Protein AF-0000000072513849 (afdb_homodimer)

pLDDT: mean 82.24, std 20.9, range [13.86, 97.69]

Foldseek 3Di:
DEQAWDAPDVPDIDADYDDPPCDDPQHGGPDFAWAWFAKDWVVLPDFFTAIETAPAWKKKKWAQFPNITIMGIARDHPQQCVLVVAEQAKAAAPPGRRMMMHIYRSHHRVNCVRVPPPVHDHHYHDDPPFDKAKWWWAKDKPLHGSTDIDIDIERAKWKKKWAWDADPNDIMIIMTIHHGHNRRCVVVVAELHKDASDVRMIMHIYHHYPQDDSLHGSNQPQAWAWFAKDWVVLPDADIAIAGAPAWWKKKWAAAPNTTMIGIARAHNQQCVLQVAEQHWAAAVPGNRMIMHTYRSHHHVVCVVPPVHDHDDHDDHDADKAKEKWAKDKPLHGSTDIDIDIERAKWKKKWAWDDDPHDIMIMMTTHHGHPRNCVSCVQEQHKDASDVRIIMHIYHHYPQDDSVLQHGGPDFAKAWFWKDKPPPDIFTAIDTAPAWKKKKWAADPNMIMMGIARAHPLQVVLQVEEQHKAARPPGSRIIMHTYRSHHHSNDPDPDDHPHHFPDQPDFWAWWFFAKDKQLHTSRPCRGIDTASAKWKKKWDFDADPRDTMIMMGIHHGHNRRQLVQQLLPPPPPPPDDPPPPSVRLAQAKDCDRNNHNMIMHIYHHYHCDDSVHHRDPDPPPPPPPCPVPPPPPCPVDDDDDDDDDDDDDDDDDDDDDDDDDDDD/DEQAWDDPDVPDIDADYDDPPCDDPQHGGPDFAWAWFAKDWVVLPDFFTAIETAPAWKKKKWAQFPNITIMGIARDHNQQCVLVVAEQAKAAAPPGRRMMMHIYRSHHNVNCVRVPPPVHDHHYHDDPPFDKAKWWWAKDKPLHGSTDIDIDIEGAKWKKKWAWDDDPNDIMIIMTIHHGHNRRCVVVVAELHKDASDVRIIMHIYHHYPQDDSLHGSNQPQAWAWFAKDWVVLPDADIAIAGAPAWWKKKWAADPNTTMIGIARAHNQQCVLQVAEQHWAAAVVGNRMIMHTYRSHHHVVCVVPPVHDHDYHDDHDADKAKEKWAKDKPLHGSTDIDIDIERAKWKKKWAWDDDPHDIMIMMTTHHGHPRNCVSCVQEQHKDASDVRIIMHIYHHYPQDDSVLQHGGPDFAKAWFWKDKPPPDIFTAIDTAPAWKKKKWAADPNMIMMGIARAHPLQVVLQVEEQHKAARPPGSRIIMHTYRSHHHSNDPDPDDHPHHFPDQPDFWAWWFFAKDKQLHTSRPCRGTDTASAKWKKKWDFDADPRDTMIMMGIHHGHNRRQQVQQLLPPPPPPPDDPPPPSPRLAQAKDCDRNPHRMIMHIYHHYHCDDSVHGRDPDPPPPPPPCCVVPPPPDPDDDDDDDDDDDYDDDDDDDDDDDDDDDDD

Organism: Oesophagostomum dentatum (NCBI:txid61180)

Radius of gyration: 39.17 Å; Cα contacts (8 Å, |Δi|>4): 3421; chains: 2; bounding box: 92×142×134 Å

Solvent-accessible surface area (backbone atoms only — not comparable to full-atom values): 70521 Å² total; per-residue (Å²): 94,84,47,19,63,42,74,79,48,96,94,42,73,49,71,35,59,90,54,88,79,36,69,45,101,74,33,60,39,66,63,80,43,32,16,43,31,34,42,36,28,63,83,71,71,41,78,46,56,29,22,40,82,34,95,43,28,20,22,29,42,34,33,56,30,84,85,27,66,32,38,38,31,28,50,37,56,55,58,41,31,57,53,67,72,31,74,68,36,71,45,59,38,82,95,39,73,69,31,36,37,35,23,25,73,74,46,68,34,37,36,40,57,75,69,67,44,80,84,57,75,82,49,64,68,48,80,85,22,41,43,60,27,14,22,34,32,32,39,25,42,72,86,38,71,66,27,61,64,48,71,34,50,26,60,33,20,30,30,36,43,36,46,31,34,73,54,94,90,38,81,42,40,39,34,39,32,34,54,35,49,52,68,45,30,50,75,66,69,14,65,58,23,52,45,73,73,45,81,46,32,35,36,36,20,26,79,50,50,63,43,46,46,99,69,26,54,44,68,55,65,68,41,35,19,46,31,33,42,37,30,66,82,68,70,39,78,48,56,35,26,38,79,34,88,52,27,18,20,32,43,33,34,56,32,94,88,25,72,29,38,38,32,32,49,34,51,55,57,38,37,55,54,50,36,8,46,71,34,64,28,56,39,82,95,40,75,69,31,38,35,32,24,27,70,60,48,65,34,48,61,42,68,92,36,83,87,56,78,84,53,71,65,50,81,88,25,43,55,59,28,17,23,37,31,32,37,27,41,72,85,40,70,64,27,57,66,48,71,36,55,22,63,32,18,33,27,35,40,35,44,36,38,69,59,94,88,45,78,43,39,39,36,41,32,31,53,35,50,54,67,44,31,51,75,65,63,11,70,49,17,60,37,67,76,42,87,50,31,33,35,33,20,26,78,52,52,64,40,48,32,80,91,52,59,30,57,47,67,61,81,42,37,16,46,28,34,40,36,33,64,91,80,48,68,52,56,28,22,39,81,32,95,47,27,19,20,26,45,32,35,69,56,96,83,35,47,36,36,37,34,30,53,32,54,58,64,46,32,52,54,54,51,24,46,72,36,67,44,54,32,84,99,38,67,55,33,37,33,33,21,27,66,56,46,68,35,60,53,59,84,64,98,67,83,68,84,43,64,48,74,78,71,80,73,71,38,30,12,20,36,34,37,38,27,47,70,85,40,68,59,23,85,78,60,37,57,34,44,21,75,46,21,31,30,36,41,36,41,71,42,63,53,94,86,40,78,44,38,40,36,40,32,33,56,37,51,56,67,36,40,40,53,65,25,59,62,51,78,80,74,80,77,79,72,84,72,78,67,66,76,68,21,26,72,30,20,69,45,75,46,54,85,81,38,77,36,24,36,36,23,24,76,51,48,50,35,48,45,100,90,36,69,49,60,66,67,67,77,81,68,74,72,75,72,69,71,71,72,69,76,70,65,82,68,72,86,81,88,82,84,88,82,86,83,83,84,89,87,90,85,88,90,84,88,84,91,82,88,93,61,91,130,95,85,46,19,61,41,73,79,48,96,95,42,73,49,72,36,58,90,54,88,79,36,70,46,102,77,35,60,40,68,64,79,43,33,17,44,31,34,42,35,27,65,84,70,70,40,76,46,55,27,22,38,83,35,96,44,28,20,23,27,43,33,33,57,30,86,86,27,67,32,38,38,32,29,49,36,56,54,59,40,32,59,52,66,71,33,74,68,36,72,44,59,38,82,96,39,72,71,32,37,37,34,23,26,74,77,46,66,35,37,37,40,57,75,68,65,44,79,83,57,76,84,51,64,68,48,80,85,22,40,43,60,27,12,23,32,32,31,38,26,42,73,86,40,71,65,28,59,63,48,71,33,50,25,61,32,20,30,29,36,43,35,44,32,33,74,56,95,90,37,80,42,40,40,33,39,32,34,54,35,49,53,68,44,31,51,76,68,69,15,64,58,22,52,46,72,74,44,82,45,32,34,37,36,20,25,78,52,51,62,44,47,46,102,69,26,54,44,69,56,65,69,42,35,18,48,31,34,42,36,29,66,81,70,70,39,78,48,57,34,25,38,79,34,90,54,27,18,19,32,43,34,34,56,33,93,87,25,71,30,38,38,32,31,47,34,50,53,56,38,38,56,54,50,36,9,47,71,35,63,29,55,40,81,95,40,74,68,31,38,36,32,22,27,69,60,47,66,35,47,62,43,68,92,36,82,86,57,79,84,53,70,66,49,82,85,29,41,53,60,29,17,22,38,31,31,36,26,40,71,86,38,70,66,27,59,66,49,71,35,55,21,63,33,19,32,28,36,40,36,45,34,35,69,60,92,89,45,78,42,39,38,35,40,32,31,51,34,48,54,68,45,31,50,75,64,63,12,68,49,16,60,37,68,76,42,88,50,31,33,34,35,19,27,77,52,51,64,41,46,31,81,90,52,58,30,58,49,67,61,82,42,37,19,47,27,34,42,36,35,65,91,82,48,66,53,58,28,23,40,82,31,94,46,26,20,20,27,45,33,36,68,55,97,86,34,46,36,36,36,33,29,52,33,53,58,62,47,33,55,54,53,51,23,45,70,38,69,43,54,33,84,98,39,68,54,31,36,34,34,22,27,68,56,46,69,34,60,51,60,85,65,98,66,85,70,82,42,63,49,75,78,70,81,72,71,38,30,12,20,35,34,37,37,25,46,71,84,40,69,60,21,85,77,59,38,56,35,44,22,76,45,21,32,29,36,42,34,42,70,44,63,53,96,85,41,80,44,40,40,36,41,32,34,56,37,50,56,68,36,40,40,53,64,26,60,62,53,78,77,74,80,77,82,70,86,70,80,67,68,75,68,22,25,71,29,20,70,43,75,46,55,86,79,39,75,35,23,37,34,22,23,78,51,48,51,35,50,45,101,88,36,68,48,61,68,71,66,76,80,68,74,70,73,72,70,71,70,75,70,78,73,76,82,73,82,90,81,87,79,85,88,82,88,80,84,87,83,89,87,84,88,83,82,95,74,99,82,92,75,91,73,131

Secondary structure (DSSP, 8-state):
-TTEEEEEETTEEEEE--STT--BTTB-TTPPEEEEEEEEETTTTEEEEEEEEESSEEEEEEEEETTEEEEEEEEE-HHHHHHHT-SSEEEEETTEEEEEEEEE-SSTTHHHHHTT-TTS--PPBPPS-PPEEEEEEEEEETTEE-S--EEEEEESEEEEEEEEEEETTEEEEEEEEEEE-HHHHHHTT-TTEEEEEETTEEEEEE-STT--BTTB-GGGPSEEEEEEEEEGGGTEEEEEEEEESSEEEEEEEEETTEEEEEEEEE-HHHHHHHT-TTEEEEETTEEEEEEEEE-SSTTGGGTT-TTSPPPPBPPS-PPEEEEEEEEEETTEE-S--EEEEEESEEEEEEEEEEETTEEEEEEEEEEE-HHHHHHTT-TTEEEEEETTEEEEEE-STT--BTTTTB-TTPPEEEEEEEEETTTEEEEEEEEESSEEEEEEEEETTEEEEEEEEE-HHHHHHHT-SSEEEEETTEEEEEEEEE-SSTTTT--SS-----BPPP--S--EEEE-EEEETTEES-TT--EEEESSEEEEEEEEEEETTEEEEEEEEEEE-HHHHHHHHTTS---------------STTEEES-STTSS-EEEEESSTT-SBTTB---------------------------------------------------/-TTEEEEEETTEEEEE--STT--BTTB-TTPPEEEEEEEEETTTTEEEEEEEEESSEEEEEEEEETTEEEEEEEEE-HHHHHHHT-SSEEEEETTEEEEEEEEE-SSTTHHHHHTT-TTS--PPBPPS-PPEEEEEEEEEETTEE-S--EEEEEESEEEEEEEEEEETTEEEEEEEEEEE-HHHHHHTT-TTEEEEEETTEEEEEE-STT--BTTB-GGGPSEEEEEEEEEGGGTEEEEEEEEESSEEEEEEEEETTEEEEEEEEE-HHHHHHHT-TTEEEEETTEEEEEEEEE-SSTTGGGTT-TTSPPPPBPPS-PPEEEEEEEEEETTEE-S--EEEEEESEEEEEEEEEEETTEEEEEEEEEEE-HHHHHHTT-TTEEEEEETTEEEEEE-STT--BTTTTB-TTSPEEEEEEEEETTTEEEEEEEEESSEEEEEEEEETTEEEEEEEEE-HHHHHHHT-SSEEEEETTEEEEEEEEE-SSTTTT--SS-----BPPP--S--EEEE-EEEETTEES-TT--EEEESSEEEEEEEEEEETTEEEEEEEEEEE-HHHHHHHHTTS---------------STTEEES-STTSS-EEEEESSTT-SSSS----------------------------------------------------

Sequence (1326 aa):
MINNCVTIESGVQGCCCNTDGCLTPKKKPGNVLFCYVGLYAKNAGINVGAEVPCDGQCSSVSGIVNGDNVATFQCVPLSICKSLALNNGCGSLPGDREVQGCCCDSGNSCNLYQLNRTDIPIPTPAPVREFPISCWTGIYVNGNAITTAGFQSCFGECASVTLQTTVNSTQHNATIYMCDPTSVCQALNMSNACATVEPGLSGCCCNDDGCLTPQKSPANNPLMCYVGVNAPLAGVNVGAVVPCVGMCSSLNGMVNGDNVTTFQCAPTSVCKSLSAYNGCNTLQGDREITGCCCDSQGSCNLANRPDIPLPTPSPVSEYPISCWSGLYVNGNPISSTGFTTCFGDCASITINTTVGTVAHTASMYMCDPTSVCRALNMSNQCANVEPGLGGCCCNTDNCLNPLTNTFPGNDLICYVGIYHEPGYYVGSEMKCSGKCASLQTTIGGTMLKSYHCAPTSVCKALTVDNSCGPVYKDSDVTACCCDNANNCNVKEPISTNTTAPAFTGTPIACQSGIYVDGAPLTTDNTFIACKGQCAKLSYPTNVTGTAHTLDIYTCDPVSVCSALGSSRPSSRSRGSATGVVSGMANGCISSINGTAVSGCCCGYDGCVTPSVTPTTGSGASLSLLVAIFAAEFILGNSAFEAMQEGSSTKWLPLIHYSNTYNYMINNCVTIESGVQGCCCNTDGCLTPKKKPGNVLFCYVGLYAKNAGINVGAEVPCDGQCSSVSGIVNGDNVATFQCVPLSICKSLALNNGCGSLPGDREVQGCCCDSGNSCNLYQLNRTDIPIPTPAPVREFPISCWTGIYVNGNAITTAGFQSCFGECASVTLQTTVNSTQHNATIYMCDPTSVCQALNMSNACATVEPGLSGCCCNDDGCLTPQKSPANNPLMCYVGVNAPLAGVNVGAVVPCVGMCSSLNGMVNGDNVTTFQCAPTSVCKSLSAYNGCNTLQGDREITGCCCDSQGSCNLANRPDIPLPTPSPVSEYPISCWSGLYVNGNPISSTGFTTCFGDCASITINTTVGTVAHTASMYMCDPTSVCRALNMSNQCANVEPGLGGCCCNTDNCLNPLTNTFPGNDLICYVGIYHEPGYYVGSEMKCSGKCASLQTTIGGTMLKSYHCAPTSVCKALTVDNSCGPVYKDSDVTACCCDNANNCNVKEPISTNTTAPAFTGTPIACQSGIYVDGAPLTTDNTFIACKGQCAKLSYPTNVTGTAHTLDIYTCDPVSVCSALGSSRPSSRSRGSATGVVSGMANGCISSINGTAVSGCCCGYDGCVTPSVTPTTGSGASLSLLVAIFAAEFILGNSAFEAMQEGSSTKWLPLIHYSNTYNY

Nearest PDB structures (foldseek):
  1ywh-assembly3_O  TM=2.248E-01  e=8.101E-05  Homo sapiens
  1je9-assembly1_A  TM=6.940E-01  e=3.016E-01  Naja kaouthia
  1vb0-assembly1_A  TM=6.106E-01  e=9.546E-01  Naja atra
  6zss-assembly1_A  TM=6.058E-01  e=1.790E+00  Homo sapiens
  1ywh-assembly3_O  TM=2.248E-01  e=5.827E-05  Homo sapiens

InterPro domains:
  IPR002603 ET repeat [PF01684] (35-111)
  IPR002603 ET repeat [PF01684] (135-213)
  IPR002603 ET repeat [PF01684] (225-301)
  IPR002603 ET repeat [PF01684] (323-402)
  IPR002603 ET repeat [PF01684] (414-490)
  IPR002603 ET repeat [PF01684] (510-609)

Structure (mmCIF, N/CA/C/O backbone):
data_AF-0000000072513849-model_v1
#
loop_
_entity.id
_entity.type
_entity.pdbx_description
1 polymer 'ET module'
#
loop_
_atom_site.group_PDB
_atom_site.id
_atom_site.type_symbol
_atom_site.label_atom_id
_atom_site.label_alt_id
_atom_site.label_comp_id
_atom_site.label_asym_id
_atom_site.label_entity_id
_atom_site.label_seq_id
_atom_site.pdbx_PDB_ins_code
_atom_site.Cartn_x
_atom_site.Cartn_y
_atom_site.Cartn_z
_atom_site.occupancy
_atom_site.B_iso_or_equiv
_atom_site.auth_seq_id
_atom_site.auth_comp_id
_atom_site.auth_asym_id
_atom_site.auth_atom_id
_atom_site.pdbx_PDB_model_num
ATOM 1 N N . MET A 1 1 ? 22.141 -36.219 -20.969 1 66.31 1 MET A N 1
ATOM 2 C CA . MET A 1 1 ? 21.156 -36 -22.016 1 66.31 1 MET A CA 1
ATOM 3 C C . MET A 1 1 ? 19.75 -35.875 -21.422 1 66.31 1 MET A C 1
ATOM 5 O O . MET A 1 1 ? 18.781 -36.312 -22.016 1 66.31 1 MET A O 1
ATOM 9 N N . ILE A 1 2 ? 19.703 -35.406 -20.219 1 66.5 2 ILE A N 1
ATOM 10 C CA . ILE A 1 2 ? 18.422 -35.312 -19.531 1 66.5 2 ILE A CA 1
ATOM 11 C C . ILE A 1 2 ? 17.547 -34.281 -20.203 1 66.5 2 ILE A C 1
ATOM 13 O O . ILE A 1 2 ? 17.875 -33.094 -20.172 1 66.5 2 ILE A O 1
ATOM 17 N N . ASN A 1 3 ? 16.422 -34.75 -20.781 1 75.62 3 ASN A N 1
ATOM 18 C CA . ASN A 1 3 ? 15.43 -33.938 -21.484 1 75.62 3 ASN A CA 1
ATOM 19 C C . ASN A 1 3 ? 16.062 -33.094 -22.578 1 75.62 3 ASN A C 1
ATOM 21 O O . ASN A 1 3 ? 15.75 -31.906 -22.734 1 75.62 3 ASN A O 1
ATOM 25 N N . ASN A 1 4 ? 17.031 -33.656 -23.25 1 81.25 4 ASN A N 1
ATOM 26 C CA . ASN A 1 4 ? 17.766 -32.969 -24.297 1 81.25 4 ASN A CA 1
ATOM 27 C C . ASN A 1 4 ? 18.266 -33.969 -25.359 1 81.25 4 ASN A C 1
ATOM 29 O O . ASN A 1 4 ? 18.203 -35.188 -25.156 1 81.25 4 ASN A O 1
ATOM 33 N N . CYS A 1 5 ? 18.703 -33.375 -26.578 1 82.75 5 CYS A N 1
ATOM 34 C CA . CYS A 1 5 ? 19.391 -34.156 -27.609 1 82.75 5 CYS A CA 1
ATOM 35 C C . CYS A 1 5 ? 20.859 -33.75 -27.672 1 82.75 5 CYS A C 1
ATOM 37 O O . CYS A 1 5 ? 21.188 -32.562 -27.578 1 82.75 5 CYS A O 1
ATOM 39 N N . VAL A 1 6 ? 21.641 -34.656 -27.562 1 84.5 6 VAL A N 1
ATOM 40 C CA . VAL A 1 6 ? 23.062 -34.344 -27.641 1 84.5 6 VAL A CA 1
ATOM 41 C C . VAL A 1 6 ? 23.688 -35.156 -28.797 1 84.5 6 VAL A C 1
ATOM 43 O O . VAL A 1 6 ? 23.266 -36.281 -29.062 1 84.5 6 VAL A O 1
ATOM 46 N N . THR A 1 7 ? 24.562 -34.469 -29.516 1 83.56 7 THR A N 1
ATOM 47 C CA . THR A 1 7 ? 25.359 -35.188 -30.5 1 83.56 7 THR A CA 1
ATOM 48 C C . THR A 1 7 ? 26.531 -35.906 -29.828 1 83.56 7 THR A C 1
ATOM 50 O O . THR A 1 7 ? 27.406 -35.281 -29.25 1 83.56 7 THR A O 1
ATOM 53 N N . ILE A 1 8 ? 26.516 -37.219 -29.75 1 81.12 8 ILE A N 1
ATOM 54 C CA . ILE A 1 8 ? 27.531 -38.031 -29.094 1 81.12 8 ILE A CA 1
ATOM 55 C C . ILE A 1 8 ? 28.781 -38.094 -29.969 1 81.12 8 ILE A C 1
ATOM 57 O O . ILE A 1 8 ? 29.906 -37.938 -29.469 1 81.12 8 ILE A O 1
ATOM 61 N N . GLU A 1 9 ? 28.734 -38.406 -31.281 1 79.06 9 GLU A N 1
ATOM 62 C CA . GLU A 1 9 ? 29.766 -38.344 -32.312 1 79.06 9 GLU A CA 1
ATOM 63 C C . GLU A 1 9 ? 29.172 -38 -33.656 1 79.06 9 GLU A C 1
ATOM 65 O O . GLU A 1 9 ? 27.953 -37.938 -33.812 1 79.06 9 GLU A O 1
ATOM 70 N N . SER A 1 10 ? 30.109 -37.656 -34.562 1 78.44 10 SER A N 1
ATOM 71 C CA . SER A 1 10 ? 29.641 -37.25 -35.906 1 78.44 10 SER A CA 1
ATOM 72 C C . SER A 1 10 ? 28.656 -38.281 -36.469 1 78.44 10 SER A C 1
ATOM 74 O O . SER A 1 10 ? 28.969 -39.469 -36.531 1 78.44 10 SER A O 1
ATOM 76 N N . GLY A 1 11 ? 27.453 -37.875 -36.719 1 80.25 11 GLY A N 1
ATOM 77 C CA . GLY A 1 11 ? 26.422 -38.688 -37.344 1 80.25 11 GLY A CA 1
ATOM 78 C C . GLY A 1 11 ? 25.547 -39.406 -36.312 1 80.25 11 GLY A C 1
ATOM 79 O O . GLY A 1 11 ? 24.594 -40.094 -36.688 1 80.25 11 GLY A O 1
ATOM 80 N N . VAL A 1 12 ? 25.875 -39.438 -35 1 83.12 12 VAL A N 1
ATOM 81 C CA . VAL A 1 12 ? 25.109 -40.125 -33.969 1 83.12 12 VAL A CA 1
ATOM 82 C C . VAL A 1 12 ? 24.562 -39.125 -32.969 1 83.12 12 VAL A C 1
ATOM 84 O O . VAL A 1 12 ? 25.328 -38.469 -32.25 1 83.12 12 VAL A O 1
ATOM 87 N N . GLN A 1 13 ? 23.188 -38.906 -33.031 1 85.75 13 GLN A N 1
ATOM 88 C CA . GLN A 1 13 ? 22.5 -38.031 -32.062 1 85.75 13 GLN A CA 1
ATOM 89 C C . GLN A 1 13 ? 21.578 -38.844 -31.172 1 85.75 13 GLN A C 1
ATOM 91 O O . GLN A 1 13 ? 20.922 -39.781 -31.625 1 85.75 13 GLN A O 1
ATOM 96 N N . GLY A 1 14 ? 21.672 -38.688 -29.875 1 85.44 14 GLY A N 1
ATOM 97 C CA . GLY A 1 14 ? 20.766 -39.312 -28.922 1 85.44 14 GLY A CA 1
ATOM 98 C C . GLY A 1 14 ? 19.906 -38.312 -28.188 1 85.44 14 GLY A C 1
ATOM 99 O O . GLY A 1 14 ? 20.328 -37.156 -27.938 1 85.44 14 GLY A O 1
ATOM 100 N N . CYS A 1 15 ? 18.641 -38.719 -28.062 1 86.38 15 CYS A N 1
ATOM 101 C CA . CYS A 1 15 ? 17.688 -37.906 -27.328 1 86.38 15 CYS A CA 1
ATOM 102 C C . CYS A 1 15 ? 17.078 -38.656 -26.172 1 86.38 15 CYS A C 1
ATOM 104 O O . CYS A 1 15 ? 16.859 -39.875 -26.266 1 86.38 15 CYS A O 1
ATOM 106 N N . CYS A 1 16 ? 16.984 -38.062 -25.016 1 80.62 16 CYS A N 1
ATOM 107 C CA . CYS A 1 16 ? 16.266 -38.656 -23.891 1 80.62 16 CYS A CA 1
ATOM 108 C C . CYS A 1 16 ? 15.305 -37.656 -23.266 1 80.62 16 CYS A C 1
ATOM 110 O O . CYS A 1 16 ? 15.586 -36.469 -23.234 1 80.62 16 CYS A O 1
ATOM 112 N N . CYS A 1 17 ? 14.102 -38.125 -22.984 1 81.19 17 CYS A N 1
ATOM 113 C CA . CYS A 1 17 ? 13.18 -37.312 -22.219 1 81.19 17 CYS A CA 1
ATOM 114 C C . CYS A 1 17 ? 12.312 -38.156 -21.297 1 81.19 17 CYS A C 1
ATOM 116 O O . CYS A 1 17 ? 12.258 -39.375 -21.438 1 81.19 17 CYS A O 1
ATOM 118 N N . ASN A 1 18 ? 11.766 -37.531 -20.297 1 71.88 18 ASN A N 1
ATOM 119 C CA . ASN A 1 18 ? 11.148 -38.312 -19.234 1 71.88 18 ASN A CA 1
ATOM 120 C C . ASN A 1 18 ? 9.656 -37.969 -19.094 1 71.88 18 ASN A C 1
ATOM 122 O O . ASN A 1 18 ? 9.062 -38.219 -18.047 1 71.88 18 ASN A O 1
ATOM 126 N N . THR A 1 19 ? 9.031 -37.312 -20.125 1 71.25 19 THR A N 1
ATOM 127 C CA . THR A 1 19 ? 7.598 -37.062 -20.078 1 71.25 19 THR A CA 1
ATOM 128 C C . THR A 1 19 ? 6.879 -37.812 -21.188 1 71.25 19 THR A C 1
ATOM 130 O O . THR A 1 19 ? 7.512 -38.312 -22.125 1 71.25 19 THR A O 1
ATOM 133 N N . ASP A 1 20 ? 5.629 -38.031 -21.047 1 65.44 20 ASP A N 1
ATOM 134 C CA . ASP A 1 20 ? 4.852 -38.781 -22.016 1 65.44 20 ASP A CA 1
ATOM 135 C C . ASP A 1 20 ? 4.891 -38.094 -23.391 1 65.44 20 ASP A C 1
ATOM 137 O O . ASP A 1 20 ? 4.641 -36.906 -23.5 1 65.44 20 ASP A O 1
ATOM 141 N N . GLY A 1 21 ? 5.211 -38.875 -24.328 1 68 21 GLY A N 1
ATOM 142 C CA . GLY A 1 21 ? 5.156 -38.406 -25.703 1 68 21 GLY A CA 1
ATOM 143 C C . GLY A 1 21 ? 6.207 -37.375 -26.031 1 68 21 GLY A C 1
ATOM 144 O O . GLY A 1 21 ? 6.113 -36.688 -27.047 1 68 21 GLY A O 1
ATOM 145 N N . CYS A 1 22 ? 7.168 -37.25 -25.203 1 76.31 22 CYS A N 1
ATOM 146 C CA . CYS A 1 22 ? 8.148 -36.188 -25.344 1 76.31 22 CYS A CA 1
ATOM 147 C C . CYS A 1 22 ? 9.094 -36.469 -26.516 1 76.31 22 CYS A C 1
ATOM 149 O O . CYS A 1 22 ? 9.812 -35.562 -26.969 1 76.31 22 CYS A O 1
ATOM 151 N N . LEU A 1 23 ? 9.102 -37.688 -27.016 1 78.5 23 LEU A N 1
ATOM 152 C CA . LEU A 1 23 ? 9.969 -38.062 -28.125 1 78.5 23 LEU A CA 1
ATOM 153 C C . LEU A 1 23 ? 9.203 -38.906 -29.156 1 78.5 23 LEU A C 1
ATOM 155 O O . LEU A 1 23 ? 8.828 -40.031 -28.891 1 78.5 23 LEU A O 1
ATOM 159 N N . THR A 1 24 ? 8.914 -38.25 -30.219 1 76.5 24 THR A N 1
ATOM 160 C CA . THR A 1 24 ? 8.258 -38.875 -31.375 1 76.5 24 THR A CA 1
ATOM 161 C C . THR A 1 24 ? 8.977 -38.469 -32.656 1 76.5 24 THR A C 1
ATOM 163 O O . THR A 1 24 ? 9.883 -37.656 -32.656 1 76.5 24 THR A O 1
ATOM 166 N N . PRO A 1 25 ? 8.664 -39.188 -33.719 1 71.44 25 PRO A N 1
ATOM 167 C CA . PRO A 1 25 ? 9.312 -38.781 -34.969 1 71.44 25 PRO A CA 1
ATOM 168 C C . PRO A 1 25 ? 9.125 -37.312 -35.281 1 71.44 25 PRO A C 1
ATOM 170 O O . PRO A 1 25 ? 9.93 -36.719 -36 1 71.44 25 PRO A O 1
ATOM 173 N N . LYS A 1 26 ? 8.102 -36.688 -34.656 1 67.06 26 LYS A N 1
ATOM 174 C CA . LYS A 1 26 ? 7.793 -35.281 -34.906 1 67.06 26 LYS A CA 1
ATOM 175 C C . LYS A 1 26 ? 8.211 -34.375 -33.75 1 67.06 26 LYS A C 1
ATOM 177 O O . LYS A 1 26 ? 8.172 -33.156 -33.875 1 67.06 26 LYS A O 1
ATOM 182 N N . LYS A 1 27 ? 8.586 -34.938 -32.656 1 77.62 27 LYS A N 1
ATOM 183 C CA . LYS A 1 27 ? 8.875 -34.188 -31.469 1 77.62 27 LYS A CA 1
ATOM 184 C C . LYS A 1 27 ? 10.195 -34.625 -30.828 1 77.62 27 LYS A C 1
ATOM 186 O O . LYS A 1 27 ? 10.422 -35.812 -30.625 1 77.62 27 LYS A O 1
ATOM 191 N N . LYS A 1 28 ? 11.055 -33.594 -30.594 1 77.69 28 LYS A N 1
ATOM 192 C CA . LYS A 1 28 ? 12.328 -33.875 -29.922 1 77.69 28 LYS A CA 1
ATOM 193 C C . LYS A 1 28 ? 12.414 -33.094 -28.609 1 77.69 28 LYS A C 1
ATOM 195 O O . LYS A 1 28 ? 11.938 -31.969 -28.516 1 77.69 28 LYS A O 1
ATOM 200 N N . PRO A 1 29 ? 12.984 -33.781 -27.609 1 77.88 29 PRO A N 1
ATOM 201 C CA . PRO A 1 29 ? 13.164 -33.094 -26.328 1 77.88 29 PRO A CA 1
ATOM 202 C C . PRO A 1 29 ? 14.109 -31.891 -26.453 1 77.88 29 PRO A C 1
ATOM 204 O O . PRO A 1 29 ? 14.992 -31.875 -27.312 1 77.88 29 PRO A O 1
ATOM 207 N N . GLY A 1 30 ? 13.883 -30.875 -25.656 1 70.88 30 GLY A N 1
ATOM 208 C CA . GLY A 1 30 ? 14.75 -29.703 -25.656 1 70.88 30 GLY A CA 1
ATOM 209 C C . GLY A 1 30 ? 14.164 -28.516 -26.406 1 70.88 30 GLY A C 1
ATOM 210 O O . GLY A 1 30 ? 14.555 -27.375 -26.156 1 70.88 30 GLY A O 1
ATOM 211 N N . ASN A 1 31 ? 13.305 -28.828 -27.328 1 73.69 31 ASN A N 1
ATOM 212 C CA . ASN A 1 31 ? 12.68 -27.719 -28.047 1 73.69 31 ASN A CA 1
ATOM 213 C C . ASN A 1 31 ? 11.5 -27.141 -27.266 1 73.69 31 ASN A C 1
ATOM 215 O O . ASN A 1 31 ? 10.641 -27.875 -26.797 1 73.69 31 ASN A O 1
ATOM 219 N N . VAL A 1 32 ? 11.57 -25.906 -27.031 1 80.06 32 VAL A N 1
ATOM 220 C CA . VAL A 1 32 ? 10.469 -25.234 -26.344 1 80.06 32 VAL A CA 1
ATOM 221 C C . VAL A 1 32 ? 9.281 -25.078 -27.297 1 80.06 32 VAL A C 1
ATOM 223 O O . VAL A 1 32 ? 9.445 -24.609 -28.422 1 80.06 32 VAL A O 1
ATOM 226 N N . LEU A 1 33 ? 8.148 -25.609 -26.906 1 87.12 33 LEU A N 1
ATOM 227 C CA . LEU A 1 33 ? 6.926 -25.438 -27.688 1 87.12 33 LEU A CA 1
ATOM 228 C C . LEU A 1 33 ? 6.371 -24.031 -27.516 1 87.12 33 LEU A C 1
ATOM 230 O O . LEU A 1 33 ? 6.238 -23.531 -26.391 1 87.12 33 LEU A O 1
ATOM 234 N N . PHE A 1 34 ? 6.113 -23.344 -28.688 1 90 34 PHE A N 1
ATOM 235 C CA . PHE A 1 34 ? 5.445 -22.047 -28.656 1 90 34 PHE A CA 1
ATOM 236 C C . PHE A 1 34 ? 3.992 -22.172 -29.109 1 90 34 PHE A C 1
ATOM 238 O O . PHE A 1 34 ? 3.703 -22.812 -30.125 1 90 34 PHE A O 1
ATOM 245 N N . CYS A 1 35 ? 3.082 -21.656 -28.312 1 92.75 35 CYS A N 1
ATOM 246 C CA . CYS A 1 35 ? 1.669 -21.672 -28.688 1 92.75 35 CYS A CA 1
ATOM 247 C C . CYS A 1 35 ? 1.169 -20.266 -28.984 1 92.75 35 CYS A C 1
ATOM 249 O O . CYS A 1 35 ? 1.666 -19.281 -28.422 1 92.75 35 CYS A O 1
ATOM 251 N N . TYR A 1 36 ? 0.233 -20.219 -29.969 1 93.12 36 TYR A N 1
ATOM 252 C CA . TYR A 1 36 ? -0.502 -18.969 -30.156 1 93.12 36 TYR A CA 1
ATOM 253 C C . TYR A 1 36 ? -1.552 -18.781 -29.062 1 93.12 36 TYR A C 1
ATOM 255 O O . TYR A 1 36 ? -2.363 -19.672 -28.812 1 93.12 36 TYR A O 1
ATOM 263 N N . VAL A 1 37 ? -1.446 -17.703 -28.359 1 93.94 37 VAL A N 1
ATOM 264 C CA . VAL A 1 37 ? -2.418 -17.344 -27.328 1 93.94 37 VAL A CA 1
ATOM 265 C C . VAL A 1 37 ? -3.139 -16.047 -27.719 1 93.94 37 VAL A C 1
ATOM 267 O O . VAL A 1 37 ? -2.498 -15.055 -28.047 1 93.94 37 VAL A O 1
ATOM 270 N N . GLY A 1 38 ? -4.508 -16.109 -27.719 1 93.06 38 GLY A N 1
ATOM 271 C CA . GLY A 1 38 ? -5.234 -14.922 -28.141 1 93.06 38 GLY A CA 1
ATOM 272 C C . GLY A 1 38 ? -6.723 -15.164 -28.312 1 93.06 38 GLY A C 1
ATOM 273 O O . GLY A 1 38 ? -7.25 -16.172 -27.844 1 93.06 38 GLY A O 1
ATOM 274 N N . LEU A 1 39 ? -7.363 -14.164 -28.906 1 94.12 39 LEU A N 1
ATOM 275 C CA . LEU A 1 39 ? -8.797 -14.172 -29.156 1 94.12 39 LEU A CA 1
ATOM 276 C C . LEU A 1 39 ? -9.102 -13.703 -30.578 1 94.12 39 LEU A C 1
ATOM 278 O O . LEU A 1 39 ? -8.5 -12.742 -31.062 1 94.12 39 LEU A O 1
ATOM 282 N N . TYR A 1 40 ? -9.969 -14.445 -31.203 1 93.81 40 TYR A N 1
ATOM 283 C CA . TYR A 1 40 ? -10.406 -14.109 -32.562 1 93.81 40 TYR A CA 1
ATOM 284 C C . TYR A 1 40 ? -11.93 -14.07 -32.656 1 93.81 40 TYR A C 1
ATOM 286 O O . TYR A 1 40 ? -12.602 -15.039 -32.281 1 93.81 40 TYR A O 1
ATOM 294 N N . ALA A 1 41 ? -12.445 -12.984 -33 1 94.12 41 ALA A N 1
ATOM 295 C CA . ALA A 1 41 ? -13.852 -12.758 -33.312 1 94.12 41 ALA A CA 1
ATOM 296 C C . ALA A 1 41 ? -14.008 -11.852 -34.531 1 94.12 41 ALA A C 1
ATOM 298 O O . ALA A 1 41 ? -13.961 -10.625 -34.406 1 94.12 41 ALA A O 1
ATOM 299 N N . LYS A 1 42 ? -14.359 -12.453 -35.531 1 88.88 42 LYS A N 1
ATOM 300 C CA . LYS A 1 42 ? -14.312 -11.773 -36.812 1 88.88 42 LYS A CA 1
ATOM 301 C C . LYS A 1 42 ? -15.281 -10.594 -36.844 1 88.88 42 LYS A C 1
ATOM 303 O O . LYS A 1 42 ? -14.898 -9.477 -37.219 1 88.88 42 LYS A O 1
ATOM 308 N N . ASN A 1 43 ? -16.5 -10.812 -36.531 1 91.81 43 ASN A N 1
ATOM 309 C CA . ASN A 1 43 ? -17.531 -9.789 -36.656 1 91.81 43 ASN A CA 1
ATOM 310 C C . ASN A 1 43 ? -17.312 -8.648 -35.656 1 91.81 43 ASN A C 1
ATOM 312 O O . ASN A 1 43 ? -17.75 -7.523 -35.906 1 91.81 43 ASN A O 1
ATOM 316 N N . ALA A 1 44 ? -16.688 -8.984 -34.531 1 92.69 44 ALA A N 1
ATOM 317 C CA . ALA A 1 44 ? -16.422 -7.965 -33.531 1 92.69 44 ALA A CA 1
ATOM 318 C C . ALA A 1 44 ? -15.133 -7.203 -33.844 1 92.69 44 ALA A C 1
ATOM 320 O O . ALA A 1 44 ? -14.773 -6.254 -33.156 1 92.69 44 ALA A O 1
ATOM 321 N N . GLY A 1 45 ? -14.445 -7.633 -34.875 1 89.94 45 GLY A N 1
ATOM 322 C CA . GLY A 1 45 ? -13.211 -6.977 -35.281 1 89.94 45 GLY A CA 1
ATOM 323 C C . GLY A 1 45 ? -12.047 -7.277 -34.344 1 89.94 45 GLY A C 1
ATOM 324 O O . GLY A 1 45 ? -11.117 -6.473 -34.25 1 89.94 45 GLY A O 1
ATOM 325 N N . ILE A 1 46 ? -12.102 -8.398 -33.688 1 91.81 46 ILE A N 1
ATOM 326 C CA . ILE A 1 46 ? -11.062 -8.758 -32.719 1 91.81 46 ILE A CA 1
ATOM 327 C C . ILE A 1 46 ? -10.133 -9.805 -33.312 1 91.81 46 ILE A C 1
ATOM 329 O O . ILE A 1 46 ? -10.586 -10.859 -33.781 1 91.81 46 ILE A O 1
ATOM 333 N N . ASN A 1 47 ? -8.867 -9.5 -33.406 1 90.69 47 ASN A N 1
ATOM 334 C CA . ASN A 1 47 ? -7.766 -10.398 -33.719 1 90.69 47 ASN A CA 1
ATOM 335 C C . ASN A 1 47 ? -6.5 -10.055 -32.938 1 90.69 47 ASN A C 1
ATOM 337 O O . ASN A 1 47 ? -5.609 -9.383 -33.469 1 90.69 47 ASN A O 1
ATOM 341 N N . VAL A 1 48 ? -6.492 -10.516 -31.75 1 90.25 48 VAL A N 1
ATOM 342 C CA . VAL A 1 48 ? -5.41 -10.164 -30.828 1 90.25 48 VAL A CA 1
ATOM 343 C C . VAL A 1 48 ? -4.734 -11.438 -30.328 1 90.25 48 VAL A C 1
ATOM 345 O O . VAL A 1 48 ? -5.406 -12.43 -30.031 1 90.25 48 VAL A O 1
ATOM 348 N N . GLY A 1 49 ? -3.371 -11.398 -30.328 1 90.44 49 GLY A N 1
ATOM 349 C CA . GLY A 1 49 ? -2.678 -12.555 -29.781 1 90.44 49 GLY A CA 1
ATOM 350 C C . GLY A 1 49 ? -1.167 -12.43 -29.844 1 90.44 49 GLY A C 1
ATOM 351 O O . GLY A 1 49 ? -0.642 -11.422 -30.328 1 90.44 49 GLY A O 1
ATOM 352 N N . ALA A 1 50 ? -0.54 -13.438 -29.25 1 89.25 50 ALA A N 1
ATOM 353 C CA . ALA A 1 50 ? 0.917 -13.531 -29.219 1 89.25 50 ALA A CA 1
ATOM 354 C C . ALA A 1 50 ? 1.368 -14.984 -29.094 1 89.25 50 ALA A C 1
ATOM 356 O O . ALA A 1 50 ? 0.583 -15.852 -28.703 1 89.25 50 ALA A O 1
ATOM 357 N N . GLU A 1 51 ? 2.604 -15.203 -29.469 1 90.31 51 GLU A N 1
ATOM 358 C CA . GLU A 1 51 ? 3.199 -16.516 -29.25 1 90.31 51 GLU A CA 1
ATOM 359 C C . GLU A 1 51 ? 3.898 -16.578 -27.891 1 90.31 51 GLU A C 1
ATOM 361 O O . GLU A 1 51 ? 4.617 -15.648 -27.516 1 90.31 51 GLU A O 1
ATOM 366 N N . VAL A 1 52 ? 3.631 -17.703 -27.188 1 90.44 52 VAL A N 1
ATOM 367 C CA . VAL A 1 52 ? 4.23 -17.844 -25.859 1 90.44 52 VAL A CA 1
ATOM 368 C C . VAL A 1 52 ? 4.797 -19.25 -25.688 1 90.44 52 VAL A C 1
ATOM 370 O O . VAL A 1 52 ? 4.281 -20.203 -26.266 1 90.44 52 VAL A O 1
ATOM 373 N N . PRO A 1 53 ? 5.906 -19.328 -24.938 1 87 53 PRO A N 1
ATOM 374 C CA . PRO A 1 53 ? 6.363 -20.672 -24.594 1 87 53 PRO A CA 1
ATOM 375 C C . PRO A 1 53 ? 5.336 -21.453 -23.766 1 87 53 PRO A C 1
ATOM 377 O O . PRO A 1 53 ? 4.68 -20.875 -22.891 1 87 53 PRO A O 1
ATOM 380 N N . CYS A 1 54 ? 5.219 -22.719 -24.031 1 89.06 54 CYS A N 1
ATOM 381 C CA . CYS A 1 54 ? 4.203 -23.531 -23.375 1 89.06 54 CYS A CA 1
ATOM 382 C C . CYS A 1 54 ? 4.793 -24.859 -22.891 1 89.06 54 CYS A C 1
ATOM 384 O O . CYS A 1 54 ? 5.406 -25.594 -23.672 1 89.06 54 CYS A O 1
ATOM 386 N N . ASP A 1 55 ? 4.648 -25.156 -21.609 1 79.44 55 ASP A N 1
ATOM 387 C CA . ASP A 1 55 ? 5.094 -26.422 -21.031 1 79.44 55 ASP A CA 1
ATOM 388 C C . ASP A 1 55 ? 4.016 -27.484 -21.188 1 79.44 55 ASP A C 1
ATOM 390 O O . ASP A 1 55 ? 4.285 -28.672 -21 1 79.44 55 ASP A O 1
ATOM 394 N N . GLY A 1 56 ? 2.893 -27.188 -21.734 1 88.31 56 GLY A N 1
ATOM 395 C CA . GLY A 1 56 ? 1.806 -28.125 -21.984 1 88.31 56 GLY A CA 1
ATOM 396 C C . GLY A 1 56 ? 1.521 -28.328 -23.453 1 88.31 56 GLY A C 1
ATOM 397 O O . GLY A 1 56 ? 2.428 -28.641 -24.234 1 88.31 56 GLY A O 1
ATOM 398 N N . GLN A 1 57 ? 0.272 -28.078 -23.797 1 91.69 57 GLN A N 1
ATOM 399 C CA . GLN A 1 57 ? -0.129 -28.203 -25.188 1 91.69 57 GLN A CA 1
ATOM 400 C C . GLN A 1 57 ? -0.841 -26.938 -25.672 1 91.69 57 GLN A C 1
ATOM 402 O O . GLN A 1 57 ? -1.404 -26.188 -24.859 1 91.69 57 GLN A O 1
ATOM 407 N N . CYS A 1 58 ? -0.72 -26.734 -26.953 1 94.56 58 CYS A N 1
ATOM 408 C CA . CYS A 1 58 ? -1.513 -25.688 -27.562 1 94.56 58 CYS A CA 1
ATOM 409 C C . CYS A 1 58 ? -2.971 -26.109 -27.703 1 94.56 58 CYS A C 1
ATOM 411 O O . CYS A 1 58 ? -3.26 -27.25 -28.062 1 94.56 58 CYS A O 1
ATOM 413 N N . SER A 1 59 ? -3.822 -25.203 -27.312 1 96.31 59 SER A N 1
ATOM 414 C CA . SER A 1 59 ? -5.246 -25.531 -27.359 1 96.31 59 SER A CA 1
ATOM 415 C C . SER A 1 59 ? -6.047 -24.391 -27.984 1 96.31 59 SER A C 1
ATOM 417 O O . SER A 1 59 ? -5.625 -23.234 -27.938 1 96.31 59 SER A O 1
ATOM 419 N N . SER A 1 60 ? -7.168 -24.703 -28.578 1 95.81 60 SER A N 1
ATOM 420 C CA . SER A 1 60 ? -8.148 -23.734 -29.016 1 95.81 60 SER A CA 1
ATOM 421 C C . SER A 1 60 ? -9.57 -24.156 -28.656 1 95.81 60 SER A C 1
ATOM 423 O O . SER A 1 60 ? -9.844 -25.359 -28.547 1 95.81 60 SER A O 1
ATOM 425 N N . VAL A 1 61 ? -10.359 -23.266 -28.328 1 95.38 61 VAL A N 1
ATOM 426 C CA . VAL A 1 61 ? -11.797 -23.438 -28.141 1 95.38 61 VAL A CA 1
ATOM 427 C C . VAL A 1 61 ? -12.562 -22.5 -29.062 1 95.38 61 VAL A C 1
ATOM 429 O O . VAL A 1 61 ? -12.305 -21.297 -29.094 1 95.38 61 VAL A O 1
ATOM 432 N N . SER A 1 62 ? -13.43 -23.078 -29.844 1 94.88 62 SER A N 1
ATOM 433 C CA . SER A 1 62 ? -14.117 -22.266 -30.828 1 94.88 62 SER A CA 1
ATOM 434 C C . SER A 1 62 ? -15.602 -22.625 -30.891 1 94.88 62 SER A C 1
ATOM 436 O O . SER A 1 62 ? -16 -23.734 -30.562 1 94.88 62 SER A O 1
ATOM 438 N N . GLY A 1 63 ? -16.391 -21.688 -31.281 1 92.94 63 GLY A N 1
ATOM 439 C CA . GLY A 1 63 ? -17.812 -21.859 -31.438 1 92.94 63 GLY A CA 1
ATOM 440 C C . GLY A 1 63 ? -18.469 -20.688 -32.156 1 92.94 63 GLY A C 1
ATOM 441 O O . GLY A 1 63 ? -17.828 -19.688 -32.438 1 92.94 63 GLY A O 1
ATOM 442 N N . ILE A 1 64 ? -19.734 -20.969 -32.531 1 90.69 64 ILE A N 1
ATOM 443 C CA . ILE A 1 64 ? -20.516 -19.906 -33.156 1 90.69 64 ILE A CA 1
ATOM 444 C C . ILE A 1 64 ? -21.312 -19.141 -32.094 1 90.69 64 ILE A C 1
ATOM 446 O O . ILE A 1 64 ? -22.172 -19.719 -31.438 1 90.69 64 ILE A O 1
ATOM 450 N N . VAL A 1 65 ? -20.953 -17.906 -31.938 1 91.06 65 VAL A N 1
ATOM 451 C CA . VAL A 1 65 ? -21.609 -17.016 -30.984 1 91.06 65 VAL A CA 1
ATOM 452 C C . VAL A 1 65 ? -22.375 -15.922 -31.719 1 91.06 65 VAL A C 1
ATOM 454 O O . VAL A 1 65 ? -21.766 -15.062 -32.375 1 91.06 65 VAL A O 1
ATOM 457 N N . ASN A 1 66 ? -23.703 -15.914 -31.609 1 86.38 66 ASN A N 1
ATOM 458 C CA . ASN A 1 66 ? -24.547 -14.938 -32.281 1 86.38 66 ASN A CA 1
ATOM 459 C C . ASN A 1 66 ? -24.188 -14.812 -33.781 1 86.38 66 ASN A C 1
ATOM 461 O O . ASN A 1 66 ? -24 -13.703 -34.281 1 86.38 66 ASN A O 1
ATOM 465 N N . GLY A 1 67 ? -23.922 -15.875 -34.375 1 87.25 67 GLY A N 1
ATOM 466 C CA . GLY A 1 67 ? -23.641 -15.914 -35.781 1 87.25 67 GLY A CA 1
ATOM 467 C C . GLY A 1 67 ? -22.188 -15.625 -36.125 1 87.25 67 GLY A C 1
ATOM 468 O O . GLY A 1 67 ? -21.781 -15.688 -37.281 1 87.25 67 GLY A O 1
ATOM 469 N N . ASP A 1 68 ? -21.391 -15.367 -35.125 1 91.88 68 ASP A N 1
ATOM 470 C CA . ASP A 1 68 ? -19.969 -15.07 -35.312 1 91.88 68 ASP A CA 1
ATOM 471 C C . ASP A 1 68 ? -19.109 -16.281 -35 1 91.88 68 ASP A C 1
ATOM 473 O O . ASP A 1 68 ? -19.359 -16.969 -34 1 91.88 68 ASP A O 1
ATOM 477 N N . ASN A 1 69 ? -18.156 -16.562 -35.906 1 90.31 69 ASN A N 1
ATOM 478 C CA . ASN A 1 69 ? -17.188 -17.594 -35.594 1 90.31 69 ASN A CA 1
ATOM 479 C C . ASN A 1 69 ? -16.109 -17.078 -34.625 1 90.31 69 ASN A C 1
ATOM 481 O O . ASN A 1 69 ? -15.234 -16.297 -35.031 1 90.31 69 ASN A O 1
ATOM 485 N N . VAL A 1 70 ? -16.156 -17.578 -33.406 1 94.5 70 VAL A N 1
ATOM 486 C CA . VAL A 1 70 ? -15.25 -17.109 -32.375 1 94.5 70 VAL A CA 1
ATOM 487 C C . VAL A 1 70 ? -14.297 -18.219 -31.953 1 94.5 70 VAL A C 1
ATOM 489 O O . VAL A 1 70 ? -14.664 -19.391 -31.953 1 94.5 70 VAL A O 1
ATOM 492 N N . ALA A 1 71 ? -13.055 -17.828 -31.688 1 94.69 71 ALA A N 1
ATOM 493 C CA . ALA A 1 71 ? -12.078 -18.812 -31.219 1 94.69 71 ALA A CA 1
ATOM 494 C C . ALA A 1 71 ? -11.148 -18.188 -30.172 1 94.69 71 ALA A C 1
ATOM 496 O O . ALA A 1 71 ? -10.742 -17.031 -30.312 1 94.69 71 ALA A O 1
ATOM 497 N N . THR A 1 72 ? -10.93 -18.922 -29.188 1 95.75 72 THR A N 1
ATOM 498 C CA . THR A 1 72 ? -9.891 -18.578 -28.219 1 95.75 72 THR A CA 1
ATOM 499 C C . THR A 1 72 ? -8.719 -19.547 -28.297 1 95.75 72 THR A C 1
ATOM 501 O O . THR A 1 72 ? -8.906 -20.734 -28.562 1 95.75 72 THR A O 1
ATOM 504 N N . PHE A 1 73 ? -7.539 -19.062 -28.125 1 95 73 PHE A N 1
ATOM 505 C CA . PHE A 1 73 ? -6.305 -19.828 -28.203 1 95 73 PHE A CA 1
ATOM 506 C C . PHE A 1 73 ? -5.523 -19.734 -26.906 1 95 73 PHE A C 1
ATOM 508 O O . PHE A 1 73 ? -5.434 -18.656 -26.312 1 95 73 PHE A O 1
ATOM 515 N N . GLN A 1 74 ? -5.027 -20.875 -26.469 1 95.31 74 GLN A N 1
ATOM 516 C CA . GLN A 1 74 ? -4.352 -20.844 -25.172 1 95.31 74 GLN A CA 1
ATOM 517 C C . GLN A 1 74 ? -3.283 -21.938 -25.094 1 95.31 74 GLN A C 1
ATOM 519 O O . GLN A 1 74 ? -3.281 -22.875 -25.891 1 95.31 74 GLN A O 1
ATOM 524 N N . CYS A 1 75 ? -2.328 -21.734 -24.188 1 93.31 75 CYS A N 1
ATOM 525 C CA . CYS A 1 75 ? -1.479 -22.781 -23.641 1 93.31 75 CYS A CA 1
ATOM 526 C C . CYS A 1 75 ? -2.123 -23.438 -22.438 1 93.31 75 CYS A C 1
ATOM 528 O O . CYS A 1 75 ? -2.455 -22.766 -21.453 1 93.31 75 CYS A O 1
ATOM 530 N N . VAL A 1 76 ? -2.34 -24.781 -22.547 1 93.56 76 VAL A N 1
ATOM 531 C CA . VAL A 1 76 ? -3.02 -25.422 -21.438 1 93.56 76 VAL A CA 1
ATOM 532 C C . VAL A 1 76 ? -2.156 -26.562 -20.891 1 93.56 76 VAL A C 1
ATOM 534 O O . VAL A 1 76 ? -1.339 -27.141 -21.625 1 93.56 76 VAL A O 1
ATOM 537 N N . PRO A 1 77 ? -2.365 -26.875 -19.594 1 88.19 77 PRO A N 1
ATOM 538 C CA . PRO A 1 77 ? -1.706 -28.078 -19.094 1 88.19 77 PRO A CA 1
ATOM 539 C C . PRO A 1 77 ? -2.164 -29.344 -19.797 1 88.19 77 PRO A C 1
ATOM 541 O O . PRO A 1 77 ? -3.297 -29.422 -20.281 1 88.19 77 PRO A O 1
ATOM 544 N N . LEU A 1 78 ? -1.307 -30.281 -19.75 1 86.12 78 LEU A N 1
ATOM 545 C CA . LEU A 1 78 ? -1.591 -31.562 -20.391 1 86.12 78 LEU A CA 1
ATOM 546 C C . LEU A 1 78 ? -2.859 -32.188 -19.828 1 86.12 78 LEU A C 1
ATOM 548 O O . LEU A 1 78 ? -3.602 -32.844 -20.547 1 86.12 78 LEU A O 1
ATOM 552 N N . SER A 1 79 ? -3.139 -31.938 -18.578 1 84.31 79 SER A N 1
ATOM 553 C CA . SER A 1 79 ? -4.277 -32.531 -17.891 1 84.31 79 SER A CA 1
ATOM 554 C C . SER A 1 79 ? -5.594 -32.125 -18.531 1 84.31 79 SER A C 1
ATOM 556 O O . SER A 1 79 ? -6.566 -32.875 -18.531 1 84.31 79 SER A O 1
ATOM 558 N N . ILE A 1 80 ? -5.648 -30.969 -19.094 1 91.31 80 ILE A N 1
ATOM 559 C CA . ILE A 1 80 ? -6.863 -30.469 -19.734 1 91.31 80 ILE A CA 1
ATOM 560 C C . ILE A 1 80 ? -7.113 -31.234 -21.016 1 91.31 80 ILE A C 1
ATOM 562 O O . ILE A 1 80 ? -8.227 -31.703 -21.266 1 91.31 80 ILE A O 1
ATOM 566 N N . CYS A 1 81 ? -6.133 -31.406 -21.812 1 91.31 81 CYS A N 1
ATOM 567 C CA . CYS A 1 81 ? -6.254 -32.125 -23.078 1 91.31 81 CYS A CA 1
ATOM 568 C C . CYS A 1 81 ? -6.562 -33.594 -22.828 1 91.31 81 CYS A C 1
ATOM 570 O O . CYS A 1 81 ? -7.348 -34.188 -23.562 1 91.31 81 CYS A O 1
ATOM 572 N N . LYS A 1 82 ? -5.957 -34.125 -21.828 1 87.12 82 LYS A N 1
ATOM 573 C CA . LYS A 1 82 ? -6.238 -35.5 -21.469 1 87.12 82 LYS A CA 1
ATOM 574 C C . LYS A 1 82 ? -7.691 -35.688 -21.031 1 87.12 82 LYS A C 1
ATOM 576 O O . LYS A 1 82 ? -8.344 -36.656 -21.391 1 87.12 82 LYS A O 1
ATOM 581 N N . SER A 1 83 ? -8.18 -34.719 -20.281 1 87.5 83 SER A N 1
ATOM 582 C CA . SER A 1 83 ? -9.57 -34.75 -19.828 1 87.5 83 SER A CA 1
ATOM 583 C C . SER A 1 83 ? -10.539 -34.719 -21 1 87.5 83 SER A C 1
ATOM 585 O O . SER A 1 83 ? -11.617 -35.312 -20.922 1 87.5 83 SER A O 1
ATOM 587 N N . LEU A 1 84 ? -10.141 -34.094 -22.062 1 89.81 84 LEU A N 1
ATOM 588 C CA . LEU A 1 84 ? -10.984 -34 -23.25 1 89.81 84 LEU A CA 1
ATOM 589 C C . LEU A 1 84 ? -10.719 -35.125 -24.219 1 89.81 84 LEU A C 1
ATOM 591 O O . LEU A 1 84 ? -11.406 -35.25 -25.25 1 89.81 84 LEU A O 1
ATOM 595 N N . ALA A 1 85 ? -9.75 -35.938 -23.953 1 88 85 ALA A N 1
ATOM 596 C CA . ALA A 1 85 ? -9.32 -37.031 -24.812 1 88 85 ALA A CA 1
ATOM 597 C C . ALA A 1 85 ? -8.914 -36.531 -26.188 1 88 85 ALA A C 1
ATOM 599 O O . ALA A 1 85 ? -9.305 -37.125 -27.203 1 88 85 ALA A O 1
ATOM 600 N N . LEU A 1 86 ? -8.234 -35.406 -26.109 1 90.31 86 LEU A N 1
ATOM 601 C CA . LEU A 1 86 ? -7.785 -34.812 -27.344 1 90.31 86 LEU A CA 1
ATOM 602 C C . LEU A 1 86 ? -6.262 -34.781 -27.438 1 90.31 86 LEU A C 1
ATOM 604 O O . LEU A 1 86 ? -5.594 -34.219 -26.562 1 90.31 86 LEU A O 1
ATOM 608 N N . ASN A 1 87 ? -5.684 -35.469 -28.391 1 88.06 87 ASN A N 1
ATOM 609 C CA . ASN A 1 87 ? -4.258 -35.438 -28.703 1 88.06 87 ASN A CA 1
ATOM 610 C C . ASN A 1 87 ? -4.012 -35.219 -30.188 1 88.06 87 ASN A C 1
ATOM 612 O O . ASN A 1 87 ? -4.219 -36.125 -31.016 1 88.06 87 ASN A O 1
ATOM 616 N N . ASN A 1 88 ? -3.539 -34.062 -30.453 1 89.31 88 ASN A N 1
ATOM 617 C CA . ASN A 1 88 ? -3.383 -33.625 -31.844 1 89.31 88 ASN A CA 1
ATOM 618 C C . ASN A 1 88 ? -4.66 -33.844 -32.656 1 89.31 88 ASN A C 1
ATOM 620 O O . ASN A 1 88 ? -4.629 -34.438 -33.719 1 89.31 88 ASN A O 1
ATOM 624 N N . GLY A 1 89 ? -5.707 -33.344 -32.094 1 92.12 89 GLY A N 1
ATOM 625 C CA . GLY A 1 89 ? -7.039 -33.469 -32.656 1 92.12 89 GLY A CA 1
ATOM 626 C C . GLY A 1 89 ? -8.055 -32.531 -32.031 1 92.12 89 GLY A C 1
ATOM 627 O O . GLY A 1 89 ? -7.727 -31.766 -31.125 1 92.12 89 GLY A O 1
ATOM 628 N N . CYS A 1 90 ? -9.289 -32.594 -32.656 1 94.44 90 CYS A N 1
ATOM 629 C CA . CYS A 1 90 ? -10.383 -31.75 -32.188 1 94.44 90 CYS A CA 1
ATOM 630 C C . CYS A 1 90 ? -11.617 -32.594 -31.859 1 94.44 90 CYS A C 1
ATOM 632 O O . CYS A 1 90 ? -11.742 -33.719 -32.312 1 94.44 90 CYS A O 1
ATOM 634 N N . GLY A 1 91 ? -12.461 -32.031 -31 1 93.94 91 GLY A N 1
ATOM 635 C CA . GLY A 1 91 ? -13.734 -32.625 -30.656 1 93.94 91 GLY A CA 1
ATOM 636 C C . GLY A 1 91 ? -14.688 -31.641 -29.984 1 93.94 91 GLY A C 1
ATOM 637 O O . GLY A 1 91 ? -14.273 -30.578 -29.531 1 93.94 91 GLY A O 1
ATOM 638 N N . SER A 1 92 ? -15.953 -32.031 -29.969 1 92.94 92 SER A N 1
ATOM 639 C CA . SER A 1 92 ? -16.938 -31.203 -29.281 1 92.94 92 SER A CA 1
ATOM 640 C C . SER A 1 92 ? -16.781 -31.312 -27.766 1 92.94 92 SER A C 1
ATOM 642 O O . SER A 1 92 ? -16.406 -32.344 -27.234 1 92.94 92 SER A O 1
ATOM 644 N N . LEU A 1 93 ? -17.078 -30.203 -27.078 1 93.44 93 LEU A N 1
ATOM 645 C CA . LEU A 1 93 ? -17 -30.219 -25.625 1 93.44 93 LEU A CA 1
ATOM 646 C C . LEU A 1 93 ? -18.172 -30.984 -25.016 1 93.44 93 LEU A C 1
ATOM 648 O O . LEU A 1 93 ? -19.297 -30.875 -25.5 1 93.44 93 LEU A O 1
ATOM 652 N N . PRO A 1 94 ? -17.859 -31.781 -24 1 88.38 94 PRO A N 1
ATOM 653 C CA . PRO A 1 94 ? -18.969 -32.406 -23.281 1 88.38 94 PRO A CA 1
ATOM 654 C C . PRO A 1 94 ? -19.922 -31.359 -22.688 1 88.38 94 PRO A C 1
ATOM 656 O O . PRO A 1 94 ? -19.469 -30.406 -22.047 1 88.38 94 PRO A O 1
ATOM 659 N N . GLY A 1 95 ? -21.219 -31.484 -22.953 1 86.56 95 GLY A N 1
ATOM 660 C CA . GLY A 1 95 ? -22.219 -30.578 -22.406 1 86.56 95 GLY A CA 1
ATOM 661 C C . GLY A 1 95 ? -22.578 -29.453 -23.344 1 86.56 95 GLY A C 1
ATOM 662 O O . GLY A 1 95 ? -23.609 -28.797 -23.172 1 86.56 95 GLY A O 1
ATOM 663 N N . ASP A 1 96 ? -21.734 -29.188 -24.328 1 90.56 96 ASP A N 1
ATOM 664 C CA . ASP A 1 96 ? -22 -28.188 -25.344 1 90.56 96 ASP A CA 1
ATOM 665 C C . ASP A 1 96 ? -21.406 -28.578 -26.688 1 90.56 96 ASP A C 1
ATOM 667 O O . ASP A 1 96 ? -20.281 -28.188 -27.031 1 90.56 96 ASP A O 1
ATOM 671 N N . ARG A 1 97 ? -22.156 -29.172 -27.484 1 90.12 97 ARG A N 1
ATOM 672 C CA . ARG A 1 97 ? -21.672 -29.75 -28.734 1 90.12 97 ARG A CA 1
ATOM 673 C C . ARG A 1 97 ? -21.406 -28.656 -29.766 1 90.12 97 ARG A C 1
ATOM 675 O O . ARG A 1 97 ? -20.766 -28.922 -30.797 1 90.12 97 ARG A O 1
ATOM 682 N N . GLU A 1 98 ? -21.875 -27.484 -29.453 1 90.69 98 GLU A N 1
ATOM 683 C CA . GLU A 1 98 ? -21.672 -26.375 -30.406 1 90.69 98 GLU A CA 1
ATOM 684 C C . GLU A 1 98 ? -20.281 -25.766 -30.234 1 90.69 98 GLU A C 1
ATOM 686 O O . GLU A 1 98 ? -19.844 -24.969 -31.078 1 90.69 98 GLU A O 1
ATOM 691 N N . VAL A 1 99 ? -19.625 -26.141 -29.188 1 93.94 99 VAL A N 1
ATOM 692 C CA . VAL A 1 99 ? -18.266 -25.641 -28.953 1 93.94 99 VAL A CA 1
ATOM 693 C C . VAL A 1 99 ? -17.25 -26.75 -29.219 1 93.94 99 VAL A C 1
ATOM 695 O O . VAL A 1 99 ? -17.406 -27.859 -28.734 1 93.94 99 VAL A O 1
ATOM 698 N N . GLN A 1 100 ? -16.281 -26.406 -29.984 1 94.12 100 GLN A N 1
ATOM 699 C CA . GLN A 1 100 ? -15.227 -27.359 -30.344 1 94.12 100 GLN A CA 1
ATOM 700 C C . GLN A 1 100 ? -13.922 -27.047 -29.609 1 94.12 100 GLN A C 1
ATOM 702 O O . GLN A 1 100 ? -13.523 -25.891 -29.531 1 94.12 100 GLN A O 1
ATOM 707 N N . GLY A 1 101 ? -13.344 -28.094 -29 1 95.25 101 GLY A N 1
ATOM 708 C CA . GLY A 1 101 ? -12.016 -27.984 -28.438 1 95.25 101 GLY A CA 1
ATOM 709 C C . GLY A 1 101 ? -10.961 -28.75 -29.219 1 95.25 101 GLY A C 1
ATOM 710 O O . GLY A 1 101 ? -11.227 -29.828 -29.75 1 95.25 101 GLY A O 1
ATOM 711 N N . CYS A 1 102 ? -9.797 -28.125 -29.344 1 96 102 CYS A N 1
ATOM 712 C CA . CYS A 1 102 ? -8.672 -28.766 -30 1 96 102 CYS A CA 1
ATOM 713 C C . CYS A 1 102 ? -7.426 -28.75 -29.125 1 96 102 CYS A C 1
ATOM 715 O O . CYS A 1 102 ? -7.234 -27.812 -28.344 1 96 102 CYS A O 1
ATOM 717 N N . CYS A 1 103 ? -6.559 -29.781 -29.188 1 95.56 103 CYS A N 1
ATOM 718 C CA . CYS A 1 103 ? -5.258 -29.828 -28.531 1 95.56 103 CYS A CA 1
ATOM 719 C C . CYS A 1 103 ? -4.188 -30.344 -29.5 1 95.56 103 CYS A C 1
ATOM 721 O O . CYS A 1 103 ? -4.449 -31.219 -30.312 1 95.56 103 CYS A O 1
ATOM 723 N N . CYS A 1 104 ? -2.977 -29.719 -29.406 1 93 104 CYS A N 1
ATOM 724 C CA . CYS A 1 104 ? -1.895 -30.172 -30.266 1 93 104 CYS A CA 1
ATOM 725 C C . CYS A 1 104 ? -0.537 -29.781 -29.688 1 93 104 CYS A C 1
ATOM 727 O O . CYS A 1 104 ? -0.445 -28.875 -28.859 1 93 104 CYS A O 1
ATOM 729 N N . ASP A 1 105 ? 0.508 -30.516 -29.969 1 90.56 105 ASP A N 1
ATOM 730 C CA . ASP A 1 105 ? 1.889 -30.188 -29.641 1 90.56 105 ASP A CA 1
ATOM 731 C C . ASP A 1 105 ? 2.842 -30.594 -30.75 1 90.56 105 ASP A C 1
ATOM 733 O O . ASP A 1 105 ? 4.012 -30.891 -30.5 1 90.56 105 ASP A O 1
ATOM 737 N N . SER A 1 106 ? 2.314 -30.703 -32 1 84 106 SER A N 1
ATOM 738 C CA . SER A 1 106 ? 3.088 -31.188 -33.125 1 84 106 SER A CA 1
ATOM 739 C C . SER A 1 106 ? 4.012 -30.109 -33.688 1 84 106 SER A C 1
ATOM 741 O O . SER A 1 106 ? 4.957 -30.391 -34.406 1 84 106 SER A O 1
ATOM 743 N N . GLY A 1 107 ? 3.793 -28.875 -33.344 1 84.56 107 GLY A N 1
ATOM 744 C CA . GLY A 1 107 ? 4.602 -27.75 -33.781 1 84.56 107 GLY A CA 1
ATOM 745 C C . GLY A 1 107 ? 4.184 -26.438 -33.156 1 84.56 107 GLY A C 1
ATOM 746 O O . GLY A 1 107 ? 3.143 -26.359 -32.5 1 84.56 107 GLY A O 1
ATOM 747 N N . ASN A 1 108 ? 5.035 -25.5 -33.438 1 87.25 108 ASN A N 1
ATOM 748 C CA . ASN A 1 108 ? 4.723 -24.172 -32.906 1 87.25 108 ASN A CA 1
ATOM 749 C C . ASN A 1 108 ? 3.422 -23.625 -33.5 1 87.25 108 ASN A C 1
ATOM 751 O O . ASN A 1 108 ? 3.156 -23.797 -34.688 1 87.25 108 ASN A O 1
ATOM 755 N N . SER A 1 109 ? 2.564 -23.062 -32.656 1 91.56 109 SER A N 1
ATOM 756 C CA . SER A 1 109 ? 1.299 -22.422 -33 1 91.56 109 SER A CA 1
ATOM 757 C C . SER A 1 109 ? 0.394 -23.391 -33.75 1 91.56 109 SER A C 1
ATOM 759 O O . SER A 1 109 ? -0.35 -22.969 -34.656 1 91.56 109 SER A O 1
ATOM 761 N N . CYS A 1 110 ? 0.51 -24.672 -33.531 1 91.5 110 CYS A N 1
ATOM 762 C CA . CYS A 1 110 ? -0.299 -25.672 -34.188 1 91.5 110 CYS A CA 1
ATOM 763 C C . CYS A 1 110 ? -1.783 -25.453 -33.938 1 91.5 110 CYS A C 1
ATOM 765 O O . CYS A 1 110 ? -2.629 -25.906 -34.719 1 91.5 110 CYS A O 1
ATOM 767 N N . ASN A 1 111 ? -2.105 -24.766 -32.875 1 93.56 111 ASN A N 1
ATOM 768 C CA . ASN A 1 111 ? -3.508 -24.531 -32.562 1 93.56 111 ASN A CA 1
ATOM 769 C C . ASN A 1 111 ? -4.164 -23.562 -33.531 1 93.56 111 ASN A C 1
ATOM 771 O O . ASN A 1 111 ? -5.387 -23.531 -33.656 1 93.56 111 ASN A O 1
ATOM 775 N N . LEU A 1 112 ? -3.395 -22.781 -34.219 1 91.06 112 LEU A N 1
ATOM 776 C CA . LEU A 1 112 ? -3.939 -21.953 -35.312 1 91.06 112 LEU A CA 1
ATOM 777 C C . LEU A 1 112 ? -4.289 -22.812 -36.531 1 91.06 112 LEU A C 1
ATOM 779 O O . LEU A 1 112 ? -5.355 -22.641 -37.125 1 91.06 112 LEU A O 1
ATOM 783 N N . TYR A 1 113 ? -3.463 -23.703 -36.781 1 86.25 113 TYR A N 1
ATOM 784 C CA . TYR A 1 113 ? -3.576 -24.531 -37.969 1 86.25 113 TYR A CA 1
ATOM 785 C C . TYR A 1 113 ? -4.672 -25.578 -37.812 1 86.25 113 TYR A C 1
ATOM 787 O O . TYR A 1 113 ? -5.352 -25.922 -38.781 1 86.25 113 TYR A O 1
ATOM 795 N N . GLN A 1 114 ? -4.758 -26.047 -36.656 1 87.06 114 GLN A N 1
ATOM 796 C CA . GLN A 1 114 ? -5.762 -27.078 -36.406 1 87.06 114 GLN A CA 1
ATOM 797 C C . GLN A 1 114 ? -7.172 -26.547 -36.625 1 87.06 114 GLN A C 1
ATOM 799 O O . GLN A 1 114 ? -8.078 -27.297 -36.969 1 87.06 114 GLN A O 1
ATOM 804 N N . LEU A 1 115 ? -7.348 -25.266 -36.406 1 85.69 115 LEU A N 1
ATOM 805 C CA . LEU A 1 115 ? -8.648 -24.641 -36.656 1 85.69 115 LEU A CA 1
ATOM 806 C C . LEU A 1 115 ? -8.703 -24.062 -38.062 1 85.69 115 LEU A C 1
ATOM 808 O O . LEU A 1 115 ? -9.695 -23.422 -38.438 1 85.69 115 LEU A O 1
ATOM 812 N N . ASN A 1 116 ? -7.68 -24.312 -38.844 1 80.56 116 ASN A N 1
ATOM 813 C CA . ASN A 1 116 ? -7.574 -23.812 -40.219 1 80.56 116 ASN A CA 1
ATOM 814 C C . ASN A 1 116 ? -7.691 -22.297 -40.281 1 80.56 116 ASN A C 1
ATOM 816 O O . ASN A 1 116 ? -8.375 -21.75 -41.156 1 80.56 116 ASN A O 1
ATOM 820 N N . ARG A 1 117 ? -7.191 -21.641 -39.25 1 81 117 ARG A N 1
ATOM 821 C CA . ARG A 1 117 ? -7.18 -20.188 -39.25 1 81 117 ARG A CA 1
ATOM 822 C C . ARG A 1 117 ? -5.898 -19.641 -39.875 1 81 117 ARG A C 1
ATOM 824 O O . ARG A 1 117 ? -5.031 -19.125 -39.156 1 81 117 ARG A O 1
ATOM 831 N N . THR A 1 118 ? -5.801 -19.594 -41.125 1 76.81 118 THR A N 1
ATOM 832 C CA . THR A 1 118 ? -4.633 -19.125 -41.844 1 76.81 118 THR A CA 1
ATOM 833 C C . THR A 1 118 ? -4.668 -17.609 -42 1 76.81 118 THR A C 1
ATOM 835 O O . THR A 1 118 ? -3.688 -17.016 -42.469 1 76.81 118 THR A O 1
ATOM 838 N N . ASP A 1 119 ? -5.742 -17.047 -41.625 1 78 119 ASP A N 1
ATOM 839 C CA . ASP A 1 119 ? -5.922 -15.609 -41.75 1 78 119 ASP A CA 1
ATOM 840 C C . ASP A 1 119 ? -5.273 -14.859 -40.594 1 78 119 ASP A C 1
ATOM 842 O O . ASP A 1 119 ? -5.156 -13.633 -40.625 1 78 119 ASP A O 1
ATOM 846 N N . ILE A 1 120 ? -4.867 -15.547 -39.656 1 81.5 120 ILE A N 1
ATOM 847 C CA . ILE A 1 120 ? -4.207 -14.914 -38.531 1 81.5 120 ILE A CA 1
ATOM 848 C C . ILE A 1 120 ? -2.693 -14.984 -38.688 1 81.5 120 ILE A C 1
ATOM 850 O O . ILE A 1 120 ? -2.117 -16.078 -38.75 1 81.5 120 ILE A O 1
ATOM 854 N N . PRO A 1 121 ? -2.125 -13.797 -38.875 1 77.19 121 PRO A N 1
ATOM 855 C CA . PRO A 1 121 ? -0.662 -13.836 -38.969 1 77.19 121 PRO A CA 1
ATOM 856 C C . PRO A 1 121 ? -0.014 -14.328 -37.656 1 77.19 121 PRO A C 1
ATOM 858 O O . PRO A 1 121 ? -0.51 -14.047 -36.562 1 77.19 121 PRO A O 1
ATOM 861 N N . ILE A 1 122 ? 1.019 -15.117 -37.781 1 67.94 122 ILE A N 1
ATOM 862 C CA . ILE A 1 122 ? 1.747 -15.594 -36.625 1 67.94 122 ILE A CA 1
ATOM 863 C C . ILE A 1 122 ? 2.434 -14.422 -35.938 1 67.94 122 ILE A C 1
ATOM 865 O O . ILE A 1 122 ? 3.252 -13.727 -36.531 1 67.94 122 ILE A O 1
ATOM 869 N N . PRO A 1 123 ? 1.937 -14.25 -34.719 1 67.5 123 PRO A N 1
ATOM 870 C CA . PRO A 1 123 ? 2.516 -13.07 -34.062 1 67.5 123 PRO A CA 1
ATOM 871 C C . PRO A 1 123 ? 3.924 -13.32 -33.531 1 67.5 123 PRO A C 1
ATOM 873 O O . PRO A 1 123 ? 4.367 -14.469 -33.469 1 67.5 123 PRO A O 1
ATOM 876 N N . THR A 1 124 ? 4.57 -12.234 -33.312 1 66.88 124 THR A N 1
ATOM 877 C CA . THR A 1 124 ? 5.867 -12.219 -32.625 1 66.88 124 THR A CA 1
ATOM 878 C C . THR A 1 124 ? 5.754 -12.766 -31.219 1 66.88 124 THR A C 1
ATOM 880 O O . THR A 1 124 ? 4.723 -12.602 -30.562 1 66.88 124 THR A O 1
ATOM 883 N N . PRO A 1 125 ? 6.785 -13.547 -30.859 1 70.38 125 PRO A N 1
ATOM 884 C CA . PRO A 1 125 ? 6.828 -14.047 -29.484 1 70.38 125 PRO A CA 1
ATOM 885 C C . PRO A 1 125 ? 6.633 -12.938 -28.453 1 70.38 125 PRO A C 1
ATOM 887 O O . PRO A 1 125 ? 7.137 -11.828 -28.625 1 70.38 125 PRO A O 1
ATOM 890 N N . ALA A 1 126 ? 5.668 -13.156 -27.578 1 68 126 ALA A N 1
ATOM 891 C CA . ALA A 1 126 ? 5.461 -12.219 -26.469 1 68 126 ALA A CA 1
ATOM 892 C C . ALA A 1 126 ? 6.738 -12.039 -25.656 1 68 126 ALA A C 1
ATOM 894 O O . ALA A 1 126 ? 7.598 -12.922 -25.641 1 68 126 ALA A O 1
ATOM 895 N N . PRO A 1 127 ? 6.812 -10.805 -25.109 1 62.59 127 PRO A N 1
ATOM 896 C CA . PRO A 1 127 ? 7.984 -10.602 -24.266 1 62.59 127 PRO A CA 1
ATOM 897 C C . PRO A 1 127 ? 8.109 -11.664 -23.172 1 62.59 127 PRO A C 1
ATOM 899 O O . PRO A 1 127 ? 7.098 -12.109 -22.625 1 62.59 127 PRO A O 1
ATOM 902 N N . VAL A 1 128 ? 9.211 -12.219 -22.969 1 64.19 128 VAL A N 1
ATOM 903 C CA . VAL A 1 128 ? 9.547 -13.32 -22.062 1 64.19 128 VAL A CA 1
ATOM 904 C C . VAL A 1 128 ? 9.703 -12.797 -20.641 1 64.19 128 VAL A C 1
ATOM 906 O O . VAL A 1 128 ? 9.961 -13.562 -19.719 1 64.19 128 VAL A O 1
ATOM 909 N N . ARG A 1 129 ? 9.312 -11.57 -20.375 1 79.06 129 ARG A N 1
ATOM 910 C CA . ARG A 1 129 ? 9.641 -11.078 -19.047 1 79.06 129 ARG A CA 1
ATOM 911 C C . ARG A 1 129 ? 8.383 -10.836 -18.219 1 79.06 129 ARG A C 1
ATOM 913 O O . ARG A 1 129 ? 8.227 -9.773 -17.609 1 79.06 129 ARG A O 1
ATOM 920 N N . GLU A 1 130 ? 7.613 -11.961 -18.266 1 88.06 130 GLU A N 1
ATOM 921 C CA . GLU A 1 130 ? 6.352 -11.922 -17.531 1 88.06 130 GLU A CA 1
ATOM 922 C C . GLU A 1 130 ? 6.535 -12.367 -16.094 1 88.06 130 GLU A C 1
ATOM 924 O O . GLU A 1 130 ? 7.461 -13.117 -15.781 1 88.06 130 GLU A O 1
ATOM 929 N N . PHE A 1 131 ? 5.664 -11.812 -15.195 1 90.94 131 PHE A N 1
ATOM 930 C CA . PHE A 1 131 ? 5.707 -12.156 -13.781 1 90.94 131 PHE A CA 1
ATOM 931 C C . PHE A 1 131 ? 5.02 -13.492 -13.516 1 90.94 131 PHE A C 1
ATOM 933 O O . PHE A 1 131 ? 3.986 -13.789 -14.117 1 90.94 131 PHE A O 1
ATOM 940 N N . PRO A 1 132 ? 5.637 -14.305 -12.719 1 92.38 132 PRO A N 1
ATOM 941 C CA . PRO A 1 132 ? 4.922 -15.516 -12.312 1 92.38 132 PRO A CA 1
ATOM 942 C C . PRO A 1 132 ? 3.803 -15.234 -11.312 1 92.38 132 PRO A C 1
ATOM 944 O O . PRO A 1 132 ? 3.994 -14.477 -10.367 1 92.38 132 PRO A O 1
ATOM 947 N N . ILE A 1 133 ? 2.615 -15.773 -11.477 1 94.31 133 ILE A N 1
ATOM 948 C CA . ILE A 1 133 ? 1.488 -15.734 -10.547 1 94.31 133 ILE A CA 1
ATOM 949 C C . ILE A 1 133 ? 0.745 -17.062 -10.586 1 94.31 133 ILE A C 1
ATOM 951 O O . ILE A 1 133 ? 1.066 -17.938 -11.398 1 94.31 133 ILE A O 1
ATOM 955 N N . SER A 1 134 ? -0.136 -17.266 -9.695 1 95.19 134 SER A N 1
ATOM 956 C CA . SER A 1 134 ? -0.93 -18.5 -9.664 1 95.19 134 SER A CA 1
ATOM 957 C C . SER A 1 134 ? -2.342 -18.25 -10.188 1 95.19 134 SER A C 1
ATOM 959 O O . SER A 1 134 ? -3.086 -17.453 -9.625 1 95.19 134 SER A O 1
ATOM 961 N N . CYS A 1 135 ? -2.711 -18.969 -11.258 1 96 135 CYS A N 1
ATOM 962 C CA . CYS A 1 135 ? -4.004 -18.766 -11.906 1 96 135 CYS A CA 1
ATOM 963 C C . CYS A 1 135 ? -4.805 -20.062 -11.938 1 96 135 CYS A C 1
ATOM 965 O O . CYS A 1 135 ? -4.234 -21.156 -12.07 1 96 135 CYS A O 1
ATOM 967 N N . TRP A 1 136 ? -6.109 -19.906 -11.781 1 95.94 136 TRP A N 1
ATOM 968 C CA . TRP A 1 136 ? -7.031 -21.016 -11.977 1 95.94 136 TRP A CA 1
ATOM 969 C C . TRP A 1 136 ? -7.129 -21.391 -13.453 1 95.94 136 TRP A C 1
ATOM 971 O O . TRP A 1 136 ? -7.238 -20.516 -14.32 1 95.94 136 TRP A O 1
ATOM 981 N N . THR A 1 137 ? -7.055 -22.766 -13.734 1 95.62 137 THR A N 1
ATOM 982 C CA . THR A 1 137 ? -7.176 -23.234 -15.109 1 95.62 137 THR A CA 1
ATOM 983 C C . THR A 1 137 ? -8.242 -24.328 -15.203 1 95.62 137 THR A C 1
ATOM 985 O O . THR A 1 137 ? -8.492 -25.047 -14.242 1 95.62 137 THR A O 1
ATOM 988 N N . GLY A 1 138 ? -8.938 -24.391 -16.344 1 95.44 138 GLY A N 1
ATOM 989 C CA . GLY A 1 138 ? -9.953 -25.391 -16.609 1 95.44 138 GLY A CA 1
ATOM 990 C C . GLY A 1 138 ? -11.039 -24.906 -17.547 1 95.44 138 GLY A C 1
ATOM 991 O O . GLY A 1 138 ? -11.117 -23.719 -17.859 1 95.44 138 GLY A O 1
ATOM 992 N N . ILE A 1 139 ? -11.805 -25.859 -18.062 1 95.38 139 ILE A N 1
ATOM 993 C CA . ILE A 1 139 ? -12.945 -25.547 -18.922 1 95.38 139 ILE A CA 1
ATOM 994 C C . ILE A 1 139 ? -14.242 -25.922 -18.219 1 95.38 139 ILE A C 1
ATOM 996 O O . ILE A 1 139 ? -14.352 -27.016 -17.656 1 95.38 139 ILE A O 1
ATOM 1000 N N . TYR A 1 140 ? -15.141 -25.016 -18.266 1 95.94 140 TYR A N 1
ATOM 1001 C CA . TYR A 1 140 ? -16.438 -25.188 -17.609 1 95.94 140 TYR A CA 1
ATOM 1002 C C . TYR A 1 140 ? -17.562 -25.031 -18.625 1 95.94 140 TYR A C 1
ATOM 1004 O O . TYR A 1 140 ? -17.5 -24.172 -19.516 1 95.94 140 TYR A O 1
ATOM 1012 N N . VAL A 1 141 ? -18.609 -25.828 -18.453 1 94.69 141 VAL A N 1
ATOM 1013 C CA . VAL A 1 141 ? -19.844 -25.656 -19.203 1 94.69 141 VAL A CA 1
ATOM 1014 C C . VAL A 1 141 ? -21.016 -25.484 -18.219 1 94.69 141 VAL A C 1
ATOM 1016 O O . VAL A 1 141 ? -21.25 -26.359 -17.375 1 94.69 141 VAL A O 1
ATOM 1019 N N . ASN A 1 142 ? -21.656 -24.391 -18.312 1 94.31 142 ASN A N 1
ATOM 1020 C CA . ASN A 1 142 ? -22.75 -24.031 -17.422 1 94.31 142 ASN A CA 1
ATOM 1021 C C . ASN A 1 142 ? -22.344 -24.156 -15.953 1 94.31 142 ASN A C 1
ATOM 1023 O O . ASN A 1 142 ? -23.094 -24.734 -15.156 1 94.31 142 ASN A O 1
ATOM 1027 N N . GLY A 1 143 ? -21.125 -23.75 -15.68 1 92.38 143 GLY A N 1
ATOM 1028 C CA . GLY A 1 143 ? -20.656 -23.703 -14.305 1 92.38 143 GLY A CA 1
ATOM 1029 C C . GLY A 1 143 ? -20.031 -25 -13.828 1 92.38 143 GLY A C 1
ATOM 1030 O O . GLY A 1 143 ? -19.438 -25.047 -12.758 1 92.38 143 GLY A O 1
ATOM 1031 N N . ASN A 1 144 ? -20.125 -26.031 -14.664 1 91.56 144 ASN A N 1
ATOM 1032 C CA . ASN A 1 144 ? -19.578 -27.328 -14.289 1 91.56 144 ASN A CA 1
ATOM 1033 C C . ASN A 1 144 ? -18.25 -27.594 -14.984 1 91.56 144 ASN A C 1
ATOM 1035 O O . ASN A 1 144 ? -18.125 -27.438 -16.203 1 91.56 144 ASN A O 1
ATOM 1039 N N . ALA A 1 145 ? -17.297 -28.062 -14.188 1 93.5 145 ALA A N 1
ATOM 1040 C CA . ALA A 1 145 ? -15.992 -28.391 -14.773 1 93.5 145 ALA A CA 1
ATOM 1041 C C . ALA A 1 145 ? -16.078 -29.641 -15.633 1 93.5 145 ALA A C 1
ATOM 1043 O O . ALA A 1 145 ? -16.531 -30.688 -15.164 1 93.5 145 ALA A O 1
ATOM 1044 N N . ILE A 1 146 ? -15.656 -29.547 -16.844 1 91.94 146 ILE A N 1
ATOM 1045 C CA . ILE A 1 146 ? -15.664 -30.703 -17.719 1 91.94 146 ILE A CA 1
ATOM 1046 C C . ILE A 1 146 ? -14.227 -31.203 -17.938 1 91.94 146 ILE A C 1
ATOM 1048 O O . ILE A 1 146 ? -14.008 -32.219 -18.578 1 91.94 146 ILE A O 1
ATOM 1052 N N . THR A 1 147 ? -13.234 -30.484 -17.438 1 90.94 147 THR A N 1
ATOM 1053 C CA . THR A 1 147 ? -11.828 -30.875 -17.406 1 90.94 147 THR A CA 1
ATOM 1054 C C . THR A 1 147 ? -11.273 -30.797 -15.992 1 90.94 147 THR A C 1
ATOM 1056 O O . THR A 1 147 ? -11.914 -30.25 -15.094 1 90.94 147 THR A O 1
ATOM 1059 N N . THR A 1 148 ? -10.078 -31.469 -15.812 1 87.12 148 THR A N 1
ATOM 1060 C CA . THR A 1 148 ? -9.344 -31.203 -14.578 1 87.12 148 THR A CA 1
ATOM 1061 C C . THR A 1 148 ? -9.102 -29.703 -14.398 1 87.12 148 THR A C 1
ATOM 1063 O O . THR A 1 148 ? -8.695 -29.016 -15.344 1 87.12 148 THR A O 1
ATOM 1066 N N . ALA A 1 149 ? -9.5 -29.25 -13.242 1 89.94 149 ALA A N 1
ATOM 1067 C CA . ALA A 1 149 ? -9.352 -27.828 -12.938 1 89.94 149 ALA A CA 1
ATOM 1068 C C . ALA A 1 149 ? -8.492 -27.625 -11.695 1 89.94 149 ALA A C 1
ATOM 1070 O O . ALA A 1 149 ? -8.43 -28.5 -10.828 1 89.94 149 ALA A O 1
ATOM 1071 N N . GLY A 1 150 ? -7.777 -26.5 -11.688 1 90.56 150 GLY A N 1
ATOM 1072 C CA . GLY A 1 150 ? -6.957 -26.172 -10.539 1 90.56 150 GLY A CA 1
ATOM 1073 C C . GLY A 1 150 ? -5.988 -25.031 -10.797 1 90.56 150 GLY A C 1
ATOM 1074 O O . GLY A 1 150 ? -5.949 -24.484 -11.906 1 90.56 150 GLY A O 1
ATOM 1075 N N . PHE A 1 151 ? -5.227 -24.688 -9.789 1 92 151 PHE A N 1
ATOM 1076 C CA . PHE A 1 151 ? -4.281 -23.578 -9.891 1 92 151 PHE A CA 1
ATOM 1077 C C . PHE A 1 151 ? -2.992 -24.031 -10.57 1 92 151 PHE A C 1
ATOM 1079 O O . PHE A 1 151 ? -2.523 -25.156 -10.336 1 92 151 PHE A O 1
ATOM 1086 N N . GLN A 1 152 ? -2.467 -23.188 -11.438 1 91.94 152 GLN A N 1
ATOM 1087 C CA . GLN A 1 152 ? -1.187 -23.375 -12.109 1 91.94 152 GLN A CA 1
ATOM 1088 C C . GLN A 1 152 ? -0.377 -22.094 -12.141 1 91.94 152 GLN A C 1
ATOM 1090 O O . GLN A 1 152 ? -0.943 -21 -12.094 1 91.94 152 GLN A O 1
ATOM 1095 N N . SER A 1 153 ? 0.921 -22.281 -12.133 1 92.19 153 SER A N 1
ATOM 1096 C CA . SER A 1 153 ? 1.759 -21.094 -12.328 1 92.19 153 SER A CA 1
ATOM 1097 C C . SER A 1 153 ? 1.562 -20.5 -13.719 1 92.19 153 SER A C 1
ATOM 1099 O O . SER A 1 153 ? 1.432 -21.234 -14.695 1 92.19 153 SER A O 1
ATOM 1101 N N . CYS A 1 154 ? 1.497 -19.234 -13.75 1 91.44 154 CYS A N 1
ATOM 1102 C CA . CYS A 1 154 ? 1.217 -18.469 -14.961 1 91.44 154 CYS A CA 1
ATOM 1103 C C . CYS A 1 154 ? 2.191 -17.312 -15.109 1 91.44 154 CYS A C 1
ATOM 1105 O O . CYS A 1 154 ? 2.484 -16.609 -14.141 1 91.44 154 CYS A O 1
ATOM 1107 N N . PHE A 1 155 ? 2.764 -17.172 -16.312 1 90.88 155 PHE A N 1
ATOM 1108 C CA . PHE A 1 155 ? 3.537 -15.984 -16.641 1 90.88 155 PHE A CA 1
ATOM 1109 C C . PHE A 1 155 ? 2.697 -15 -17.438 1 90.88 155 PHE A C 1
ATOM 1111 O O . PHE A 1 155 ? 2.479 -15.188 -18.641 1 90.88 155 PHE A O 1
ATOM 1118 N N . GLY A 1 156 ? 2.23 -14.008 -16.781 1 92.25 156 GLY A N 1
ATOM 1119 C CA . GLY A 1 156 ? 1.308 -13.047 -17.359 1 92.25 156 GLY A CA 1
ATOM 1120 C C . GLY A 1 156 ? 0.126 -12.734 -16.453 1 92.25 156 GLY A C 1
ATOM 1121 O O . GLY A 1 156 ? 0.304 -12.383 -15.281 1 92.25 156 GLY A O 1
ATOM 1122 N N . GLU A 1 157 ? -1.106 -12.859 -17.094 1 94.19 157 GLU A N 1
ATOM 1123 C CA . GLU A 1 157 ? -2.328 -12.57 -16.344 1 94.19 157 GLU A CA 1
ATOM 1124 C C . GLU A 1 157 ? -3.279 -13.766 -16.375 1 94.19 157 GLU A C 1
ATOM 1126 O O . GLU A 1 157 ? -3.283 -14.547 -17.328 1 94.19 157 GLU A O 1
ATOM 1131 N N . CYS A 1 158 ? -4.031 -13.891 -15.258 1 96.62 158 CYS A N 1
ATOM 1132 C CA . CYS A 1 158 ? -5.137 -14.836 -15.289 1 96.62 158 CYS A CA 1
ATOM 1133 C C . CYS A 1 158 ? -6.242 -14.359 -16.219 1 96.62 158 CYS A C 1
ATOM 1135 O O . CYS A 1 158 ? -6.613 -13.18 -16.203 1 96.62 158 CYS A O 1
ATOM 1137 N N . ALA A 1 159 ? -6.75 -15.289 -17.031 1 97.25 159 ALA A N 1
ATOM 1138 C CA . ALA A 1 159 ? -7.754 -14.883 -18.016 1 97.25 159 ALA A CA 1
ATOM 1139 C C . ALA A 1 159 ? -8.891 -15.898 -18.078 1 97.25 159 ALA A C 1
ATOM 1141 O O . ALA A 1 159 ? -8.695 -17.078 -17.766 1 97.25 159 ALA A O 1
ATOM 1142 N N . SER A 1 160 ? -10.039 -15.422 -18.453 1 97.5 160 SER A N 1
ATOM 1143 C CA . SER A 1 160 ? -11.172 -16.281 -18.781 1 97.5 160 SER A CA 1
ATOM 1144 C C . SER A 1 160 ? -11.945 -15.727 -19.984 1 97.5 160 SER A C 1
ATOM 1146 O O . SER A 1 160 ? -11.969 -14.516 -20.203 1 97.5 160 SER A O 1
ATOM 1148 N N . VAL A 1 161 ? -12.484 -16.594 -20.766 1 97.06 161 VAL A N 1
ATOM 1149 C CA . VAL A 1 161 ? -13.367 -16.266 -21.875 1 97.06 161 VAL A CA 1
ATOM 1150 C C . VAL A 1 161 ? -14.625 -17.125 -21.812 1 97.06 161 VAL A C 1
ATOM 1152 O O . VAL A 1 161 ? -14.547 -18.328 -21.562 1 97.06 161 VAL A O 1
ATOM 1155 N N . THR A 1 162 ? -15.734 -16.5 -22 1 96.38 162 THR A N 1
ATOM 1156 C CA . THR A 1 162 ? -17.016 -17.219 -22.016 1 96.38 162 THR A CA 1
ATOM 1157 C C . THR A 1 162 ? -17.672 -17.109 -23.391 1 96.38 162 THR A C 1
ATOM 1159 O O . THR A 1 162 ? -17.875 -16.016 -23.906 1 96.38 162 THR A O 1
ATOM 1162 N N . LEU A 1 163 ? -17.984 -18.234 -23.953 1 95.69 163 LEU A N 1
ATOM 1163 C CA . LEU A 1 163 ? -18.766 -18.344 -25.172 1 95.69 163 LEU A CA 1
ATOM 1164 C C . LEU A 1 163 ? -20.188 -18.797 -24.891 1 95.69 163 LEU A C 1
ATOM 1166 O O . LEU A 1 163 ? -20.406 -19.891 -24.344 1 95.69 163 LEU A O 1
ATOM 1170 N N . GLN A 1 164 ? -21.094 -17.906 -25.203 1 94.31 164 GLN A N 1
ATOM 1171 C CA . GLN A 1 164 ? -22.5 -18.281 -25.078 1 94.31 164 GLN A CA 1
ATOM 1172 C C . GLN A 1 164 ? -23.047 -18.828 -26.391 1 94.31 164 GLN A C 1
ATOM 1174 O O . GLN A 1 164 ? -23 -18.141 -27.422 1 94.31 164 GLN A O 1
ATOM 1179 N N . THR A 1 165 ? -23.5 -20.062 -26.359 1 92 165 THR A N 1
ATOM 1180 C CA . THR A 1 165 ? -24.062 -20.703 -27.531 1 92 165 THR A CA 1
ATOM 1181 C C . THR A 1 165 ? -25.5 -21.156 -27.281 1 92 165 THR A C 1
ATOM 1183 O O . THR A 1 165 ? -25.984 -21.078 -26.141 1 92 165 THR A O 1
ATOM 1186 N N . THR A 1 166 ? -26.188 -21.422 -28.406 1 88.25 166 THR A N 1
ATOM 1187 C CA . THR A 1 166 ? -27.547 -21.938 -28.312 1 88.25 166 THR A CA 1
ATOM 1188 C C . THR A 1 166 ? -27.641 -23.312 -28.938 1 88.25 166 THR A C 1
ATOM 1190 O O . THR A 1 166 ? -27.312 -23.5 -30.109 1 88.25 166 THR A O 1
ATOM 1193 N N . VAL A 1 167 ? -28.016 -24.281 -28.094 1 81.12 167 VAL A N 1
ATOM 1194 C CA . VAL A 1 167 ? -28.266 -25.625 -28.578 1 81.12 167 VAL A CA 1
ATOM 1195 C C . VAL A 1 167 ? -29.734 -25.984 -28.359 1 81.12 167 VAL A C 1
ATOM 1197 O O . VAL A 1 167 ? -30.219 -26 -27.219 1 81.12 167 VAL A O 1
ATOM 1200 N N . ASN A 1 168 ? -30.438 -26.359 -29.359 1 82.25 168 ASN A N 1
ATOM 1201 C CA . ASN A 1 168 ? -31.844 -26.703 -29.281 1 82.25 168 ASN A CA 1
ATOM 1202 C C . ASN A 1 168 ? -32.625 -25.688 -28.469 1 82.25 168 ASN A C 1
ATOM 1204 O O . ASN A 1 168 ? -33.344 -26.062 -27.531 1 82.25 168 ASN A O 1
ATOM 1208 N N . SER A 1 169 ? -32.375 -24.438 -28.609 1 83.56 169 SER A N 1
ATOM 1209 C CA . SER A 1 169 ? -33.094 -23.312 -28.016 1 83.56 169 SER A CA 1
ATOM 1210 C C . SER A 1 169 ? -32.719 -23.125 -26.562 1 83.56 169 SER A C 1
ATOM 1212 O O . SER A 1 169 ? -33.438 -22.422 -25.812 1 83.56 169 SER A O 1
ATOM 1214 N N . THR A 1 170 ? -31.781 -23.875 -26.109 1 89.31 170 THR A N 1
ATOM 1215 C CA . THR A 1 170 ? -31.25 -23.688 -24.766 1 89.31 170 THR A CA 1
ATOM 1216 C C . THR A 1 170 ? -29.875 -23.031 -24.812 1 89.31 170 THR A C 1
ATOM 1218 O O . THR A 1 170 ? -29.016 -23.422 -25.594 1 89.31 170 THR A O 1
ATOM 1221 N N . GLN A 1 171 ?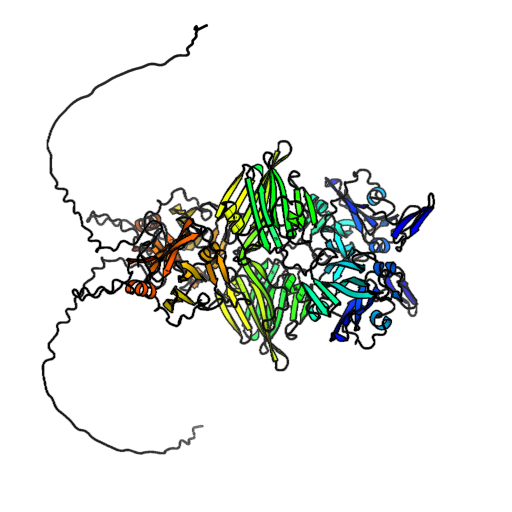 -29.781 -22.078 -23.969 1 90.69 171 GLN A N 1
ATOM 1222 C CA . GLN A 1 171 ? -28.516 -21.344 -23.922 1 90.69 171 GLN A CA 1
ATOM 1223 C C . GLN A 1 171 ? -27.484 -22.062 -23.078 1 90.69 171 GLN A C 1
ATOM 1225 O O . GLN A 1 171 ? -27.828 -22.594 -22 1 90.69 171 GLN A O 1
ATOM 1230 N N . HIS A 1 172 ? -26.281 -22.203 -23.609 1 92.69 172 HIS A N 1
ATOM 1231 C CA . HIS A 1 172 ? -25.141 -22.797 -22.906 1 92.69 172 HIS A CA 1
ATOM 1232 C C . HIS A 1 172 ? -23.984 -21.812 -22.828 1 92.69 172 HIS A C 1
ATOM 1234 O O . HIS A 1 172 ? -23.75 -21.031 -23.766 1 92.69 172 HIS A O 1
ATOM 1240 N N . ASN A 1 173 ? -23.312 -21.875 -21.703 1 94.5 173 ASN A N 1
ATOM 1241 C CA . ASN A 1 173 ? -22.125 -21.062 -21.516 1 94.5 173 ASN A CA 1
ATOM 1242 C C . ASN A 1 173 ? -20.875 -21.922 -21.328 1 94.5 173 ASN A C 1
ATOM 1244 O O . ASN A 1 173 ? -20.766 -22.672 -20.344 1 94.5 173 ASN A O 1
ATOM 1248 N N . ALA A 1 174 ? -19.953 -21.828 -22.25 1 95.5 174 ALA A N 1
ATOM 1249 C CA . ALA A 1 174 ? -18.641 -22.453 -22.094 1 95.5 174 ALA A CA 1
ATOM 1250 C C . ALA A 1 174 ? -17.594 -21.422 -21.672 1 95.5 174 ALA A C 1
ATOM 1252 O O . ALA A 1 174 ? -17.359 -20.438 -22.359 1 95.5 174 ALA A O 1
ATOM 1253 N N . THR A 1 175 ? -17.031 -21.641 -20.484 1 96.62 175 THR A N 1
ATOM 1254 C CA . THR A 1 175 ? -16.016 -20.719 -19.969 1 96.62 175 THR A CA 1
ATOM 1255 C C . THR A 1 175 ? -14.672 -21.438 -19.828 1 96.62 175 THR A C 1
ATOM 1257 O O . THR A 1 175 ? -14.594 -22.516 -19.25 1 96.62 175 THR A O 1
ATOM 1260 N N . ILE A 1 176 ? -13.688 -20.859 -20.359 1 96.94 176 ILE A N 1
ATOM 1261 C CA . ILE A 1 176 ? -12.336 -21.391 -20.203 1 96.94 176 ILE A CA 1
ATOM 1262 C C . ILE A 1 176 ? -11.516 -20.453 -19.312 1 96.94 176 ILE A C 1
ATOM 1264 O O . ILE A 1 176 ? -11.516 -19.234 -19.531 1 96.94 176 ILE A O 1
ATOM 1268 N N . TYR A 1 177 ? -10.867 -20.953 -18.281 1 97.12 177 TYR A N 1
ATOM 1269 C CA . TYR A 1 177 ? -9.883 -20.266 -17.453 1 97.12 177 TYR A CA 1
ATOM 1270 C C . TYR A 1 177 ? -8.469 -20.625 -17.875 1 97.12 177 TYR A C 1
ATOM 1272 O O . TYR A 1 177 ? -8.148 -21.797 -18.047 1 97.12 177 TYR A O 1
ATOM 1280 N N . MET A 1 178 ? -7.633 -19.656 -18.078 1 96.12 178 MET A N 1
ATOM 1281 C CA . MET A 1 178 ? -6.309 -19.906 -18.641 1 96.12 178 MET A CA 1
ATOM 1282 C C . MET A 1 178 ? -5.336 -18.797 -18.266 1 96.12 178 MET A C 1
ATOM 1284 O O . MET A 1 178 ? -5.672 -17.922 -17.453 1 96.12 178 MET A O 1
ATOM 1288 N N . CYS A 1 179 ? -4.094 -18.906 -18.734 1 93.81 179 CYS A N 1
ATOM 1289 C CA . CYS A 1 179 ? -3.027 -17.922 -18.594 1 93.81 179 CYS A CA 1
ATOM 1290 C C . CYS A 1 179 ? -2.773 -17.188 -19.891 1 93.81 179 CYS A C 1
ATOM 1292 O O . CYS A 1 179 ? -2.506 -17.797 -20.922 1 93.81 179 CYS A O 1
ATOM 1294 N N . ASP A 1 180 ? -2.906 -15.836 -19.875 1 93.56 180 ASP A N 1
ATOM 1295 C CA . ASP A 1 180 ? -2.621 -15.039 -21.062 1 93.56 180 ASP A CA 1
ATOM 1296 C C . ASP A 1 180 ? -1.479 -14.055 -20.797 1 93.56 180 ASP A C 1
ATOM 1298 O O . ASP A 1 180 ? -1.319 -13.562 -19.672 1 93.56 180 ASP A O 1
ATOM 1302 N N . PRO A 1 181 ? -0.719 -13.836 -21.875 1 91.31 181 PRO A N 1
ATOM 1303 C CA . PRO A 1 181 ? 0.26 -12.766 -21.688 1 91.31 181 PRO A CA 1
ATOM 1304 C C . PRO A 1 181 ? -0.394 -11.406 -21.438 1 91.31 181 PRO A C 1
ATOM 1306 O O . PRO A 1 181 ? -1.489 -11.141 -21.953 1 91.31 181 PRO A O 1
ATOM 1309 N N . THR A 1 182 ? 0.314 -10.508 -20.734 1 90.69 182 THR A N 1
ATOM 1310 C CA . THR A 1 182 ? -0.18 -9.18 -20.375 1 90.69 182 THR A CA 1
ATOM 1311 C C . THR A 1 182 ? -0.551 -8.391 -21.625 1 90.69 182 THR A C 1
ATOM 1313 O O . THR A 1 182 ? -1.535 -7.645 -21.625 1 90.69 182 THR A O 1
ATOM 1316 N N . SER A 1 183 ? 0.207 -8.516 -22.672 1 87.12 183 SER A N 1
ATOM 1317 C CA . SER A 1 183 ? -0.013 -7.758 -23.906 1 87.12 183 SER A CA 1
ATOM 1318 C C . SER A 1 183 ? -1.375 -8.078 -24.516 1 87.12 183 SER A C 1
ATOM 1320 O O . SER A 1 183 ? -2.029 -7.195 -25.078 1 87.12 183 SER A O 1
ATOM 1322 N N . VAL A 1 184 ? -1.797 -9.328 -24.391 1 90.44 184 VAL A N 1
ATOM 1323 C CA . VAL A 1 184 ? -3.084 -9.734 -24.938 1 90.44 184 VAL A CA 1
ATOM 1324 C C . VAL A 1 184 ? -4.215 -9.117 -24.125 1 90.44 184 VAL A C 1
ATOM 1326 O O . VAL A 1 184 ? -5.176 -8.586 -24.688 1 90.44 184 VAL A O 1
ATOM 1329 N N . CYS A 1 185 ? -4.141 -9.172 -22.844 1 92.19 185 CYS A N 1
ATOM 1330 C CA . CYS A 1 185 ? -5.148 -8.594 -21.953 1 92.19 185 CYS A CA 1
ATOM 1331 C C . CYS A 1 185 ? -5.246 -7.09 -22.156 1 92.19 185 CYS A C 1
ATOM 1333 O O . CYS A 1 185 ? -6.348 -6.531 -22.172 1 92.19 185 CYS A O 1
ATOM 1335 N N . GLN A 1 186 ? -4.117 -6.441 -22.297 1 88.06 186 GLN A N 1
ATOM 1336 C CA . GLN A 1 186 ? -4.09 -5 -22.516 1 88.06 186 GLN A CA 1
ATOM 1337 C C . GLN A 1 186 ? -4.723 -4.633 -23.859 1 88.06 186 GLN A C 1
ATOM 1339 O O . GLN A 1 186 ? -5.465 -3.65 -23.953 1 88.06 186 GLN A O 1
ATOM 1344 N N . ALA A 1 187 ? -4.391 -5.426 -24.891 1 87.62 187 ALA A N 1
ATOM 1345 C CA . ALA A 1 187 ? -4.941 -5.172 -26.219 1 87.62 187 ALA A CA 1
ATOM 1346 C C . ALA A 1 187 ? -6.461 -5.316 -26.219 1 87.62 187 ALA A C 1
ATOM 1348 O O . ALA A 1 187 ? -7.156 -4.645 -26.984 1 87.62 187 ALA A O 1
ATOM 1349 N N . LEU A 1 188 ? -6.926 -6.141 -25.344 1 91.5 188 LEU A N 1
ATOM 1350 C CA . LEU A 1 188 ? -8.367 -6.367 -25.234 1 91.5 188 LEU A CA 1
ATOM 1351 C C . LEU A 1 188 ? -9 -5.387 -24.25 1 91.5 188 LEU A C 1
ATOM 1353 O O . LEU A 1 188 ? -10.211 -5.418 -24.031 1 91.5 188 LEU A O 1
ATOM 1357 N N . ASN A 1 189 ? -8.188 -4.547 -23.531 1 88.38 189 ASN A N 1
ATOM 1358 C CA . ASN A 1 189 ? -8.617 -3.592 -22.516 1 88.38 189 ASN A CA 1
ATOM 1359 C C . ASN A 1 189 ? -9.312 -4.289 -21.344 1 88.38 189 ASN A C 1
ATOM 1361 O O . ASN A 1 189 ? -10.367 -3.836 -20.891 1 88.38 189 ASN A O 1
ATOM 1365 N N . MET A 1 190 ? -8.711 -5.438 -20.969 1 91.81 190 MET A N 1
ATOM 1366 C CA . MET A 1 190 ? -9.344 -6.23 -19.922 1 91.81 190 MET A CA 1
ATOM 1367 C C . MET A 1 190 ? -8.414 -6.379 -18.719 1 91.81 190 MET A C 1
ATOM 1369 O O . MET A 1 190 ? -8.727 -7.109 -17.781 1 91.81 190 MET A O 1
ATOM 1373 N N . SER A 1 191 ? -7.32 -5.684 -18.719 1 89.62 191 SER A N 1
ATOM 1374 C CA . SER A 1 191 ? -6.414 -5.848 -17.578 1 89.62 191 SER A CA 1
ATOM 1375 C C . SER A 1 191 ? -7.082 -5.438 -16.266 1 89.62 191 SER A C 1
ATOM 1377 O O . SER A 1 191 ? -7.438 -4.27 -16.094 1 89.62 191 SER A O 1
ATOM 1379 N N . ASN A 1 192 ? -7.215 -6.363 -15.359 1 90.38 192 ASN A N 1
ATOM 1380 C CA . ASN A 1 192 ? -7.875 -6.223 -14.062 1 90.38 192 ASN A CA 1
ATOM 1381 C C . ASN A 1 192 ? -9.328 -5.781 -14.219 1 90.38 192 ASN A C 1
ATOM 1383 O O . ASN A 1 192 ? -9.828 -4.984 -13.43 1 90.38 192 ASN A O 1
ATOM 1387 N N . ALA A 1 193 ? -9.93 -6.211 -15.25 1 92.88 193 ALA A N 1
ATOM 1388 C CA . ALA A 1 193 ? -11.32 -5.887 -15.555 1 92.88 193 ALA A CA 1
ATOM 1389 C C . ALA A 1 193 ? -11.961 -6.977 -16.406 1 92.88 193 ALA A C 1
ATOM 1391 O O . ALA A 1 193 ? -11.281 -7.887 -16.875 1 92.88 193 ALA A O 1
ATOM 1392 N N . CYS A 1 194 ? -13.227 -6.91 -16.469 1 95 194 CYS A N 1
ATOM 1393 C CA . CYS A 1 194 ? -13.992 -7.734 -17.391 1 95 194 CYS A CA 1
ATOM 1394 C C . CYS A 1 194 ? -14.633 -6.875 -18.484 1 95 194 CYS A C 1
ATOM 1396 O O . CYS A 1 194 ? -14.836 -5.676 -18.281 1 95 194 CYS A O 1
ATOM 1398 N N . ALA A 1 195 ? -14.828 -7.484 -19.594 1 93.81 195 ALA A N 1
ATOM 1399 C CA . ALA A 1 195 ? -15.492 -6.766 -20.688 1 93.81 195 ALA A CA 1
ATOM 1400 C C . ALA A 1 195 ? -16.312 -7.719 -21.547 1 93.81 195 ALA A C 1
ATOM 1402 O O . ALA A 1 195 ? -16 -8.914 -21.625 1 93.81 195 ALA A O 1
ATOM 1403 N N . THR A 1 196 ? -17.328 -7.16 -22.125 1 94.25 196 THR A N 1
ATOM 1404 C CA . THR A 1 196 ? -18.078 -7.855 -23.156 1 94.25 196 THR A CA 1
ATOM 1405 C C . THR A 1 196 ? -17.562 -7.473 -24.547 1 94.25 196 THR A C 1
ATOM 1407 O O . THR A 1 196 ? -17.578 -6.301 -24.922 1 94.25 196 THR A O 1
ATOM 1410 N N . VAL A 1 197 ? -17.047 -8.453 -25.281 1 94.25 197 VAL A N 1
ATOM 1411 C CA . VAL A 1 197 ? -16.516 -8.211 -26.609 1 94.25 197 VAL A CA 1
ATOM 1412 C C . VAL A 1 197 ? -17.656 -8.055 -27.609 1 94.25 197 VAL A C 1
ATOM 1414 O O . VAL A 1 197 ? -17.641 -7.141 -28.438 1 94.25 197 VAL A O 1
ATOM 1417 N N . GLU A 1 198 ? -18.641 -8.898 -27.562 1 93.56 198 GLU A N 1
ATOM 1418 C CA . GLU A 1 198 ? -19.922 -8.906 -28.281 1 93.56 198 GLU A CA 1
ATOM 1419 C C . GLU A 1 198 ? -20.969 -9.727 -27.531 1 93.56 198 GLU A C 1
ATOM 1421 O O . GLU A 1 198 ? -20.641 -10.445 -26.578 1 93.56 198 GLU A O 1
ATOM 1426 N N . PRO A 1 199 ? -22.188 -9.43 -27.891 1 92.94 199 PRO A N 1
ATOM 1427 C CA . PRO A 1 199 ? -23.203 -10.219 -27.188 1 92.94 199 PRO A CA 1
ATOM 1428 C C . PRO A 1 199 ? -22.906 -11.719 -27.219 1 92.94 199 PRO A C 1
ATOM 1430 O O . PRO A 1 199 ? -22.766 -12.297 -28.312 1 92.94 199 PRO A O 1
ATOM 1433 N N . GLY A 1 200 ? -22.75 -12.32 -26.094 1 94.19 200 GLY A N 1
ATOM 1434 C CA . GLY A 1 200 ? -22.5 -13.75 -25.984 1 94.19 200 GLY A CA 1
ATOM 1435 C C . GLY A 1 200 ? -21.031 -14.078 -25.859 1 94.19 200 GLY A C 1
ATOM 1436 O O . GLY A 1 200 ? -20.656 -15.25 -25.688 1 94.19 200 GLY A O 1
ATOM 1437 N N . LEU A 1 201 ? -20.156 -13.141 -25.969 1 95.12 201 LEU A N 1
ATOM 1438 C CA . LEU A 1 201 ? -18.719 -13.312 -25.812 1 95.12 201 LEU A CA 1
ATOM 1439 C C . LEU A 1 201 ? -18.156 -12.305 -24.812 1 95.12 201 LEU A C 1
ATOM 1441 O O . LEU A 1 201 ? -18.203 -11.094 -25.047 1 95.12 201 LEU A O 1
ATOM 1445 N N . SER A 1 202 ? -17.688 -12.773 -23.688 1 96.06 202 SER A N 1
ATOM 1446 C CA . SER A 1 202 ? -17.109 -11.914 -22.672 1 96.06 202 SER A CA 1
ATOM 1447 C C . SER A 1 202 ? -15.828 -12.516 -22.094 1 96.06 202 SER A C 1
ATOM 1449 O O . SER A 1 202 ? -15.531 -13.688 -22.328 1 96.06 202 SER A O 1
ATOM 1451 N N . GLY A 1 203 ? -15.055 -11.742 -21.453 1 96.25 203 GLY A N 1
ATOM 1452 C CA . GLY A 1 203 ? -13.812 -12.211 -20.844 1 96.25 203 GLY A CA 1
ATOM 1453 C C . GLY A 1 203 ? -13.328 -11.336 -19.703 1 96.25 203 GLY A C 1
ATOM 1454 O O . GLY A 1 203 ? -13.867 -10.242 -19.484 1 96.25 203 GLY A O 1
ATOM 1455 N N . CYS A 1 204 ? -12.391 -11.859 -18.953 1 97 204 CYS A N 1
ATOM 1456 C CA . CYS A 1 204 ? -11.773 -11.172 -17.828 1 97 204 CYS A CA 1
ATOM 1457 C C . CYS A 1 204 ? -10.273 -11.438 -17.797 1 97 204 CYS A C 1
ATOM 1459 O O . CYS A 1 204 ? -9.812 -12.492 -18.234 1 97 204 CYS A O 1
ATOM 1461 N N . CYS A 1 205 ? -9.516 -10.484 -17.312 1 96.06 205 CYS A N 1
ATOM 1462 C CA . CYS A 1 205 ? -8.109 -10.672 -16.984 1 96.06 205 CYS A CA 1
ATOM 1463 C C . CYS A 1 205 ? -7.773 -10.039 -15.641 1 96.06 205 CYS A C 1
ATOM 1465 O O . CYS A 1 205 ? -8.43 -9.078 -15.227 1 96.06 205 CYS A O 1
ATOM 1467 N N . CYS A 1 206 ? -6.801 -10.609 -14.969 1 94.62 206 CYS A N 1
ATOM 1468 C CA . CYS A 1 206 ? -6.266 -9.977 -13.766 1 94.62 206 CYS A CA 1
ATOM 1469 C C . CYS A 1 206 ? -4.852 -10.469 -13.477 1 94.62 206 CYS A C 1
ATOM 1471 O O . CYS A 1 206 ? -4.473 -11.562 -13.898 1 94.62 206 CYS A O 1
ATOM 1473 N N . ASN A 1 207 ? -4.094 -9.688 -12.711 1 92.81 207 ASN A N 1
ATOM 1474 C CA . ASN A 1 207 ? -2.66 -9.953 -12.617 1 92.81 207 ASN A CA 1
ATOM 1475 C C . ASN A 1 207 ? -2.24 -10.25 -11.18 1 92.81 207 ASN A C 1
ATOM 1477 O O . ASN A 1 207 ? -1.134 -9.906 -10.766 1 92.81 207 ASN A O 1
ATOM 1481 N N . ASP A 1 208 ? -3.059 -10.828 -10.359 1 91 208 ASP A N 1
ATOM 1482 C CA . ASP A 1 208 ? -2.746 -11.273 -9 1 91 208 ASP A CA 1
ATOM 1483 C C . ASP A 1 208 ? -3.119 -12.734 -8.805 1 91 208 ASP A C 1
ATOM 1485 O O . ASP A 1 208 ? -3.859 -13.312 -9.609 1 91 208 ASP A O 1
ATOM 1489 N N . ASP A 1 209 ? -2.658 -13.281 -7.727 1 92.81 209 ASP A N 1
ATOM 1490 C CA . ASP A 1 209 ? -2.92 -14.688 -7.441 1 92.81 209 ASP A CA 1
ATOM 1491 C C . ASP A 1 209 ? -4.402 -14.93 -7.168 1 92.81 209 ASP A C 1
ATOM 1493 O O . ASP A 1 209 ? -5.023 -14.188 -6.398 1 92.81 209 ASP A O 1
ATOM 1497 N N . GLY A 1 210 ? -4.922 -15.977 -7.836 1 92.38 210 GLY A N 1
ATOM 1498 C CA . GLY A 1 210 ? -6.277 -16.406 -7.543 1 92.38 210 GLY A CA 1
ATOM 1499 C C . GLY A 1 210 ? -7.316 -15.32 -7.77 1 92.38 210 GLY A C 1
ATOM 1500 O O . GLY A 1 210 ? -8.398 -15.359 -7.18 1 92.38 210 GLY A O 1
ATOM 1501 N N . CYS A 1 211 ? -7.035 -14.383 -8.578 1 92.75 211 CYS A N 1
ATOM 1502 C CA . CYS A 1 211 ? -7.914 -13.234 -8.758 1 92.75 211 CYS A CA 1
ATOM 1503 C C . CYS A 1 211 ? -9.078 -13.578 -9.68 1 92.75 211 CYS A C 1
ATOM 1505 O O . CYS A 1 211 ? -10.039 -12.812 -9.781 1 92.75 211 CYS A O 1
ATOM 1507 N N . LEU A 1 212 ? -9.008 -14.711 -10.328 1 95.31 212 LEU A N 1
ATOM 1508 C CA . LEU A 1 212 ? -10.047 -15.133 -11.273 1 95.31 212 LEU A CA 1
ATOM 1509 C C . LEU A 1 212 ? -10.305 -16.625 -11.164 1 95.31 212 LEU A C 1
ATOM 1511 O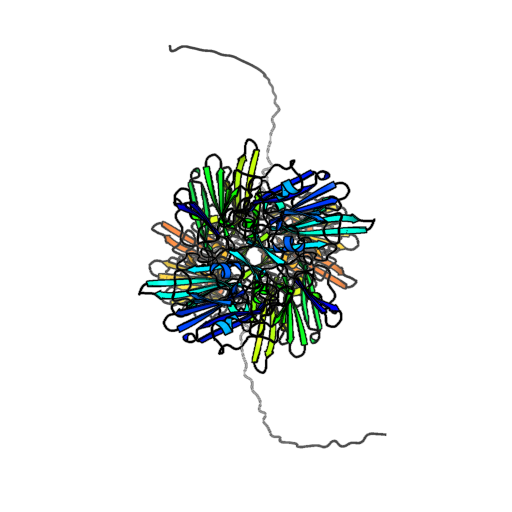 O . LEU A 1 212 ? -9.453 -17.438 -11.539 1 95.31 212 LEU A O 1
ATOM 1515 N N . THR A 1 213 ? -11.391 -16.984 -10.586 1 94.5 213 THR A N 1
ATOM 1516 C CA . THR A 1 213 ? -11.914 -18.344 -10.43 1 94.5 213 THR A CA 1
ATOM 1517 C C . THR A 1 213 ? -13.406 -18.375 -10.75 1 94.5 213 THR A C 1
ATOM 1519 O O . THR A 1 213 ? -14.023 -17.344 -11 1 94.5 213 THR A O 1
ATOM 1522 N N . PRO A 1 214 ? -13.977 -19.578 -10.781 1 92.94 214 PRO A N 1
ATOM 1523 C CA . PRO A 1 214 ? -15.422 -19.609 -10.992 1 92.94 214 PRO A CA 1
ATOM 1524 C C . PRO A 1 214 ? -16.203 -18.844 -9.922 1 92.94 214 PRO A C 1
ATOM 1526 O O . PRO A 1 214 ? -17.312 -18.391 -10.172 1 92.94 214 PRO A O 1
ATOM 1529 N N . GLN A 1 215 ? -15.578 -18.609 -8.781 1 88 215 GLN A N 1
ATOM 1530 C CA . GLN A 1 215 ? -16.266 -17.953 -7.668 1 88 215 GLN A CA 1
ATOM 1531 C C . GLN A 1 215 ? -15.836 -16.5 -7.531 1 88 215 GLN A C 1
ATOM 1533 O O . GLN A 1 215 ? -16.469 -15.727 -6.805 1 88 215 GLN A O 1
ATOM 1538 N N . LYS A 1 216 ? -14.828 -16.109 -8.219 1 91.19 216 LYS A N 1
ATOM 1539 C CA . LYS A 1 216 ? -14.266 -14.766 -8.062 1 91.19 216 LYS A CA 1
ATOM 1540 C C . LYS A 1 216 ? -13.906 -14.164 -9.414 1 91.19 216 LYS A C 1
ATOM 1542 O O . LYS A 1 216 ? -13.352 -14.844 -10.281 1 91.19 216 LYS A O 1
ATOM 1547 N N . SER A 1 217 ? -14.227 -12.93 -9.594 1 92.25 217 SER A N 1
ATOM 1548 C CA . SER A 1 217 ? -13.914 -12.195 -10.82 1 92.25 217 SER A CA 1
ATOM 1549 C C . SER A 1 217 ? -13.516 -10.758 -10.516 1 92.25 217 SER A C 1
ATOM 1551 O O . SER A 1 217 ? -13.969 -10.18 -9.523 1 92.25 217 SER A O 1
ATOM 1553 N N . PRO A 1 218 ? -12.648 -10.234 -11.352 1 90.5 218 PRO A N 1
ATOM 1554 C CA . PRO A 1 218 ? -12.273 -8.836 -11.148 1 90.5 218 PRO A CA 1
ATOM 1555 C C . PRO A 1 218 ? -13.422 -7.867 -11.438 1 90.5 218 PRO A C 1
ATOM 1557 O O . PRO A 1 218 ? -13.289 -6.66 -11.219 1 90.5 218 PRO A O 1
ATOM 1560 N N . ALA A 1 219 ? -14.523 -8.312 -11.914 1 77.81 219 ALA A N 1
ATOM 1561 C CA . ALA A 1 219 ? -15.688 -7.473 -12.18 1 77.81 219 ALA A CA 1
ATOM 1562 C C . ALA A 1 219 ? -16.203 -6.84 -10.891 1 77.81 219 ALA A C 1
ATOM 1564 O O . ALA A 1 219 ? -16.859 -5.797 -10.93 1 77.81 219 ALA A O 1
ATOM 1565 N N . ASN A 1 220 ? -15.922 -7.414 -9.805 1 74.75 220 ASN A N 1
ATOM 1566 C CA . ASN A 1 220 ? -16.406 -6.926 -8.516 1 74.75 220 ASN A CA 1
ATOM 1567 C C . ASN A 1 220 ? -15.406 -5.977 -7.867 1 74.75 220 ASN A C 1
ATOM 1569 O O . ASN A 1 220 ? -15.469 -5.734 -6.66 1 74.75 220 ASN A O 1
ATOM 1573 N N . ASN A 1 221 ? -14.648 -5.352 -8.672 1 74.69 221 ASN A N 1
ATOM 1574 C CA . ASN A 1 221 ? -13.688 -4.383 -8.164 1 74.69 221 ASN A CA 1
ATOM 1575 C C . ASN A 1 221 ? -14.281 -2.979 -8.109 1 74.69 221 ASN A C 1
ATOM 1577 O O . ASN A 1 221 ? -14.922 -2.535 -9.062 1 74.69 221 ASN A O 1
ATOM 1581 N N . PRO A 1 222 ? -14.219 -2.246 -6.934 1 82.44 222 PRO A N 1
ATOM 1582 C CA . PRO A 1 222 ? -13.453 -2.666 -5.754 1 82.44 222 PRO A CA 1
ATOM 1583 C C . PRO A 1 222 ? -14.242 -3.617 -4.855 1 82.44 222 PRO A C 1
ATOM 1585 O O . PRO A 1 222 ? -15.477 -3.566 -4.82 1 82.44 222 PRO A O 1
ATOM 1588 N N . LEU A 1 223 ? -13.5 -4.484 -4.191 1 90.94 223 LEU A N 1
ATOM 1589 C CA . LEU A 1 223 ? -14.109 -5.32 -3.162 1 90.94 223 LEU A CA 1
ATOM 1590 C C . LEU A 1 223 ? -14.711 -4.461 -2.051 1 90.94 223 LEU A C 1
ATOM 1592 O O . LEU A 1 223 ? -14.055 -3.547 -1.548 1 90.94 223 LEU A O 1
ATOM 1596 N N . MET A 1 224 ? -15.992 -4.633 -1.792 1 91.88 224 MET A N 1
ATOM 1597 C CA . MET A 1 224 ? -16.656 -3.943 -0.689 1 91.88 224 MET A CA 1
ATOM 1598 C C . MET A 1 224 ? -16.672 -4.816 0.563 1 91.88 224 MET A C 1
ATOM 1600 O O . MET A 1 224 ? -17.141 -5.957 0.522 1 91.88 224 MET A O 1
ATOM 1604 N N . CYS A 1 225 ? -16.141 -4.305 1.677 1 94.06 225 CYS A N 1
ATOM 1605 C CA . CYS A 1 225 ? -16.125 -5.078 2.912 1 94.06 225 CYS A CA 1
ATOM 1606 C C . CYS A 1 225 ? -16.906 -4.375 4.008 1 94.06 225 CYS A C 1
ATOM 1608 O O . CYS A 1 225 ? -17.016 -3.146 4.008 1 94.06 225 CYS A O 1
ATOM 1610 N N . TYR A 1 226 ? -17.547 -5.203 4.855 1 94.88 226 TYR A N 1
ATOM 1611 C CA . TYR A 1 226 ? -18.141 -4.68 6.086 1 94.88 226 TYR A CA 1
ATOM 1612 C C . TYR A 1 226 ? -17.062 -4.457 7.148 1 94.88 226 TYR A C 1
ATOM 1614 O O . TYR A 1 226 ? -16.266 -5.348 7.426 1 94.88 226 TYR A O 1
ATOM 1622 N N . VAL A 1 227 ? -16.984 -3.24 7.656 1 95.31 227 VAL A N 1
ATOM 1623 C CA . VAL A 1 227 ? -16.062 -2.877 8.734 1 95.31 227 VAL A CA 1
ATOM 1624 C C . VAL A 1 227 ? -16.875 -2.434 9.961 1 95.31 227 VAL A C 1
ATOM 1626 O O . VAL A 1 227 ? -17.766 -1.592 9.852 1 95.31 227 VAL A O 1
ATOM 1629 N N . GLY A 1 228 ? -16.562 -3.088 11.141 1 94.62 228 GLY A N 1
ATOM 1630 C CA . GLY A 1 228 ? -17.328 -2.729 12.32 1 94.62 228 GLY A CA 1
ATOM 1631 C C . GLY A 1 228 ? -17.062 -3.639 13.508 1 94.62 228 GLY A C 1
ATOM 1632 O O . GLY A 1 228 ? -16.062 -4.363 13.531 1 94.62 228 GLY A O 1
ATOM 1633 N N . VAL A 1 229 ? -17.938 -3.461 14.562 1 96 229 VAL A N 1
ATOM 1634 C CA . VAL A 1 229 ? -17.844 -4.227 15.805 1 96 229 VAL A CA 1
ATOM 1635 C C . VAL A 1 229 ? -19.234 -4.695 16.219 1 96 229 VAL A C 1
ATOM 1637 O O . VAL A 1 229 ? -20.203 -3.936 16.141 1 96 229 VAL A O 1
ATOM 1640 N N . ASN A 1 230 ? -19.312 -5.957 16.531 1 96.25 230 ASN A N 1
ATOM 1641 C CA . ASN A 1 230 ? -20.516 -6.535 17.109 1 96.25 230 ASN A CA 1
ATOM 1642 C C . ASN A 1 230 ? -20.234 -7.152 18.484 1 96.25 230 ASN A C 1
ATOM 1644 O O . ASN A 1 230 ? -19.453 -8.094 18.594 1 96.25 230 ASN A O 1
ATOM 1648 N N . ALA A 1 231 ? -20.75 -6.551 19.484 1 96.31 231 ALA A N 1
ATOM 1649 C CA . ALA A 1 231 ? -20.719 -7.012 20.875 1 96.31 231 ALA A CA 1
ATOM 1650 C C . ALA A 1 231 ? -22.109 -7.008 21.469 1 96.31 231 ALA A C 1
ATOM 1652 O O . ALA A 1 231 ? -22.516 -6.043 22.125 1 96.31 231 ALA A O 1
ATOM 1653 N N . PRO A 1 232 ? -22.781 -8.109 21.406 1 94.75 232 PRO A N 1
ATOM 1654 C CA . PRO A 1 232 ? -24.203 -8.148 21.734 1 94.75 232 PRO A CA 1
ATOM 1655 C C . PRO A 1 232 ? -24.469 -7.797 23.203 1 94.75 232 PRO A C 1
ATOM 1657 O O . PRO A 1 232 ? -25.406 -7.039 23.484 1 94.75 232 PRO A O 1
ATOM 1660 N N . LEU A 1 233 ? -23.719 -8.32 24.156 1 95.06 233 LEU A N 1
ATOM 1661 C CA . LEU A 1 233 ? -23.984 -8.086 25.562 1 95.06 233 LEU A CA 1
ATOM 1662 C C . LEU A 1 233 ? -23.688 -6.641 25.938 1 95.06 233 LEU A C 1
ATOM 1664 O O . LEU A 1 233 ? -24.266 -6.102 26.891 1 95.06 233 LEU A O 1
ATOM 1668 N N . ALA A 1 234 ? -22.75 -6.07 25.219 1 94.81 234 ALA A N 1
ATOM 1669 C CA . ALA A 1 234 ? -22.438 -4.664 25.453 1 94.81 234 ALA A CA 1
ATOM 1670 C C . ALA A 1 234 ? -23.422 -3.754 24.734 1 94.81 234 ALA A C 1
ATOM 1672 O O . ALA A 1 234 ? -23.391 -2.531 24.906 1 94.81 234 ALA A O 1
ATOM 1673 N N . GLY A 1 235 ? -24.281 -4.312 23.938 1 93.75 235 GLY A N 1
ATOM 1674 C CA . GLY A 1 235 ? -25.266 -3.541 23.188 1 93.75 235 GLY A CA 1
ATOM 1675 C C . GLY A 1 235 ? -24.656 -2.793 22.016 1 93.75 235 GLY A C 1
ATOM 1676 O O . GLY A 1 235 ? -25.172 -1.748 21.609 1 93.75 235 GLY A O 1
ATOM 1677 N N . VAL A 1 236 ? -23.578 -3.277 21.484 1 93.94 236 VAL A N 1
ATOM 1678 C CA . VAL A 1 236 ? -22.875 -2.566 20.422 1 93.94 236 VAL A CA 1
ATOM 1679 C C . VAL A 1 236 ? -22.984 -3.348 19.125 1 93.94 236 VAL A C 1
ATOM 1681 O O . VAL A 1 236 ? -22.656 -4.535 19.062 1 93.94 236 VAL A O 1
ATOM 1684 N N . ASN A 1 237 ? -23.531 -2.738 18.062 1 93.12 237 ASN A N 1
ATOM 1685 C CA . ASN A 1 237 ? -23.578 -3.211 16.688 1 93.12 237 ASN A CA 1
ATOM 1686 C C . ASN A 1 237 ? -23.422 -2.066 15.688 1 93.12 237 ASN A C 1
ATOM 1688 O O . ASN A 1 237 ? -24.406 -1.508 15.203 1 93.12 237 ASN A O 1
ATOM 1692 N N . VAL A 1 238 ? -22.172 -1.807 15.414 1 91.69 238 VAL A N 1
ATOM 1693 C CA . VAL A 1 238 ? -21.844 -0.651 14.578 1 91.69 238 VAL A CA 1
ATOM 1694 C C . VAL A 1 238 ? -20.984 -1.086 13.406 1 91.69 238 VAL A C 1
ATOM 1696 O O . VAL A 1 238 ? -20.125 -1.961 13.547 1 91.69 238 VAL A O 1
ATOM 1699 N N . GLY A 1 239 ? -21.297 -0.507 12.195 1 91.56 239 GLY A N 1
ATOM 1700 C CA . GLY A 1 239 ? -20.453 -0.818 11.055 1 91.56 239 GLY A CA 1
ATOM 1701 C C . GLY A 1 239 ? -20.859 -0.083 9.789 1 91.56 239 GLY A C 1
ATOM 1702 O O . GLY A 1 239 ? -21.844 0.641 9.773 1 91.56 239 GLY A O 1
ATOM 1703 N N . ALA A 1 240 ? -20 -0.204 8.781 1 90.25 240 ALA A N 1
ATOM 1704 C CA . ALA A 1 240 ? -20.188 0.384 7.457 1 90.25 240 ALA A CA 1
ATOM 1705 C C . ALA A 1 240 ? -19.562 -0.479 6.371 1 90.25 240 ALA A C 1
ATOM 1707 O O . ALA A 1 240 ? -18.656 -1.278 6.648 1 90.25 240 ALA A O 1
ATOM 1708 N N . VAL A 1 241 ? -20.094 -0.315 5.164 1 91.94 241 VAL A N 1
ATOM 1709 C CA . VAL A 1 241 ? -19.5 -0.989 4.016 1 91.94 241 VAL A CA 1
ATOM 1710 C C . VAL A 1 241 ? -18.578 -0.026 3.271 1 91.94 241 VAL A C 1
ATOM 1712 O O . VAL A 1 241 ? -18.969 1.094 2.941 1 91.94 241 VAL A O 1
ATOM 1715 N N . VAL A 1 242 ? -17.312 -0.474 3.08 1 90.44 242 VAL A N 1
ATOM 1716 C CA . VAL A 1 242 ? -16.312 0.409 2.48 1 90.44 242 VAL A CA 1
ATOM 1717 C C . VAL A 1 242 ? -15.531 -0.344 1.404 1 90.44 242 VAL A C 1
ATOM 1719 O O . VAL A 1 242 ? -15.453 -1.574 1.438 1 90.44 242 VAL A O 1
ATOM 1722 N N . PRO A 1 243 ? -15.008 0.445 0.402 1 89.5 243 PRO A N 1
ATOM 1723 C CA . PRO A 1 243 ? -14.07 -0.209 -0.51 1 89.5 243 PRO A CA 1
ATOM 1724 C C . PRO A 1 243 ? -12.805 -0.705 0.196 1 89.5 243 PRO A C 1
ATOM 1726 O O . PRO A 1 243 ? -12.289 -0.031 1.093 1 89.5 243 PRO A O 1
ATOM 1729 N N . CYS A 1 244 ? -12.336 -1.839 -0.221 1 91.31 244 CYS A N 1
ATOM 1730 C CA . CYS A 1 244 ? -11.219 -2.471 0.475 1 91.31 244 CYS A CA 1
ATOM 1731 C C . CYS A 1 244 ? -10.133 -2.898 -0.507 1 91.31 244 CYS A C 1
ATOM 1733 O O . CYS A 1 244 ? -10.406 -3.633 -1.457 1 91.31 244 CYS A O 1
ATOM 1735 N N . VAL A 1 245 ? -8.914 -2.35 -0.316 1 87.81 245 VAL A N 1
ATOM 1736 C CA . VAL A 1 245 ? -7.734 -2.902 -0.97 1 87.81 245 VAL A CA 1
ATOM 1737 C C . VAL A 1 245 ? -7.133 -4.004 -0.103 1 87.81 245 VAL A C 1
ATOM 1739 O O . VAL A 1 245 ? -6.387 -3.727 0.837 1 87.81 245 VAL A O 1
ATOM 1742 N N . GLY A 1 246 ? -7.469 -5.195 -0.305 1 91.81 246 GLY A N 1
ATOM 1743 C CA . GLY A 1 246 ? -7.145 -6.367 0.497 1 91.81 246 GLY A CA 1
ATOM 1744 C C . GLY A 1 246 ? -8.266 -7.383 0.546 1 91.81 246 GLY A C 1
ATOM 1745 O O . GLY A 1 246 ? -8.836 -7.738 -0.488 1 91.81 246 GLY A O 1
ATOM 1746 N N . MET A 1 247 ? -8.516 -7.898 1.842 1 95 247 MET A N 1
ATOM 1747 C CA . MET A 1 247 ? -9.555 -8.906 2.016 1 95 247 MET A CA 1
ATOM 1748 C C . MET A 1 247 ? -10.5 -8.531 3.154 1 95 247 MET A C 1
ATOM 1750 O O . MET A 1 247 ? -10.102 -7.82 4.082 1 95 247 MET A O 1
ATOM 1754 N N . CYS A 1 248 ? -11.773 -9 3.037 1 96.81 248 CYS A N 1
ATOM 1755 C CA . CYS A 1 248 ? -12.695 -8.883 4.16 1 96.81 248 CYS A CA 1
ATOM 1756 C C . CYS A 1 248 ? -12.328 -9.867 5.27 1 96.81 248 CYS A C 1
ATOM 1758 O O . CYS A 1 248 ? -12.164 -11.062 5.02 1 96.81 248 CYS A O 1
ATOM 1760 N N . SER A 1 249 ? -12.148 -9.328 6.43 1 97.5 249 SER A N 1
ATOM 1761 C CA . SER A 1 249 ? -11.688 -10.172 7.527 1 97.5 249 SER A CA 1
ATOM 1762 C C . SER A 1 249 ? -12.547 -9.977 8.773 1 97.5 249 SER A C 1
ATOM 1764 O O . SER A 1 249 ? -13.242 -8.969 8.898 1 97.5 249 SER A O 1
ATOM 1766 N N . SER A 1 250 ? -12.57 -10.945 9.648 1 97.5 250 SER A N 1
ATOM 1767 C CA . SER A 1 250 ? -13.211 -10.844 10.953 1 97.5 250 SER A CA 1
ATOM 1768 C C . SER A 1 250 ? -12.383 -11.555 12.023 1 97.5 250 SER A C 1
ATOM 1770 O O . SER A 1 250 ? -11.625 -12.477 11.727 1 97.5 250 SER A O 1
ATOM 1772 N N . LEU A 1 251 ? -12.383 -11.07 13.18 1 97.38 251 LEU A N 1
ATOM 1773 C CA . LEU A 1 251 ? -11.891 -11.719 14.391 1 97.38 251 LEU A CA 1
ATOM 1774 C C . LEU A 1 251 ? -13.039 -12 15.359 1 97.38 251 LEU A C 1
ATOM 1776 O O . LEU A 1 251 ? -13.844 -11.109 15.633 1 97.38 251 LEU A O 1
ATOM 1780 N N . ASN A 1 252 ? -13.117 -13.172 15.789 1 96.69 252 ASN A N 1
ATOM 1781 C CA . ASN A 1 252 ? -14.18 -13.578 16.703 1 96.69 252 ASN A CA 1
ATOM 1782 C C . ASN A 1 252 ? -13.617 -14.234 17.969 1 96.69 252 ASN A C 1
ATOM 1784 O O . ASN A 1 252 ? -12.695 -15.047 17.891 1 96.69 252 ASN A O 1
ATOM 1788 N N . GLY A 1 253 ? -14.102 -13.82 19.094 1 95.06 253 GLY A N 1
ATOM 1789 C CA . GLY A 1 253 ? -13.711 -14.406 20.359 1 95.06 253 GLY A CA 1
ATOM 1790 C C . GLY A 1 253 ? -14.68 -14.078 21.484 1 95.06 253 GLY A C 1
ATOM 1791 O O . GLY A 1 253 ? -15.531 -13.195 21.344 1 95.06 253 GLY A O 1
ATOM 1792 N N . MET A 1 254 ? -14.531 -14.875 22.578 1 94.5 254 MET A N 1
ATOM 1793 C CA . MET A 1 254 ? -15.367 -14.672 23.75 1 94.5 254 MET A CA 1
ATOM 1794 C C . MET A 1 254 ? -14.695 -13.711 24.734 1 94.5 254 MET A C 1
ATOM 1796 O O . MET A 1 254 ? -13.57 -13.953 25.172 1 94.5 254 MET A O 1
ATOM 1800 N N . VAL A 1 255 ? -15.406 -12.617 25.031 1 93.69 255 VAL A N 1
ATOM 1801 C CA . VAL A 1 255 ? -14.938 -11.625 25.984 1 93.69 255 VAL A CA 1
ATOM 1802 C C . VAL A 1 255 ? -15.914 -11.539 27.156 1 93.69 255 VAL A C 1
ATOM 1804 O O . VAL A 1 255 ? -17.016 -11 27.016 1 93.69 255 VAL A O 1
ATOM 1807 N N . ASN A 1 256 ? -15.508 -12 28.328 1 89.62 256 ASN A N 1
ATOM 1808 C CA . ASN A 1 256 ? -16.359 -11.984 29.516 1 89.62 256 ASN A CA 1
ATOM 1809 C C . ASN A 1 256 ? -17.75 -12.539 29.219 1 89.62 256 ASN A C 1
ATOM 1811 O O . ASN A 1 256 ? -18.766 -11.922 29.562 1 89.62 256 ASN A O 1
ATOM 1815 N N . GLY A 1 257 ? -17.781 -13.625 28.5 1 91.62 257 GLY A N 1
ATOM 1816 C CA . GLY A 1 257 ? -19.031 -14.297 28.172 1 91.62 257 GLY A CA 1
ATOM 1817 C C . GLY A 1 257 ? -19.734 -13.695 26.969 1 91.62 257 GLY A C 1
ATOM 1818 O O . GLY A 1 257 ? -20.734 -14.234 26.516 1 91.62 257 GLY A O 1
ATOM 1819 N N . ASP A 1 258 ? -19.203 -12.602 26.453 1 95.12 258 ASP A N 1
ATOM 1820 C CA . ASP A 1 258 ? -19.781 -11.945 25.266 1 95.12 258 ASP A CA 1
ATOM 1821 C C . ASP A 1 258 ? -19.141 -12.469 23.984 1 95.12 258 ASP A C 1
ATOM 1823 O O . ASP A 1 258 ? -17.906 -12.461 23.859 1 95.12 258 ASP A O 1
ATOM 1827 N N . ASN A 1 259 ? -20 -12.945 23.062 1 95.12 259 ASN A N 1
ATOM 1828 C CA . ASN A 1 259 ? -19.484 -13.375 21.766 1 95.12 259 ASN A CA 1
ATOM 1829 C C . ASN A 1 259 ? -19.234 -12.195 20.844 1 95.12 259 ASN A C 1
ATOM 1831 O O . ASN A 1 259 ? -20.109 -11.781 20.094 1 95.12 259 ASN A O 1
ATOM 1835 N N . VAL A 1 260 ? -17.953 -11.773 20.828 1 96.38 260 VAL A N 1
ATOM 1836 C CA . VAL A 1 260 ? -17.594 -10.523 20.156 1 96.38 260 VAL A CA 1
ATOM 1837 C C . VAL A 1 260 ? -17.016 -10.836 18.781 1 96.38 260 VAL A C 1
ATOM 1839 O O . VAL A 1 260 ? -16.266 -11.797 18.609 1 96.38 260 VAL A O 1
ATOM 1842 N N . THR A 1 261 ? -17.391 -10.055 17.781 1 97.06 261 THR A N 1
ATOM 1843 C CA . THR A 1 261 ? -16.812 -10.133 16.438 1 97.06 261 THR A CA 1
ATOM 1844 C C . THR A 1 261 ? -16.438 -8.742 15.938 1 97.06 261 THR A C 1
ATOM 1846 O O . THR A 1 261 ? -17.219 -7.801 16.047 1 97.06 261 THR A O 1
ATOM 1849 N N . THR A 1 262 ? -15.25 -8.633 15.523 1 97.12 262 THR A N 1
ATOM 1850 C CA . THR A 1 262 ? -14.812 -7.418 14.844 1 97.12 262 THR A CA 1
ATOM 1851 C C . THR A 1 262 ? -14.609 -7.676 13.359 1 97.12 262 THR A C 1
ATOM 1853 O O . THR A 1 262 ? -14.195 -8.766 12.961 1 97.12 262 THR A O 1
ATOM 1856 N N . PHE A 1 263 ? -14.93 -6.688 12.531 1 97 263 PHE A N 1
ATOM 1857 C CA . PHE A 1 263 ? -14.859 -6.781 11.078 1 97 263 PHE A CA 1
ATOM 1858 C C . PHE A 1 263 ? -13.922 -5.723 10.508 1 97 263 PHE A C 1
ATOM 1860 O O . PHE A 1 263 ? -13.953 -4.566 10.938 1 97 263 PHE A O 1
ATOM 1867 N N . GLN A 1 264 ? -13.078 -6.133 9.656 1 96.19 264 GLN A N 1
ATOM 1868 C CA . GLN A 1 264 ? -12.117 -5.172 9.125 1 96.19 264 GLN A CA 1
ATOM 1869 C C . GLN A 1 264 ? -11.805 -5.457 7.664 1 96.19 264 GLN A C 1
ATOM 1871 O O . GLN A 1 264 ? -12.086 -6.551 7.164 1 96.19 264 GLN A O 1
ATOM 1876 N N . CYS A 1 265 ? -11.32 -4.441 6.941 1 95.25 265 CYS A N 1
ATOM 1877 C CA . CYS A 1 265 ? -10.562 -4.602 5.711 1 95.25 265 CYS A CA 1
ATOM 1878 C C . CYS A 1 265 ? -9.086 -4.867 6.012 1 95.25 265 CYS A C 1
ATOM 1880 O O . CYS A 1 265 ? -8.352 -3.955 6.379 1 95.25 265 CYS A O 1
ATOM 1882 N N . ALA A 1 266 ? -8.68 -6.082 5.824 1 95.69 266 ALA A N 1
ATOM 1883 C CA . ALA A 1 266 ? -7.312 -6.453 6.184 1 95.69 266 ALA A CA 1
ATOM 1884 C C . ALA A 1 266 ? -6.422 -6.535 4.945 1 95.69 266 ALA A C 1
ATOM 1886 O O . ALA A 1 266 ? -6.859 -7.008 3.895 1 95.69 266 ALA A O 1
ATOM 1887 N N . PRO A 1 267 ? -5.152 -6.039 5.141 1 92.81 267 PRO A N 1
ATOM 1888 C CA . PRO A 1 267 ? -4.215 -6.328 4.051 1 92.81 267 PRO A CA 1
ATOM 1889 C C . PRO A 1 267 ? -4.09 -7.82 3.76 1 92.81 267 PRO A C 1
ATOM 1891 O O . PRO A 1 267 ? -4.156 -8.641 4.68 1 92.81 267 PRO A O 1
ATOM 1894 N N . THR A 1 268 ? -3.84 -8.164 2.512 1 92.5 268 THR A N 1
ATOM 1895 C CA . THR A 1 268 ? -3.73 -9.562 2.1 1 92.5 268 THR A CA 1
ATOM 1896 C C . THR A 1 268 ? -2.613 -10.266 2.867 1 92.5 268 THR A C 1
ATOM 1898 O O . THR A 1 268 ? -2.719 -11.453 3.176 1 92.5 268 THR A O 1
ATOM 1901 N N . SER A 1 269 ? -1.568 -9.539 3.213 1 90.5 269 SER A N 1
ATOM 1902 C CA . SER A 1 269 ? -0.436 -10.109 3.932 1 90.5 269 SER A CA 1
ATOM 1903 C C . SER A 1 269 ? -0.851 -10.609 5.312 1 90.5 269 SER A C 1
ATOM 1905 O O . SER A 1 269 ? -0.315 -11.602 5.805 1 90.5 269 SER A O 1
ATOM 1907 N N . VAL A 1 270 ? -1.783 -9.922 5.914 1 93.62 270 VAL A N 1
ATOM 1908 C CA . VAL A 1 270 ? -2.293 -10.359 7.215 1 93.62 270 VAL A CA 1
ATOM 1909 C C . VAL A 1 270 ? -3.051 -11.672 7.059 1 93.62 270 VAL A C 1
ATOM 1911 O O . VAL A 1 270 ? -2.879 -12.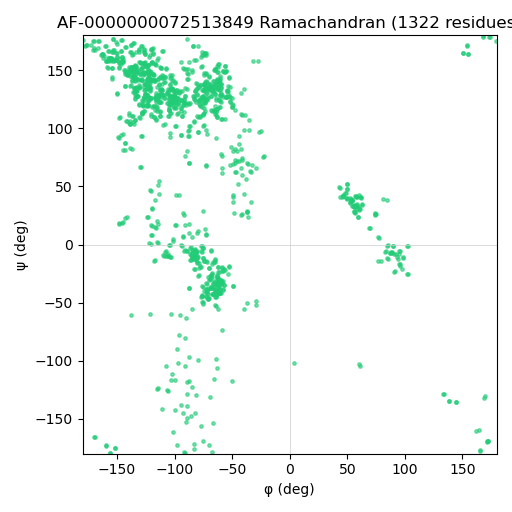594 7.863 1 93.62 270 VAL A O 1
ATOM 1914 N N . CYS A 1 271 ? -3.818 -11.781 6.062 1 94.69 271 CYS A N 1
ATOM 1915 C CA . CYS A 1 271 ? -4.609 -12.984 5.82 1 94.69 271 CYS A CA 1
ATOM 1916 C C . CYS A 1 271 ? -3.717 -14.164 5.457 1 94.69 271 CYS A C 1
ATOM 1918 O O . CYS A 1 271 ? -4.008 -15.305 5.82 1 94.69 271 CYS A O 1
ATOM 1920 N N . LYS A 1 272 ? -2.664 -13.891 4.699 1 92.25 272 LYS A N 1
ATOM 1921 C CA . LYS A 1 272 ? -1.706 -14.945 4.371 1 92.25 272 LYS A CA 1
ATOM 1922 C C . LYS A 1 272 ? -1.062 -15.508 5.633 1 92.25 272 LYS A C 1
ATOM 1924 O O . LYS A 1 272 ? -0.886 -16.719 5.754 1 92.25 272 LYS A O 1
ATOM 1929 N N . SER A 1 273 ? -0.773 -14.672 6.582 1 90.06 273 SER A N 1
ATOM 1930 C CA . SER A 1 273 ? -0.171 -15.109 7.836 1 90.06 273 SER A CA 1
ATOM 1931 C C . SER A 1 273 ? -1.148 -15.938 8.656 1 90.06 273 SER A C 1
ATOM 1933 O O . SER A 1 273 ? -0.737 -16.812 9.43 1 90.06 273 SER A O 1
ATOM 1935 N N . LEU A 1 274 ? -2.441 -15.719 8.461 1 91.31 274 LEU A N 1
ATOM 1936 C CA . LEU A 1 274 ? -3.482 -16.469 9.164 1 91.31 274 LEU A CA 1
ATOM 1937 C C . LEU A 1 274 ? -3.791 -17.781 8.453 1 91.31 274 LEU A C 1
ATOM 1939 O O . LEU A 1 274 ? -4.477 -18.641 9 1 91.31 274 LEU A O 1
ATOM 1943 N N . SER A 1 275 ? -3.279 -17.953 7.227 1 90.31 275 SER A N 1
ATOM 1944 C CA . SER A 1 275 ? -3.633 -19.094 6.398 1 90.31 275 SER A CA 1
ATOM 1945 C C . SER A 1 275 ? -5.145 -19.281 6.328 1 90.31 275 SER A C 1
ATOM 1947 O O . SER A 1 275 ? -5.652 -20.375 6.578 1 90.31 275 SER A O 1
ATOM 1949 N N . ALA A 1 276 ? -5.801 -18.219 6.07 1 91.81 276 ALA A N 1
ATOM 1950 C CA . ALA A 1 276 ? -7.262 -18.234 6.109 1 91.81 276 ALA A CA 1
ATOM 1951 C C . ALA A 1 276 ? -7.852 -17.828 4.762 1 91.81 276 ALA A C 1
ATOM 1953 O O . ALA A 1 276 ? -8.758 -17 4.699 1 91.81 276 ALA A O 1
ATOM 1954 N N . TYR A 1 277 ? -7.316 -18.422 3.713 1 91.06 277 TYR A N 1
ATOM 1955 C CA . TYR A 1 277 ? -7.844 -18.125 2.387 1 91.06 277 TYR A CA 1
ATOM 1956 C C . TYR A 1 277 ? -9.289 -18.594 2.252 1 91.06 277 TYR A C 1
ATOM 1958 O O . TYR A 1 277 ? -9.547 -19.797 2.125 1 91.06 277 TYR A O 1
ATOM 1966 N N . ASN A 1 278 ? -10.234 -17.625 2.133 1 90.12 278 ASN A N 1
ATOM 1967 C CA . ASN A 1 278 ? -11.672 -17.875 2.098 1 90.12 278 ASN A CA 1
ATOM 1968 C C . ASN A 1 278 ? -12.086 -18.922 3.139 1 90.12 278 ASN A C 1
ATOM 1970 O O . ASN A 1 278 ? -12.789 -19.875 2.818 1 90.12 278 ASN A O 1
ATOM 1974 N N . GLY A 1 279 ? -11.617 -18.672 4.312 1 92.19 279 GLY A N 1
ATOM 1975 C CA . GLY A 1 279 ? -11.844 -19.547 5.457 1 92.19 279 GLY A CA 1
ATOM 1976 C C . GLY A 1 279 ? -11.406 -18.922 6.77 1 92.19 279 GLY A C 1
ATOM 1977 O O . GLY A 1 279 ? -11.289 -17.703 6.875 1 92.19 279 GLY A O 1
ATOM 1978 N N . CYS A 1 280 ? -11.305 -19.766 7.809 1 92.94 280 CYS A N 1
ATOM 1979 C CA . CYS A 1 280 ? -10.984 -19.281 9.141 1 92.94 280 CYS A CA 1
ATOM 1980 C C . CYS A 1 280 ? -9.906 -20.141 9.797 1 92.94 280 CYS A C 1
ATOM 1982 O O . CYS A 1 280 ? -9.742 -21.312 9.445 1 92.94 280 CYS A O 1
ATOM 1984 N N . ASN A 1 281 ? -9.141 -19.562 10.609 1 92.5 281 ASN A N 1
ATOM 1985 C CA . ASN A 1 281 ? -8.18 -20.25 11.469 1 92.5 281 ASN A CA 1
ATOM 1986 C C . ASN A 1 281 ? -8.039 -19.562 12.82 1 92.5 281 ASN A C 1
ATOM 1988 O O . ASN A 1 281 ? -8.352 -18.391 12.961 1 92.5 281 ASN A O 1
ATOM 1992 N N . THR A 1 282 ? -7.598 -20.344 13.789 1 92.06 282 THR A N 1
ATOM 1993 C CA . THR A 1 282 ? -7.309 -19.719 15.086 1 92.06 282 THR A CA 1
ATOM 1994 C C . THR A 1 282 ? -5.988 -18.953 15.039 1 92.06 282 THR A C 1
ATOM 1996 O O . THR A 1 282 ? -5.121 -19.25 14.211 1 92.06 282 THR A O 1
ATOM 1999 N N . LEU A 1 283 ? -5.879 -17.938 15.891 1 92.56 283 LEU A N 1
ATOM 2000 C CA . LEU A 1 283 ? -4.66 -17.141 15.898 1 92.56 283 LEU A CA 1
ATOM 2001 C C . LEU A 1 283 ? -3.516 -17.906 16.562 1 92.56 283 LEU A C 1
ATOM 2003 O O . LEU A 1 283 ? -3.723 -18.594 17.562 1 92.56 283 LEU A O 1
ATOM 2007 N N . GLN A 1 284 ? -2.354 -17.812 15.969 1 87.5 284 GLN A N 1
ATOM 2008 C CA . GLN A 1 284 ? -1.162 -18.312 16.641 1 87.5 284 GLN A CA 1
ATOM 2009 C C . GLN A 1 284 ? -0.919 -17.562 17.953 1 87.5 284 GLN A C 1
ATOM 2011 O O . GLN A 1 284 ? -0.908 -16.328 17.969 1 87.5 284 GLN A O 1
ATOM 2016 N N . GLY A 1 285 ? -0.815 -18.25 19.047 1 87.19 285 GLY A N 1
ATOM 2017 C CA . GLY A 1 285 ? -0.566 -17.641 20.328 1 87.19 285 GLY A CA 1
ATOM 2018 C C . GLY A 1 285 ? -1.833 -17.391 21.125 1 87.19 285 GLY A C 1
ATOM 2019 O O . GLY A 1 285 ? -1.775 -17.156 22.344 1 87.19 285 GLY A O 1
ATOM 2020 N N . ASP A 1 286 ? -2.986 -17.422 20.469 1 92.56 286 ASP A N 1
ATOM 2021 C CA . ASP A 1 286 ? -4.277 -17.266 21.141 1 92.56 286 ASP A CA 1
ATOM 2022 C C . ASP A 1 286 ? -5.367 -18.047 20.406 1 92.56 286 ASP A C 1
ATOM 2024 O O . ASP A 1 286 ? -6.129 -17.484 19.625 1 92.56 286 ASP A O 1
ATOM 2028 N N . ARG A 1 287 ? -5.59 -19.25 20.797 1 90.81 287 ARG A N 1
ATOM 2029 C CA . ARG A 1 287 ? -6.492 -20.172 20.109 1 90.81 287 ARG A CA 1
ATOM 2030 C C . ARG A 1 287 ? -7.949 -19.828 20.391 1 90.81 287 ARG A C 1
ATOM 2032 O O . ARG A 1 287 ? -8.859 -20.391 19.797 1 90.81 287 ARG A O 1
ATOM 2039 N N . GLU A 1 288 ? -8.148 -18.844 21.312 1 94.19 288 GLU A N 1
ATOM 2040 C CA . GLU A 1 288 ? -9.516 -18.469 21.656 1 94.19 288 GLU A CA 1
ATOM 2041 C C . GLU A 1 288 ? -10.078 -17.484 20.609 1 94.19 288 GLU A C 1
ATOM 2043 O O . GLU A 1 288 ? -11.289 -17.25 20.578 1 94.19 288 GLU A O 1
ATOM 2048 N N . ILE A 1 289 ? -9.258 -16.984 19.766 1 96.12 289 ILE A N 1
ATOM 2049 C CA . ILE A 1 289 ? -9.719 -16.062 18.734 1 96.12 289 ILE A CA 1
ATOM 2050 C C . ILE A 1 289 ? -9.641 -16.719 17.359 1 96.12 289 ILE A C 1
ATOM 2052 O O . ILE A 1 289 ? -8.609 -17.297 17 1 96.12 289 ILE A O 1
ATOM 2056 N N . THR A 1 290 ? -10.695 -16.656 16.672 1 95.5 290 THR A N 1
ATOM 2057 C CA . THR A 1 290 ? -10.773 -17.156 15.305 1 95.5 290 THR A CA 1
ATOM 2058 C C . THR A 1 290 ? -10.719 -16.016 14.289 1 95.5 290 THR A C 1
ATOM 2060 O O . THR A 1 290 ? -11.492 -15.062 14.398 1 95.5 290 THR A O 1
ATOM 2063 N N . GLY A 1 291 ? -9.766 -16.062 13.406 1 95.62 291 GLY A N 1
ATOM 2064 C CA . GLY A 1 291 ? -9.672 -15.094 12.312 1 95.62 291 GLY A CA 1
ATOM 2065 C C . GLY A 1 291 ? -10.117 -15.664 10.977 1 95.62 291 GLY A C 1
ATOM 2066 O O . GLY A 1 291 ? -9.766 -16.797 10.633 1 95.62 291 GLY A O 1
ATOM 2067 N N . CYS A 1 292 ? -10.93 -14.891 10.281 1 96.06 292 CYS A N 1
ATOM 2068 C CA . CYS A 1 292 ? -11.43 -15.289 8.969 1 96.06 292 CYS A CA 1
ATOM 2069 C C . CYS A 1 292 ? -11.07 -14.266 7.906 1 96.06 292 CYS A C 1
ATOM 2071 O O . CYS A 1 292 ? -10.961 -13.07 8.203 1 96.06 292 CYS A O 1
ATOM 2073 N N . CYS A 1 293 ? -10.828 -14.742 6.68 1 96.25 293 CYS A N 1
ATOM 2074 C CA . CYS A 1 293 ? -10.594 -13.867 5.535 1 96.25 293 CYS A CA 1
ATOM 2075 C C . CYS A 1 293 ? -11.336 -14.367 4.301 1 96.25 293 CYS A C 1
ATOM 2077 O O . CYS A 1 293 ? -11.43 -15.578 4.082 1 96.25 293 CYS A O 1
ATOM 2079 N N . CYS A 1 294 ? -11.859 -13.422 3.559 1 95.12 294 CYS A N 1
ATOM 2080 C CA . CYS A 1 294 ? -12.555 -13.805 2.334 1 95.12 294 CYS A CA 1
ATOM 2081 C C . CYS A 1 294 ? -12.539 -12.656 1.326 1 95.12 294 CYS A C 1
ATOM 2083 O O . CYS A 1 294 ? -12.406 -11.492 1.706 1 95.12 294 CYS A O 1
ATOM 2085 N N . ASP A 1 295 ? -12.594 -12.914 0.047 1 92.75 295 ASP A N 1
ATOM 2086 C CA . ASP A 1 295 ? -12.68 -11.914 -1.007 1 92.75 295 ASP A CA 1
ATOM 2087 C C . ASP A 1 295 ? -13.531 -12.414 -2.174 1 92.75 295 ASP A C 1
ATOM 2089 O O . ASP A 1 295 ? -13.375 -11.945 -3.305 1 92.75 295 ASP A O 1
ATOM 2093 N N . SER A 1 296 ? -14.352 -13.43 -1.969 1 88.12 296 SER A N 1
ATOM 2094 C CA . SER A 1 296 ? -15.148 -14.055 -3.02 1 88.12 296 SER A CA 1
ATOM 2095 C C . SER A 1 296 ? -16.297 -13.148 -3.461 1 88.12 296 SER A C 1
ATOM 2097 O O . SER A 1 296 ? -16.703 -13.172 -4.625 1 88.12 296 SER A O 1
ATOM 2099 N N . GLN A 1 297 ? -16.828 -12.406 -2.551 1 87.56 297 GLN A N 1
ATOM 2100 C CA . GLN A 1 297 ? -17.922 -11.477 -2.834 1 87.56 297 GLN A CA 1
ATOM 2101 C C . GLN A 1 297 ? -17.922 -10.305 -1.851 1 87.56 297 GLN A C 1
ATOM 2103 O O . GLN A 1 297 ? -17.188 -10.328 -0.855 1 87.56 297 GLN A O 1
ATOM 2108 N N . GLY A 1 298 ? -18.688 -9.328 -2.209 1 89.06 298 GLY A N 1
ATOM 2109 C CA . GLY A 1 298 ? -18.812 -8.203 -1.301 1 89.06 298 GLY A CA 1
ATOM 2110 C C . GLY A 1 298 ? -19.375 -8.594 0.055 1 89.06 298 GLY A C 1
ATOM 2111 O O . GLY A 1 298 ? -20.266 -9.438 0.144 1 89.06 298 GLY A O 1
ATOM 2112 N N . SER A 1 299 ? -18.781 -8.047 1.065 1 92.56 299 SER A N 1
ATOM 2113 C CA . SER A 1 299 ? -19.203 -8.227 2.449 1 92.56 299 SER A CA 1
ATOM 2114 C C . SER A 1 299 ? -19.25 -9.711 2.818 1 92.56 299 SER A C 1
ATOM 2116 O O . SER A 1 299 ? -20.141 -10.141 3.553 1 92.56 299 SER A O 1
ATOM 2118 N N . CYS A 1 300 ? -18.406 -10.508 2.262 1 93.5 300 CYS A N 1
ATOM 2119 C CA . CYS A 1 300 ? -18.375 -11.938 2.545 1 93.5 300 CYS A CA 1
ATOM 2120 C C . CYS A 1 300 ? -18.047 -12.195 4.012 1 93.5 300 CYS A C 1
ATOM 2122 O O . CYS A 1 300 ? -18.344 -13.266 4.539 1 93.5 300 CYS A O 1
ATOM 2124 N N . ASN A 1 301 ? -17.484 -11.242 4.688 1 95.5 301 ASN A N 1
ATOM 2125 C CA . ASN A 1 301 ? -17.156 -11.422 6.098 1 95.5 301 ASN A CA 1
ATOM 2126 C C . ASN A 1 301 ? -18.391 -11.32 6.988 1 95.5 301 ASN A C 1
ATOM 2128 O O . ASN A 1 301 ? -18.312 -11.562 8.195 1 95.5 301 ASN A O 1
ATOM 2132 N N . LEU A 1 302 ? -19.547 -11.062 6.406 1 92.88 302 LEU A N 1
ATOM 2133 C CA . LEU A 1 302 ? -20.812 -11.07 7.125 1 92.88 302 LEU A CA 1
ATOM 2134 C C . LEU A 1 302 ? -21.625 -12.312 6.773 1 92.88 302 LEU A C 1
ATOM 2136 O O . LEU A 1 302 ? -22.719 -12.523 7.316 1 92.88 302 LEU A O 1
ATOM 2140 N N . ALA A 1 303 ? -21.219 -13.023 5.832 1 85.31 303 ALA A N 1
ATOM 2141 C CA . ALA A 1 303 ? -22.016 -14.086 5.23 1 85.31 303 ALA A CA 1
ATOM 2142 C C . ALA A 1 303 ? -22.609 -15 6.301 1 85.31 303 ALA A C 1
ATOM 2144 O O . ALA A 1 303 ? -23.75 -15.453 6.18 1 85.31 303 ALA A O 1
ATOM 2145 N N . ASN A 1 304 ? -21.953 -15.266 7.355 1 83 304 ASN A N 1
ATOM 2146 C CA . ASN A 1 304 ? -22.453 -16.172 8.383 1 83 304 ASN A CA 1
ATOM 2147 C C . ASN A 1 304 ? -23.078 -15.406 9.547 1 83 304 ASN A C 1
ATOM 2149 O O . ASN A 1 304 ? -23.266 -15.961 10.633 1 83 304 ASN A O 1
ATOM 2153 N N . ARG A 1 305 ? -23.391 -14.133 9.312 1 89.62 305 ARG A N 1
ATOM 2154 C CA . ARG A 1 305 ? -23.938 -13.297 10.375 1 89.62 305 ARG A CA 1
ATOM 2155 C C . ARG A 1 305 ? -25.203 -12.578 9.914 1 89.62 305 ARG A C 1
ATOM 2157 O O . ARG A 1 305 ? -25.234 -11.352 9.844 1 89.62 305 ARG A O 1
ATOM 2164 N N . PRO A 1 306 ? -26.25 -13.367 9.672 1 84.75 306 PRO A N 1
ATOM 2165 C CA . PRO A 1 306 ? -27.5 -12.75 9.211 1 84.75 306 PRO A CA 1
ATOM 2166 C C . PRO A 1 306 ? -28.125 -11.82 10.258 1 84.75 306 PRO A C 1
ATOM 2168 O O . PRO A 1 306 ? -29 -11.023 9.93 1 84.75 306 PRO A O 1
ATOM 2171 N N . ASP A 1 307 ? -27.672 -11.891 11.438 1 85 307 ASP A N 1
ATOM 2172 C CA . ASP A 1 307 ? -28.156 -11.07 12.539 1 85 307 ASP A CA 1
ATOM 2173 C C . ASP A 1 307 ? -27.656 -9.633 12.414 1 85 307 ASP A C 1
ATOM 2175 O O . ASP A 1 307 ? -28.172 -8.727 13.078 1 85 307 ASP A O 1
ATOM 2179 N N . ILE A 1 308 ? -26.688 -9.398 11.578 1 88.62 308 ILE A N 1
ATOM 2180 C CA . ILE A 1 308 ? -26.141 -8.062 11.398 1 88.62 308 ILE A CA 1
ATOM 2181 C C . ILE A 1 308 ? -26.641 -7.484 10.07 1 88.62 308 ILE A C 1
ATOM 2183 O O . ILE A 1 308 ? -26.219 -7.941 9 1 88.62 308 ILE A O 1
ATOM 2187 N N . PRO A 1 309 ? -27.469 -6.52 10.18 1 81.94 309 PRO A N 1
ATOM 2188 C CA . PRO A 1 309 ? -27.938 -5.91 8.93 1 81.94 309 PRO A CA 1
ATOM 2189 C C . PRO A 1 309 ? -26.828 -5.184 8.172 1 81.94 309 PRO A C 1
ATOM 2191 O O . PRO A 1 309 ? -25.969 -4.543 8.797 1 81.94 309 PRO A O 1
ATOM 2194 N N . LEU A 1 310 ? -26.844 -5.32 6.82 1 78.62 310 LEU A N 1
ATOM 2195 C CA . LEU A 1 310 ? -25.844 -4.629 5.996 1 78.62 310 LEU A CA 1
ATOM 2196 C C . LEU A 1 31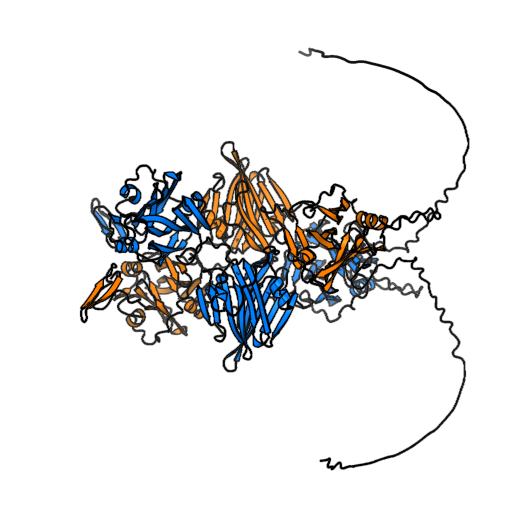0 ? -26.188 -3.145 5.883 1 78.62 310 LEU A C 1
ATOM 2198 O O . LEU A 1 310 ? -27.266 -2.777 5.43 1 78.62 310 LEU A O 1
ATOM 2202 N N . PRO A 1 311 ? -25.234 -2.367 6.406 1 76.12 311 PRO A N 1
ATOM 2203 C CA . PRO A 1 311 ? -25.5 -0.935 6.273 1 76.12 311 PRO A CA 1
ATOM 2204 C C . PRO A 1 311 ? -25.281 -0.419 4.855 1 76.12 311 PRO A C 1
ATOM 2206 O O . PRO A 1 311 ? -24.719 -1.132 4.016 1 76.12 311 PRO A O 1
ATOM 2209 N N . THR A 1 312 ? -25.859 0.798 4.594 1 64.81 312 THR A N 1
ATOM 2210 C CA . THR A 1 312 ? -25.578 1.484 3.336 1 64.81 312 THR A CA 1
ATOM 2211 C C . THR A 1 312 ? -24.094 1.817 3.219 1 64.81 312 THR A C 1
ATOM 2213 O O . THR A 1 312 ? -23.453 2.188 4.207 1 64.81 312 THR A O 1
ATOM 2216 N N . PRO A 1 313 ? -23.594 1.614 2.041 1 66.88 313 PRO A N 1
ATOM 2217 C CA . PRO A 1 313 ? -22.188 1.912 1.817 1 66.88 313 PRO A CA 1
ATOM 2218 C C . PRO A 1 313 ? -21.812 3.35 2.182 1 66.88 313 PRO A C 1
ATOM 2220 O O . PRO A 1 313 ? -22.609 4.266 1.961 1 66.88 313 PRO A O 1
ATOM 2223 N N . SER A 1 314 ? -20.781 3.428 3.023 1 60.56 314 SER A N 1
ATOM 2224 C CA . SER A 1 314 ? -20.281 4.746 3.396 1 60.56 314 SER A CA 1
ATOM 2225 C C . SER A 1 314 ? -19.797 5.52 2.174 1 60.56 314 SER A C 1
ATOM 2227 O O . SER A 1 314 ? -19.359 4.922 1.189 1 60.56 314 SER A O 1
ATOM 2229 N N . PRO A 1 315 ? -20.078 6.797 2.281 1 56.56 315 PRO A N 1
ATOM 2230 C CA . PRO A 1 315 ? -19.547 7.594 1.167 1 56.56 315 PRO A CA 1
ATOM 2231 C C . PRO A 1 315 ? -18.047 7.414 0.96 1 56.56 315 PRO A C 1
ATOM 2233 O O . PRO A 1 315 ? -17.312 7.246 1.93 1 56.56 315 PRO A O 1
ATOM 2236 N N . VAL A 1 316 ? -17.5 7.176 -0.285 1 60.25 316 VAL A N 1
ATOM 2237 C CA . VAL A 1 316 ? -16.141 6.863 -0.737 1 60.25 316 VAL A CA 1
ATOM 2238 C C . VAL A 1 316 ? -15.281 8.125 -0.693 1 60.25 316 VAL A C 1
ATOM 2240 O O . VAL A 1 316 ? -14.156 8.133 -1.196 1 60.25 316 VAL A O 1
ATOM 2243 N N . SER A 1 317 ? -15.539 9.078 0.171 1 66.19 317 SER A N 1
ATOM 2244 C CA . SER A 1 317 ? -14.836 10.328 -0.103 1 66.19 317 SER A CA 1
ATOM 2245 C C . SER A 1 317 ? -13.875 10.68 1.031 1 66.19 317 SER A C 1
ATOM 2247 O O . SER A 1 317 ? -13.594 11.859 1.264 1 66.19 317 SER A O 1
ATOM 2249 N N . GLU A 1 318 ? -13.234 9.633 1.576 1 80.56 318 GLU A N 1
ATOM 2250 C CA . GLU A 1 318 ? -12.383 9.961 2.713 1 80.56 318 GLU A CA 1
ATOM 2251 C C . GLU A 1 318 ? -10.945 10.242 2.264 1 80.56 318 GLU A C 1
ATOM 2253 O O . GLU A 1 318 ? -10.523 9.773 1.203 1 80.56 318 GLU A O 1
ATOM 2258 N N . TYR A 1 319 ? -10.297 11.117 3.121 1 84.69 319 TYR A N 1
ATOM 2259 C CA . TYR A 1 319 ? -8.93 11.555 2.863 1 84.69 319 TYR A CA 1
ATOM 2260 C C . TYR A 1 319 ? -7.938 10.43 3.115 1 84.69 319 TYR A C 1
ATOM 2262 O O . TYR A 1 319 ? -8.07 9.68 4.086 1 84.69 319 TYR A O 1
ATOM 2270 N N . PRO A 1 320 ? -6.938 10.289 2.174 1 90.69 320 PRO A N 1
ATOM 2271 C CA . PRO A 1 320 ? -5.945 9.234 2.408 1 90.69 320 PRO A CA 1
ATOM 2272 C C . PRO A 1 320 ? -4.906 9.625 3.455 1 90.69 320 PRO A C 1
ATOM 2274 O O . PRO A 1 320 ? -4.465 10.773 3.49 1 90.69 320 PRO A O 1
ATOM 2277 N N . ILE A 1 321 ? -4.551 8.742 4.359 1 92.62 321 ILE A N 1
ATOM 2278 C CA . ILE A 1 321 ? -3.467 8.883 5.324 1 92.62 321 ILE A CA 1
ATOM 2279 C C . ILE A 1 321 ? -2.703 7.566 5.434 1 92.62 321 ILE A C 1
ATOM 2281 O O . ILE A 1 321 ? -3.143 6.539 4.906 1 92.62 321 ILE A O 1
ATOM 2285 N N . SER A 1 322 ? -1.544 7.582 6.027 1 95 322 SER A N 1
ATOM 2286 C CA . SER A 1 322 ? -0.747 6.371 6.188 1 95 322 SER A CA 1
ATOM 2287 C C . SER A 1 322 ? -0.902 5.789 7.59 1 95 322 SER A C 1
ATOM 2289 O O . SER A 1 322 ? -0.613 6.461 8.578 1 95 322 SER A O 1
ATOM 2291 N N . CYS A 1 323 ? -1.334 4.531 7.656 1 96.25 323 CYS A N 1
ATOM 2292 C CA . CYS A 1 323 ? -1.61 3.895 8.938 1 96.25 323 CYS A CA 1
ATOM 2293 C C . CYS A 1 323 ? -0.814 2.604 9.094 1 96.25 323 CYS A C 1
ATOM 2295 O O . CYS A 1 323 ? -0.606 1.88 8.117 1 96.25 323 CYS A O 1
ATOM 2297 N N . TRP A 1 324 ? -0.345 2.391 10.336 1 95.69 324 TRP A N 1
ATOM 2298 C CA . TRP A 1 324 ? 0.263 1.106 10.672 1 95.69 324 TRP A CA 1
ATOM 2299 C C . TRP A 1 324 ? -0.77 -0.014 10.625 1 95.69 324 TRP A C 1
ATOM 2301 O O . TRP A 1 324 ? -1.9 0.158 11.086 1 95.69 324 TRP A O 1
ATOM 2311 N N . SER A 1 325 ? -0.382 -1.173 9.992 1 96 325 SER A N 1
ATOM 2312 C CA . SER A 1 325 ? -1.284 -2.316 9.906 1 96 325 SER A CA 1
ATOM 2313 C C . SER A 1 325 ? -0.596 -3.602 10.359 1 96 325 SER A C 1
ATOM 2315 O O . SER A 1 325 ? 0.607 -3.771 10.148 1 96 325 SER A O 1
ATOM 2317 N N . GLY A 1 326 ? -1.361 -4.516 10.977 1 96.12 326 GLY A N 1
ATOM 2318 C CA . GLY A 1 326 ? -0.852 -5.809 11.398 1 96.12 326 GLY A CA 1
ATOM 2319 C C . GLY A 1 326 ? -1.639 -6.414 12.547 1 96.12 326 GLY A C 1
ATOM 2320 O O . GLY A 1 326 ? -2.457 -5.734 13.172 1 96.12 326 GLY A O 1
ATOM 2321 N N . LEU A 1 327 ? -1.432 -7.676 12.742 1 96.81 327 LEU A N 1
ATOM 2322 C CA . LEU A 1 327 ? -2.061 -8.43 13.82 1 96.81 327 LEU A CA 1
ATOM 2323 C C . LEU A 1 327 ? -1.03 -8.844 14.867 1 96.81 327 LEU A C 1
ATOM 2325 O O . LEU A 1 327 ? 0.051 -9.328 14.516 1 96.81 327 LEU A O 1
ATOM 2329 N N . TYR A 1 328 ? -1.397 -8.602 16.109 1 96.56 328 TYR A N 1
ATOM 2330 C CA . TYR A 1 328 ? -0.512 -8.875 17.234 1 96.56 328 TYR A CA 1
ATOM 2331 C C . TYR A 1 328 ? -1.204 -9.75 18.266 1 96.56 328 TYR A C 1
ATOM 2333 O O . TYR A 1 328 ? -2.416 -9.641 18.484 1 96.56 328 TYR A O 1
ATOM 2341 N N . VAL A 1 329 ? -0.426 -10.562 18.938 1 96.12 329 VAL A N 1
ATOM 2342 C CA . VAL A 1 329 ? -0.85 -11.273 20.141 1 96.12 329 VAL A CA 1
ATOM 2343 C C . VAL A 1 329 ? 0.158 -11.039 21.25 1 96.12 329 VAL A C 1
ATOM 2345 O O . VAL A 1 329 ? 1.358 -11.258 21.078 1 96.12 329 VAL A O 1
ATOM 2348 N N . ASN A 1 330 ? -0.328 -10.555 22.328 1 95.56 330 ASN A N 1
ATOM 2349 C CA . ASN A 1 330 ? 0.502 -10.219 23.469 1 95.56 330 ASN A CA 1
ATOM 2350 C C . ASN A 1 330 ? 1.666 -9.312 23.078 1 95.56 330 ASN A C 1
ATOM 2352 O O . ASN A 1 330 ? 2.803 -9.539 23.5 1 95.56 330 ASN A O 1
ATOM 2356 N N . GLY A 1 331 ? 1.395 -8.438 22.156 1 94.12 331 GLY A N 1
ATOM 2357 C CA . GLY A 1 331 ? 2.373 -7.438 21.75 1 94.12 331 GLY A CA 1
ATOM 2358 C C . GLY A 1 331 ? 3.309 -7.922 20.656 1 94.12 331 GLY A C 1
ATOM 2359 O O . GLY A 1 331 ? 4.07 -7.137 20.094 1 94.12 331 GLY A O 1
ATOM 2360 N N . ASN A 1 332 ? 3.246 -9.195 20.297 1 93.5 332 ASN A N 1
ATOM 2361 C CA . ASN A 1 332 ? 4.098 -9.758 19.25 1 93.5 332 ASN A CA 1
ATOM 2362 C C . ASN A 1 332 ? 3.354 -9.875 17.922 1 93.5 332 ASN A C 1
ATOM 2364 O O . ASN A 1 332 ? 2.213 -10.336 17.891 1 93.5 332 ASN A O 1
ATOM 2368 N N . PRO A 1 333 ? 4.012 -9.414 16.875 1 93.56 333 PRO A N 1
ATOM 2369 C CA . PRO A 1 333 ? 3.35 -9.547 15.586 1 93.56 333 PRO A CA 1
ATOM 2370 C C . PRO A 1 333 ? 3.211 -11 15.133 1 93.56 333 PRO A C 1
ATOM 2372 O O . PRO A 1 333 ? 4.16 -11.781 15.25 1 93.56 333 PRO A O 1
ATOM 2375 N N . ILE A 1 334 ? 2.076 -11.406 14.664 1 93.06 334 ILE A N 1
ATOM 2376 C CA . ILE A 1 334 ? 1.872 -12.75 14.133 1 93.06 334 ILE A CA 1
ATOM 2377 C C . ILE A 1 334 ? 1.562 -12.672 12.641 1 93.06 334 ILE A C 1
ATOM 2379 O O . ILE A 1 334 ? 1.27 -13.695 12.008 1 93.06 334 ILE A O 1
ATOM 2383 N N . SER A 1 335 ? 1.561 -11.5 12.086 1 92.25 335 SER A N 1
ATOM 2384 C CA . SER A 1 335 ? 1.421 -11.25 10.656 1 92.25 335 SER A CA 1
ATOM 2385 C C . SER A 1 335 ? 2.498 -10.297 10.156 1 92.25 335 SER A C 1
ATOM 2387 O O . SER A 1 335 ? 3.242 -9.719 10.953 1 92.25 335 SER A O 1
ATOM 2389 N N . SER A 1 336 ? 2.576 -10.242 8.836 1 88.06 336 SER A N 1
ATOM 2390 C CA . SER A 1 336 ? 3.365 -9.141 8.297 1 88.06 336 SER A CA 1
ATOM 2391 C C . SER A 1 336 ? 2.807 -7.793 8.734 1 88.06 336 SER A C 1
ATOM 2393 O O . SER A 1 336 ? 1.591 -7.621 8.844 1 88.06 336 SER A O 1
ATOM 2395 N N . THR A 1 337 ? 3.732 -6.898 9.094 1 92.44 337 THR A N 1
ATOM 2396 C CA . THR A 1 337 ? 3.33 -5.57 9.547 1 92.44 337 THR A CA 1
ATOM 2397 C C . THR A 1 337 ? 3.975 -4.484 8.688 1 92.44 337 THR A C 1
ATOM 2399 O O . THR A 1 337 ? 4.992 -4.727 8.039 1 92.44 337 THR A O 1
ATOM 2402 N N . GLY A 1 338 ? 3.324 -3.342 8.648 1 91.44 338 GLY A N 1
ATOM 2403 C CA . GLY A 1 338 ? 3.84 -2.195 7.918 1 91.44 338 GLY A CA 1
ATOM 2404 C C . GLY A 1 338 ? 2.801 -1.111 7.695 1 91.44 338 GLY A C 1
ATOM 2405 O O . GLY A 1 338 ? 1.66 -1.237 8.148 1 91.44 338 GLY A O 1
ATOM 2406 N N . PHE A 1 339 ? 3.209 -0.109 6.992 1 93.12 339 PHE A N 1
ATOM 2407 C CA . PHE A 1 339 ? 2.305 1.003 6.723 1 93.12 339 PHE A CA 1
ATOM 2408 C C . PHE A 1 339 ? 1.506 0.758 5.449 1 93.12 339 PHE A C 1
ATOM 2410 O O . PHE A 1 339 ? 2.02 0.179 4.492 1 93.12 339 PHE A O 1
ATOM 2417 N N . THR A 1 340 ? 0.241 1.175 5.48 1 93.44 340 THR A N 1
ATOM 2418 C CA . THR A 1 340 ? -0.639 1.143 4.316 1 93.44 340 THR A CA 1
ATOM 2419 C C . THR A 1 340 ? -1.443 2.436 4.211 1 93.44 340 THR A C 1
ATOM 2421 O O . THR A 1 340 ? -1.64 3.133 5.211 1 93.44 340 THR A O 1
ATOM 2424 N N . THR A 1 341 ? -1.811 2.76 3.021 1 94 341 THR A N 1
ATOM 2425 C CA . THR A 1 341 ? -2.711 3.896 2.852 1 94 341 THR A CA 1
ATOM 2426 C C . THR A 1 341 ? -4.102 3.568 3.381 1 94 341 THR A C 1
ATOM 2428 O O . THR A 1 341 ? -4.609 2.463 3.174 1 94 341 THR A O 1
ATOM 2431 N N . CYS A 1 342 ? -4.66 4.5 4.047 1 93.12 342 CYS A N 1
ATOM 2432 C CA . CYS A 1 342 ? -5.977 4.371 4.664 1 93.12 342 CYS A CA 1
ATOM 2433 C C . CYS A 1 342 ? -6.895 5.508 4.238 1 93.12 342 CYS A C 1
ATOM 2435 O O . CYS A 1 342 ? -6.516 6.68 4.312 1 93.12 342 CYS A O 1
ATOM 2437 N N . PHE A 1 343 ? -8.062 5.172 3.74 1 90.31 343 PHE A N 1
ATOM 2438 C CA . PHE A 1 343 ? -9.125 6.152 3.557 1 90.31 343 PHE A CA 1
ATOM 2439 C C . PHE A 1 343 ? -10.062 6.16 4.754 1 90.31 343 PHE A C 1
ATOM 2441 O O . PHE A 1 343 ? -11.008 5.363 4.816 1 90.31 343 PHE A O 1
ATOM 2448 N N . GLY A 1 344 ? -9.812 7.008 5.668 1 90.75 344 GLY A N 1
ATOM 2449 C CA . GLY A 1 344 ? -10.469 7.074 6.965 1 90.75 344 GLY A CA 1
ATOM 2450 C C . GLY A 1 344 ? -9.516 7.348 8.109 1 90.75 344 GLY A C 1
ATOM 2451 O O . GLY A 1 344 ? -8.695 8.266 8.031 1 90.75 344 GLY A O 1
ATOM 2452 N N . ASP A 1 345 ? -9.734 6.543 9.195 1 92.69 345 ASP A N 1
ATOM 2453 C CA . ASP A 1 345 ? -8.914 6.715 10.398 1 92.69 345 ASP A CA 1
ATOM 2454 C C . ASP A 1 345 ? -8.016 5.5 10.617 1 92.69 345 ASP A C 1
ATOM 2456 O O . ASP A 1 345 ? -8.391 4.371 10.305 1 92.69 345 ASP A O 1
ATOM 2460 N N . CYS A 1 346 ? -6.789 5.801 11.133 1 96.06 3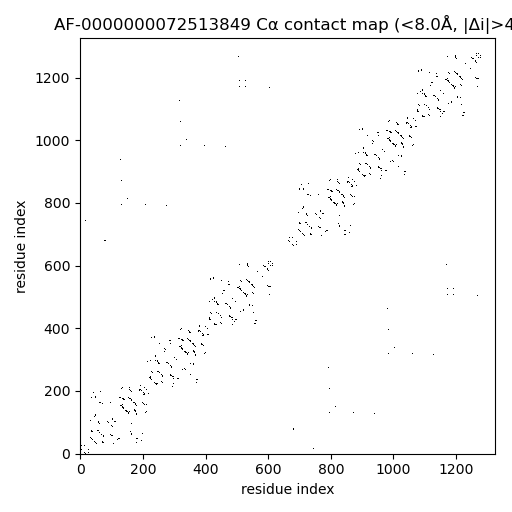46 CYS A N 1
ATOM 2461 C CA . CYS A 1 346 ? -6.031 4.688 11.695 1 96.06 346 CYS A CA 1
ATOM 2462 C C . CYS A 1 346 ? -6.734 4.117 12.922 1 96.06 346 CYS A C 1
ATOM 2464 O O . CYS A 1 346 ? -7.133 4.863 13.82 1 96.06 346 CYS A O 1
ATOM 2466 N N . ALA A 1 347 ? -6.891 2.828 12.914 1 97.44 347 ALA A N 1
ATOM 2467 C CA . ALA A 1 347 ? -7.664 2.229 13.992 1 97.44 347 ALA A CA 1
ATOM 2468 C C . ALA A 1 347 ? -6.961 0.994 14.555 1 97.44 347 ALA A C 1
ATOM 2470 O O . ALA A 1 347 ? -6.16 0.363 13.867 1 97.44 347 ALA A O 1
ATOM 2471 N N . SER A 1 348 ? -7.25 0.697 15.805 1 97.69 348 SER A N 1
ATOM 2472 C CA . SER A 1 348 ? -6.867 -0.564 16.438 1 97.69 348 SER A CA 1
ATOM 2473 C C . SER A 1 348 ? -8.008 -1.135 17.266 1 97.69 348 SER A C 1
ATOM 2475 O O . SER A 1 348 ? -8.875 -0.392 17.734 1 97.69 348 SER A O 1
ATOM 2477 N N . ILE A 1 349 ? -8.07 -2.352 17.359 1 97.62 349 ILE A N 1
ATOM 2478 C CA . ILE A 1 349 ? -8.977 -3.057 18.266 1 97.62 349 ILE A CA 1
ATOM 2479 C C . ILE A 1 349 ? -8.188 -4.07 19.094 1 97.62 349 ILE A C 1
ATOM 2481 O O . ILE A 1 349 ? -7.219 -4.656 18.609 1 97.62 349 ILE A O 1
ATOM 2485 N N . THR A 1 350 ? -8.578 -4.164 20.312 1 97.38 350 THR A N 1
ATOM 2486 C CA . THR A 1 350 ? -7.961 -5.117 21.234 1 97.38 350 THR A CA 1
ATOM 2487 C C . THR A 1 350 ? -9.016 -6.039 21.844 1 97.38 350 THR A C 1
ATOM 2489 O O . THR A 1 350 ? -10.031 -5.57 22.359 1 97.38 350 THR A O 1
ATOM 2492 N N . ILE A 1 351 ? -8.75 -7.305 21.75 1 97.44 351 ILE A N 1
ATOM 2493 C CA . ILE A 1 351 ? -9.617 -8.328 22.328 1 97.44 351 ILE A CA 1
ATOM 2494 C C . ILE A 1 351 ? -8.844 -9.133 23.375 1 97.44 351 ILE A C 1
ATOM 2496 O O . ILE A 1 351 ? -7.832 -9.766 23.047 1 97.44 351 ILE A O 1
ATOM 2500 N N . ASN A 1 352 ? -9.328 -9.078 24.594 1 95.88 352 ASN A N 1
ATOM 2501 C CA . ASN A 1 352 ? -8.719 -9.852 25.672 1 95.88 352 ASN A CA 1
ATOM 2502 C C . ASN A 1 352 ? -9.461 -11.164 25.922 1 95.88 352 ASN A C 1
ATOM 2504 O O . ASN A 1 352 ? -10.688 -11.172 26.047 1 95.88 352 ASN A O 1
ATOM 2508 N N . THR A 1 353 ? -8.703 -12.188 25.875 1 94.19 353 THR A N 1
ATOM 2509 C CA . THR A 1 353 ? -9.258 -13.508 26.156 1 94.19 353 THR A CA 1
ATOM 2510 C C . THR A 1 353 ? -8.453 -14.211 27.234 1 94.19 353 THR A C 1
ATOM 2512 O O . THR A 1 353 ? -7.438 -13.695 27.703 1 94.19 353 THR A O 1
ATOM 2515 N N . THR A 1 354 ? -9.094 -15.305 27.766 1 89.62 354 THR A N 1
ATOM 2516 C CA . THR A 1 354 ? -8.406 -16.141 28.75 1 89.62 354 THR A CA 1
ATOM 2517 C C . THR A 1 354 ? -8.352 -17.594 28.281 1 89.62 354 THR A C 1
ATOM 2519 O O . THR A 1 354 ? -9.383 -18.172 27.953 1 89.62 354 THR A O 1
ATOM 2522 N N . VAL A 1 355 ? -7.203 -18.125 28.125 1 84.38 355 VAL A N 1
ATOM 2523 C CA . VAL A 1 355 ? -7.004 -19.547 27.844 1 84.38 355 VAL A CA 1
ATOM 2524 C C . VAL A 1 355 ? -6.535 -20.25 29.109 1 84.38 355 VAL A C 1
ATOM 2526 O O . VAL A 1 355 ? -5.414 -20.047 29.578 1 84.38 355 VAL A O 1
ATOM 2529 N N . GLY A 1 356 ? -7.32 -21.094 29.625 1 81.94 356 GLY A N 1
ATOM 2530 C CA . GLY A 1 356 ? -7.02 -21.625 30.953 1 81.94 356 GLY A CA 1
ATOM 2531 C C . GLY A 1 356 ? -6.961 -20.562 32.031 1 81.94 356 GLY A C 1
ATOM 2532 O O . GLY A 1 356 ? -7.988 -19.984 32.406 1 81.94 356 GLY A O 1
ATOM 2533 N N . THR A 1 357 ? -5.719 -20.188 32.438 1 85.94 357 THR A N 1
ATOM 2534 C CA . THR A 1 357 ? -5.539 -19.156 33.469 1 85.94 357 THR A CA 1
ATOM 2535 C C . THR A 1 357 ? -4.695 -18 32.938 1 85.94 357 THR A C 1
ATOM 2537 O O . THR A 1 357 ? -4.418 -17.047 33.656 1 85.94 357 THR A O 1
ATOM 2540 N N . VAL A 1 358 ? -4.371 -18.203 31.719 1 91.31 358 VAL A N 1
ATOM 2541 C CA . VAL A 1 358 ? -3.453 -17.219 31.156 1 91.31 358 VAL A CA 1
ATOM 2542 C C . VAL A 1 358 ? -4.227 -16.219 30.297 1 91.31 358 VAL A C 1
ATOM 2544 O O . VAL A 1 358 ? -5 -16.625 29.422 1 91.31 358 VAL A O 1
ATOM 2547 N N . ALA A 1 359 ? -4.027 -14.961 30.609 1 92 359 ALA A N 1
ATOM 2548 C CA . ALA A 1 359 ? -4.668 -13.891 29.844 1 92 359 ALA A CA 1
ATOM 2549 C C . ALA A 1 359 ? -3.906 -13.609 28.547 1 92 359 ALA A C 1
ATOM 2551 O O . ALA A 1 359 ? -2.674 -13.617 28.531 1 92 359 ALA A O 1
ATOM 2552 N N . HIS A 1 360 ? -4.609 -13.5 27.469 1 95.19 360 HIS A N 1
ATOM 2553 C CA . HIS A 1 360 ? -4.055 -13.141 26.156 1 95.19 360 HIS A CA 1
ATOM 2554 C C . HIS A 1 360 ? -4.73 -11.898 25.594 1 95.19 360 HIS A C 1
ATOM 2556 O O . HIS A 1 360 ? -5.91 -11.656 25.859 1 95.19 360 HIS A O 1
ATOM 2562 N N . THR A 1 361 ? -3.943 -11.133 24.844 1 96.12 361 THR A N 1
ATOM 2563 C CA . THR A 1 361 ? -4.469 -9.938 24.203 1 96.12 361 THR A CA 1
ATOM 2564 C C . THR A 1 361 ? -4.168 -9.953 22.703 1 96.12 361 THR A C 1
ATOM 2566 O O . THR A 1 361 ? -3.004 -9.961 22.297 1 96.12 361 THR A O 1
ATOM 2569 N N . ALA A 1 362 ? -5.191 -10.016 21.938 1 97.12 362 ALA A N 1
ATOM 2570 C CA . ALA A 1 362 ? -5.047 -9.852 20.484 1 97.12 362 ALA A CA 1
ATOM 2571 C C . ALA A 1 362 ? -5.328 -8.414 20.078 1 97.12 362 ALA A C 1
ATOM 2573 O O . ALA A 1 362 ? -6.297 -7.801 20.531 1 97.12 362 ALA A O 1
ATOM 2574 N N . SER A 1 363 ? -4.438 -7.816 19.266 1 97.56 363 SER A N 1
ATOM 2575 C CA . SER A 1 363 ? -4.602 -6.457 18.766 1 97.56 363 SER A CA 1
ATOM 2576 C C . SER A 1 363 ? -4.504 -6.406 17.25 1 97.56 363 SER A C 1
ATOM 2578 O O . SER A 1 363 ? -3.584 -6.984 16.656 1 97.56 363 SER A O 1
ATOM 2580 N N . MET A 1 364 ? -5.43 -5.812 16.656 1 97.69 364 MET A N 1
ATOM 2581 C CA . MET A 1 364 ? -5.422 -5.598 15.203 1 97.69 364 MET A CA 1
ATOM 2582 C C . MET A 1 364 ? -5.305 -4.109 14.883 1 97.69 364 MET A C 1
ATOM 2584 O O . MET A 1 364 ? -6.07 -3.295 15.398 1 97.69 364 MET A O 1
ATOM 2588 N N . TYR A 1 365 ? -4.316 -3.723 14.148 1 97.5 365 TYR A N 1
ATOM 2589 C CA . TYR A 1 365 ? -4.16 -2.375 13.617 1 97.5 365 TYR A CA 1
ATOM 2590 C C . TYR A 1 365 ? -4.578 -2.314 12.156 1 97.5 365 TYR A C 1
ATOM 2592 O O . TYR A 1 365 ? -4.18 -3.16 11.352 1 97.5 365 TYR A O 1
ATOM 2600 N N . MET A 1 366 ? -5.418 -1.384 11.844 1 96.25 366 MET A N 1
ATOM 2601 C CA . MET A 1 366 ? -6.031 -1.385 10.516 1 96.25 366 MET A CA 1
ATOM 2602 C C . MET A 1 366 ? -6.574 -0.003 10.172 1 96.25 366 MET A C 1
ATOM 2604 O O . MET A 1 366 ? -6.27 0.979 10.852 1 96.25 366 MET A O 1
ATOM 2608 N N . CYS A 1 367 ? -7.277 0.063 9.055 1 94.5 367 CYS A N 1
ATOM 2609 C CA . CYS A 1 367 ? -7.965 1.255 8.57 1 94.5 367 CYS A CA 1
ATOM 2610 C C . CYS A 1 367 ? -9.469 1.142 8.781 1 94.5 367 CYS A C 1
ATOM 2612 O O . CYS A 1 367 ? -10.094 0.182 8.32 1 94.5 367 CYS A O 1
ATOM 2614 N N . ASP A 1 368 ? -10.062 2.123 9.453 1 93.69 368 ASP A N 1
ATOM 2615 C CA . ASP A 1 368 ? -11.508 2.156 9.625 1 93.69 368 ASP A CA 1
ATOM 2616 C C . ASP A 1 368 ? -12.102 3.455 9.078 1 93.69 368 ASP A C 1
ATOM 2618 O O . ASP A 1 368 ? -11.445 4.5 9.117 1 93.69 368 ASP A O 1
ATOM 2622 N N . PRO A 1 369 ? -13.375 3.301 8.57 1 90.81 369 PRO A N 1
ATOM 2623 C CA . PRO A 1 369 ? -14.016 4.57 8.211 1 90.81 369 PRO A CA 1
ATOM 2624 C C . PRO A 1 369 ? -14.273 5.461 9.422 1 90.81 369 PRO A C 1
ATOM 2626 O O . PRO A 1 369 ? -14.531 4.957 10.523 1 90.81 369 PRO A O 1
ATOM 2629 N N . THR A 1 370 ? -14.258 6.746 9.227 1 89.31 370 THR A N 1
ATOM 2630 C CA . THR A 1 370 ? -14.453 7.727 10.289 1 89.31 370 THR A CA 1
ATOM 2631 C C . THR A 1 370 ? -15.789 7.496 10.992 1 89.31 370 THR A C 1
ATOM 2633 O O . THR A 1 370 ? -15.898 7.707 12.203 1 89.31 370 THR A O 1
ATOM 2636 N N . SER A 1 371 ? -16.797 7.062 10.25 1 86.19 371 SER A N 1
ATOM 2637 C CA . SER A 1 371 ? -18.125 6.863 10.805 1 86.19 371 SER A CA 1
ATOM 2638 C C . SER A 1 371 ? -18.125 5.789 11.891 1 86.19 371 SER A C 1
ATOM 2640 O O . SER A 1 371 ? -18.812 5.918 12.906 1 86.19 371 SER A O 1
ATOM 2642 N N . VAL A 1 372 ? -17.328 4.746 11.68 1 91.38 372 VAL A N 1
ATOM 2643 C CA . VAL A 1 372 ? -17.266 3.664 12.656 1 91.38 372 VAL A CA 1
ATOM 2644 C C . VAL A 1 372 ? -16.531 4.145 13.906 1 91.38 372 VAL A C 1
ATOM 2646 O O . VAL A 1 372 ? -16.969 3.863 15.023 1 91.38 372 VAL A O 1
ATOM 2649 N N . CYS A 1 373 ? -15.492 4.859 13.781 1 91.81 373 CYS A N 1
ATOM 2650 C CA . CYS A 1 373 ? -14.742 5.41 14.906 1 91.81 373 CYS A CA 1
ATOM 2651 C C . CYS A 1 373 ? -15.617 6.344 15.742 1 91.81 373 CYS A C 1
ATOM 2653 O O . CYS A 1 373 ? -15.57 6.312 16.969 1 91.81 373 CYS A O 1
ATOM 2655 N N . ARG A 1 374 ? -16.391 7.145 15.086 1 88.19 374 ARG A N 1
ATOM 2656 C CA . ARG A 1 374 ? -17.297 8.055 15.766 1 88.19 374 ARG A CA 1
ATOM 2657 C C . ARG A 1 374 ? -18.359 7.289 16.547 1 88.19 374 ARG A C 1
ATOM 2659 O O . ARG A 1 374 ? -18.641 7.617 17.703 1 88.19 374 ARG A O 1
ATOM 2666 N N . ALA A 1 375 ? -18.891 6.293 15.875 1 89 375 ALA A N 1
ATOM 2667 C CA . ALA A 1 375 ? -19.953 5.5 16.5 1 89 375 ALA A CA 1
ATOM 2668 C C . ALA A 1 375 ? -19.438 4.77 17.734 1 89 375 ALA A C 1
ATOM 2670 O O . ALA A 1 375 ? -20.188 4.539 18.688 1 89 375 ALA A O 1
ATOM 2671 N N . LEU A 1 376 ? -18.188 4.512 17.75 1 93.56 376 LEU A N 1
ATOM 2672 C CA . LEU A 1 376 ? -17.578 3.799 18.875 1 93.56 376 LEU A CA 1
ATOM 2673 C C . LEU A 1 376 ? -17 4.777 19.891 1 93.56 376 LEU A C 1
ATOM 2675 O O . LEU A 1 376 ? -16.391 4.363 20.891 1 93.56 376 LEU A O 1
ATOM 2679 N N . ASN A 1 377 ? -17.109 6.098 19.641 1 90.19 377 ASN A N 1
ATOM 2680 C CA . ASN A 1 377 ? -16.594 7.16 20.5 1 90.19 377 ASN A CA 1
ATOM 2681 C C . ASN A 1 377 ? -15.078 7.086 20.656 1 90.19 377 ASN A C 1
ATOM 2683 O O . ASN A 1 377 ? -14.562 7.219 21.766 1 90.19 377 ASN A O 1
ATOM 2687 N N . MET A 1 378 ? -14.43 6.781 19.516 1 92.56 378 MET A N 1
ATOM 2688 C CA . MET A 1 378 ? -12.977 6.602 19.547 1 92.56 378 MET A CA 1
ATOM 2689 C C . MET A 1 378 ? -12.281 7.652 18.703 1 92.56 378 MET A C 1
ATOM 2691 O O . MET A 1 378 ? -11.078 7.551 18.438 1 92.56 378 MET A O 1
ATOM 2695 N N . SER A 1 379 ? -12.945 8.688 18.312 1 88.19 379 SER A N 1
ATOM 2696 C CA . SER A 1 379 ? -12.352 9.695 17.438 1 88.19 379 SER A CA 1
ATOM 2697 C C . SER A 1 379 ? -11.172 10.383 18.125 1 88.19 379 SER A C 1
ATOM 2699 O O . SER A 1 379 ? -11.367 11.164 19.062 1 88.19 379 SER A O 1
ATOM 2701 N N . ASN A 1 380 ? -9.945 10.141 17.688 1 86.5 380 ASN A N 1
ATOM 2702 C CA . ASN A 1 380 ? -8.672 10.672 18.172 1 86.5 380 ASN A CA 1
ATOM 2703 C C . ASN A 1 380 ? -8.453 10.336 19.656 1 86.5 380 ASN A C 1
ATOM 2705 O O . ASN A 1 380 ? -7.945 11.156 20.406 1 86.5 380 ASN A O 1
ATOM 2709 N N . GLN A 1 381 ? -8.883 9.242 20.047 1 90.75 381 GLN A N 1
ATOM 2710 C CA . GLN A 1 381 ? -8.695 8.734 21.406 1 90.75 381 GLN A CA 1
ATOM 2711 C C . GLN A 1 381 ? -8.898 7.227 21.469 1 90.75 381 GLN A C 1
ATOM 2713 O O . GLN A 1 381 ? -9.32 6.613 20.484 1 90.75 381 GLN A O 1
ATOM 2718 N N . CYS A 1 382 ? -8.57 6.684 22.609 1 94.44 382 CYS A N 1
ATOM 2719 C CA . CYS A 1 382 ? -8.859 5.285 22.891 1 94.44 382 CYS A CA 1
ATOM 2720 C C . CYS A 1 382 ? -10.062 5.152 23.828 1 94.44 382 CYS A C 1
ATOM 2722 O O . CYS A 1 382 ? -10.344 6.051 24.625 1 94.44 382 CYS A O 1
ATOM 2724 N N . ALA A 1 383 ? -10.789 4.152 23.625 1 95.19 383 ALA A N 1
ATOM 2725 C CA . ALA A 1 383 ? -11.93 3.887 24.484 1 95.19 383 ALA A CA 1
ATOM 2726 C C . ALA A 1 383 ? -12.227 2.391 24.578 1 95.19 383 ALA A C 1
ATOM 2728 O O . ALA A 1 383 ? -11.789 1.62 23.719 1 95.19 383 ALA A O 1
ATOM 2729 N N . ASN A 1 384 ? -12.922 2.006 25.625 1 95.94 384 ASN A N 1
ATOM 2730 C CA . ASN A 1 384 ? -13.383 0.631 25.781 1 95.94 384 ASN A CA 1
ATOM 2731 C C . ASN A 1 384 ? -14.836 0.478 25.328 1 95.94 384 ASN A C 1
ATOM 2733 O O . ASN A 1 384 ? -15.672 1.344 25.594 1 95.94 384 ASN A O 1
ATOM 2737 N N . VAL A 1 385 ? -15.086 -0.525 24.547 1 95.69 385 VAL A N 1
ATOM 2738 C CA . VAL A 1 385 ? -16.453 -0.912 24.219 1 95.69 385 VAL A CA 1
ATOM 2739 C C . VAL A 1 385 ? -17.078 -1.646 25.406 1 95.69 385 VAL A C 1
ATOM 2741 O O . VAL A 1 385 ? -18.219 -1.369 25.781 1 95.69 385 VAL A O 1
ATOM 2744 N N . GLU A 1 386 ? -16.359 -2.529 26 1 95.5 386 GLU A N 1
ATOM 2745 C CA . GLU A 1 386 ? -16.594 -3.254 27.25 1 95.5 386 GLU A CA 1
ATOM 2746 C C . GLU A 1 386 ? -15.273 -3.727 27.859 1 95.5 386 GLU A C 1
ATOM 2748 O O . GLU A 1 386 ? -14.227 -3.674 27.203 1 95.5 386 GLU A O 1
ATOM 2753 N N . PRO A 1 387 ? -15.367 -4.012 29.156 1 93.81 387 PRO A N 1
ATOM 2754 C CA . PRO A 1 387 ? -14.109 -4.531 29.703 1 93.81 387 PRO A CA 1
ATOM 2755 C C . PRO A 1 387 ? -13.547 -5.699 28.891 1 93.81 387 PRO A C 1
ATOM 2757 O O . PRO A 1 387 ? -14.25 -6.688 28.672 1 93.81 387 PRO A O 1
ATOM 2760 N N . GLY A 1 388 ? -12.359 -5.594 28.422 1 95.62 388 GLY A N 1
ATOM 2761 C CA . GLY A 1 388 ? -11.719 -6.641 27.641 1 95.62 388 GLY A CA 1
ATOM 2762 C C . GLY A 1 388 ? -11.805 -6.402 26.141 1 95.62 388 GLY A C 1
ATOM 2763 O O . GLY A 1 388 ? -11.211 -7.141 25.359 1 95.62 388 GLY A O 1
ATOM 2764 N N . LEU A 1 389 ? -12.586 -5.48 25.75 1 96.94 389 LEU A N 1
ATOM 2765 C CA . LEU A 1 389 ? -12.711 -5.066 24.359 1 96.94 389 LEU A CA 1
ATOM 2766 C C . LEU A 1 389 ? -12.539 -3.559 24.219 1 96.94 389 LEU A C 1
ATOM 2768 O O . LEU A 1 389 ? -13.336 -2.785 24.75 1 96.94 389 LEU A O 1
ATOM 2772 N N . GLY A 1 390 ? -11.469 -3.111 23.547 1 96.75 390 GLY A N 1
ATOM 2773 C CA . GLY A 1 390 ? -11.195 -1.693 23.375 1 96.75 390 GLY A CA 1
ATOM 2774 C C . GLY A 1 390 ? -10.539 -1.375 22.047 1 96.75 390 GLY A C 1
ATOM 2775 O O . GLY A 1 390 ? -10.297 -2.271 21.234 1 96.75 390 GLY A O 1
ATOM 2776 N N . GLY A 1 391 ? -10.328 -0.118 21.781 1 96.5 391 GLY A N 1
ATOM 2777 C CA . GLY A 1 391 ? -9.688 0.307 20.547 1 96.5 391 GLY A CA 1
ATOM 2778 C C . GLY A 1 391 ? -9.344 1.784 20.531 1 96.5 391 GLY A C 1
ATOM 2779 O O . GLY A 1 391 ? -9.578 2.492 21.5 1 96.5 391 GLY A O 1
ATOM 2780 N N . CYS A 1 392 ? -8.695 2.189 19.516 1 96.94 392 CYS A N 1
ATOM 2781 C CA . CYS A 1 392 ? -8.273 3.566 19.297 1 96.94 392 CYS A CA 1
ATOM 2782 C C . CYS A 1 392 ? -8.492 3.973 17.844 1 96.94 392 CYS A C 1
ATOM 2784 O O . CYS A 1 392 ? -8.484 3.125 16.938 1 96.94 392 CYS A O 1
ATOM 2786 N N . CYS A 1 393 ? -8.758 5.246 17.594 1 94.75 393 CYS A N 1
ATOM 2787 C CA . CYS A 1 393 ? -8.789 5.82 16.25 1 94.75 393 CYS A CA 1
ATOM 2788 C C . CYS A 1 393 ? -8.07 7.164 16.219 1 94.75 393 CYS A C 1
ATOM 2790 O O . CYS A 1 393 ? -8.094 7.906 17.203 1 94.75 393 CYS A O 1
ATOM 2792 N N . CYS A 1 394 ? -7.43 7.441 15.117 1 92.19 394 CYS A N 1
ATOM 2793 C CA . CYS A 1 394 ? -6.871 8.766 14.875 1 92.19 394 CYS A CA 1
ATOM 2794 C C . CYS A 1 394 ? -6.73 9.039 13.383 1 92.19 394 CYS A C 1
ATOM 2796 O O . CYS A 1 394 ? -6.719 8.109 12.578 1 92.19 394 CYS A O 1
ATOM 2798 N N . ASN A 1 395 ? -6.613 10.305 12.961 1 89.25 395 ASN A N 1
ATOM 2799 C CA . ASN A 1 395 ? -6.812 10.641 11.555 1 89.25 395 ASN A CA 1
ATOM 2800 C C . ASN A 1 395 ? -5.598 11.359 10.977 1 89.25 395 ASN A C 1
ATOM 2802 O O . ASN A 1 395 ? -5.727 12.156 10.039 1 89.25 395 ASN A O 1
ATOM 2806 N N . THR A 1 396 ? -4.418 11.227 11.492 1 86.81 396 THR A N 1
ATOM 2807 C CA . THR A 1 396 ? -3.18 11.734 10.914 1 86.81 396 THR A CA 1
ATOM 2808 C C . THR A 1 396 ? -2.209 10.594 10.625 1 86.81 396 THR A C 1
ATOM 2810 O O . THR A 1 396 ? -2.404 9.469 11.094 1 86.81 396 THR A O 1
ATOM 2813 N N . ASP A 1 397 ? -1.187 10.891 9.914 1 90 397 ASP A N 1
ATOM 2814 C CA . ASP A 1 397 ? -0.206 9.867 9.57 1 90 397 ASP A CA 1
ATOM 2815 C C . ASP A 1 397 ? 0.511 9.344 10.812 1 90 397 ASP A C 1
ATOM 2817 O O . ASP A 1 397 ? 0.845 10.125 11.711 1 90 397 ASP A O 1
ATOM 2821 N N . ASN A 1 398 ? 0.712 8.016 10.867 1 90 398 ASN A N 1
ATOM 2822 C CA . ASN A 1 398 ? 1.527 7.359 11.883 1 90 398 ASN A CA 1
ATOM 2823 C C . ASN A 1 398 ? 1.078 7.734 13.289 1 90 398 ASN A C 1
ATOM 2825 O O . ASN A 1 398 ? 1.901 7.844 14.203 1 90 398 ASN A O 1
ATOM 2829 N N . CYS A 1 399 ? -0.194 7.965 13.5 1 89.75 399 CYS A N 1
ATOM 2830 C CA . CYS A 1 399 ? -0.711 8.398 14.789 1 89.75 399 CYS A CA 1
ATOM 2831 C C . CYS A 1 399 ? -0.972 7.207 15.703 1 89.75 399 CYS A C 1
ATOM 2833 O O . CYS A 1 399 ? -1.265 7.379 16.891 1 89.75 399 CYS A O 1
ATOM 2835 N N . LEU A 1 400 ? -0.916 6.082 15.18 1 94 400 LEU A N 1
ATOM 2836 C CA . LEU A 1 400 ? -1.147 4.832 15.898 1 94 400 LEU A CA 1
ATOM 2837 C C . LEU A 1 400 ? -0.139 3.77 15.477 1 94 400 LEU A C 1
ATOM 2839 O O . LEU A 1 400 ? -0.265 3.178 14.406 1 94 400 LEU A O 1
ATOM 2843 N N . ASN A 1 401 ? 0.861 3.514 16.328 1 91.12 401 ASN A N 1
ATOM 2844 C CA . ASN A 1 401 ? 1.979 2.631 16.016 1 91.12 401 ASN A CA 1
ATOM 2845 C C . ASN A 1 401 ? 2.49 1.907 17.266 1 91.12 401 ASN A C 1
ATOM 2847 O O . ASN A 1 401 ? 3.133 2.516 18.109 1 91.12 401 ASN A O 1
ATOM 2851 N N . PRO A 1 402 ? 2.26 0.663 17.344 1 92.25 402 PRO A N 1
ATOM 2852 C CA . PRO A 1 402 ? 2.676 -0.089 18.516 1 92.25 402 PRO A CA 1
ATOM 2853 C C . PRO A 1 402 ? 4.195 -0.194 18.656 1 92.25 402 PRO A C 1
ATOM 2855 O O . PRO A 1 402 ? 4.715 -0.379 19.75 1 92.25 402 PRO A O 1
ATOM 2858 N N . LEU A 1 403 ? 4.953 -0.11 17.625 1 87.44 403 LEU A N 1
ATOM 2859 C CA . LEU A 1 403 ? 6.406 -0.236 17.688 1 87.44 403 LEU A CA 1
ATOM 2860 C C . LEU A 1 403 ? 7.027 0.954 18.406 1 87.44 403 LEU A C 1
ATOM 2862 O O . LEU A 1 403 ? 8.039 0.805 19.094 1 87.44 403 LEU A O 1
ATOM 2866 N N . THR A 1 404 ? 6.43 2.127 18.156 1 83.06 404 THR A N 1
ATOM 2867 C CA . THR A 1 404 ? 6.969 3.332 18.781 1 83.06 404 THR A CA 1
ATOM 2868 C C . THR A 1 404 ? 6.129 3.74 19.984 1 83.06 404 THR A C 1
ATOM 2870 O O . THR A 1 404 ? 6.328 4.816 20.547 1 83.06 404 THR A O 1
ATOM 2873 N N . ASN A 1 405 ? 5.164 2.912 20.297 1 83.69 405 ASN A N 1
ATOM 2874 C CA . ASN A 1 405 ? 4.254 3.184 21.406 1 83.69 405 ASN A CA 1
ATOM 2875 C C . ASN A 1 405 ? 3.549 4.527 21.234 1 83.69 405 ASN A C 1
ATOM 2877 O O . ASN A 1 405 ? 3.508 5.332 22.156 1 83.69 405 ASN A O 1
ATOM 2881 N N . THR A 1 406 ? 3.148 4.801 20.047 1 84.88 406 THR A N 1
ATOM 2882 C CA . THR A 1 406 ? 2.395 6.008 19.719 1 84.88 406 THR A CA 1
ATOM 2883 C C . THR A 1 406 ? 0.896 5.715 19.688 1 84.88 406 THR A C 1
ATOM 2885 O O . THR A 1 406 ? 0.437 4.883 18.906 1 84.88 406 THR A O 1
ATOM 2888 N N . PHE A 1 407 ? 0.117 6.414 20.531 1 88.88 407 PHE A N 1
ATOM 2889 C CA . PHE A 1 407 ? -1.329 6.254 20.625 1 88.88 407 PHE A CA 1
ATOM 2890 C C . PHE A 1 407 ? -2.016 7.609 20.75 1 88.88 407 PHE A C 1
ATOM 2892 O O . PHE A 1 407 ? -1.438 8.555 21.297 1 88.88 407 PHE A O 1
ATOM 2899 N N . PRO A 1 408 ? -3.273 7.664 20.203 1 87.5 408 PRO A N 1
ATOM 2900 C CA . PRO A 1 408 ? -3.988 8.938 20.328 1 87.5 408 PRO A CA 1
ATOM 2901 C C . PRO A 1 408 ? -4.488 9.195 21.75 1 87.5 408 PRO A C 1
ATOM 2903 O O . PRO A 1 408 ? -4.582 8.258 22.547 1 87.5 408 PRO A O 1
ATOM 2906 N N . GLY A 1 409 ? -4.867 10.477 22.016 1 76.25 409 GLY A N 1
ATOM 2907 C CA . GLY A 1 409 ? -5.484 10.852 23.281 1 76.25 409 GLY A CA 1
ATOM 2908 C C . GLY A 1 409 ? -4.477 11.281 24.328 1 76.25 409 GLY A C 1
ATOM 2909 O O . GLY A 1 409 ? -4.828 11.961 25.297 1 76.25 409 GLY A O 1
ATOM 2910 N N . ASN A 1 410 ? -3.295 10.812 24.141 1 75.5 410 ASN A N 1
ATOM 2911 C CA . ASN A 1 410 ? -2.293 11.258 25.094 1 75.5 410 ASN A CA 1
ATOM 2912 C C . ASN A 1 410 ? -1.528 12.477 24.578 1 75.5 410 ASN A C 1
ATOM 2914 O O . ASN A 1 410 ? -1.1 12.508 23.422 1 75.5 410 ASN A O 1
ATOM 2918 N N . ASP A 1 411 ? -1.588 13.516 25.453 1 76.81 411 ASP A N 1
ATOM 2919 C CA . ASP A 1 411 ? -0.812 14.703 25.078 1 76.81 411 ASP A CA 1
ATOM 2920 C C . ASP A 1 411 ? 0.687 14.422 25.156 1 76.81 411 ASP A C 1
ATOM 2922 O O . ASP A 1 411 ? 1.167 13.867 26.156 1 76.81 411 ASP A O 1
ATOM 2926 N N . LEU A 1 412 ? 1.323 14.703 24.125 1 85.88 412 LEU A N 1
ATOM 2927 C CA . LEU A 1 412 ? 2.779 14.633 24.156 1 85.88 412 LEU A CA 1
ATOM 2928 C C . LEU A 1 412 ? 3.363 15.812 24.922 1 85.88 412 LEU A C 1
ATOM 2930 O O . LEU A 1 412 ? 2.971 16.953 24.703 1 85.88 412 LEU A O 1
ATOM 2934 N N . ILE A 1 413 ? 4.188 15.531 25.922 1 89.69 413 ILE A N 1
ATOM 2935 C CA . ILE A 1 413 ? 4.879 16.562 26.688 1 89.69 413 ILE A CA 1
ATOM 2936 C C . ILE A 1 413 ? 6.332 16.656 26.234 1 89.69 413 ILE A C 1
ATOM 2938 O O . ILE A 1 413 ? 7.047 15.648 26.203 1 89.69 413 ILE A O 1
ATOM 2942 N N . CYS A 1 414 ? 6.691 17.859 25.844 1 93 414 CYS A N 1
ATOM 2943 C CA . CYS A 1 414 ? 8.07 18.062 25.406 1 93 414 CYS A CA 1
ATOM 2944 C C . CYS A 1 414 ? 8.789 19.062 26.312 1 93 414 CYS A C 1
ATOM 2946 O O . CYS A 1 414 ? 8.18 20.016 26.797 1 93 414 CYS A O 1
ATOM 2948 N N . TYR A 1 415 ? 10.055 18.75 26.547 1 93.88 415 TYR A N 1
ATOM 2949 C CA . TYR A 1 415 ? 10.938 19.75 27.156 1 93.88 415 TYR A CA 1
ATOM 2950 C C . TYR A 1 415 ? 11.352 20.797 26.141 1 93.88 415 TYR A C 1
ATOM 2952 O O . TYR A 1 415 ? 11.773 20.484 25.031 1 93.88 415 TYR A O 1
ATOM 2960 N N . VAL A 1 416 ? 11.109 22.047 26.5 1 93.69 416 VAL A N 1
ATOM 2961 C CA . VAL A 1 416 ? 11.531 23.188 25.703 1 93.69 416 VAL A CA 1
ATOM 2962 C C . VAL A 1 416 ? 12.57 24 26.469 1 93.69 416 VAL A C 1
ATOM 2964 O O . VAL A 1 416 ? 12.359 24.359 27.625 1 93.69 416 VAL A O 1
ATOM 2967 N N . GLY A 1 417 ? 13.727 24.266 25.75 1 91.88 417 GLY A N 1
ATOM 2968 C CA . GLY A 1 417 ? 14.781 24.984 26.438 1 91.88 417 GLY A CA 1
ATOM 2969 C C . GLY A 1 417 ? 16.141 24.859 25.766 1 91.88 417 GLY A C 1
ATOM 2970 O O . GLY A 1 417 ? 16.219 24.672 24.547 1 91.88 417 GLY A O 1
ATOM 2971 N N . ILE A 1 418 ? 17.172 25.156 26.625 1 92.12 418 ILE A N 1
ATOM 2972 C CA . ILE A 1 418 ? 18.547 25.109 26.141 1 92.12 418 ILE A CA 1
ATOM 2973 C C . ILE A 1 418 ? 19.438 24.406 27.172 1 92.12 418 ILE A C 1
ATOM 2975 O O . ILE A 1 418 ? 19.156 24.438 28.375 1 92.12 418 ILE A O 1
ATOM 2979 N N . TYR A 1 419 ? 20.344 23.703 26.562 1 92.5 419 TYR A N 1
ATOM 2980 C CA . TYR A 1 419 ? 21.391 23.062 27.359 1 92.5 419 TYR A CA 1
ATOM 2981 C C . TYR A 1 419 ? 22.766 23.297 26.734 1 92.5 419 TYR A C 1
ATOM 2983 O O . TYR A 1 419 ? 22.922 23.266 25.516 1 92.5 419 TYR A O 1
ATOM 2991 N N . HIS A 1 420 ? 23.766 23.656 27.578 1 89.62 420 HIS A N 1
ATOM 2992 C CA . HIS A 1 420 ? 25.141 23.578 27.109 1 89.62 420 HIS A CA 1
ATOM 2993 C C . HIS A 1 420 ? 26.062 23.031 28.203 1 89.62 420 HIS A C 1
ATOM 2995 O O . HIS A 1 420 ? 25.781 23.188 29.391 1 89.62 420 HIS A O 1
ATOM 3001 N N . GLU A 1 421 ? 27.078 22.406 27.766 1 84.5 421 GLU A N 1
ATOM 3002 C CA . GLU A 1 421 ? 28.078 21.875 28.672 1 84.5 421 GLU A CA 1
ATOM 3003 C C . GLU A 1 421 ? 28.953 22.984 29.25 1 84.5 421 GLU A C 1
ATOM 3005 O O . GLU A 1 421 ? 29.234 23.969 28.578 1 84.5 421 GLU A O 1
ATOM 3010 N N . PRO A 1 422 ? 29.484 22.984 30.531 1 80 422 PRO A N 1
ATOM 3011 C CA . PRO A 1 422 ? 29.203 21.875 31.438 1 80 422 PRO A CA 1
ATOM 3012 C C . PRO A 1 422 ? 27.938 22.094 32.25 1 80 422 PRO A C 1
ATOM 3014 O O . PRO A 1 422 ? 27.891 22.969 33.125 1 80 422 PRO A O 1
ATOM 3017 N N . GLY A 1 423 ? 26.766 21.719 32.125 1 79.44 423 GLY A N 1
ATOM 3018 C CA . GLY A 1 423 ? 25.656 21.484 33.031 1 79.44 423 GLY A CA 1
ATOM 3019 C C . GLY A 1 423 ? 24.625 22.594 33.031 1 79.44 423 GLY A C 1
ATOM 3020 O O . GLY A 1 423 ? 23.703 22.609 33.844 1 79.44 423 GLY A O 1
ATOM 3021 N N . TYR A 1 424 ? 24.859 23.688 32.219 1 84.88 424 TYR A N 1
ATOM 3022 C CA . TYR A 1 424 ? 23.859 24.766 32.156 1 84.88 424 TYR A CA 1
ATOM 3023 C C . TYR A 1 424 ? 22.625 24.312 31.391 1 84.88 424 TYR A C 1
ATOM 3025 O O . TYR A 1 424 ? 22.734 23.734 30.297 1 84.88 424 TYR A O 1
ATOM 3033 N N . TYR A 1 425 ? 21.469 24.531 32 1 88.75 425 TYR A N 1
ATOM 3034 C CA . TYR A 1 425 ? 20.234 24.328 31.234 1 88.75 425 TYR A CA 1
ATOM 3035 C C . TYR A 1 425 ? 19.094 25.172 31.781 1 88.75 425 TYR A C 1
ATOM 3037 O O . TYR A 1 425 ? 19.062 25.484 32.969 1 88.75 425 TYR A O 1
ATOM 3045 N N . VAL A 1 426 ? 18.297 25.672 30.984 1 85.56 426 VAL A N 1
ATOM 3046 C CA . VAL A 1 426 ? 17.062 26.391 31.266 1 85.56 426 VAL A CA 1
ATOM 3047 C C . VAL A 1 426 ? 15.945 25.875 30.375 1 85.56 426 VAL A C 1
ATOM 3049 O O . VAL A 1 426 ? 16.172 25.594 29.188 1 85.56 426 VAL A O 1
ATOM 3052 N N . GLY A 1 427 ? 14.789 25.609 31.062 1 89 427 GLY A N 1
ATOM 3053 C CA . GLY A 1 427 ? 13.68 25.156 30.234 1 89 427 GLY A CA 1
ATOM 3054 C C . GLY A 1 427 ? 12.469 24.719 31.047 1 89 427 GLY A C 1
ATOM 3055 O O . GLY A 1 427 ? 12.438 24.906 32.281 1 89 427 GLY A O 1
ATOM 3056 N N . SER A 1 428 ? 11.461 24.344 30.297 1 89.19 428 SER A N 1
ATOM 3057 C CA . SER A 1 428 ? 10.219 23.859 30.875 1 89.19 428 SER A CA 1
ATOM 3058 C C . SER A 1 428 ? 9.531 22.844 29.969 1 89.19 428 SER A C 1
ATOM 3060 O O . SER A 1 428 ? 9.82 22.781 28.766 1 89.19 428 SER A O 1
ATOM 3062 N N . GLU A 1 429 ? 8.648 22.125 30.641 1 90.12 429 GLU A N 1
ATOM 3063 C CA . GLU A 1 429 ? 7.832 21.188 29.859 1 90.12 429 GLU A CA 1
ATOM 3064 C C . GLU A 1 429 ? 6.555 21.859 29.359 1 90.12 429 GLU A C 1
ATOM 3066 O O . GLU A 1 429 ? 6.008 22.734 30.031 1 90.12 429 GLU A O 1
ATOM 3071 N N . MET A 1 430 ? 6.16 21.422 28.234 1 86.25 430 MET A N 1
ATOM 3072 C CA . MET A 1 430 ? 4.875 21.891 27.719 1 86.25 430 MET A CA 1
ATOM 3073 C C . MET A 1 430 ? 4.188 20.812 26.906 1 86.25 430 MET A C 1
ATOM 3075 O O . MET A 1 430 ? 4.848 19.922 26.359 1 86.25 430 MET A O 1
ATOM 3079 N N . LYS A 1 431 ? 2.91 20.969 26.859 1 83.88 431 LYS A N 1
ATOM 3080 C CA . LYS A 1 431 ? 2.156 20.125 25.922 1 83.88 431 LYS A CA 1
ATOM 3081 C C . LYS A 1 431 ? 2.471 20.5 24.484 1 83.88 431 LYS A C 1
ATOM 3083 O O . LYS A 1 431 ? 2.58 21.672 24.141 1 83.88 431 LYS A O 1
ATOM 3088 N N . CYS A 1 432 ? 2.658 19.438 23.688 1 87.5 432 CYS A N 1
ATOM 3089 C CA . CYS A 1 432 ? 3.082 19.672 22.297 1 87.5 432 CYS A CA 1
ATOM 3090 C C . CYS A 1 432 ? 2.154 18.969 21.328 1 87.5 432 CYS A C 1
ATOM 3092 O O . CYS A 1 432 ? 1.931 17.766 21.438 1 87.5 432 CYS A O 1
ATOM 3094 N N . SER A 1 433 ? 1.608 19.688 20.375 1 79.25 433 SER A N 1
ATOM 3095 C CA . SER A 1 433 ? 0.768 19.109 19.328 1 79.25 433 SER A CA 1
ATOM 3096 C C . SER A 1 433 ? 1.606 18.594 18.172 1 79.25 433 SER A C 1
ATOM 3098 O O . SER A 1 433 ? 1.121 17.828 17.328 1 79.25 433 SER A O 1
ATOM 3100 N N . GLY A 1 434 ? 2.82 18.828 18.094 1 86.06 434 GLY A N 1
ATOM 3101 C CA . GLY A 1 434 ? 3.748 18.328 17.094 1 86.06 434 GLY A CA 1
ATOM 3102 C C . GLY A 1 434 ? 4.672 17.25 17.609 1 86.06 434 GLY A C 1
ATOM 3103 O O . GLY A 1 434 ? 4.215 16.266 18.203 1 86.06 434 GLY A O 1
ATOM 3104 N N . LYS A 1 435 ? 5.957 17.516 17.406 1 91 435 LYS A N 1
ATOM 3105 C CA . LYS A 1 435 ? 6.98 16.578 17.859 1 91 435 LYS A CA 1
ATOM 3106 C C . LYS A 1 435 ? 7.996 17.281 18.766 1 91 435 LYS A C 1
ATOM 3108 O O . LYS A 1 435 ? 8.18 18.484 18.688 1 91 435 LYS A O 1
ATOM 3113 N N . CYS A 1 436 ? 8.594 16.438 19.641 1 94.88 436 CYS A N 1
ATOM 3114 C CA . CYS A 1 436 ? 9.719 16.953 20.406 1 94.88 436 CYS A CA 1
ATOM 3115 C C . CYS A 1 436 ? 10.984 16.984 19.562 1 94.88 436 CYS A C 1
ATOM 3117 O O . CYS A 1 436 ? 11.422 15.961 19.031 1 94.88 436 CYS A O 1
ATOM 3119 N N . ALA A 1 437 ? 11.508 18.156 19.422 1 96.31 437 ALA A N 1
ATOM 3120 C CA . ALA A 1 437 ? 12.68 18.312 18.562 1 96.31 437 ALA A CA 1
ATOM 3121 C C . ALA A 1 437 ? 13.867 18.875 19.344 1 96.31 437 ALA A C 1
ATOM 3123 O O . ALA A 1 437 ? 13.695 19.484 20.391 1 96.31 437 ALA A O 1
ATOM 3124 N N . SER A 1 438 ? 15.078 18.625 18.859 1 96.69 438 SER A N 1
ATOM 3125 C CA . SER A 1 438 ? 16.281 19.25 19.391 1 96.69 438 SER A CA 1
ATOM 3126 C C . SER A 1 438 ? 17.281 19.562 18.281 1 96.69 438 SER A C 1
ATOM 3128 O O . SER A 1 438 ? 17.281 18.922 17.234 1 96.69 438 SER A O 1
ATOM 3130 N N . LEU A 1 439 ? 18 20.562 18.453 1 96.19 439 LEU A N 1
ATOM 3131 C CA . LEU A 1 439 ? 19.109 20.969 17.625 1 96.19 439 LEU A CA 1
ATOM 3132 C C . LEU A 1 439 ? 20.406 21.047 18.422 1 96.19 439 LEU A C 1
ATOM 3134 O O . LEU A 1 439 ? 20.453 21.719 19.469 1 96.19 439 LEU A O 1
ATOM 3138 N N . GLN A 1 440 ? 21.391 20.359 17.938 1 95.06 440 GLN A N 1
ATOM 3139 C CA . GLN A 1 440 ? 22.641 20.281 18.672 1 95.06 440 GLN A CA 1
ATOM 3140 C C . GLN A 1 440 ? 23.812 20.688 17.797 1 95.06 440 GLN A C 1
ATOM 3142 O O . GLN A 1 440 ? 23.875 20.328 16.609 1 95.06 440 GLN A O 1
ATOM 3147 N N . THR A 1 441 ? 24.656 21.453 18.312 1 93.31 441 THR A N 1
ATOM 3148 C CA . THR A 1 441 ? 25.906 21.812 17.641 1 93.31 441 THR A CA 1
ATOM 3149 C C . THR A 1 441 ? 27.031 21.984 18.656 1 93.31 441 THR A C 1
ATOM 3151 O O . THR A 1 441 ? 26.797 21.953 19.859 1 93.31 441 THR A O 1
ATOM 3154 N N . THR A 1 442 ? 28.25 21.922 18.125 1 89.25 442 THR A N 1
ATOM 3155 C CA . THR A 1 442 ? 29.422 22.234 18.906 1 89.25 442 THR A CA 1
ATOM 3156 C C . THR A 1 442 ? 30.094 23.516 18.406 1 89.25 442 THR A C 1
ATOM 3158 O O . THR A 1 442 ? 30.531 23.578 17.25 1 89.25 442 THR A O 1
ATOM 3161 N N . ILE A 1 443 ? 29.984 24.469 19.234 1 82 443 ILE A N 1
ATOM 3162 C CA . ILE A 1 443 ? 30.609 25.75 18.891 1 82 443 ILE A CA 1
ATOM 3163 C C . ILE A 1 443 ? 31.734 26.047 19.859 1 82 443 ILE A C 1
ATOM 3165 O O . ILE A 1 443 ? 31.531 26.078 21.078 1 82 443 ILE A O 1
ATOM 3169 N N . GLY A 1 444 ? 32.969 26.328 19.328 1 78.25 444 GLY A N 1
ATOM 3170 C CA . GLY A 1 444 ? 34.125 26.625 20.172 1 78.25 444 GLY A CA 1
ATOM 3171 C C . GLY A 1 444 ? 34.406 25.547 21.172 1 78.25 444 GLY A C 1
ATOM 3172 O O . GLY A 1 444 ? 34.781 25.828 22.328 1 78.25 444 GLY A O 1
ATOM 3173 N N . GLY A 1 445 ? 34.062 24.344 20.875 1 80.19 445 GLY A N 1
ATOM 3174 C CA . GLY A 1 445 ? 34.344 23.203 21.719 1 80.19 445 GLY A CA 1
ATOM 3175 C C . GLY A 1 445 ? 33.281 22.922 22.734 1 80.19 445 GLY A C 1
ATOM 3176 O O . GLY A 1 445 ? 33.344 21.938 23.469 1 80.19 445 GLY A O 1
ATOM 3177 N N . THR A 1 446 ? 32.344 23.781 22.812 1 83.12 446 THR A N 1
ATOM 3178 C CA . THR A 1 446 ? 31.234 23.594 23.75 1 83.12 446 THR A CA 1
ATOM 3179 C C . THR A 1 446 ? 29.984 23.094 23.031 1 83.12 446 THR A C 1
ATOM 3181 O O . THR A 1 446 ? 29.531 23.688 22.047 1 83.12 446 THR A O 1
ATOM 3184 N N . MET A 1 447 ? 29.531 22 23.547 1 90.88 447 MET A N 1
ATOM 3185 C CA . MET A 1 447 ? 28.297 21.453 22.984 1 90.88 447 MET A CA 1
ATOM 3186 C C . MET A 1 447 ? 27.078 22.234 23.453 1 90.88 447 MET A C 1
ATOM 3188 O O . MET A 1 447 ? 26.953 22.531 24.641 1 90.88 447 MET A O 1
ATOM 3192 N N . LEU A 1 448 ? 26.297 22.672 22.594 1 91.94 448 LEU A N 1
ATOM 3193 C CA . LEU A 1 448 ? 25.047 23.375 22.875 1 91.94 448 LEU A CA 1
ATOM 3194 C C . LEU A 1 448 ? 23.875 22.656 22.219 1 91.94 448 LEU A C 1
ATOM 3196 O O . LEU A 1 448 ? 23.953 22.25 21.047 1 91.94 448 LEU A O 1
ATOM 3200 N N . LYS A 1 449 ? 22.828 22.516 23 1 94.44 449 LYS A N 1
ATOM 3201 C CA . LYS A 1 449 ? 21.625 21.844 22.516 1 94.44 449 LYS A CA 1
ATOM 3202 C C . LYS A 1 449 ? 20.375 22.641 22.875 1 94.44 449 LYS A C 1
ATOM 3204 O O . LYS A 1 449 ? 20.266 23.141 24 1 94.44 449 LYS A O 1
ATOM 3209 N N . SER A 1 450 ? 19.547 22.906 21.906 1 95.19 450 SER A N 1
ATOM 3210 C CA . SER A 1 450 ? 18.234 23.5 22.172 1 95.19 450 SER A CA 1
ATOM 3211 C C . SER A 1 450 ? 17.109 22.484 21.984 1 95.19 450 SER A C 1
ATOM 3213 O O . SER A 1 450 ? 17.25 21.531 21.234 1 95.19 450 SER A O 1
ATOM 3215 N N . TYR A 1 451 ? 16.047 22.688 22.703 1 96 451 TYR A N 1
ATOM 3216 C CA . TYR A 1 451 ? 14.891 21.797 22.703 1 96 451 TYR A CA 1
ATOM 3217 C C . TYR A 1 451 ? 13.625 22.562 22.328 1 96 451 TYR A C 1
ATOM 3219 O O . TYR A 1 451 ? 13.438 23.719 22.75 1 96 451 TYR A O 1
ATOM 3227 N N . HIS A 1 452 ? 12.797 21.875 21.547 1 94.62 452 HIS A N 1
ATOM 3228 C CA . HIS A 1 452 ? 11.641 22.578 20.984 1 94.62 452 HIS A CA 1
ATOM 3229 C C . HIS A 1 452 ? 10.422 21.656 20.922 1 94.62 452 HIS A C 1
ATOM 3231 O O . HIS A 1 452 ? 10.562 20.438 20.875 1 94.62 452 HIS A O 1
ATOM 3237 N N . CYS A 1 453 ? 9.227 22.234 21.031 1 93.12 453 CYS A N 1
ATOM 3238 C CA . CYS A 1 453 ? 8.016 21.656 20.453 1 93.12 453 CYS A CA 1
ATOM 3239 C C . CYS A 1 453 ? 7.836 22.094 19 1 93.12 453 CYS A C 1
ATOM 3241 O O . CYS A 1 453 ? 7.348 23.188 18.734 1 93.12 453 CYS A O 1
ATOM 3243 N N . ALA A 1 454 ? 8.18 21.188 18.109 1 90.69 454 ALA A N 1
ATOM 3244 C CA . ALA A 1 454 ? 8.188 21.562 16.688 1 90.69 454 ALA A CA 1
ATOM 3245 C C . ALA A 1 454 ? 6.973 21 15.969 1 90.69 454 ALA A C 1
ATOM 3247 O O . ALA A 1 454 ? 6.57 19.859 16.219 1 90.69 454 ALA A O 1
ATOM 3248 N N . PRO A 1 455 ? 6.379 21.906 15.086 1 86.69 455 PRO A N 1
ATOM 3249 C CA . PRO A 1 455 ? 5.387 21.312 14.188 1 86.69 455 PRO A CA 1
ATOM 3250 C C . PRO A 1 455 ? 5.953 20.156 13.367 1 86.69 455 PRO A C 1
ATOM 3252 O O . PRO A 1 455 ? 7.145 20.156 13.039 1 86.69 455 PRO A O 1
ATOM 3255 N N . THR A 1 456 ? 5.09 19.219 12.945 1 85.06 456 THR A N 1
ATOM 3256 C CA . THR A 1 456 ? 5.496 18.047 12.18 1 85.06 456 THR A CA 1
ATOM 3257 C C . THR A 1 456 ? 6.152 18.453 10.867 1 85.06 456 THR A C 1
ATOM 3259 O O . THR A 1 456 ? 7.07 17.781 10.391 1 85.06 456 THR A O 1
ATOM 3262 N N . SER A 1 457 ? 5.746 19.578 10.312 1 82.94 457 SER A N 1
ATOM 3263 C CA . SER A 1 457 ? 6.301 20.047 9.047 1 82.94 457 SER A CA 1
ATOM 3264 C C . SER A 1 457 ? 7.785 20.375 9.18 1 82.94 457 SER A C 1
ATOM 3266 O O . SER A 1 457 ? 8.547 20.203 8.234 1 82.94 457 SER A O 1
ATOM 3268 N N . VAL A 1 458 ? 8.148 20.859 10.328 1 88.19 458 VAL A N 1
ATOM 3269 C CA . VAL A 1 458 ? 9.555 21.156 10.57 1 88.19 458 VAL A CA 1
ATOM 3270 C C . VAL A 1 458 ? 10.367 19.859 10.602 1 88.19 458 VAL A C 1
ATOM 3272 O O . VAL A 1 458 ? 11.445 19.766 10.008 1 88.19 458 VAL A O 1
ATOM 3275 N N . CYS A 1 459 ? 9.844 18.891 11.227 1 89.06 459 CYS A N 1
ATOM 3276 C CA . CYS A 1 459 ? 10.523 17.594 11.32 1 89.06 459 CYS A CA 1
ATOM 3277 C C . CYS A 1 459 ? 10.602 16.922 9.953 1 89.06 459 CYS A C 1
ATOM 3279 O O . CYS A 1 459 ? 11.586 16.234 9.648 1 89.06 459 CYS A O 1
ATOM 3281 N N . LYS A 1 460 ? 9.594 17.094 9.219 1 84 460 LYS A N 1
ATOM 3282 C CA . LYS A 1 460 ? 9.617 16.578 7.855 1 84 460 LYS A CA 1
ATOM 3283 C C . LYS A 1 460 ? 10.703 17.25 7.031 1 84 460 LYS A C 1
ATOM 3285 O O . LYS A 1 460 ? 11.414 16.594 6.266 1 84 460 LYS A O 1
ATOM 3290 N N . ALA A 1 461 ? 10.82 18.531 7.195 1 84.25 461 ALA A N 1
ATOM 3291 C CA . ALA A 1 461 ? 11.852 19.281 6.477 1 84.25 461 ALA A CA 1
ATOM 3292 C C . ALA A 1 461 ? 13.25 18.844 6.918 1 84.25 461 ALA A C 1
ATOM 3294 O O . ALA A 1 461 ? 14.188 18.844 6.117 1 84.25 461 ALA A O 1
ATOM 3295 N N . LEU A 1 462 ? 13.359 18.469 8.133 1 88.12 462 LEU A N 1
ATOM 3296 C CA . LEU A 1 462 ? 14.633 18.031 8.688 1 88.12 462 LEU A CA 1
ATOM 3297 C C . LEU A 1 462 ? 14.906 16.562 8.328 1 88.12 462 LEU A C 1
ATOM 3299 O O . LEU A 1 462 ? 16.031 16.078 8.5 1 88.12 462 LEU A O 1
ATOM 3303 N N . THR A 1 463 ? 13.898 15.828 7.844 1 85.62 463 THR A N 1
ATOM 3304 C CA . THR A 1 463 ? 13.977 14.445 7.387 1 85.62 463 THR A CA 1
ATOM 3305 C C . THR A 1 463 ? 14.375 13.516 8.531 1 85.62 463 THR A C 1
ATOM 3307 O O . THR A 1 463 ? 15.219 12.641 8.352 1 85.62 463 THR A O 1
ATOM 3310 N N . VAL A 1 464 ? 13.906 13.836 9.719 1 87.12 464 VAL A N 1
ATOM 3311 C CA . VAL A 1 464 ? 14.164 12.992 10.875 1 87.12 464 VAL A CA 1
ATOM 3312 C C . VAL A 1 464 ? 12.844 12.609 11.547 1 87.12 464 VAL A C 1
ATOM 3314 O O . VAL A 1 464 ? 11.984 13.469 11.773 1 87.12 464 VAL A O 1
ATOM 3317 N N . ASP A 1 465 ? 12.57 11.352 11.805 1 85.12 465 ASP A N 1
ATOM 3318 C CA . ASP A 1 465 ? 11.43 10.797 12.516 1 85.12 465 ASP A CA 1
ATOM 3319 C C . ASP A 1 465 ? 11.875 9.734 13.523 1 85.12 465 ASP A C 1
ATOM 3321 O O . ASP A 1 465 ? 12.195 8.609 13.141 1 85.12 465 ASP A O 1
ATOM 3325 N N . ASN A 1 466 ? 11.812 10.102 14.766 1 85.75 466 ASN A N 1
ATOM 3326 C CA . ASN A 1 466 ? 12.328 9.273 15.859 1 85.75 466 ASN A CA 1
ATOM 3327 C C . ASN A 1 466 ? 13.773 8.867 15.617 1 85.75 466 ASN A C 1
ATOM 3329 O O . ASN A 1 466 ? 14.141 7.711 15.828 1 85.75 466 ASN A O 1
ATOM 3333 N N . SER A 1 467 ? 14.492 9.75 15.078 1 88.62 467 SER A N 1
ATOM 3334 C CA . SER A 1 467 ? 15.914 9.625 14.742 1 88.62 467 SER A CA 1
ATOM 3335 C C . SER A 1 467 ? 16.594 10.992 14.727 1 88.62 467 SER A C 1
ATOM 3337 O O . SER A 1 467 ? 15.953 12.016 14.984 1 88.62 467 SER A O 1
ATOM 3339 N N . CYS A 1 468 ? 17.906 10.984 14.5 1 91.38 468 CYS A N 1
ATOM 3340 C CA . CYS A 1 468 ? 18.688 12.211 14.383 1 91.38 468 CYS A CA 1
ATOM 3341 C C . CYS A 1 468 ? 19.484 12.227 13.086 1 91.38 468 CYS A C 1
ATOM 3343 O O . CYS A 1 468 ? 19.734 11.172 12.5 1 91.38 468 CYS A O 1
ATOM 3345 N N . GLY A 1 469 ? 19.828 13.406 12.633 1 88.38 469 GLY A N 1
ATOM 3346 C CA . GLY A 1 469 ? 20.656 13.578 11.445 1 88.38 469 GLY A CA 1
ATOM 3347 C C . GLY A 1 469 ? 21.109 15.008 11.25 1 88.38 469 GLY A C 1
ATOM 3348 O O . GLY A 1 469 ? 20.656 15.914 11.938 1 88.38 469 GLY A O 1
ATOM 3349 N N . PRO A 1 470 ? 22.062 15.141 10.305 1 89.5 470 PRO A N 1
ATOM 3350 C CA . PRO A 1 470 ? 22.547 16.5 10.008 1 89.5 470 PRO A CA 1
ATOM 3351 C C . PRO A 1 470 ? 21.5 17.344 9.281 1 89.5 470 PRO A C 1
ATOM 3353 O O . PRO A 1 470 ? 20.75 16.828 8.438 1 89.5 470 PRO A O 1
ATOM 3356 N N . VAL A 1 471 ? 21.484 18.656 9.625 1 91.12 471 VAL A N 1
ATOM 3357 C CA . VAL A 1 471 ? 20.594 19.578 8.938 1 91.12 471 VAL A CA 1
ATOM 3358 C C . VAL A 1 471 ? 21.094 19.828 7.516 1 91.12 471 VAL A C 1
ATOM 3360 O O . VAL A 1 471 ? 22.297 19.984 7.297 1 91.12 471 VAL A O 1
ATOM 3363 N N . TYR A 1 472 ? 20.25 19.891 6.609 1 87.31 472 TYR A N 1
ATOM 3364 C CA . TYR A 1 472 ? 20.578 20.188 5.219 1 87.31 472 TYR A CA 1
ATOM 3365 C C . TYR A 1 472 ? 21.25 21.562 5.098 1 87.31 472 TYR A C 1
ATOM 3367 O O . TYR A 1 472 ? 20.797 22.531 5.703 1 87.31 472 TYR A O 1
ATOM 3375 N N . LYS A 1 473 ? 22.344 21.594 4.406 1 86.56 473 LYS A N 1
ATOM 3376 C CA . LYS A 1 473 ? 23.156 22.781 4.125 1 86.56 473 LYS A CA 1
ATOM 3377 C C . LYS A 1 473 ? 23.984 23.188 5.344 1 86.56 473 LYS A C 1
ATOM 3379 O O . LYS A 1 473 ? 24.906 23.984 5.23 1 86.56 473 LYS A O 1
ATOM 3384 N N . ASP A 1 474 ? 23.656 22.641 6.477 1 90.94 474 ASP A N 1
ATOM 3385 C CA . ASP A 1 474 ? 24.438 22.906 7.684 1 90.94 474 ASP A CA 1
ATOM 3386 C C . ASP A 1 474 ? 24.641 21.641 8.5 1 90.94 474 ASP A C 1
ATOM 3388 O O . ASP A 1 474 ? 24.016 21.438 9.539 1 90.94 474 ASP A O 1
ATOM 3392 N N . SER A 1 475 ? 25.641 20.859 8.117 1 89.81 475 SER A N 1
ATOM 3393 C CA . SER A 1 475 ? 25.875 19.547 8.695 1 89.81 475 SER A CA 1
ATOM 3394 C C . SER A 1 475 ? 26.5 19.656 10.086 1 89.81 475 SER A C 1
ATOM 3396 O O . SER A 1 475 ? 26.625 18.656 10.797 1 89.81 475 SER A O 1
ATOM 3398 N N . ASP A 1 476 ? 26.781 20.938 10.492 1 92 476 ASP A N 1
ATOM 3399 C CA . ASP A 1 476 ? 27.328 21.141 11.828 1 92 476 ASP A CA 1
ATOM 3400 C C . ASP A 1 476 ? 26.25 21.047 12.898 1 92 476 ASP A C 1
ATOM 3402 O O . ASP A 1 476 ? 26.547 20.922 14.086 1 92 476 ASP A O 1
ATOM 3406 N N . VAL A 1 477 ? 25.062 21.188 12.445 1 94.12 477 VAL A N 1
ATOM 3407 C CA . VAL A 1 477 ? 23.953 21.078 13.383 1 94.12 477 VAL A CA 1
ATOM 3408 C C . VAL A 1 477 ? 23.266 19.719 13.203 1 94.12 477 VAL A C 1
ATOM 3410 O O . VAL A 1 477 ? 22.922 19.328 12.086 1 94.12 477 VAL A O 1
ATOM 3413 N N . THR A 1 478 ? 23.125 19.016 14.305 1 94.44 478 THR A N 1
ATOM 3414 C CA . THR A 1 478 ? 22.391 17.75 14.312 1 94.44 478 THR A CA 1
ATOM 3415 C C . THR A 1 478 ? 20.969 17.969 14.812 1 94.44 478 THR A C 1
ATOM 3417 O O . THR A 1 478 ? 20.75 18.516 15.898 1 94.44 478 THR A O 1
ATOM 3420 N N . ALA A 1 479 ? 20.031 17.594 13.992 1 94.62 479 ALA A N 1
ATOM 3421 C CA . ALA A 1 479 ? 18.625 17.719 14.383 1 94.62 479 ALA A CA 1
ATOM 3422 C C . ALA A 1 479 ? 18.031 16.375 14.773 1 94.62 479 ALA A C 1
ATOM 3424 O O . ALA A 1 479 ? 18.359 15.344 14.164 1 94.62 479 ALA A O 1
ATOM 3425 N N . CYS A 1 480 ? 17.156 16.422 15.781 1 94.19 480 CYS A N 1
ATOM 3426 C CA . CYS A 1 480 ? 16.406 15.234 16.203 1 94.19 480 CYS A CA 1
ATOM 3427 C C . CYS A 1 480 ? 14.922 15.555 16.344 1 94.19 480 CYS A C 1
ATOM 3429 O O . CYS A 1 480 ? 14.555 16.656 16.75 1 94.19 480 CYS A O 1
ATOM 3431 N N . CYS A 1 481 ? 14.062 14.641 15.969 1 93.19 481 CYS A N 1
ATOM 3432 C CA . CYS A 1 481 ? 12.633 14.703 16.25 1 93.19 481 CYS A CA 1
ATOM 3433 C C . CYS A 1 481 ? 12.117 13.367 16.766 1 93.19 481 CYS A C 1
ATOM 3435 O O . CYS A 1 481 ? 12.562 12.312 16.312 1 93.19 481 CYS A O 1
ATOM 3437 N N . CYS A 1 482 ? 11.172 13.445 17.703 1 91.38 482 CYS A N 1
ATOM 3438 C CA . CYS A 1 482 ? 10.617 12.211 18.266 1 91.38 482 CYS A CA 1
ATOM 3439 C C . CYS A 1 482 ? 9.25 12.461 18.891 1 91.38 482 CYS A C 1
ATOM 3441 O O . CYS A 1 482 ? 8.898 13.602 19.188 1 91.38 482 CYS A O 1
ATOM 3443 N N . ASP A 1 483 ? 8.438 11.484 19.047 1 88.19 483 ASP A N 1
ATOM 3444 C CA . ASP A 1 483 ? 7.141 11.555 19.703 1 88.19 483 ASP A CA 1
ATOM 3445 C C . ASP A 1 483 ? 6.805 10.234 20.406 1 88.19 483 ASP A C 1
ATOM 3447 O O . ASP A 1 483 ? 5.633 9.945 20.672 1 88.19 483 ASP A O 1
ATOM 3451 N N . ASN A 1 484 ? 7.789 9.391 20.656 1 84.31 484 ASN A N 1
ATOM 3452 C CA . ASN A 1 484 ? 7.562 8.055 21.188 1 84.31 484 ASN A CA 1
ATOM 3453 C C . ASN A 1 484 ? 7.484 8.062 22.703 1 84.31 484 ASN A C 1
ATOM 3455 O O . ASN A 1 484 ? 7.109 7.059 23.328 1 84.31 484 ASN A O 1
ATOM 3459 N N . ALA A 1 485 ? 7.895 9.164 23.328 1 88.19 485 ALA A N 1
ATOM 3460 C CA . ALA A 1 485 ? 7.809 9.312 24.781 1 88.19 485 ALA A CA 1
ATOM 3461 C C . ALA A 1 485 ? 7.848 10.781 25.188 1 88.19 485 ALA A C 1
ATOM 3463 O O . ALA A 1 485 ? 8.328 11.633 24.422 1 88.19 485 ALA A O 1
ATOM 3464 N N . ASN A 1 486 ? 7.328 11.031 26.391 1 89.31 486 ASN A N 1
ATOM 3465 C CA . ASN A 1 486 ? 7.48 12.375 26.922 1 89.31 486 ASN A CA 1
ATOM 3466 C C . ASN A 1 486 ? 8.953 12.75 27.094 1 89.31 486 ASN A C 1
ATOM 3468 O O . ASN A 1 486 ? 9.758 11.938 27.547 1 89.31 486 ASN A O 1
ATOM 3472 N N . ASN A 1 487 ? 9.242 13.938 26.609 1 93.75 487 ASN A N 1
ATOM 3473 C CA . ASN A 1 487 ? 10.594 14.484 26.734 1 93.75 487 ASN A CA 1
ATOM 3474 C C . ASN A 1 487 ? 11.625 13.609 26.031 1 93.75 487 ASN A C 1
ATOM 3476 O O . ASN A 1 487 ? 12.758 13.477 26.484 1 93.75 487 ASN A O 1
ATOM 3480 N N . CYS A 1 488 ? 11.211 12.969 25 1 93.06 488 CYS A N 1
ATOM 3481 C CA . CYS A 1 488 ? 12.102 12.078 24.266 1 93.06 488 CYS A CA 1
ATOM 3482 C C . CYS A 1 488 ? 13.242 12.859 23.609 1 93.06 488 CYS A C 1
ATOM 3484 O O . CYS A 1 488 ? 14.242 12.266 23.203 1 93.06 488 CYS A O 1
ATOM 3486 N N . ASN A 1 489 ? 13.156 14.156 23.5 1 95.06 489 ASN A N 1
ATOM 3487 C CA . ASN A 1 489 ? 14.203 14.977 22.891 1 95.06 489 ASN A CA 1
ATOM 3488 C C . ASN A 1 489 ? 15.336 15.258 23.875 1 95.06 489 ASN A C 1
ATOM 3490 O O . ASN A 1 489 ? 16.375 15.797 23.484 1 95.06 489 ASN A O 1
ATOM 3494 N N . VAL A 1 490 ? 15.141 14.859 25.078 1 94.62 490 VAL A N 1
ATOM 3495 C CA . VAL A 1 490 ? 16.141 15.117 26.094 1 94.62 490 VAL A CA 1
ATOM 3496 C C . VAL A 1 490 ? 16.953 13.852 26.375 1 94.62 490 VAL A C 1
ATOM 3498 O O . VAL A 1 490 ? 16.391 12.828 26.766 1 94.62 490 VAL A O 1
ATOM 3501 N N . LYS A 1 491 ? 18.234 13.914 26.172 1 91.06 491 LYS A N 1
ATOM 3502 C CA . LYS A 1 491 ? 19.141 12.812 26.516 1 91.06 491 LYS A CA 1
ATOM 3503 C C . LYS A 1 491 ? 20.141 13.227 27.578 1 91.06 491 LYS A C 1
ATOM 3505 O O . LYS A 1 491 ? 20.844 12.383 28.141 1 91.06 491 LYS A O 1
ATOM 3510 N N . GLU A 1 492 ? 20.203 14.484 27.797 1 89.69 492 GLU A N 1
ATOM 3511 C CA . GLU A 1 492 ? 21.141 15.07 28.766 1 89.69 492 GLU A CA 1
ATOM 3512 C C . GLU A 1 492 ? 20.578 15.008 30.188 1 89.69 492 GLU A C 1
ATOM 3514 O O . GLU A 1 492 ? 19.375 14.773 30.375 1 89.69 492 GLU A O 1
ATOM 3519 N N . PRO A 1 493 ? 21.422 15.094 31.125 1 87 493 PRO A N 1
ATOM 3520 C CA . PRO A 1 493 ? 20.953 15.047 32.5 1 87 493 PRO A CA 1
ATOM 3521 C C . PRO A 1 493 ? 20.234 16.328 32.938 1 87 493 PRO A C 1
ATOM 3523 O O . PRO A 1 493 ? 20.734 17.078 33.75 1 87 493 PRO A O 1
ATOM 3526 N N . ILE A 1 494 ? 19.094 16.609 32.406 1 87.69 494 ILE A N 1
ATOM 3527 C CA . ILE A 1 494 ? 18.234 17.75 32.688 1 87.69 494 ILE A CA 1
ATOM 3528 C C . ILE A 1 494 ? 17.078 17.297 33.594 1 87.69 494 ILE A C 1
ATOM 3530 O O . ILE A 1 494 ? 16.531 16.219 33.406 1 87.69 494 ILE A O 1
ATOM 3534 N N . SER A 1 495 ? 16.844 18.047 34.594 1 79.31 495 SER A N 1
ATOM 3535 C CA . SER A 1 495 ? 15.617 17.812 35.375 1 79.31 495 SER A CA 1
ATOM 3536 C C . SER A 1 495 ? 14.391 18.328 34.625 1 79.31 495 SER A C 1
ATOM 3538 O O . SER A 1 495 ? 14.164 19.531 34.531 1 79.31 495 SER A O 1
ATOM 3540 N N . THR A 1 496 ? 13.664 17.531 34.031 1 70.38 496 THR A N 1
ATOM 3541 C CA . THR A 1 496 ? 12.539 17.875 33.188 1 70.38 496 THR A CA 1
ATOM 3542 C C . THR A 1 496 ? 11.273 18.078 34 1 70.38 496 THR A C 1
ATOM 3544 O O . THR A 1 496 ? 10.203 18.359 33.438 1 70.38 496 THR A O 1
ATOM 3547 N N . ASN A 1 497 ? 11.258 18.078 35.219 1 65.69 497 ASN A N 1
ATOM 3548 C CA . ASN A 1 497 ? 10.031 18.047 36 1 65.69 497 ASN A CA 1
ATOM 3549 C C . ASN A 1 497 ? 9.492 19.453 36.25 1 65.69 497 ASN A C 1
ATOM 3551 O O . ASN A 1 497 ? 8.719 19.672 37.188 1 65.69 497 ASN A O 1
ATOM 3555 N N . THR A 1 498 ? 9.977 20.359 35.469 1 65.94 498 THR A N 1
ATOM 3556 C CA . THR A 1 498 ? 9.391 21.672 35.688 1 65.94 498 THR A CA 1
ATOM 3557 C C . THR A 1 498 ? 8.391 22 34.562 1 65.94 498 THR A C 1
ATOM 3559 O O . THR A 1 498 ? 8.789 22.312 33.438 1 65.94 498 THR A O 1
ATOM 3562 N N . THR A 1 499 ? 7.117 21.656 34.844 1 66.75 499 THR A N 1
ATOM 3563 C CA . THR A 1 499 ? 6.055 21.891 33.875 1 66.75 499 THR A CA 1
ATOM 3564 C C . THR A 1 499 ? 5.715 23.375 33.812 1 66.75 499 THR A C 1
ATOM 3566 O O . THR A 1 499 ? 5.555 24.047 34.844 1 66.75 499 THR A O 1
ATOM 3569 N N . ALA A 1 500 ? 5.867 23.844 32.594 1 69.94 500 ALA A N 1
ATOM 3570 C CA . ALA A 1 500 ? 5.43 25.219 32.406 1 69.94 500 ALA A CA 1
ATOM 3571 C C . ALA A 1 500 ? 4 25.422 32.906 1 69.94 500 ALA A C 1
ATOM 3573 O O . ALA A 1 500 ? 3.154 24.531 32.75 1 69.94 500 ALA A O 1
ATOM 3574 N N . PRO A 1 501 ? 3.828 26.547 33.625 1 63.19 501 PRO A N 1
ATOM 3575 C CA . PRO A 1 501 ? 2.434 26.812 34 1 63.19 501 PRO A CA 1
ATOM 3576 C C . PRO A 1 501 ? 1.497 26.781 32.781 1 63.19 501 PRO A C 1
ATOM 3578 O O . PRO A 1 501 ? 1.908 27.125 31.688 1 63.19 501 PRO A O 1
ATOM 3581 N N . ALA A 1 502 ? 0.375 26.297 33.031 1 66.75 502 ALA A N 1
ATOM 3582 C CA . ALA A 1 502 ? -0.636 26.281 31.969 1 66.75 502 ALA A CA 1
ATOM 3583 C C . ALA A 1 502 ? -0.826 27.656 31.375 1 66.75 502 ALA A C 1
ATOM 3585 O O . ALA A 1 502 ? -0.85 28.656 32.094 1 66.75 502 ALA A O 1
ATOM 3586 N N . PHE A 1 503 ? -0.74 27.734 30.141 1 72.75 503 PHE A N 1
ATOM 3587 C CA . PHE A 1 503 ? -0.921 29 29.438 1 72.75 503 PHE A CA 1
ATOM 3588 C C . PHE A 1 503 ? -2.34 29.516 29.625 1 72.75 503 PHE A C 1
ATOM 3590 O O . PHE A 1 503 ? -3.311 28.828 29.312 1 72.75 503 PHE A O 1
ATOM 3597 N N . THR A 1 504 ? -2.502 30.578 30.281 1 69.12 504 THR A N 1
ATOM 3598 C CA . THR A 1 504 ? -3.814 31.141 30.547 1 69.12 504 THR A CA 1
ATOM 3599 C C . THR A 1 504 ? -4.078 32.344 29.641 1 69.12 504 THR A C 1
ATOM 3601 O O . THR A 1 504 ? -5.188 32.875 29.625 1 69.12 504 THR A O 1
ATOM 3604 N N . GLY A 1 505 ? -3.199 32.688 28.844 1 74.06 505 GLY A N 1
ATOM 3605 C CA . GLY A 1 505 ? -3.385 33.844 27.984 1 74.06 505 GLY A CA 1
ATOM 3606 C C . GLY A 1 505 ? -4.016 33.5 26.641 1 74.06 505 GLY A C 1
ATOM 3607 O O . GLY A 1 505 ? -4.625 32.438 26.5 1 74.06 505 GLY A O 1
ATOM 3608 N N . THR A 1 506 ? -4.188 34.531 25.812 1 80.69 506 THR A N 1
ATOM 3609 C CA . THR A 1 506 ? -4.684 34.375 24.453 1 80.69 506 THR A CA 1
ATOM 3610 C C . THR A 1 506 ? -3.547 34 23.5 1 80.69 506 THR A C 1
ATOM 3612 O O . THR A 1 506 ? -2.492 34.656 23.516 1 80.69 506 THR A O 1
ATOM 3615 N N . PRO A 1 507 ? -3.766 33 22.812 1 88 507 PRO A N 1
ATOM 3616 C CA . PRO A 1 507 ? -2.709 32.625 21.859 1 88 507 PRO A CA 1
ATOM 3617 C C . PRO A 1 507 ? -2.387 33.75 20.875 1 88 507 PRO A C 1
ATOM 3619 O O . PRO A 1 507 ? -3.258 34.562 20.547 1 88 507 PRO A O 1
ATOM 3622 N N . ILE A 1 508 ? -1.148 33.812 20.438 1 89.06 508 ILE A N 1
ATOM 3623 C CA . ILE A 1 508 ? -0.697 34.781 19.453 1 89.06 508 ILE A CA 1
ATOM 3624 C C . ILE A 1 508 ? -0.182 34.062 18.203 1 89.06 508 ILE A C 1
ATOM 3626 O O . ILE A 1 508 ? -0.024 32.844 18.203 1 89.06 508 ILE A O 1
ATOM 3630 N N . ALA A 1 509 ? -0.043 34.812 17.109 1 90.44 509 ALA A N 1
ATOM 3631 C CA . ALA A 1 509 ? 0.47 34.25 15.859 1 90.44 509 ALA A CA 1
ATOM 3632 C C . ALA A 1 509 ? 1.985 34.375 15.766 1 90.44 509 ALA A C 1
ATOM 3634 O O . ALA A 1 509 ? 2.508 35.5 15.844 1 90.44 509 ALA A O 1
ATOM 3635 N N . CYS A 1 510 ? 2.691 33.25 15.648 1 90.75 510 CYS A N 1
ATOM 3636 C CA . CYS A 1 510 ? 4.148 33.25 15.555 1 90.75 510 CYS A CA 1
ATOM 3637 C C . CYS A 1 510 ? 4.625 32.594 14.281 1 90.75 510 CYS A C 1
ATOM 3639 O O . CYS A 1 510 ? 4.02 31.609 13.82 1 90.75 510 CYS A O 1
ATOM 3641 N N . GLN A 1 511 ? 5.656 33.188 13.758 1 90.06 511 GLN A N 1
ATOM 3642 C CA . GLN A 1 511 ? 6.352 32.5 12.68 1 90.06 511 GLN A CA 1
ATOM 3643 C C . GLN A 1 511 ? 6.941 31.172 13.156 1 90.06 511 GLN A C 1
ATOM 3645 O O . GLN A 1 511 ? 7.496 31.094 14.258 1 90.06 511 GLN A O 1
ATOM 3650 N N . SER A 1 512 ? 6.719 30.125 12.297 1 90.31 512 SER A N 1
ATOM 3651 C CA . SER A 1 512 ? 7.352 28.828 12.578 1 90.31 512 SER A CA 1
ATOM 3652 C C . SER A 1 512 ? 8.148 28.344 11.375 1 90.31 512 SER A C 1
ATOM 3654 O O . SER A 1 512 ? 7.711 28.484 10.234 1 90.31 512 SER A O 1
ATOM 3656 N N . GLY A 1 513 ? 9.383 27.781 11.625 1 91.06 513 GLY A N 1
ATOM 3657 C CA . GLY A 1 513 ? 10.188 27.234 10.539 1 91.06 513 GLY A CA 1
ATOM 3658 C C . GLY A 1 513 ? 11.672 27.25 10.836 1 91.06 513 GLY A C 1
ATOM 3659 O O . GLY A 1 513 ? 12.109 27.797 11.844 1 91.06 513 GLY A O 1
ATOM 3660 N N . ILE A 1 514 ? 12.336 26.609 9.969 1 92.06 514 ILE A N 1
ATOM 3661 C CA . ILE A 1 514 ? 13.789 26.516 10.07 1 92.06 514 ILE A CA 1
ATOM 3662 C C . ILE A 1 514 ? 14.43 27.094 8.797 1 92.06 514 ILE A C 1
ATOM 3664 O O . ILE A 1 514 ? 13.938 26.844 7.691 1 92.06 514 ILE A O 1
ATOM 3668 N N . TYR A 1 515 ? 15.469 27.891 9.055 1 92.06 515 TYR A N 1
ATOM 3669 C CA . TYR A 1 515 ? 16.156 28.578 7.977 1 92.06 515 TYR A CA 1
ATOM 3670 C C . TYR A 1 515 ? 17.672 28.359 8.055 1 92.06 515 TYR A C 1
ATOM 3672 O O . TYR A 1 515 ? 18.234 28.297 9.148 1 92.06 515 TYR A O 1
ATOM 3680 N N . VAL A 1 516 ? 18.219 28.219 6.902 1 92.88 516 VAL A N 1
ATOM 3681 C CA . VAL A 1 516 ? 19.688 28.219 6.809 1 92.88 516 VAL A CA 1
ATOM 3682 C C . VAL A 1 516 ? 20.141 29.312 5.859 1 92.88 516 VAL A C 1
ATOM 3684 O O . VAL A 1 516 ? 19.703 29.375 4.703 1 92.88 516 VAL A O 1
ATOM 3687 N N . ASP A 1 517 ? 20.922 30.141 6.293 1 92.69 517 ASP A N 1
ATOM 3688 C CA . ASP A 1 517 ? 21.453 31.281 5.535 1 92.69 517 ASP A CA 1
ATOM 3689 C C . ASP A 1 517 ? 20.312 32.094 4.918 1 92.69 517 ASP A C 1
ATOM 3691 O O . ASP A 1 517 ? 20.391 32.469 3.748 1 92.69 517 ASP A O 1
ATOM 3695 N N . GLY A 1 518 ? 19.25 32.219 5.699 1 87.19 518 GLY A N 1
ATOM 3696 C CA . GLY A 1 518 ? 18.125 33.031 5.285 1 87.19 518 GLY A CA 1
ATOM 3697 C C . GLY A 1 518 ? 17.141 32.312 4.391 1 87.19 518 GLY A C 1
ATOM 3698 O O . GLY A 1 518 ? 16.031 32.812 4.152 1 87.19 518 GLY A O 1
ATOM 3699 N N . ALA A 1 519 ? 17.516 31.219 3.939 1 86.88 519 ALA A N 1
ATOM 3700 C CA . ALA A 1 519 ? 16.625 30.438 3.084 1 86.88 519 ALA A CA 1
ATOM 3701 C C . ALA A 1 519 ? 15.828 29.422 3.9 1 86.88 519 ALA A C 1
ATOM 3703 O O . ALA A 1 519 ? 16.391 28.719 4.754 1 86.88 519 ALA A O 1
ATOM 3704 N N . PRO A 1 520 ? 14.508 29.375 3.662 1 87.94 520 PRO A N 1
ATOM 3705 C CA . PRO A 1 520 ? 13.703 28.422 4.43 1 87.94 520 PRO A CA 1
ATOM 3706 C C . PRO A 1 520 ? 13.945 26.969 4.012 1 87.94 520 PRO A C 1
ATOM 3708 O O . PRO A 1 520 ? 14.07 26.688 2.82 1 87.94 520 PRO A O 1
ATOM 3711 N N . LEU A 1 521 ? 14.094 26.094 4.996 1 85.06 521 LEU A N 1
ATOM 3712 C CA . LEU A 1 521 ? 14.086 24.656 4.75 1 85.06 521 LEU A CA 1
ATOM 3713 C C . LEU A 1 521 ? 12.664 24.109 4.793 1 85.06 521 LEU A C 1
ATOM 3715 O O . LEU A 1 521 ? 12.344 23.156 4.09 1 85.06 521 LEU A O 1
ATOM 3719 N N . THR A 1 522 ? 11.922 24.688 5.719 1 82.38 522 THR A N 1
ATOM 3720 C CA . THR A 1 522 ? 10.516 24.312 5.832 1 82.38 522 THR A CA 1
ATOM 3721 C C . THR A 1 522 ? 9.688 25 4.75 1 82.38 522 THR A C 1
ATOM 3723 O O . THR A 1 522 ? 9.773 26.219 4.566 1 82.38 522 THR A O 1
ATOM 3726 N N . THR A 1 523 ? 9.039 24.266 4.004 1 62.62 523 THR A N 1
ATOM 3727 C CA . THR A 1 523 ? 8.305 24.844 2.887 1 62.62 523 THR A CA 1
ATOM 3728 C C . THR A 1 523 ? 6.984 25.453 3.363 1 62.62 523 THR A C 1
ATOM 3730 O O . THR A 1 523 ? 6.449 26.359 2.73 1 62.62 523 THR A O 1
ATOM 3733 N N . ASP A 1 524 ? 6.52 24.906 4.43 1 59.88 524 ASP A N 1
ATOM 3734 C CA . ASP A 1 524 ? 5.273 25.453 4.965 1 59.88 524 ASP A CA 1
ATOM 3735 C C . ASP A 1 524 ? 5.547 26.469 6.078 1 59.88 524 ASP A C 1
ATOM 3737 O O . ASP A 1 524 ? 5.023 26.328 7.184 1 59.88 524 ASP A O 1
ATOM 3741 N N . ASN A 1 525 ? 6.555 27.281 5.773 1 59.12 525 ASN A N 1
ATOM 3742 C CA . ASN A 1 525 ? 6.945 28.328 6.711 1 59.12 525 ASN A CA 1
ATOM 3743 C C . ASN A 1 525 ? 5.793 29.297 6.984 1 59.12 525 ASN A C 1
ATOM 3745 O O . ASN A 1 525 ? 5.664 30.312 6.312 1 59.12 525 ASN A O 1
ATOM 3749 N N . THR A 1 526 ? 4.879 28.734 7.875 1 73.62 526 THR A N 1
ATOM 3750 C CA . THR A 1 526 ? 3.631 29.469 8.086 1 73.62 526 THR A CA 1
ATOM 3751 C C . THR A 1 526 ? 3.508 29.922 9.531 1 73.62 526 THR A C 1
ATOM 3753 O O . THR A 1 526 ? 4.355 29.609 10.367 1 73.62 526 THR A O 1
ATOM 3756 N N . PHE A 1 527 ? 2.766 30.938 9.695 1 84.5 527 PHE A N 1
ATOM 3757 C CA . PHE A 1 527 ? 2.385 31.359 11.031 1 84.5 527 PHE A CA 1
ATOM 3758 C C . PHE A 1 527 ? 1.558 30.297 11.727 1 84.5 527 PHE A C 1
ATOM 3760 O O . PHE A 1 527 ? 0.748 29.609 11.094 1 84.5 527 PHE A O 1
ATOM 3767 N N . ILE A 1 528 ? 1.907 30.062 12.992 1 85.69 528 ILE A N 1
ATOM 3768 C CA . ILE A 1 528 ? 1.141 29.156 13.828 1 85.69 528 ILE A CA 1
ATOM 3769 C C . ILE A 1 528 ? 0.593 29.891 15.047 1 85.69 528 ILE A C 1
ATOM 3771 O O . ILE A 1 528 ? 1.1 30.953 15.406 1 85.69 528 ILE A O 1
ATOM 3775 N N . ALA A 1 529 ? -0.428 29.344 15.578 1 86.38 529 ALA A N 1
ATOM 3776 C CA . ALA A 1 529 ? -0.893 29.844 16.859 1 86.38 529 ALA A CA 1
ATOM 3777 C C . ALA A 1 529 ? 0.006 29.375 18 1 86.38 529 ALA A C 1
ATOM 3779 O O . ALA A 1 529 ? 0.407 28.203 18.047 1 86.38 529 ALA A O 1
ATOM 3780 N N . CYS A 1 530 ? 0.382 30.266 18.859 1 87.94 530 CYS A N 1
ATOM 3781 C CA . CYS A 1 530 ? 1.333 30 19.938 1 87.94 530 CYS A CA 1
ATOM 3782 C C . CYS A 1 530 ? 0.738 30.359 21.297 1 87.94 530 CYS A C 1
ATOM 3784 O O . CYS A 1 530 ? 0.317 31.484 21.516 1 87.94 530 CYS A O 1
ATOM 3786 N N . LYS A 1 531 ? 0.64 29.375 22.141 1 86.19 531 LYS A N 1
ATOM 3787 C CA . LYS A 1 531 ? 0.305 29.594 23.531 1 86.19 531 LYS A CA 1
ATOM 3788 C C . LYS A 1 531 ? 1.559 29.875 24.359 1 86.19 531 LYS A C 1
ATOM 3790 O O . LYS A 1 531 ? 1.915 29.078 25.234 1 86.19 531 LYS A O 1
ATOM 3795 N N . GLY A 1 532 ? 2.117 30.984 24.141 1 88.81 532 GLY A N 1
ATOM 3796 C CA . GLY A 1 532 ? 3.365 31.422 24.734 1 88.81 532 GLY A CA 1
ATOM 3797 C C . GLY A 1 532 ? 3.928 32.688 24.078 1 88.81 532 GLY A C 1
ATOM 3798 O O . GLY A 1 532 ? 3.223 33.656 23.922 1 88.81 532 GLY A O 1
ATOM 3799 N N . GLN A 1 533 ? 5.234 32.562 23.781 1 89.06 533 GLN A N 1
ATOM 3800 C CA . GLN A 1 533 ? 5.902 33.656 23.109 1 89.06 533 GLN A CA 1
ATOM 3801 C C . GLN A 1 533 ? 6.598 33.188 21.828 1 89.06 533 GLN A C 1
ATOM 3803 O O . GLN A 1 533 ? 7 32.031 21.719 1 89.06 533 GLN A O 1
ATOM 3808 N N . CYS A 1 534 ? 6.605 34.156 20.891 1 92.5 534 CYS A N 1
ATOM 3809 C CA . CYS A 1 534 ? 7.402 33.875 19.688 1 92.5 534 CYS A CA 1
ATOM 3810 C C . CYS A 1 534 ? 8.891 33.906 20.016 1 92.5 534 CYS A C 1
ATOM 3812 O O . CYS A 1 534 ? 9.367 34.781 20.734 1 92.5 534 CYS A O 1
ATOM 3814 N N . ALA A 1 535 ? 9.523 32.906 19.5 1 93.19 535 ALA A N 1
ATOM 3815 C CA . ALA A 1 535 ? 10.945 32.781 19.812 1 93.19 535 ALA A CA 1
ATOM 3816 C C . ALA A 1 535 ? 11.766 32.5 18.562 1 93.19 535 ALA A C 1
ATOM 3818 O O . ALA A 1 535 ? 11.273 31.844 17.641 1 93.19 535 ALA A O 1
ATOM 3819 N N . LYS A 1 536 ? 12.969 32.969 18.594 1 93.94 536 LYS A N 1
ATOM 3820 C CA . LYS A 1 536 ? 13.969 32.688 17.578 1 93.94 536 LYS A CA 1
ATOM 3821 C C . LYS A 1 536 ? 15.305 32.312 18.203 1 93.94 536 LYS A C 1
ATOM 3823 O O . LYS A 1 536 ? 15.734 32.938 19.172 1 93.94 536 LYS A O 1
ATOM 3828 N N . LEU A 1 537 ? 15.922 31.312 17.734 1 93.94 537 LEU A N 1
ATOM 3829 C CA . LEU A 1 537 ? 17.312 31.016 18.047 1 93.94 537 LEU A CA 1
ATOM 3830 C C . LEU A 1 537 ? 18.172 31.016 16.797 1 93.94 537 LEU A C 1
ATOM 3832 O O . LEU A 1 537 ? 17.734 30.562 15.734 1 93.94 537 LEU A O 1
ATOM 3836 N N . SER A 1 538 ? 19.359 31.531 16.938 1 93.88 538 SER A N 1
ATOM 3837 C CA . SER A 1 538 ? 20.297 31.594 15.82 1 93.88 538 SER A CA 1
ATOM 3838 C C . SER A 1 538 ? 21.609 30.891 16.156 1 93.88 538 SER A C 1
ATOM 3840 O O . SER A 1 538 ? 22.281 31.234 17.141 1 93.88 538 SER A O 1
ATOM 3842 N N . TYR A 1 539 ? 22.016 29.984 15.289 1 93.06 539 TYR A N 1
ATOM 3843 C CA . TYR A 1 539 ? 23.234 29.203 15.445 1 93.06 539 TYR A CA 1
ATOM 3844 C C . TYR A 1 539 ? 24.281 29.625 14.414 1 93.06 539 TYR A C 1
ATOM 3846 O O . TYR A 1 539 ? 24.172 29.281 13.234 1 93.06 539 TYR A O 1
ATOM 3854 N N . PRO A 1 540 ? 25.234 30.375 14.883 1 92.06 540 PRO A N 1
ATOM 3855 C CA . PRO A 1 540 ? 26.344 30.594 13.961 1 92.06 540 PRO A CA 1
ATOM 3856 C C . PRO A 1 540 ? 27.266 29.375 13.836 1 92.06 540 PRO A C 1
ATOM 3858 O O . PRO A 1 540 ? 27.891 28.984 14.82 1 92.06 540 PRO A O 1
ATOM 3861 N N . THR A 1 541 ? 27.281 28.734 12.672 1 91.06 541 THR A N 1
ATOM 3862 C CA . THR A 1 541 ? 28.047 27.516 12.461 1 91.06 541 THR A CA 1
ATOM 3863 C C . THR A 1 541 ? 29.062 27.703 11.344 1 91.06 541 THR A C 1
ATOM 3865 O O . THR A 1 541 ? 29.141 28.766 10.734 1 91.06 541 THR A O 1
ATOM 3868 N N . ASN A 1 542 ? 29.969 26.688 11.289 1 88.62 542 ASN A N 1
ATOM 3869 C CA . ASN A 1 542 ? 31.016 26.672 10.266 1 88.62 542 ASN A CA 1
ATOM 3870 C C . ASN A 1 542 ? 31.188 25.266 9.68 1 88.62 542 ASN A C 1
ATOM 3872 O O . ASN A 1 542 ? 31.625 24.344 10.367 1 88.62 542 ASN A O 1
ATOM 3876 N N . VAL A 1 543 ? 30.781 25.125 8.406 1 88.56 543 VAL A N 1
ATOM 3877 C CA . VAL A 1 543 ? 30.922 23.844 7.727 1 88.56 543 VAL A CA 1
ATOM 3878 C C . VAL A 1 543 ? 32.094 23.906 6.738 1 88.56 543 VAL A C 1
ATOM 3880 O O . VAL A 1 543 ? 31.984 24.562 5.695 1 88.56 543 VAL A O 1
ATOM 3883 N N . THR A 1 544 ? 33.125 23.156 6.918 1 86 544 THR A N 1
ATOM 3884 C CA . THR A 1 544 ? 34.312 23.047 6.098 1 86 544 THR A CA 1
ATOM 3885 C C . THR A 1 544 ? 34.844 24.438 5.727 1 86 544 THR A C 1
ATOM 3887 O O . THR A 1 544 ? 35.125 24.703 4.559 1 86 544 THR A O 1
ATOM 3890 N N . GLY A 1 545 ? 34.844 25.359 6.664 1 85.38 545 GLY A N 1
ATOM 3891 C CA . GLY A 1 545 ? 35.406 26.672 6.469 1 85.38 545 GLY A CA 1
ATOM 3892 C C . GLY A 1 545 ? 34.438 27.719 6 1 85.38 545 GLY A C 1
ATOM 3893 O O . GLY A 1 545 ? 34.75 28.891 5.891 1 85.38 545 GLY A O 1
ATOM 3894 N N . THR A 1 546 ? 33.25 27.297 5.668 1 91.25 546 THR A N 1
ATOM 3895 C CA . THR A 1 546 ? 32.219 28.234 5.238 1 91.25 546 THR A CA 1
ATOM 3896 C C . THR A 1 546 ? 31.25 28.531 6.383 1 91.25 546 THR A C 1
ATOM 3898 O O . THR A 1 546 ? 30.703 27.609 6.992 1 91.25 546 THR A O 1
ATOM 3901 N N . ALA A 1 547 ? 31.109 29.844 6.621 1 91.38 547 ALA A N 1
ATOM 3902 C CA . ALA A 1 547 ? 30.219 30.266 7.695 1 91.38 547 ALA A CA 1
ATOM 3903 C C . ALA A 1 547 ? 28.766 30.094 7.301 1 91.38 547 ALA A C 1
ATOM 3905 O O . ALA A 1 547 ? 28.391 30.391 6.16 1 91.38 547 ALA A O 1
ATOM 3906 N N . HIS A 1 548 ? 27.984 29.531 8.211 1 94.06 548 HIS A N 1
ATOM 3907 C CA . HIS A 1 548 ? 26.531 29.391 8.055 1 94.06 548 HIS A CA 1
ATOM 3908 C C . HIS A 1 548 ? 25.797 29.891 9.289 1 94.06 548 HIS A C 1
ATOM 3910 O O . HIS A 1 548 ? 26.391 30.031 10.359 1 94.06 548 HIS A O 1
ATOM 3916 N N . THR A 1 549 ? 24.562 30.25 9.094 1 94.31 549 THR A N 1
ATOM 3917 C CA . THR A 1 549 ? 23.672 30.594 10.195 1 94.31 549 THR A CA 1
ATOM 3918 C C . THR A 1 549 ? 22.375 29.781 10.109 1 94.31 549 THR A C 1
ATOM 3920 O O . THR A 1 549 ? 21.672 29.828 9.102 1 94.31 549 THR A O 1
ATOM 3923 N N . LEU A 1 550 ? 22.125 29.031 11.109 1 94.81 550 LEU A N 1
ATOM 3924 C CA . LEU A 1 550 ? 20.844 28.328 11.211 1 94.81 550 LEU A CA 1
ATOM 3925 C C . LEU A 1 550 ? 19.906 29.062 12.164 1 94.81 550 LEU A C 1
ATOM 3927 O O . LEU A 1 550 ? 20.266 29.359 13.305 1 94.81 550 LEU A O 1
ATOM 3931 N N . ASP A 1 551 ? 18.75 29.438 11.672 1 94.31 551 ASP A N 1
ATOM 3932 C CA . ASP A 1 551 ? 17.719 30.094 12.477 1 94.31 551 ASP A CA 1
ATOM 3933 C C . ASP A 1 551 ? 16.516 29.188 12.656 1 94.31 551 ASP A C 1
ATOM 3935 O O . ASP A 1 551 ? 16.047 28.562 11.703 1 94.31 551 ASP A O 1
ATOM 3939 N N . ILE A 1 552 ? 16.016 29.078 13.852 1 94.44 552 ILE A N 1
ATOM 3940 C CA . ILE A 1 552 ? 14.758 28.391 14.102 1 94.44 552 ILE A CA 1
ATOM 3941 C C . ILE A 1 552 ? 13.758 29.344 14.75 1 94.44 552 ILE A C 1
ATOM 3943 O O . ILE A 1 552 ? 14.094 30.047 15.703 1 94.44 552 ILE A O 1
ATOM 3947 N N . TYR A 1 553 ? 12.617 29.469 14.172 1 93.25 553 TYR A N 1
ATOM 3948 C CA . TYR A 1 553 ? 11.484 30.219 14.711 1 93.25 553 TYR A CA 1
ATOM 3949 C C . TYR A 1 553 ? 10.469 29.281 15.336 1 93.25 553 TYR A C 1
ATOM 3951 O O . TYR A 1 553 ? 10.039 28.312 14.711 1 93.25 553 TYR A O 1
ATOM 3959 N N . THR A 1 554 ? 10.102 29.516 16.562 1 92.12 554 THR A N 1
ATOM 3960 C CA . THR A 1 554 ? 9.266 28.562 17.266 1 92.12 554 THR A CA 1
ATOM 3961 C C . THR A 1 554 ? 8.391 29.281 18.312 1 92.12 554 THR A C 1
ATOM 3963 O O . THR A 1 554 ? 8.445 30.5 18.438 1 92.12 554 THR A O 1
ATOM 3966 N N . CYS A 1 555 ? 7.52 28.5 18.906 1 90.38 555 CYS A N 1
ATOM 3967 C CA . CYS A 1 555 ? 6.691 28.906 20.031 1 90.38 555 CYS A CA 1
ATOM 3968 C C . CYS A 1 555 ? 7.258 28.391 21.344 1 90.38 555 CYS A C 1
ATOM 3970 O O . CYS A 1 555 ? 7.359 27.172 21.547 1 90.38 555 CYS A O 1
ATOM 3972 N N . ASP A 1 556 ? 7.633 29.266 22.25 1 90.25 556 ASP A N 1
ATOM 3973 C CA . ASP A 1 556 ? 8.203 28.844 23.531 1 90.25 556 ASP A CA 1
ATOM 3974 C C . ASP A 1 556 ? 7.312 29.266 24.688 1 90.25 556 ASP A C 1
ATOM 3976 O O . ASP A 1 556 ? 6.613 30.281 24.609 1 90.25 556 ASP A O 1
ATOM 3980 N N . PRO A 1 557 ? 7.434 28.5 25.781 1 87.5 557 PRO A N 1
ATOM 3981 C CA . PRO A 1 557 ? 6.758 28.969 26.984 1 87.5 557 PRO A CA 1
ATOM 3982 C C . PRO A 1 557 ? 7.336 30.281 27.516 1 87.5 557 PRO A C 1
ATOM 3984 O O . PRO A 1 557 ? 8.547 30.5 27.438 1 87.5 557 PRO A O 1
ATOM 3987 N N . VAL A 1 558 ? 6.453 31 28.156 1 83.69 558 VAL A N 1
ATOM 3988 C CA . VAL A 1 558 ? 6.855 32.281 28.703 1 83.69 558 VAL A CA 1
ATOM 3989 C C . VAL A 1 558 ? 7.977 32.094 29.719 1 83.69 558 VAL A C 1
ATOM 3991 O O . VAL A 1 558 ? 8.898 32.906 29.812 1 83.69 558 VAL A O 1
ATOM 3994 N N . SER A 1 559 ? 7.879 31 30.359 1 82.81 559 SER A N 1
ATOM 3995 C CA . SER A 1 559 ? 8.859 30.734 31.406 1 82.81 559 SER A CA 1
ATOM 3996 C C . SER A 1 559 ? 10.258 30.547 30.812 1 82.81 559 SER A C 1
ATOM 3998 O O . SER A 1 559 ? 11.25 30.938 31.438 1 82.81 559 SER A O 1
ATOM 4000 N N . VAL A 1 560 ? 10.367 30.031 29.703 1 87.56 560 VAL A N 1
ATOM 4001 C CA . VAL A 1 560 ? 11.656 29.797 29.062 1 87.56 560 VAL A CA 1
ATOM 4002 C C . VAL A 1 560 ? 12.242 31.125 28.578 1 87.56 560 VAL A C 1
ATOM 4004 O O . VAL A 1 560 ? 13.422 31.391 28.781 1 87.56 560 VAL A O 1
ATOM 4007 N N . CYS A 1 561 ? 11.461 31.906 27.984 1 86.69 561 CYS A N 1
ATOM 4008 C CA . CYS A 1 561 ? 11.898 33.219 27.531 1 86.69 561 CYS A CA 1
ATOM 4009 C C . CYS A 1 561 ? 12.336 34.094 28.703 1 86.69 561 CYS A C 1
ATOM 4011 O O . CYS A 1 561 ? 13.336 34.812 28.609 1 86.69 561 CYS A O 1
ATOM 4013 N N . SER A 1 562 ? 11.555 34 29.75 1 82 562 SER A N 1
ATOM 4014 C CA . SER A 1 562 ? 11.898 34.75 30.953 1 82 562 SER A CA 1
ATOM 4015 C C . SER A 1 562 ? 13.227 34.312 31.531 1 82 562 SER A C 1
ATOM 4017 O O . SER A 1 562 ? 14.023 35.125 31.984 1 82 562 SER A O 1
ATOM 4019 N N . ALA A 1 563 ? 13.391 33.094 31.469 1 81.19 563 ALA A N 1
ATOM 4020 C CA . ALA A 1 563 ? 14.602 32.531 32.062 1 81.19 563 ALA A CA 1
ATOM 4021 C C . ALA A 1 563 ? 15.828 32.875 31.203 1 81.19 563 ALA A C 1
ATOM 4023 O O . ALA A 1 563 ? 16.922 33.062 31.719 1 81.19 563 ALA A O 1
ATOM 4024 N N . LEU A 1 564 ? 15.75 32.875 30 1 81.06 564 LEU A N 1
ATOM 4025 C CA . LEU A 1 564 ? 16.859 33.188 29.094 1 81.06 564 LEU A CA 1
ATOM 4026 C C . LEU A 1 564 ? 17.234 34.656 29.172 1 81.06 564 LEU A C 1
ATOM 4028 O O . LEU A 1 564 ? 18.375 35.031 28.938 1 81.06 564 LEU A O 1
ATOM 4032 N N . GLY A 1 565 ? 16.281 35.531 29.469 1 68.12 565 GLY A N 1
ATOM 4033 C CA . GLY A 1 565 ? 16.547 36.938 29.656 1 68.12 565 GLY A CA 1
ATOM 4034 C C . GLY A 1 565 ? 17.266 37.281 30.938 1 68.12 565 GLY A C 1
ATOM 4035 O O . GLY A 1 565 ? 18.031 38.25 31.016 1 68.12 565 GLY A O 1
ATOM 4036 N N . SER A 1 566 ? 16.906 36.594 31.969 1 57.94 566 SER A N 1
ATOM 4037 C CA . SER A 1 566 ? 17.531 36.844 33.25 1 57.94 566 SER A CA 1
ATOM 4038 C C . SER A 1 566 ? 19 36.438 33.25 1 57.94 566 SER A C 1
ATOM 4040 O O . SER A 1 566 ? 19.734 36.719 34.219 1 57.94 566 SER A O 1
ATOM 4042 N N . SER A 1 567 ? 19.422 35.688 32.344 1 49.62 567 SER A N 1
ATOM 4043 C CA . SER A 1 567 ? 20.812 35.281 32.344 1 49.62 567 SER A CA 1
ATOM 4044 C C . SER A 1 567 ? 21.719 36.438 31.938 1 49.62 567 SER A C 1
ATOM 4046 O O . SER A 1 567 ? 22.906 36.25 31.688 1 49.62 567 SER A O 1
ATOM 4048 N N . ARG A 1 568 ? 21.234 37.781 31.797 1 44.34 568 ARG A N 1
ATOM 4049 C CA . ARG A 1 568 ? 22.141 38.938 31.688 1 44.34 568 ARG A CA 1
ATOM 4050 C C . ARG A 1 568 ? 22.953 39.125 32.969 1 44.34 568 ARG A C 1
ATOM 4052 O O . ARG A 1 568 ? 22.391 39.062 34.062 1 44.34 568 ARG A O 1
ATOM 4059 N N . PRO A 1 569 ? 24.219 39.156 32.938 1 36.28 569 PRO A N 1
ATOM 4060 C CA . PRO A 1 569 ? 24.922 39.625 34.125 1 36.28 569 PRO A CA 1
ATOM 4061 C C . PRO A 1 569 ? 24.25 40.844 34.75 1 36.28 569 PRO A C 1
ATOM 4063 O O . PRO A 1 569 ? 23.719 41.719 34.062 1 36.28 569 PRO A O 1
ATOM 4066 N N . SER A 1 570 ? 23.656 40.688 35.969 1 33.06 570 SER A N 1
ATOM 4067 C CA . SER A 1 570 ? 23.312 41.812 36.812 1 33.06 570 SER A CA 1
ATOM 4068 C C . SER A 1 570 ? 24.344 42.938 36.719 1 33.06 570 SER A C 1
ATOM 4070 O O . SER A 1 570 ? 25.469 42.781 37.219 1 33.06 570 SER A O 1
ATOM 4072 N N . SER A 1 571 ? 24.594 43.688 35.781 1 30.06 571 SER A N 1
ATOM 4073 C CA . SER A 1 571 ? 25.188 44.906 36.281 1 30.06 571 SER A CA 1
ATOM 4074 C C . SER A 1 571 ? 24.266 45.625 37.25 1 30.06 571 SER A C 1
ATOM 4076 O O . SER A 1 571 ? 23.078 45.812 37 1 30.06 571 SER A O 1
ATOM 4078 N N . ARG A 1 572 ? 24.547 45.656 38.625 1 32.94 572 ARG A N 1
ATOM 4079 C CA . ARG A 1 572 ? 24.125 46.406 39.812 1 32.94 572 ARG A CA 1
ATOM 4080 C C . ARG A 1 572 ? 23.859 47.875 39.469 1 32.94 572 ARG A C 1
ATOM 4082 O O . ARG A 1 572 ? 24.672 48.75 39.781 1 32.94 572 ARG A O 1
ATOM 4089 N N . SER A 1 573 ? 23.562 48.375 38.344 1 28.97 573 SER A N 1
ATOM 4090 C CA . SER A 1 573 ? 23.156 49.719 38.688 1 28.97 573 SER A CA 1
ATOM 4091 C C . SER A 1 573 ? 21.906 49.75 39.562 1 28.97 573 SER A C 1
ATOM 4093 O O . SER A 1 573 ? 20.953 49 39.281 1 28.97 573 SER A O 1
ATOM 4095 N N . ARG A 1 574 ? 21.875 50.219 40.906 1 30.52 574 ARG A N 1
ATOM 4096 C CA . ARG A 1 574 ? 21.094 50.5 42.125 1 30.52 574 ARG A CA 1
ATOM 4097 C C . ARG A 1 574 ? 19.703 51.031 41.75 1 30.52 574 ARG A C 1
ATOM 4099 O O . ARG A 1 574 ? 18.875 51.219 42.625 1 30.52 574 ARG A O 1
ATOM 4106 N N . GLY A 1 575 ? 19.562 52 40.906 1 27.59 575 GLY A N 1
ATOM 4107 C CA . GLY A 1 575 ? 18.391 52.812 41.188 1 27.59 575 GLY A CA 1
ATOM 4108 C C . GLY A 1 575 ? 17.094 52.031 41.062 1 27.59 575 GLY A C 1
ATOM 4109 O O . GLY A 1 575 ? 16.391 51.812 42.062 1 27.59 575 GLY A O 1
ATOM 4110 N N . SER A 1 576 ? 16.25 52.25 39.938 1 28.5 576 SER A N 1
ATOM 4111 C CA . SER A 1 576 ? 14.797 52.25 40.062 1 28.5 576 SER A CA 1
ATOM 4112 C C . SER A 1 576 ? 14.258 50.844 40.25 1 28.5 576 SER A C 1
ATOM 4114 O O . SER A 1 576 ? 14.789 49.875 39.688 1 28.5 576 SER A O 1
ATOM 4116 N N . ALA A 1 577 ? 13.633 50.469 41.406 1 29 577 ALA A N 1
ATOM 4117 C CA . ALA A 1 577 ? 12.852 49.406 42.031 1 29 577 ALA A CA 1
ATOM 4118 C C . ALA A 1 577 ? 12.023 48.656 40.969 1 29 577 ALA A C 1
ATOM 4120 O O . ALA A 1 577 ? 11.422 47.625 41.281 1 29 577 ALA A O 1
ATOM 4121 N N . THR A 1 578 ? 11.32 49.531 40.125 1 30.28 578 THR A N 1
ATOM 4122 C CA . THR A 1 578 ? 10.297 48.781 39.438 1 30.28 578 THR A CA 1
ATOM 4123 C C . THR A 1 578 ? 10.914 47.625 38.625 1 30.28 578 THR A C 1
ATOM 4125 O O . THR A 1 578 ? 11.664 47.875 37.656 1 30.28 578 THR A O 1
ATOM 4128 N N . GLY A 1 579 ? 11.469 46.719 39.312 1 29.88 579 GLY A N 1
ATOM 4129 C CA . GLY A 1 579 ? 12.109 45.5 38.875 1 29.88 579 GLY A CA 1
ATOM 4130 C C . GLY A 1 579 ? 11.422 44.844 37.688 1 29.88 579 GLY A C 1
ATOM 4131 O O . GLY A 1 579 ? 10.625 43.906 37.844 1 29.88 579 GLY A O 1
ATOM 4132 N N . VAL A 1 580 ? 10.789 45.719 36.875 1 31.69 580 VAL A N 1
ATOM 4133 C CA . VAL A 1 580 ? 10.359 44.969 35.719 1 31.69 580 VAL A CA 1
ATOM 4134 C C . VAL A 1 580 ? 11.508 44.094 35.188 1 31.69 580 VAL A C 1
ATOM 4136 O O . VAL A 1 580 ? 12.555 44.625 34.812 1 31.69 580 VAL A O 1
ATOM 4139 N N . VAL A 1 581 ? 11.93 43.062 35.844 1 35.09 581 VAL A N 1
ATOM 4140 C CA . VAL A 1 581 ? 12.742 42 35.25 1 35.09 581 VAL A CA 1
ATOM 4141 C C . VAL A 1 581 ? 12.57 41.969 33.75 1 35.09 581 VAL A C 1
ATOM 4143 O O . VAL A 1 581 ? 11.469 41.719 33.25 1 35.09 581 VAL A O 1
ATOM 4146 N N . SER A 1 582 ? 13.148 42.844 33.031 1 37.81 582 SER A N 1
ATOM 4147 C CA . SER A 1 582 ? 13.242 42.906 31.578 1 37.81 582 SER A CA 1
ATOM 4148 C C . SER A 1 582 ? 13.695 41.562 31 1 37.81 582 SER A C 1
ATOM 4150 O O . SER A 1 582 ? 14.898 41.281 30.969 1 37.81 582 SER A O 1
ATOM 4152 N N . GLY A 1 583 ? 13.359 40.469 31.438 1 44.44 583 GLY A N 1
ATOM 4153 C CA . GLY A 1 583 ? 13.609 39.25 30.656 1 44.44 583 GLY A CA 1
ATOM 4154 C C . GLY A 1 583 ? 13.539 39.5 29.156 1 44.44 583 GLY A C 1
ATOM 4155 O O . GLY A 1 583 ? 13.289 40.625 28.719 1 44.44 583 GLY A O 1
ATOM 4156 N N . MET A 1 584 ? 14.203 38.594 28.234 1 56.53 584 MET A N 1
ATOM 4157 C CA . MET A 1 584 ? 14.031 38.719 26.797 1 56.53 584 MET A CA 1
ATOM 4158 C C . MET A 1 584 ? 12.57 39 26.453 1 56.53 584 MET A C 1
ATOM 4160 O O . MET A 1 584 ? 12.109 38.625 25.359 1 56.53 584 MET A O 1
ATOM 4164 N N . ALA A 1 585 ? 11.906 39.594 27.453 1 59.16 585 ALA A N 1
ATOM 4165 C CA . ALA A 1 585 ? 10.516 39.812 27.078 1 59.16 585 ALA A CA 1
ATOM 4166 C C . ALA A 1 585 ? 10.406 40.938 26.047 1 59.16 585 ALA A C 1
ATOM 4168 O O . ALA A 1 585 ? 10.773 42.094 26.328 1 59.16 585 ALA A O 1
ATOM 4169 N N . ASN A 1 586 ? 10.297 40.781 24.859 1 75.25 586 ASN A N 1
ATOM 4170 C CA . ASN A 1 586 ? 10.125 41.5 23.609 1 75.25 586 ASN A CA 1
ATOM 4171 C C . ASN A 1 586 ? 11.453 42.062 23.094 1 75.25 586 ASN A C 1
ATOM 4173 O O . ASN A 1 586 ? 11.562 43.25 22.797 1 75.25 586 ASN A O 1
ATOM 4177 N N . GLY A 1 587 ? 12.539 41.281 23.234 1 84.69 587 GLY A N 1
ATOM 4178 C CA . GLY A 1 587 ? 13.867 41.688 22.781 1 84.69 587 GLY A CA 1
ATOM 4179 C C . GLY A 1 587 ? 14.734 40.5 22.406 1 84.69 587 GLY A C 1
ATOM 4180 O O . GLY A 1 587 ? 14.258 39.375 22.344 1 84.69 587 GLY A O 1
ATOM 4181 N N . CYS A 1 588 ? 16.078 40.906 22.062 1 89 588 CYS A N 1
ATOM 4182 C CA . CYS A 1 588 ? 17.031 39.875 21.625 1 89 588 CYS A CA 1
ATOM 4183 C C . CYS A 1 588 ? 18.266 39.875 22.516 1 89 588 CYS A C 1
ATOM 4185 O O . CYS A 1 588 ? 18.578 40.906 23.141 1 89 588 CYS A O 1
ATOM 4187 N N . ILE A 1 589 ? 18.859 38.75 22.625 1 85.62 589 ILE A N 1
ATOM 4188 C CA . ILE A 1 589 ? 20.172 38.625 23.266 1 85.62 589 ILE A CA 1
ATOM 4189 C C . ILE A 1 589 ? 21.188 38.125 22.25 1 85.62 589 ILE A C 1
ATOM 4191 O O . ILE A 1 589 ? 20.859 37.281 21.406 1 85.62 589 ILE A O 1
ATOM 4195 N N . SER A 1 590 ? 22.359 38.656 22.328 1 85.69 590 SER A N 1
ATOM 4196 C CA . SER A 1 590 ? 23.391 38.312 21.359 1 85.69 590 SER A CA 1
ATOM 4197 C C . SER A 1 590 ? 24.094 37 21.75 1 85.69 590 SER A C 1
ATOM 4199 O O . SER A 1 590 ? 24.766 36.375 20.922 1 85.69 590 SER A O 1
ATOM 4201 N N . SER A 1 591 ? 24 36.656 23.016 1 85.44 591 SER A N 1
ATOM 4202 C CA . SER A 1 591 ? 24.688 35.469 23.5 1 85.44 591 SER A CA 1
ATOM 4203 C C . SER A 1 591 ? 23.922 34.844 24.656 1 85.44 591 SER A C 1
ATOM 4205 O O . SER A 1 591 ? 23.578 35.5 25.625 1 85.44 591 SER A O 1
ATOM 4207 N N . ILE A 1 592 ? 23.719 33.562 24.5 1 82.75 592 ILE A N 1
ATOM 4208 C CA . ILE A 1 592 ? 23.094 32.812 25.594 1 82.75 592 ILE A CA 1
ATOM 4209 C C . ILE A 1 592 ? 24.172 32.188 26.484 1 82.75 592 ILE A C 1
ATOM 4211 O O . ILE A 1 592 ? 24.875 31.266 26.062 1 82.75 592 ILE A O 1
ATOM 4215 N N . ASN A 1 593 ? 24.25 32.688 27.609 1 81.06 593 ASN A N 1
ATOM 4216 C CA . ASN A 1 593 ? 25.188 32.219 28.641 1 81.06 593 ASN A CA 1
ATOM 4217 C C . ASN A 1 593 ? 26.609 32.094 28.094 1 81.06 593 ASN A C 1
ATOM 4219 O O . ASN A 1 593 ? 27.266 31.062 28.281 1 81.06 593 ASN A O 1
ATOM 4223 N N . GLY A 1 594 ? 26.984 32.969 27.328 1 78.56 594 GLY A N 1
ATOM 4224 C CA . GLY A 1 594 ? 28.359 33.031 26.844 1 78.56 594 GLY A CA 1
ATOM 4225 C C . GLY A 1 594 ? 28.562 32.25 25.562 1 78.56 594 GLY A C 1
ATOM 4226 O O . GLY A 1 594 ? 29.672 32.219 25.031 1 78.56 594 GLY A O 1
ATOM 4227 N N . THR A 1 595 ? 27.609 31.625 25.062 1 83.19 595 THR A N 1
ATOM 4228 C CA . THR A 1 595 ? 27.75 30.891 23.812 1 83.19 595 THR A CA 1
ATOM 4229 C C . THR A 1 595 ? 27.562 31.828 22.625 1 83.19 595 THR A C 1
ATOM 4231 O O . THR A 1 595 ? 27.188 33 22.781 1 83.19 595 THR A O 1
ATOM 4234 N N . ALA A 1 596 ? 27.844 31.328 21.5 1 85.81 596 ALA A N 1
ATOM 4235 C CA . ALA A 1 596 ? 27.688 32.125 20.297 1 85.81 596 ALA A CA 1
ATOM 4236 C C . ALA A 1 596 ? 26.234 32.125 19.812 1 85.81 596 ALA A C 1
ATOM 4238 O O . ALA A 1 596 ? 25.875 32.875 18.906 1 85.81 596 ALA A O 1
ATOM 4239 N N . VAL A 1 597 ? 25.422 31.391 20.453 1 89.56 597 VAL A N 1
ATOM 4240 C CA . VAL A 1 597 ? 24.016 31.297 20.062 1 89.56 597 VAL A CA 1
ATOM 4241 C C . VAL A 1 597 ? 23.25 32.5 20.594 1 89.56 597 VAL A C 1
ATOM 4243 O O . VAL A 1 597 ? 23.406 32.906 21.75 1 89.56 597 VAL A O 1
ATOM 4246 N N . SER A 1 598 ? 22.547 33.125 19.719 1 89.5 598 SER A N 1
ATOM 4247 C CA . SER A 1 598 ? 21.703 34.25 20.078 1 89.5 598 SER A CA 1
ATOM 4248 C C . SER A 1 598 ? 20.219 33.906 19.984 1 89.5 598 SER A C 1
ATOM 4250 O O . SER A 1 598 ? 19.859 32.875 19.453 1 89.5 598 SER A O 1
ATOM 4252 N N . GLY A 1 599 ? 19.375 34.781 20.562 1 91.06 599 GLY A N 1
ATOM 4253 C CA . GLY A 1 599 ? 17.953 34.5 20.516 1 91.06 599 GLY A CA 1
ATOM 4254 C C . GLY A 1 599 ? 17.094 35.719 20.781 1 91.06 599 GLY A C 1
ATOM 4255 O O . GLY A 1 599 ? 17.594 36.75 21.219 1 91.06 599 GLY A O 1
ATOM 4256 N N . CYS A 1 600 ? 15.906 35.562 20.391 1 91.81 600 CYS A N 1
ATOM 4257 C CA . CYS A 1 600 ? 14.906 36.594 20.594 1 91.81 600 CYS A CA 1
ATOM 4258 C C . CYS A 1 600 ? 13.609 36 21.141 1 91.81 600 CYS A C 1
ATOM 4260 O O . CYS A 1 600 ? 13.297 34.844 20.859 1 91.81 600 CYS A O 1
ATOM 4262 N N . CYS A 1 601 ? 12.898 36.781 21.969 1 91.62 601 CYS A N 1
ATOM 4263 C CA . CYS A 1 601 ? 11.547 36.438 22.391 1 91.62 601 CYS A CA 1
ATOM 4264 C C . CYS A 1 601 ? 10.641 37.656 22.359 1 91.62 601 CYS A C 1
ATOM 4266 O O . CYS A 1 601 ? 11.109 38.781 22.578 1 91.62 601 CYS A O 1
ATOM 4268 N N . CYS A 1 602 ? 9.414 37.406 22 1 89.88 602 CYS A N 1
ATOM 4269 C CA . CYS A 1 602 ? 8.43 38.469 22.062 1 89.88 602 CYS A CA 1
ATOM 4270 C C . CYS A 1 602 ? 7.02 37.906 22.203 1 89.88 602 CYS A C 1
ATOM 4272 O O . CYS A 1 602 ? 6.762 36.781 21.844 1 89.88 602 CYS A O 1
ATOM 4274 N N . GLY A 1 603 ? 6.082 38.781 22.719 1 87.31 603 GLY A N 1
ATOM 4275 C CA . GLY A 1 603 ? 4.773 38.281 23.109 1 87.31 603 GLY A CA 1
ATOM 4276 C C . GLY A 1 603 ? 3.643 38.844 22.266 1 87.31 603 GLY A C 1
ATOM 4277 O O . GLY A 1 603 ? 2.514 38.969 22.734 1 87.31 603 GLY A O 1
ATOM 4278 N N . TYR A 1 604 ? 3.912 39.344 21.125 1 86.19 604 TYR A N 1
ATOM 4279 C CA . TYR A 1 604 ? 2.844 39.844 20.266 1 86.19 604 TYR A CA 1
ATOM 4280 C C . TYR A 1 604 ? 2.959 39.25 18.859 1 86.19 604 TYR A C 1
ATOM 4282 O O . TYR A 1 604 ? 3.986 38.688 18.516 1 86.19 604 TYR A O 1
ATOM 4290 N N . ASP A 1 605 ? 1.967 39.469 18.047 1 88.56 605 ASP A N 1
ATOM 4291 C CA . ASP A 1 605 ? 1.826 38.781 16.766 1 88.56 605 ASP A CA 1
ATOM 4292 C C . ASP A 1 605 ? 2.947 39.188 15.805 1 88.56 605 ASP A C 1
ATOM 4294 O O . ASP A 1 605 ? 3.221 40.375 15.625 1 88.56 605 ASP A O 1
ATOM 4298 N N . GLY A 1 606 ? 3.572 38.188 15.211 1 87.69 606 GLY A N 1
ATOM 4299 C CA . GLY A 1 606 ? 4.535 38.406 14.141 1 87.69 606 GLY A CA 1
ATOM 4300 C C . GLY A 1 606 ? 5.715 39.25 14.578 1 87.69 606 GLY A C 1
ATOM 4301 O O . GLY A 1 606 ? 6.332 39.938 13.758 1 87.69 606 GLY A O 1
ATOM 4302 N N . CYS A 1 607 ? 6.008 39.156 15.773 1 88.94 607 CYS A N 1
ATOM 4303 C CA . CYS A 1 607 ? 7.012 40.062 16.312 1 88.94 607 CYS A CA 1
ATOM 4304 C C . CYS A 1 607 ? 8.422 39.594 15.984 1 88.94 607 CYS A C 1
ATOM 4306 O O . CYS A 1 607 ? 9.391 40.344 16.125 1 88.94 607 CYS A O 1
ATOM 4308 N N . VAL A 1 608 ? 8.516 38.406 15.594 1 91.06 608 VAL A N 1
ATOM 4309 C CA . VAL A 1 608 ? 9.82 37.906 15.164 1 91.06 608 VAL A CA 1
ATOM 4310 C C . VAL A 1 608 ? 9.648 37.031 13.93 1 91.06 608 VAL A C 1
ATOM 4312 O O . VAL A 1 608 ? 8.969 36 13.984 1 91.06 608 VAL A O 1
ATOM 4315 N N . THR A 1 609 ? 10.133 37.438 12.805 1 90.06 609 THR A N 1
ATOM 4316 C CA . THR A 1 609 ? 10.156 36.781 11.508 1 90.06 609 THR A CA 1
ATOM 4317 C C . THR A 1 609 ? 11.5 36.969 10.82 1 90.06 609 THR A C 1
ATOM 4319 O O . THR A 1 609 ? 12.359 37.719 11.32 1 90.06 609 THR A O 1
ATOM 4322 N N . PRO A 1 610 ? 11.727 36.312 9.727 1 87.56 610 PRO A N 1
ATOM 4323 C CA . PRO A 1 610 ? 12.992 36.562 9.031 1 87.56 610 PRO A CA 1
ATOM 4324 C C . PRO A 1 610 ? 13.188 38.031 8.664 1 87.56 610 PRO A C 1
ATOM 4326 O O . PRO A 1 610 ? 14.328 38.5 8.539 1 87.56 610 PRO A O 1
ATOM 4329 N N . SER A 1 611 ? 12.086 38.781 8.602 1 84.81 611 SER A N 1
ATOM 4330 C CA . SER A 1 611 ? 12.18 40.188 8.18 1 84.81 611 SER A CA 1
ATOM 4331 C C . SER A 1 611 ? 11.914 41.125 9.352 1 84.81 611 SER A C 1
ATOM 4333 O O . SER A 1 611 ? 12.062 42.344 9.219 1 84.81 611 SER A O 1
ATOM 4335 N N . VAL A 1 612 ? 11.469 40.594 10.484 1 86.81 612 VAL A N 1
ATOM 4336 C CA . VAL A 1 612 ? 11.094 41.438 11.617 1 86.81 612 VAL A CA 1
ATOM 4337 C C . VAL A 1 612 ? 11.867 41 12.859 1 86.81 612 VAL A C 1
ATOM 4339 O O . VAL A 1 612 ? 11.922 39.812 13.188 1 86.81 612 VAL A O 1
ATOM 4342 N N . THR A 1 613 ? 12.5 41.875 13.523 1 86.31 613 THR A N 1
ATOM 4343 C CA . THR A 1 613 ? 13.148 41.656 14.812 1 86.31 613 THR A CA 1
ATOM 4344 C C . THR A 1 613 ? 12.461 42.5 15.891 1 86.31 613 THR A C 1
ATOM 4346 O O . THR A 1 613 ? 12.094 43.656 15.656 1 86.31 613 THR A O 1
ATOM 4349 N N . PRO A 1 614 ? 12.281 41.781 16.969 1 81.31 614 PRO A N 1
ATOM 4350 C CA . PRO A 1 614 ? 11.594 42.562 18.016 1 81.31 614 PRO A CA 1
ATOM 4351 C C . PRO A 1 614 ? 12.398 43.75 18.484 1 81.31 614 PRO A C 1
ATOM 4353 O O . PRO A 1 614 ? 13.625 43.688 18.562 1 81.31 614 PRO A O 1
ATOM 4356 N N . THR A 1 615 ? 11.875 45 18.266 1 62.75 615 THR A N 1
ATOM 4357 C CA . THR A 1 615 ? 12.547 46.188 18.766 1 62.75 615 THR A CA 1
ATOM 4358 C C . THR A 1 615 ? 12.172 46.438 20.234 1 62.75 615 THR A C 1
ATOM 4360 O O . THR A 1 615 ? 11.062 46.125 20.656 1 62.75 615 THR A O 1
ATOM 4363 N N . THR A 1 616 ? 13.055 46.562 21.094 1 51.84 616 THR A N 1
ATOM 4364 C CA . THR A 1 616 ? 12.797 47 22.469 1 51.84 616 THR A CA 1
ATOM 4365 C C . THR A 1 616 ? 11.812 48.156 22.484 1 51.84 616 THR A C 1
ATOM 4367 O O . THR A 1 616 ? 12.086 49.219 21.922 1 51.84 616 THR A O 1
ATOM 4370 N N . GLY A 1 617 ? 10.703 48.094 22.156 1 36.47 617 GLY A N 1
ATOM 4371 C CA . GLY A 1 617 ? 9.82 49.25 22.297 1 36.47 617 GLY A CA 1
ATOM 4372 C C . GLY A 1 617 ? 10.109 50.062 23.531 1 36.47 617 GLY A C 1
ATOM 4373 O O . GLY A 1 617 ? 10.227 49.531 24.641 1 36.47 617 GLY A O 1
ATOM 4374 N N . SER A 1 618 ? 10.688 51.219 23.422 1 33.03 618 SER A N 1
ATOM 4375 C CA . SER A 1 618 ? 10.016 52.344 24.078 1 33.03 618 SER A CA 1
ATOM 4376 C C . SER A 1 618 ? 8.5 52.25 23.906 1 33.03 618 SER A C 1
ATOM 4378 O O . SER A 1 618 ? 8.016 51.688 22.922 1 33.03 618 SER A O 1
ATOM 4380 N N . GLY A 1 619 ? 7.582 52.406 24.828 1 30.84 619 GLY A N 1
ATOM 4381 C CA . GLY A 1 619 ? 6.148 52.625 24.766 1 30.84 619 GLY A CA 1
ATOM 4382 C C . GLY A 1 619 ? 5.719 53.312 23.484 1 30.84 619 GLY A C 1
ATOM 4383 O O . GLY A 1 619 ? 6.34 54.312 23.062 1 30.84 619 GLY A O 1
ATOM 4384 N N . ALA A 1 620 ? 5.297 52.688 22.516 1 31.78 620 ALA A N 1
ATOM 4385 C CA . ALA A 1 620 ? 4.605 53.406 21.453 1 31.78 620 ALA A CA 1
ATOM 4386 C C . ALA A 1 620 ? 3.893 54.656 22 1 31.78 620 ALA A C 1
ATOM 4388 O O . ALA A 1 620 ? 2.883 54.531 22.703 1 31.78 620 ALA A O 1
ATOM 4389 N N . SER A 1 621 ? 4.633 55.656 22.484 1 25.78 621 SER A N 1
ATOM 4390 C CA . SER A 1 621 ? 3.977 56.938 22.422 1 25.78 621 SER A CA 1
ATOM 4391 C C . SER A 1 621 ? 3.396 57.219 21.047 1 25.78 621 SER A C 1
ATOM 4393 O O . SER A 1 621 ? 4.125 57.188 20.047 1 25.78 621 SER A O 1
ATOM 4395 N N . LEU A 1 622 ? 2.25 56.656 20.812 1 25.81 622 LEU A N 1
ATOM 4396 C CA . LEU A 1 622 ? 1.446 57.281 19.766 1 25.81 622 LEU A CA 1
ATOM 4397 C C . LEU A 1 622 ? 1.659 58.781 19.734 1 25.81 622 LEU A C 1
ATOM 4399 O O . LEU A 1 622 ? 1.25 59.469 20.672 1 25.81 622 LEU A O 1
ATOM 4403 N N . SER A 1 623 ? 2.775 59.25 19.359 1 24.19 623 SER A N 1
ATOM 4404 C CA . SER A 1 623 ? 2.752 60.656 18.969 1 24.19 623 SER A CA 1
ATOM 4405 C C . SER A 1 623 ? 1.641 60.906 17.953 1 24.19 623 SER A C 1
ATOM 4407 O O . SER A 1 623 ? 1.656 60.375 16.859 1 24.19 623 SER A O 1
ATOM 4409 N N . LEU A 1 624 ? 0.471 61.094 18.516 1 25.75 624 LEU A N 1
ATOM 4410 C CA . LEU A 1 624 ? -0.565 61.875 17.859 1 25.75 624 LEU A CA 1
ATOM 4411 C C . LEU A 1 624 ? 0.034 63.125 17.203 1 25.75 624 LEU A C 1
ATOM 4413 O O . LEU A 1 624 ? 0.453 64.062 17.891 1 25.75 624 LEU A O 1
ATOM 4417 N N . LEU A 1 625 ? 0.963 62.875 16.266 1 23.5 625 LEU A N 1
ATOM 4418 C CA . LEU A 1 625 ? 1.195 64.062 15.461 1 23.5 625 LEU A CA 1
ATOM 4419 C C . LEU A 1 625 ? -0.117 64.625 14.914 1 23.5 625 LEU A C 1
ATOM 4421 O O . LEU A 1 625 ? -0.731 64 14.031 1 23.5 625 LEU A O 1
ATOM 4425 N N . VAL A 1 626 ? -0.88 65.125 15.805 1 25 626 VAL A N 1
ATOM 4426 C CA . VAL A 1 626 ? -1.883 66.125 15.469 1 25 626 VAL A CA 1
ATOM 4427 C C . VAL A 1 626 ? -1.262 67.188 14.578 1 25 626 VAL A C 1
ATOM 4429 O O . VAL A 1 626 ? -0.418 68 15.023 1 25 626 VAL A O 1
ATOM 4432 N N . ALA A 1 627 ? -0.817 66.688 13.367 1 23.05 627 ALA A N 1
ATOM 4433 C CA . ALA A 1 627 ? -0.571 67.812 12.43 1 23.05 627 ALA A CA 1
ATOM 4434 C C . ALA A 1 627 ? -1.693 68.812 12.484 1 23.05 627 ALA A C 1
ATOM 4436 O O . ALA A 1 627 ? -2.857 68.5 12.234 1 23.05 627 ALA A O 1
ATOM 4437 N N . ILE A 1 628 ? -1.589 69.688 13.367 1 24.48 628 ILE A N 1
ATOM 4438 C CA . ILE A 1 628 ? -2.273 70.938 13.398 1 24.48 628 ILE A CA 1
ATOM 4439 C C . ILE A 1 628 ? -2.162 71.625 12.039 1 24.48 628 ILE A C 1
ATOM 4441 O O . ILE A 1 628 ? -1.073 72.062 11.625 1 24.48 628 ILE A O 1
ATOM 4445 N N . PHE A 1 629 ? -2.805 70.812 11.008 1 24.28 629 PHE A N 1
ATOM 4446 C CA . PHE A 1 629 ? -3.029 71.625 9.828 1 24.28 629 PHE A CA 1
ATOM 4447 C C . PHE A 1 629 ? -3.549 73 10.219 1 24.28 629 PHE A C 1
ATOM 4449 O O . PHE A 1 629 ? -4.594 73.125 10.867 1 24.28 629 PHE A O 1
ATOM 4456 N N . ALA A 1 630 ? -2.611 73.812 10.578 1 20.86 630 ALA A N 1
ATOM 4457 C CA . ALA A 1 630 ? -2.914 75.25 10.531 1 20.86 630 ALA A CA 1
ATOM 4458 C C . ALA A 1 630 ? -3.65 75.625 9.25 1 20.86 630 ALA A C 1
ATOM 4460 O O . ALA A 1 630 ? -3.195 75.25 8.148 1 20.86 630 ALA A O 1
ATOM 4461 N N . ALA A 1 631 ? -4.961 75.625 9.352 1 20.52 631 ALA A N 1
ATOM 4462 C CA . ALA A 1 631 ? -5.895 76.25 8.406 1 20.52 631 ALA A CA 1
ATOM 4463 C C . ALA A 1 631 ? -5.32 77.5 7.809 1 20.52 631 ALA A C 1
ATOM 4465 O O . ALA A 1 631 ? -5.426 78.625 8.406 1 20.52 631 ALA A O 1
ATOM 4466 N N . GLU A 1 632 ? -3.943 77.562 7.512 1 19.64 632 GLU A N 1
ATOM 4467 C CA . GLU A 1 632 ? -3.891 78.875 6.895 1 19.64 632 GLU A CA 1
ATOM 4468 C C . GLU A 1 632 ? -4.848 79 5.711 1 19.64 632 GLU A C 1
ATOM 4470 O O . GLU A 1 632 ? -4.828 78.125 4.824 1 19.64 632 GLU A O 1
ATOM 4475 N N . PHE A 1 633 ? -5.887 79.75 5.93 1 19.59 633 PHE A N 1
ATOM 4476 C CA . PHE A 1 633 ? -6.898 80.312 5.047 1 19.59 633 PHE A CA 1
ATOM 4477 C C . PHE A 1 633 ? -6.254 81 3.838 1 19.59 633 PHE A C 1
ATOM 4479 O O . PHE A 1 633 ? -6.926 81.688 3.07 1 19.59 633 PHE A O 1
ATOM 4486 N N . ILE A 1 634 ? -4.996 80.5 3.453 1 17.58 634 ILE A N 1
ATOM 4487 C CA . ILE A 1 634 ? -4.695 81.562 2.496 1 17.58 634 ILE A CA 1
ATOM 4488 C C . ILE A 1 634 ? -5.707 81.5 1.353 1 17.58 634 ILE A C 1
ATOM 4490 O O . ILE A 1 634 ? -5.785 80.5 0.614 1 17.58 634 ILE A O 1
ATOM 4494 N N . LEU A 1 635 ? -6.805 82.25 1.491 1 16.83 635 LEU A N 1
ATOM 4495 C CA . LEU A 1 635 ? -7.867 82.562 0.559 1 16.83 635 LEU A CA 1
ATOM 4496 C C . LEU A 1 635 ? -7.289 83.125 -0.749 1 16.83 635 LEU A C 1
ATOM 4498 O O . LEU A 1 635 ? -8.016 83.312 -1.729 1 16.83 635 LEU A O 1
ATOM 4502 N N . GLY A 1 636 ? -6.031 83.75 -0.688 1 15.91 636 GLY A N 1
ATOM 4503 C CA . GLY A 1 636 ? -6.25 84.875 -1.587 1 15.91 636 GLY A CA 1
ATOM 4504 C C . GLY A 1 636 ? -6.48 84.438 -3.025 1 15.91 636 GLY A C 1
ATOM 4505 O O . GLY A 1 636 ? -7.488 84.812 -3.633 1 15.91 636 GLY A O 1
ATOM 4506 N N . ASN A 1 637 ? -5.527 84.875 -3.756 1 15.59 637 ASN A N 1
ATOM 4507 C CA . ASN A 1 637 ? -5.75 85.75 -4.895 1 15.59 637 ASN A CA 1
ATOM 4508 C C . ASN A 1 637 ? -6.156 85 -6.141 1 15.59 637 ASN A C 1
ATOM 4510 O O . ASN A 1 637 ? -5.977 83.75 -6.203 1 15.59 637 ASN A O 1
ATOM 4514 N N . SER A 1 638 ? -5.621 85.625 -7.23 1 15.27 638 SER A N 1
ATOM 4515 C CA . SER A 1 638 ? -6.168 86.188 -8.453 1 15.27 638 SER A CA 1
ATOM 4516 C C . SER A 1 638 ? -6.273 85.125 -9.555 1 15.27 638 SER A C 1
ATOM 4518 O O . SER A 1 638 ? -7.344 84.938 -10.133 1 15.27 638 SER A O 1
ATOM 4520 N N . ALA A 1 639 ? -5.453 85.5 -10.633 1 15.49 639 ALA A N 1
ATOM 4521 C CA . ALA A 1 639 ? -5.93 85.875 -11.953 1 15.49 639 ALA A CA 1
ATOM 4522 C C . ALA A 1 639 ? -6.145 84.688 -12.859 1 15.49 639 ALA A C 1
ATOM 4524 O O . ALA A 1 639 ? -5.656 83.562 -12.562 1 15.49 639 ALA A O 1
ATOM 4525 N N . PHE A 1 640 ? -5.879 85.062 -14.18 1 14.8 640 PHE A N 1
ATOM 4526 C CA . PHE A 1 640 ? -6.621 85 -15.43 1 14.8 640 PHE A CA 1
ATOM 4527 C C . PHE A 1 640 ? -6.375 83.75 -16.188 1 14.8 640 PHE A C 1
ATOM 4529 O O . PHE A 1 640 ? -7.32 83.062 -16.609 1 14.8 640 PHE A O 1
ATOM 4536 N N . GLU A 1 641 ? -5.164 83.75 -16.953 1 15.13 641 GLU A N 1
ATOM 4537 C CA . GLU A 1 641 ? -5.359 83.812 -18.391 1 15.13 641 GLU A CA 1
ATOM 4538 C C . GLU A 1 641 ? -5.637 82.438 -18.984 1 15.13 641 GLU A C 1
ATOM 4540 O O . GLU A 1 641 ? -5.297 81.438 -18.391 1 15.13 641 GLU A O 1
ATOM 4545 N N . ALA A 1 642 ? -5.629 82.5 -20.406 1 15.62 642 ALA A N 1
ATOM 4546 C CA . ALA A 1 642 ? -6.402 82.188 -21.594 1 15.62 642 ALA A CA 1
ATOM 4547 C C . ALA A 1 642 ? -6.102 80.75 -22.078 1 15.62 642 ALA A C 1
ATOM 4549 O O . ALA A 1 642 ? -5.125 80.125 -21.641 1 15.62 642 ALA A O 1
ATOM 4550 N N . MET A 1 643 ? -6.234 80.688 -23.359 1 14.27 643 MET A N 1
ATOM 4551 C CA . MET A 1 643 ? -7.004 79.938 -24.359 1 14.27 643 MET A CA 1
ATOM 4552 C C . MET A 1 643 ? -6.211 78.75 -24.891 1 14.27 643 MET A C 1
ATOM 4554 O O . MET A 1 643 ? -6.762 77.688 -25.078 1 14.27 643 MET A O 1
ATOM 4558 N N . GLN A 1 644 ? -4.969 79.125 -25.547 1 13.86 644 GLN A N 1
ATOM 4559 C CA . GLN A 1 644 ? -5.016 78.938 -27 1 13.86 644 GLN A CA 1
ATOM 4560 C C . GLN A 1 644 ? -4.863 77.5 -27.422 1 13.86 644 GLN A C 1
ATOM 4562 O O . GLN A 1 644 ? -4.34 76.688 -26.656 1 13.86 644 GLN A O 1
ATOM 4567 N N . GLU A 1 645 ? -4.387 77.375 -28.703 1 14.44 645 GLU A N 1
ATOM 4568 C CA . GLU A 1 645 ? -4.875 76.875 -29.984 1 14.44 645 GLU A CA 1
ATOM 4569 C C . GLU A 1 645 ? -4.387 75.438 -30.203 1 14.44 645 GLU A C 1
ATOM 4571 O O . GLU A 1 645 ? -5.184 74.5 -30.469 1 14.44 645 GLU A O 1
ATOM 4576 N N . GLY A 1 646 ? -3.318 75.375 -31.078 1 14.62 646 GLY A N 1
ATOM 4577 C CA . GLY A 1 646 ? -3.43 74.938 -32.469 1 14.62 646 GLY A CA 1
ATOM 4578 C C . GLY A 1 646 ? -3.254 73.438 -32.688 1 14.62 646 GLY A C 1
ATOM 4579 O O . GLY A 1 646 ? -2.881 72.75 -31.75 1 14.62 646 GLY A O 1
ATOM 4580 N N . SER A 1 647 ? -2.5 73.125 -33.812 1 14.61 647 SER A N 1
ATOM 4581 C CA . SER A 1 647 ? -2.715 72.562 -35.094 1 14.61 647 SER A CA 1
ATOM 4582 C C . SER A 1 647 ? -2.299 71.062 -35.094 1 14.61 647 SER A C 1
ATOM 4584 O O . SER A 1 647 ? -2.025 70.5 -34.062 1 14.61 647 SER A O 1
ATOM 4586 N N . SER A 1 648 ? -1.214 70.812 -35.969 1 15.28 648 SER A N 1
ATOM 4587 C CA . SER A 1 648 ? -1.248 70.188 -37.312 1 15.28 648 SER A CA 1
ATOM 4588 C C . SER A 1 648 ? -1.022 68.688 -37.219 1 15.28 648 SER A C 1
ATOM 4590 O O . SER A 1 648 ? -0.577 68.188 -36.188 1 15.28 648 SER A O 1
ATOM 4592 N N . THR A 1 649 ? -0.281 68.188 -38.344 1 14.55 649 THR A N 1
ATOM 4593 C CA . THR A 1 649 ? -0.441 67.438 -39.594 1 14.55 649 THR A CA 1
ATOM 4594 C C . THR A 1 649 ? 0.046 66 -39.438 1 14.55 649 THR A C 1
ATOM 4596 O O . THR A 1 649 ? -0.692 65.062 -39.719 1 14.55 649 THR A O 1
ATOM 4599 N N . LYS A 1 650 ? 1.282 65.75 -40.406 1 16.64 650 LYS A N 1
ATOM 4600 C CA . LYS A 1 650 ? 1.472 64.875 -41.594 1 16.64 650 LYS A CA 1
ATOM 4601 C C . LYS A 1 650 ? 1.755 63.438 -41.219 1 16.64 650 LYS A C 1
ATOM 4603 O O . LYS A 1 650 ? 2.258 63.188 -40.125 1 16.64 650 LYS A O 1
ATOM 4608 N N . TRP A 1 651 ? 1.746 62.625 -42.219 1 15.51 651 TRP A N 1
ATOM 4609 C CA . TRP A 1 651 ? 1.375 61.438 -43 1 15.51 651 TRP A CA 1
ATOM 4610 C C . TRP A 1 651 ? 2.438 60.344 -42.875 1 15.51 651 TRP A C 1
ATOM 4612 O O . TRP A 1 651 ? 2.127 59.219 -42.5 1 15.51 651 TRP A O 1
ATOM 4622 N N . LEU A 1 652 ? 3.475 60.5 -43.969 1 14.91 652 LEU A N 1
ATOM 4623 C CA . LEU A 1 652 ? 3.639 59.688 -45.188 1 14.91 652 LEU A CA 1
ATOM 4624 C C . LEU A 1 652 ? 4.562 58.5 -44.938 1 14.91 652 LEU A C 1
ATOM 4626 O O . LEU A 1 652 ? 4.203 57.344 -45.219 1 14.91 652 LEU A O 1
ATOM 4630 N N . PRO A 1 653 ? 5.82 58.531 -45.812 1 15.68 653 PRO A N 1
ATOM 4631 C CA . PRO A 1 653 ? 6.277 57.781 -46.969 1 15.68 653 PRO A CA 1
ATOM 4632 C C . PRO A 1 653 ? 7.059 56.531 -46.594 1 15.68 653 PRO A C 1
ATOM 4634 O O . PRO A 1 653 ? 7.555 56.406 -45.469 1 15.68 653 PRO A O 1
ATOM 4637 N N . LEU A 1 654 ? 7.426 55.781 -47.719 1 15.24 654 LEU A N 1
ATOM 4638 C CA . LEU A 1 654 ? 7.824 54.625 -48.531 1 15.24 654 LEU A CA 1
ATOM 4639 C C . LEU A 1 654 ? 9.297 54.281 -48.312 1 15.24 654 LEU A C 1
ATOM 4641 O O . LEU A 1 654 ? 9.719 53.125 -48.5 1 15.24 654 LEU A O 1
ATOM 4645 N N . ILE A 1 655 ? 10.281 55.344 -48.406 1 15.19 655 ILE A N 1
ATOM 4646 C CA . ILE A 1 655 ? 11.32 55.375 -49.438 1 15.19 655 ILE A CA 1
ATOM 4647 C C . ILE A 1 655 ? 12.289 54.219 -49.219 1 15.19 655 ILE A C 1
ATOM 4649 O O . ILE A 1 655 ? 12.414 53.719 -48.094 1 15.19 655 ILE A O 1
ATOM 4653 N N . HIS A 1 656 ? 13.617 54.5 -49.75 1 15.48 656 HIS A N 1
ATOM 4654 C CA . HIS A 1 656 ? 14.609 54.312 -50.812 1 15.48 656 HIS A CA 1
ATOM 4655 C C . HIS A 1 656 ? 15.742 53.406 -50.344 1 15.48 656 HIS A C 1
ATOM 4657 O O . HIS A 1 656 ? 16.078 52.438 -51.031 1 15.48 656 HIS A O 1
ATOM 4663 N N . TYR A 1 657 ? 16.984 54.094 -50.031 1 15.65 657 TYR A N 1
ATOM 4664 C CA . TYR A 1 657 ? 18.156 54.344 -50.875 1 15.65 657 TYR A CA 1
ATOM 4665 C C . TYR A 1 657 ? 19.156 53.188 -50.75 1 15.65 657 TYR A C 1
ATOM 4667 O O . TYR A 1 657 ? 19.125 52.438 -49.75 1 15.65 657 TYR A O 1
ATOM 4675 N N . SER A 1 658 ? 20.438 53.656 -51 1 15.59 658 SER A N 1
ATOM 4676 C CA . SER A 1 658 ? 21.578 53.656 -51.906 1 15.59 658 SER A CA 1
ATOM 4677 C C . SER A 1 658 ? 22.688 52.75 -51.406 1 15.59 658 SER A C 1
ATOM 4679 O O . SER A 1 658 ? 23.188 51.875 -52.125 1 15.59 658 SER A O 1
ATOM 4681 N N . ASN A 1 659 ? 23.844 53.438 -51 1 17.48 659 ASN A N 1
ATOM 4682 C CA . ASN A 1 659 ? 25.031 53.844 -51.75 1 17.48 659 ASN A CA 1
ATOM 4683 C C . ASN A 1 659 ? 26.141 52.812 -51.625 1 17.48 659 ASN A C 1
ATOM 4685 O O . ASN A 1 659 ? 26.125 51.938 -50.75 1 17.48 659 ASN A O 1
ATOM 4689 N N . THR A 1 660 ? 27.469 53.406 -51.438 1 18.28 660 THR A N 1
ATOM 4690 C CA . THR A 1 660 ? 28.703 53.781 -52.125 1 18.28 660 THR A CA 1
ATOM 4691 C C . THR A 1 660 ? 29.844 52.875 -51.688 1 18.28 660 THR A C 1
ATOM 4693 O O . THR A 1 660 ? 29.75 52.188 -50.688 1 18.28 660 THR A O 1
ATOM 4696 N N . TYR A 1 661 ? 31.25 53.688 -51.531 1 15.1 661 TYR A N 1
ATOM 4697 C CA . TYR A 1 661 ? 32.562 54.156 -52 1 15.1 661 TYR A CA 1
ATOM 4698 C C . TYR A 1 661 ? 33.656 53.688 -51.062 1 15.1 661 TYR A C 1
ATOM 4700 O O . TYR A 1 661 ? 34.844 53.75 -51.438 1 15.1 661 TYR A O 1
ATOM 4708 N N . ASN A 1 662 ? 34.219 53.625 -49.938 1 21.53 662 ASN A N 1
ATOM 4709 C CA . ASN A 1 662 ? 35.656 53.5 -50.188 1 21.53 662 ASN A CA 1
ATOM 4710 C C . ASN A 1 662 ? 36.031 52.125 -50.719 1 21.53 662 ASN A C 1
ATOM 4712 O O . ASN A 1 662 ? 35.469 51.125 -50.281 1 21.53 662 ASN A O 1
ATOM 4716 N N . TYR A 1 663 ? 36.688 51.125 -51.281 1 19.08 663 TYR A N 1
ATOM 4717 C CA . TYR A 1 663 ? 36.844 50.875 -52.719 1 19.08 663 TYR A CA 1
ATOM 4718 C C . TYR A 1 663 ? 35.531 50.375 -53.344 1 19.08 663 TYR A C 1
ATOM 4720 O O . TYR A 1 663 ? 34.781 49.688 -52.688 1 19.08 663 TYR A O 1
ATOM 4728 N N . MET B 1 1 ? -16.375 -41.531 -15.008 1 66.25 1 MET B N 1
ATOM 4729 C CA . MET B 1 1 ? -15.391 -42.062 -14.078 1 66.25 1 MET B CA 1
ATOM 4730 C C . MET B 1 1 ? -14.039 -41.375 -14.281 1 66.25 1 MET B C 1
ATOM 4732 O O . MET B 1 1 ? -12.992 -42.031 -14.227 1 66.25 1 MET B O 1
ATOM 4736 N N . ILE B 1 2 ? -14.086 -40.156 -14.664 1 66.44 2 ILE B N 1
ATOM 4737 C CA . ILE B 1 2 ? -12.844 -39.438 -14.961 1 66.44 2 ILE B CA 1
ATOM 4738 C C . ILE B 1 2 ? -12.062 -39.219 -13.672 1 66.44 2 ILE B C 1
ATOM 4740 O O . ILE B 1 2 ? -12.516 -38.469 -12.789 1 66.44 2 ILE B O 1
ATOM 4744 N N . ASN B 1 3 ? -10.859 -39.844 -13.609 1 75.75 3 ASN B N 1
ATOM 4745 C CA . ASN B 1 3 ? -9.93 -39.75 -12.492 1 75.75 3 ASN B CA 1
ATOM 4746 C C . ASN B 1 3 ? -10.602 -40.125 -11.172 1 75.75 3 ASN B C 1
ATOM 4748 O O . ASN B 1 3 ? -10.422 -39.469 -10.164 1 75.75 3 ASN B O 1
ATOM 4752 N N . ASN B 1 4 ? -11.461 -41.125 -11.234 1 81.25 4 ASN B N 1
ATOM 4753 C CA . ASN B 1 4 ? -12.211 -41.562 -10.07 1 81.25 4 ASN B CA 1
ATOM 4754 C C . ASN B 1 4 ? -12.555 -43.062 -10.164 1 81.25 4 ASN B C 1
ATOM 4756 O O . ASN B 1 4 ? -12.359 -43.656 -11.211 1 81.25 4 ASN B O 1
ATOM 4760 N N . CYS B 1 5 ? -12.977 -43.656 -8.969 1 82.81 5 CYS B N 1
ATOM 4761 C CA . CYS B 1 5 ? -13.531 -45 -8.914 1 82.81 5 CYS B CA 1
ATOM 4762 C C . CYS B 1 5 ? -15.031 -44.938 -8.641 1 82.81 5 CYS B C 1
ATOM 4764 O O . CYS B 1 5 ? -15.5 -44.156 -7.824 1 82.81 5 CYS B O 1
ATOM 4766 N N . VAL B 1 6 ? -15.711 -45.531 -9.445 1 84.69 6 VAL B N 1
ATOM 4767 C CA . VAL B 1 6 ? -17.156 -45.562 -9.258 1 84.69 6 VAL B CA 1
ATOM 4768 C C . VAL B 1 6 ? -17.625 -47.031 -9.164 1 84.69 6 VAL B C 1
ATOM 4770 O O . VAL B 1 6 ? -17.078 -47.906 -9.828 1 84.69 6 VAL B O 1
ATOM 4773 N N . THR B 1 7 ? -18.531 -47.219 -8.25 1 83.94 7 THR B N 1
ATOM 4774 C CA . THR B 1 7 ? -19.203 -48.531 -8.188 1 83.94 7 THR B CA 1
ATOM 4775 C C . THR B 1 7 ? -20.312 -48.594 -9.234 1 83.94 7 THR B C 1
ATOM 4777 O O . THR B 1 7 ? -21.281 -47.844 -9.172 1 83.94 7 THR B O 1
ATOM 4780 N N . ILE B 1 8 ? -20.188 -49.375 -10.273 1 81 8 ILE B N 1
ATOM 4781 C CA . ILE B 1 8 ? -21.141 -49.531 -11.367 1 81 8 ILE B CA 1
ATOM 4782 C C . ILE B 1 8 ? -22.328 -50.375 -10.914 1 81 8 ILE B C 1
ATOM 4784 O O . ILE B 1 8 ? -23.484 -50.031 -11.188 1 81 8 ILE B O 1
ATOM 4788 N N . GLU B 1 9 ? -22.172 -51.562 -10.312 1 79.56 9 GLU B N 1
ATOM 4789 C CA . GLU B 1 9 ? -23.156 -52.406 -9.656 1 79.56 9 GLU B CA 1
ATOM 4790 C C . GLU B 1 9 ? -22.531 -53.156 -8.477 1 79.56 9 GLU B C 1
ATOM 4792 O O . GLU B 1 9 ? -21.312 -53.094 -8.273 1 79.56 9 GLU B O 1
ATOM 4797 N N . SER B 1 10 ? -23.453 -53.719 -7.656 1 78.12 10 SER B N 1
ATOM 4798 C CA . SER B 1 10 ? -22.969 -54.406 -6.473 1 78.12 10 SER B CA 1
ATOM 4799 C C . SER B 1 10 ? -21.844 -55.406 -6.828 1 78.12 10 SER B C 1
ATOM 4801 O O . SER B 1 10 ? -22.016 -56.25 -7.695 1 78.12 10 SER B O 1
ATOM 4803 N N . GLY B 1 11 ? -20.672 -55.188 -6.289 1 80.5 11 GLY B N 1
ATOM 4804 C CA . GLY B 1 11 ? -19.531 -56.094 -6.469 1 80.5 11 GLY B CA 1
ATOM 4805 C C . GLY B 1 11 ? -18.641 -55.656 -7.625 1 80.5 11 GLY B C 1
ATOM 4806 O O . GLY B 1 11 ? -17.609 -56.281 -7.859 1 80.5 11 GLY B O 1
ATOM 4807 N N . VAL B 1 12 ? -19.047 -54.719 -8.516 1 83.12 12 VAL B N 1
ATOM 4808 C CA . VAL B 1 12 ? -18.266 -54.312 -9.672 1 83.12 12 VAL B CA 1
ATOM 4809 C C . VAL B 1 12 ? -17.875 -52.812 -9.523 1 83.12 12 VAL B C 1
ATOM 4811 O O . VAL B 1 12 ? -18.75 -51.938 -9.547 1 83.12 12 VAL B O 1
ATOM 4814 N N . GLN B 1 13 ? -16.531 -52.594 -9.227 1 85.75 13 GLN B N 1
ATOM 4815 C CA . GLN B 1 13 ? -16 -51.25 -9.156 1 85.75 13 GLN B CA 1
ATOM 4816 C C . GLN B 1 13 ? -15.031 -50.969 -10.305 1 85.75 13 GLN B C 1
ATOM 4818 O O . GLN B 1 13 ? -14.25 -51.844 -10.688 1 85.75 13 GLN B O 1
ATOM 4823 N N . GLY B 1 14 ? -15.219 -49.906 -11.055 1 85.62 14 GLY B N 1
ATOM 4824 C CA . GLY B 1 14 ? -14.289 -49.469 -12.078 1 85.62 14 GLY B CA 1
ATOM 4825 C C . GLY B 1 14 ? -13.57 -48.156 -11.734 1 85.62 14 GLY B C 1
ATOM 4826 O O . GLY B 1 14 ? -14.125 -47.312 -11.047 1 85.62 14 GLY B O 1
ATOM 4827 N N . CYS B 1 15 ? -12.266 -48.219 -12.055 1 86.56 15 CYS B N 1
ATOM 4828 C CA . CYS B 1 15 ? -11.445 -47.031 -11.836 1 86.56 15 CYS B CA 1
ATOM 4829 C C . CYS B 1 15 ? -10.805 -46.562 -13.141 1 86.56 15 CYS B C 1
ATOM 4831 O O . CYS B 1 15 ? -10.445 -47.375 -13.984 1 86.56 15 CYS B O 1
ATOM 4833 N N . CYS B 1 16 ? -10.836 -45.281 -13.414 1 80.88 16 CYS B N 1
ATOM 4834 C CA . CYS B 1 16 ? -10.117 -44.719 -14.555 1 80.88 16 CYS B CA 1
ATOM 4835 C C . CYS B 1 16 ? -9.297 -43.5 -14.133 1 80.88 16 CYS B C 1
ATOM 4837 O O . CYS B 1 16 ? -9.711 -42.75 -13.25 1 80.88 16 CYS B O 1
ATOM 4839 N N . CYS B 1 17 ? -8.078 -43.438 -14.633 1 81.56 17 CYS B N 1
ATOM 4840 C CA . CYS B 1 17 ? -7.289 -42.219 -14.43 1 81.56 17 CYS B CA 1
ATOM 4841 C C . CYS B 1 17 ? -6.379 -41.969 -15.625 1 81.56 17 CYS B C 1
ATOM 4843 O O . CYS B 1 17 ? -6.176 -42.844 -16.453 1 81.56 17 CYS B O 1
ATOM 4845 N N . ASN B 1 18 ? -5.949 -40.75 -15.758 1 72.19 18 ASN B N 1
ATOM 4846 C CA . ASN B 1 18 ? -5.301 -40.375 -17.016 1 72.19 18 ASN B CA 1
ATOM 4847 C C . ASN B 1 18 ? -3.865 -39.906 -16.781 1 72.19 18 ASN B C 1
ATOM 4849 O O . ASN B 1 18 ? -3.295 -39.188 -17.609 1 72.19 18 ASN B O 1
ATOM 4853 N N . THR B 1 19 ? -3.252 -40.188 -15.578 1 71.62 19 THR B N 1
ATOM 4854 C CA . THR B 1 19 ? -1.854 -39.844 -15.344 1 71.62 19 THR B CA 1
ATOM 4855 C C . THR B 1 19 ? -1.006 -41.094 -15.172 1 71.62 19 THR B C 1
ATOM 4857 O O . THR B 1 19 ? -1.539 -42.188 -14.969 1 71.62 19 THR B O 1
ATOM 4860 N N . ASP B 1 20 ? 0.25 -40.969 -15.344 1 65.94 20 ASP B N 1
ATOM 4861 C CA . ASP B 1 20 ? 1.148 -42.125 -15.234 1 65.94 20 ASP B CA 1
ATOM 4862 C C . ASP B 1 20 ? 1.092 -42.75 -13.836 1 65.94 20 ASP B C 1
ATOM 4864 O O . ASP B 1 20 ? 1.195 -42.031 -12.836 1 65.94 20 ASP B O 1
ATOM 4868 N N . GLY B 1 21 ? 0.899 -44 -13.82 1 68.31 21 GLY B N 1
ATOM 4869 C CA . GLY B 1 21 ? 0.96 -44.75 -12.578 1 68.31 21 GLY B CA 1
ATOM 4870 C C . GLY B 1 21 ? -0.19 -44.438 -11.641 1 68.31 21 GLY B C 1
ATOM 4871 O O . GLY B 1 21 ? -0.135 -44.75 -10.453 1 68.31 21 GLY B O 1
ATOM 4872 N N . CYS B 1 22 ? -1.178 -43.812 -12.141 1 76.5 22 CYS B N 1
ATOM 4873 C CA . CYS B 1 22 ? -2.268 -43.375 -11.289 1 76.5 22 CYS B CA 1
ATOM 4874 C C . CYS B 1 22 ? -3.117 -44.531 -10.812 1 76.5 22 CYS B C 1
ATOM 4876 O O . CYS B 1 22 ? -3.914 -44.406 -9.883 1 76.5 22 CYS B O 1
ATOM 4878 N N . LEU B 1 23 ? -2.977 -45.688 -11.438 1 78.5 23 LEU B N 1
ATOM 4879 C CA . LEU B 1 23 ? -3.746 -46.875 -11.062 1 78.5 23 LEU B CA 1
ATOM 4880 C C . LEU B 1 23 ? -2.852 -48.125 -11 1 78.5 23 LEU B C 1
ATOM 4882 O O . LEU B 1 23 ? -2.367 -48.594 -12.023 1 78.5 23 LEU B O 1
ATOM 4886 N N . THR B 1 24 ? -2.576 -48.469 -9.805 1 76.19 24 THR B N 1
ATOM 4887 C CA . THR B 1 24 ? -1.808 -49.688 -9.492 1 76.19 24 THR B CA 1
ATOM 4888 C C . THR B 1 24 ? -2.502 -50.5 -8.414 1 76.19 24 THR B C 1
ATOM 4890 O O . THR B 1 24 ? -3.494 -50.062 -7.828 1 76.19 24 THR B O 1
ATOM 4893 N N . PRO B 1 25 ? -2.074 -51.75 -8.266 1 70.88 25 PRO B N 1
ATOM 4894 C CA . PRO B 1 25 ? -2.705 -52.5 -7.188 1 70.88 25 PRO B CA 1
ATOM 4895 C C . PRO B 1 25 ? -2.65 -51.781 -5.844 1 70.88 25 PRO B C 1
ATOM 4897 O O . PRO B 1 25 ? -3.48 -52.031 -4.969 1 70.88 25 PRO B O 1
ATOM 4900 N N . LYS B 1 26 ? -1.737 -50.781 -5.723 1 67.06 26 LYS B N 1
ATOM 4901 C CA . LYS B 1 26 ? -1.562 -50.094 -4.453 1 67.06 26 LYS B CA 1
ATOM 4902 C C . LYS B 1 26 ? -2.129 -48.688 -4.523 1 67.06 26 LYS B C 1
ATOM 4904 O O . LYS B 1 26 ? -2.219 -47.969 -3.506 1 67.06 26 LYS B O 1
ATOM 4909 N N . LYS B 1 27 ? -2.486 -48.219 -5.668 1 77.62 27 LYS B N 1
ATOM 4910 C CA . LYS B 1 27 ? -2.92 -46.844 -5.852 1 77.62 27 LYS B CA 1
ATOM 4911 C C . LYS B 1 27 ? -4.207 -46.781 -6.668 1 77.62 27 LYS B C 1
ATOM 4913 O O . LYS B 1 27 ? -4.301 -47.375 -7.742 1 77.62 27 LYS B O 1
ATOM 4918 N N . LYS B 1 28 ? -5.184 -46.062 -6.094 1 77.44 28 LYS B N 1
ATOM 4919 C CA . LYS B 1 28 ? -6.445 -45.844 -6.801 1 77.44 28 LYS B CA 1
ATOM 4920 C C . LYS B 1 28 ? -6.68 -44.344 -7.066 1 77.44 28 LYS B C 1
ATOM 4922 O O . LYS B 1 28 ? -6.324 -43.5 -6.242 1 77.44 28 LYS B O 1
ATOM 4927 N N . PRO B 1 29 ? -7.219 -44.094 -8.289 1 78 29 PRO B N 1
ATOM 4928 C CA . PRO B 1 29 ? -7.531 -42.719 -8.578 1 78 29 PRO B CA 1
ATOM 4929 C C . PRO B 1 29 ? -8.594 -42.125 -7.645 1 78 29 PRO B C 1
ATOM 4931 O O . PRO B 1 29 ? -9.43 -42.875 -7.117 1 78 29 PRO B O 1
ATOM 4934 N N . GLY B 1 30 ? -8.523 -40.844 -7.359 1 70.69 30 GLY B N 1
ATOM 4935 C CA . GLY B 1 30 ? -9.508 -40.188 -6.52 1 70.69 30 GLY B CA 1
ATOM 4936 C C . GLY B 1 30 ? -9.023 -39.938 -5.105 1 70.69 30 GLY B C 1
ATOM 4937 O O . GLY B 1 30 ? -9.531 -39.062 -4.41 1 70.69 30 GLY B O 1
ATOM 4938 N N . ASN B 1 31 ? -8.094 -40.75 -4.68 1 73.75 31 ASN B N 1
ATOM 4939 C CA . ASN B 1 31 ? -7.562 -40.562 -3.34 1 73.75 31 ASN B CA 1
ATOM 4940 C C . ASN B 1 31 ? -6.496 -39.469 -3.328 1 73.75 31 ASN B C 1
ATOM 4942 O O . ASN B 1 31 ? -5.578 -39.469 -4.152 1 73.75 31 ASN B O 1
ATOM 4946 N N . VAL B 1 32 ? -6.715 -38.5 -2.545 1 80.25 32 VAL B N 1
ATOM 4947 C CA . VAL B 1 32 ? -5.734 -37.438 -2.426 1 80.25 32 VAL B CA 1
ATOM 4948 C C . VAL B 1 32 ? -4.527 -37.938 -1.63 1 80.25 32 VAL B C 1
ATOM 4950 O O . VAL B 1 32 ? -4.68 -38.5 -0.547 1 80.25 32 VAL B O 1
ATOM 4953 N N . LEU B 1 33 ? -3.35 -37.844 -2.221 1 87.31 33 LEU B N 1
ATOM 4954 C CA . LEU B 1 33 ? -2.109 -38.188 -1.53 1 87.31 33 LEU B CA 1
ATOM 4955 C C . LEU B 1 33 ? -1.729 -37.094 -0.532 1 87.31 33 LEU B C 1
ATOM 4957 O O . LEU B 1 33 ? -1.718 -35.906 -0.873 1 87.31 33 LEU B O 1
ATOM 4961 N N . PHE B 1 34 ? -1.478 -37.5 0.76 1 89.94 34 PHE B N 1
ATOM 4962 C CA . PHE B 1 34 ? -0.959 -36.594 1.763 1 89.94 34 PHE B CA 1
ATOM 4963 C C . PHE B 1 34 ? 0.522 -36.844 2.018 1 89.94 34 PHE B C 1
ATOM 4965 O O . PHE B 1 34 ? 0.938 -38 2.205 1 89.94 34 PHE B O 1
ATOM 4972 N N . CYS B 1 35 ? 1.326 -35.812 1.937 1 92.75 35 CYS B N 1
ATOM 4973 C CA . CYS B 1 35 ? 2.75 -35.938 2.229 1 92.75 35 CYS B CA 1
ATOM 4974 C C . CYS B 1 35 ? 3.105 -35.219 3.523 1 92.75 35 CYS B C 1
ATOM 4976 O O . CYS B 1 35 ? 2.479 -34.219 3.873 1 92.75 35 CYS B O 1
ATOM 4978 N N . TYR B 1 36 ? 4.074 -35.812 4.25 1 93 36 TYR B N 1
ATOM 4979 C CA . TYR B 1 36 ? 4.68 -35.062 5.355 1 93 36 TYR B CA 1
ATOM 4980 C C . TYR B 1 36 ? 5.641 -34 4.844 1 93 36 TYR B C 1
ATOM 4982 O O . TYR B 1 36 ? 6.535 -34.312 4.051 1 93 36 TYR B O 1
ATOM 4990 N N . VAL B 1 37 ? 5.387 -32.781 5.195 1 94 37 VAL B N 1
ATOM 4991 C CA . VAL B 1 37 ? 6.254 -31.656 4.84 1 94 37 VAL B CA 1
ATOM 4992 C C . VAL B 1 37 ? 6.848 -31.047 6.105 1 94 37 VAL B C 1
ATOM 4994 O O . VAL B 1 37 ? 6.121 -30.703 7.043 1 94 37 VAL B O 1
ATOM 4997 N N . GLY B 1 38 ? 8.211 -30.953 6.148 1 93.12 38 GLY B N 1
ATOM 4998 C CA . GLY B 1 38 ? 8.828 -30.422 7.359 1 93.12 38 GLY B CA 1
ATOM 4999 C C . GLY B 1 38 ? 10.336 -30.547 7.359 1 93.12 38 GLY B C 1
ATOM 5000 O O . GLY B 1 38 ? 10.945 -30.766 6.312 1 93.12 38 GLY B O 1
ATOM 5001 N N . LEU B 1 39 ? 10.898 -30.297 8.523 1 94.19 39 LEU B N 1
ATOM 5002 C CA . LEU B 1 39 ? 12.336 -30.328 8.75 1 94.19 39 LEU B CA 1
ATOM 5003 C C . LEU B 1 39 ? 12.672 -31.062 10.039 1 94.19 39 LEU B C 1
ATOM 5005 O O . LEU B 1 39 ? 11.992 -30.875 11.055 1 94.19 39 LEU B O 1
ATOM 5009 N N . TYR B 1 40 ? 13.656 -31.906 9.914 1 93.81 40 TYR B N 1
ATOM 5010 C CA . TYR B 1 40 ? 14.133 -32.656 11.062 1 93.81 40 TYR B CA 1
ATOM 5011 C C . TYR B 1 40 ? 15.641 -32.531 11.219 1 93.81 40 TYR B C 1
ATOM 5013 O O . TYR B 1 40 ? 16.391 -32.812 10.289 1 93.81 40 TYR B O 1
ATOM 5021 N N . ALA B 1 41 ? 16.047 -32.062 12.305 1 93.94 41 ALA B N 1
ATOM 5022 C CA . ALA B 1 41 ? 17.438 -31.969 12.742 1 93.94 41 ALA B CA 1
ATOM 5023 C C . ALA B 1 41 ? 17.562 -32.312 14.227 1 93.94 41 ALA B C 1
ATOM 5025 O O . ALA B 1 41 ? 17.391 -31.438 15.078 1 93.94 41 ALA B O 1
ATOM 5026 N N . LYS B 1 42 ? 18.031 -33.406 14.43 1 88.88 42 LYS B N 1
ATOM 5027 C CA . LYS B 1 42 ? 17.969 -33.969 15.781 1 88.88 42 LYS B CA 1
ATOM 5028 C C . LYS B 1 42 ? 18.812 -33.125 16.75 1 88.88 42 LYS B C 1
ATOM 5030 O O . LYS B 1 42 ? 18.328 -32.719 17.812 1 88.88 42 LYS B O 1
ATOM 5035 N N . ASN B 1 43 ? 20.031 -32.875 16.422 1 91.69 43 ASN B N 1
ATOM 5036 C CA . ASN B 1 43 ? 20.953 -32.219 17.328 1 91.69 43 ASN B CA 1
ATOM 5037 C C . ASN B 1 43 ? 20.562 -30.75 17.547 1 91.69 43 ASN B C 1
ATOM 5039 O O . ASN B 1 43 ? 20.891 -30.156 18.578 1 91.69 43 ASN B O 1
ATOM 5043 N N . ALA B 1 44 ? 19.906 -30.188 16.547 1 92.44 44 ALA B N 1
ATOM 5044 C CA . ALA B 1 44 ? 19.469 -28.797 16.656 1 92.44 44 ALA B CA 1
ATOM 5045 C C . ALA B 1 44 ? 18.125 -28.703 17.375 1 92.44 44 ALA B C 1
ATOM 5047 O O . ALA B 1 44 ? 17.625 -27.609 17.625 1 92.44 44 ALA B O 1
ATOM 5048 N N . GLY B 1 45 ? 17.547 -29.828 17.688 1 89.75 45 GLY B N 1
ATOM 5049 C CA . GLY B 1 45 ? 16.266 -29.859 18.375 1 89.75 45 GLY B CA 1
ATOM 5050 C C . GLY B 1 45 ? 15.094 -29.484 17.484 1 89.75 45 GLY B C 1
ATOM 5051 O O . GLY B 1 45 ? 14.078 -28.969 17.969 1 89.75 45 GLY B O 1
ATOM 5052 N N . ILE B 1 46 ? 15.227 -29.672 16.203 1 91.56 46 ILE B N 1
ATOM 5053 C CA . ILE B 1 46 ? 14.188 -29.281 15.258 1 91.56 46 ILE B CA 1
ATOM 5054 C C . ILE B 1 46 ? 13.414 -30.531 14.812 1 91.56 46 ILE B C 1
ATOM 5056 O O . ILE B 1 46 ? 14.008 -31.484 14.312 1 91.56 46 ILE B O 1
ATOM 5060 N N . ASN B 1 47 ? 12.125 -30.547 15.023 1 90.56 47 ASN B N 1
ATOM 5061 C CA . ASN B 1 47 ? 11.148 -31.484 14.5 1 90.56 47 ASN B CA 1
ATOM 5062 C C . ASN B 1 47 ? 9.812 -30.812 14.203 1 90.56 47 ASN B C 1
ATOM 5064 O O . ASN B 1 47 ? 8.883 -30.891 15.008 1 90.56 47 ASN B O 1
ATOM 5068 N N . VAL B 1 48 ? 9.797 -30.219 13.086 1 90.19 48 VAL B N 1
ATOM 5069 C CA . VAL B 1 48 ? 8.633 -29.406 12.711 1 90.19 48 VAL B CA 1
ATOM 5070 C C . VAL B 1 48 ? 8.07 -29.906 11.383 1 90.19 48 VAL B C 1
ATOM 5072 O O . VAL B 1 48 ? 8.828 -30.25 10.469 1 90.19 48 VAL B O 1
ATOM 5075 N N . GLY B 1 49 ? 6.711 -30.062 11.352 1 90.56 49 GLY B N 1
ATOM 5076 C CA . GLY B 1 49 ? 6.117 -30.453 10.086 1 90.56 49 GLY B CA 1
ATOM 5077 C C . GLY B 1 49 ? 4.609 -30.594 10.156 1 90.56 49 GLY B C 1
ATOM 5078 O O . GLY B 1 49 ? 4.008 -30.391 11.211 1 90.56 49 GLY B O 1
ATOM 5079 N N . ALA B 1 50 ? 4.059 -30.875 8.977 1 89.38 50 ALA B N 1
ATOM 5080 C CA . ALA B 1 50 ? 2.621 -31.078 8.82 1 89.38 50 ALA B CA 1
ATOM 5081 C C . ALA B 1 50 ? 2.322 -31.953 7.602 1 89.38 50 ALA B C 1
ATOM 5083 O O . ALA B 1 50 ? 3.166 -32.094 6.715 1 89.38 50 ALA B O 1
ATOM 5084 N N . GLU B 1 51 ? 1.146 -32.531 7.621 1 90.38 51 GLU B N 1
ATOM 5085 C CA . GLU B 1 51 ? 0.684 -33.25 6.445 1 90.38 51 GLU B CA 1
ATOM 5086 C C . GLU B 1 51 ? -0.077 -32.344 5.488 1 90.38 51 GLU B C 1
ATOM 5088 O O . GLU B 1 51 ? -0.918 -31.547 5.918 1 90.38 51 GLU B O 1
ATOM 5093 N N . VAL B 1 52 ? 0.276 -32.469 4.203 1 90.5 52 VAL B N 1
ATOM 5094 C CA . VAL B 1 52 ? -0.375 -31.625 3.219 1 90.5 52 VAL B CA 1
ATOM 5095 C C . VAL B 1 52 ? -0.792 -32.469 2.008 1 90.5 52 VAL B C 1
ATOM 5097 O O . VAL B 1 52 ? -0.14 -33.438 1.675 1 90.5 52 VAL B O 1
ATOM 5100 N N . PRO B 1 53 ? -1.917 -32.094 1.406 1 87.12 53 PRO B N 1
ATOM 5101 C CA . PRO B 1 53 ? -2.24 -32.719 0.132 1 87.12 53 PRO B CA 1
ATOM 5102 C C . PRO B 1 53 ? -1.185 -32.469 -0.941 1 87.12 53 PRO B C 1
ATOM 5104 O O . PRO B 1 53 ? -0.641 -31.375 -1.034 1 87.12 53 PRO B O 1
ATOM 5107 N N . CYS B 1 54 ? -0.924 -33.469 -1.735 1 89 54 CYS B N 1
ATOM 5108 C CA . CYS B 1 54 ? 0.141 -33.375 -2.729 1 89 54 CYS B CA 1
ATOM 5109 C C . CYS B 1 54 ? -0.325 -33.906 -4.074 1 89 54 CYS B C 1
ATOM 5111 O O . CYS B 1 54 ? -0.817 -35.031 -4.164 1 89 54 CYS B O 1
ATOM 5113 N N . ASP B 1 55 ? -0.204 -33.125 -5.125 1 79.38 55 ASP B N 1
ATOM 5114 C CA . ASP B 1 55 ? -0.539 -33.531 -6.48 1 79.38 55 ASP B CA 1
ATOM 5115 C C . ASP B 1 55 ? 0.652 -34.219 -7.156 1 79.38 55 ASP B C 1
ATOM 5117 O O . ASP B 1 55 ? 0.502 -34.844 -8.203 1 79.38 55 ASP B O 1
ATOM 5121 N N . GLY B 1 56 ? 1.764 -34.312 -6.52 1 88.25 56 GLY B N 1
ATOM 5122 C CA . GLY B 1 56 ? 2.957 -35 -7.016 1 88.25 56 GLY B CA 1
ATOM 5123 C C . GLY B 1 56 ? 3.346 -36.219 -6.199 1 88.25 56 GLY B C 1
ATOM 5124 O O . GLY B 1 56 ? 2.521 -37.094 -5.973 1 88.25 56 GLY B O 1
ATOM 5125 N N . GLN B 1 57 ? 4.586 -36.156 -5.746 1 91.62 57 GLN B N 1
ATOM 5126 C CA . GLN B 1 57 ? 5.074 -37.25 -4.91 1 91.62 57 GLN B CA 1
ATOM 5127 C C . GLN B 1 57 ? 5.664 -36.719 -3.607 1 91.62 57 GLN B C 1
ATOM 5129 O O . GLN B 1 57 ? 6.098 -35.562 -3.535 1 91.62 57 GLN B O 1
ATOM 5134 N N . CYS B 1 58 ? 5.598 -37.562 -2.621 1 94.62 58 CYS B N 1
ATOM 5135 C CA . CYS B 1 58 ? 6.301 -37.281 -1.38 1 94.62 58 CYS B CA 1
ATOM 5136 C C . CYS B 1 58 ? 7.805 -37.5 -1.542 1 94.62 58 CYS B C 1
ATOM 5138 O O . CYS B 1 58 ? 8.234 -38.469 -2.174 1 94.62 58 CYS B O 1
ATOM 5140 N N . SER B 1 59 ? 8.531 -36.531 -1.086 1 96.38 59 SER B N 1
ATOM 5141 C CA . SER B 1 59 ? 9.977 -36.625 -1.231 1 96.38 59 SER B CA 1
ATOM 5142 C C . SER B 1 59 ? 10.688 -36.25 0.073 1 96.38 59 SER B C 1
ATOM 5144 O O . SER B 1 59 ? 10.133 -35.531 0.908 1 96.38 59 SER B O 1
ATOM 5146 N N . SER B 1 60 ? 11.867 -36.781 0.27 1 95.81 60 SER B N 1
ATOM 5147 C CA . SER B 1 60 ? 12.766 -36.406 1.351 1 95.81 60 SER B CA 1
ATOM 5148 C C . SER B 1 60 ? 14.195 -36.219 0.853 1 95.81 60 SER B C 1
ATOM 5150 O O . SER B 1 60 ? 14.594 -36.875 -0.119 1 95.81 60 SER B O 1
ATOM 5152 N N . VAL B 1 61 ? 14.859 -35.312 1.37 1 95.38 61 VAL B N 1
ATOM 5153 C CA . VAL B 1 61 ? 16.297 -35.125 1.174 1 95.38 61 VAL B CA 1
ATOM 5154 C C . VAL B 1 61 ? 17 -35.125 2.523 1 95.38 61 VAL B C 1
ATOM 5156 O O . VAL B 1 61 ? 16.625 -34.406 3.447 1 95.38 61 VAL B O 1
ATOM 5159 N N . SER B 1 62 ? 17.969 -36 2.633 1 94.81 62 SER B N 1
ATOM 5160 C CA . SER B 1 62 ? 18.625 -36.156 3.926 1 94.81 62 SER B CA 1
ATOM 5161 C C . SER B 1 62 ? 20.141 -36.25 3.77 1 94.81 62 SER B C 1
ATOM 5163 O O . SER B 1 62 ? 20.641 -36.656 2.721 1 94.81 62 SER B O 1
ATOM 5165 N N . GLY B 1 63 ? 20.828 -35.844 4.75 1 92.75 63 GLY B N 1
ATOM 5166 C CA . GLY B 1 63 ? 22.281 -35.906 4.797 1 92.75 63 GLY B CA 1
ATOM 5167 C C . GLY B 1 63 ? 22.844 -35.656 6.18 1 92.75 63 GLY B C 1
ATOM 5168 O O . GLY B 1 63 ? 22.094 -35.312 7.105 1 92.75 63 GLY B O 1
ATOM 5169 N N . ILE B 1 64 ? 24.141 -35.938 6.273 1 90.5 64 ILE B N 1
ATOM 5170 C CA . ILE B 1 64 ? 24.828 -35.656 7.527 1 90.5 64 ILE B CA 1
ATOM 5171 C C . ILE B 1 64 ? 25.484 -34.281 7.461 1 90.5 64 ILE B C 1
ATOM 5173 O O . ILE B 1 64 ? 26.375 -34.031 6.637 1 90.5 64 ILE B O 1
ATOM 5177 N N . VAL B 1 65 ? 25 -33.406 8.289 1 91 65 VAL B N 1
ATOM 5178 C CA . VAL B 1 65 ? 25.484 -32.031 8.375 1 91 65 VAL B CA 1
ATOM 5179 C C . VAL B 1 65 ? 26.172 -31.828 9.727 1 91 65 VAL B C 1
ATOM 5181 O O . VAL B 1 65 ? 25.5 -31.844 10.773 1 91 65 VAL B O 1
ATOM 5184 N N . ASN B 1 66 ? 27.469 -31.578 9.719 1 86.19 66 ASN B N 1
ATOM 5185 C CA . ASN B 1 66 ? 28.25 -31.391 10.945 1 86.19 66 ASN B CA 1
ATOM 5186 C C . ASN B 1 66 ? 27.938 -32.469 11.969 1 86.19 66 ASN B C 1
ATOM 5188 O O . ASN B 1 66 ? 27.672 -32.188 13.133 1 86.19 66 ASN B O 1
ATOM 5192 N N . GLY B 1 67 ? 27.844 -33.625 11.531 1 87 67 GLY B N 1
ATOM 5193 C CA . GLY B 1 67 ? 27.641 -34.781 12.398 1 87 67 GLY B CA 1
ATOM 5194 C C . GLY B 1 67 ? 26.188 -35.031 12.758 1 87 67 GLY B C 1
ATOM 5195 O O . GLY B 1 67 ? 25.859 -36 13.438 1 87 67 GLY B O 1
ATOM 5196 N N . ASP B 1 68 ? 25.312 -34.188 12.281 1 91.62 68 ASP B N 1
ATOM 5197 C CA . ASP B 1 68 ? 23.891 -34.312 12.57 1 91.62 68 ASP B CA 1
ATOM 5198 C C . ASP B 1 68 ? 23.141 -34.906 11.383 1 91.62 68 ASP B C 1
ATOM 5200 O O . ASP B 1 68 ? 23.391 -34.562 10.234 1 91.62 68 ASP B O 1
ATOM 5204 N N . ASN B 1 69 ? 22.281 -35.875 11.711 1 90.19 69 ASN B N 1
ATOM 5205 C CA . ASN B 1 69 ? 21.391 -36.406 10.68 1 90.19 69 ASN B CA 1
ATOM 5206 C C . ASN B 1 69 ? 20.219 -35.469 10.406 1 90.19 69 ASN B C 1
ATOM 5208 O O . ASN B 1 69 ? 19.297 -35.406 11.211 1 90.19 69 ASN B O 1
ATOM 5212 N N . VAL B 1 70 ? 20.25 -34.875 9.242 1 94.31 70 VAL B N 1
ATOM 5213 C CA . VAL B 1 70 ? 19.25 -33.875 8.891 1 94.31 70 VAL B CA 1
ATOM 5214 C C . VAL B 1 70 ? 18.406 -34.406 7.73 1 94.31 70 VAL B C 1
ATOM 5216 O O . VAL B 1 70 ? 18.906 -35.094 6.852 1 94.31 70 VAL B O 1
ATOM 5219 N N . ALA B 1 71 ? 17.125 -34.094 7.801 1 94.69 71 ALA B N 1
ATOM 5220 C CA . ALA B 1 71 ? 16.234 -34.469 6.703 1 94.69 71 ALA B CA 1
ATOM 5221 C C . ALA B 1 71 ? 15.188 -33.406 6.461 1 94.69 71 ALA B C 1
ATOM 5223 O O . ALA B 1 71 ? 14.656 -32.812 7.406 1 94.69 71 ALA B O 1
ATOM 5224 N N . THR B 1 72 ? 14.977 -33.125 5.242 1 95.75 72 THR B N 1
ATOM 5225 C CA . THR B 1 72 ? 13.859 -32.281 4.832 1 95.75 72 THR B CA 1
ATOM 5226 C C . THR B 1 72 ? 12.805 -33.094 4.098 1 95.75 72 THR B C 1
ATOM 5228 O O . THR B 1 72 ? 13.141 -34.031 3.377 1 95.75 72 THR B O 1
ATOM 5231 N N . PHE B 1 73 ? 11.578 -32.781 4.309 1 95.06 73 PHE B N 1
ATOM 5232 C CA . PHE B 1 73 ? 10.445 -33.469 3.715 1 95.06 73 PHE B CA 1
ATOM 5233 C C . PHE B 1 73 ? 9.578 -32.5 2.91 1 95.06 73 PHE B C 1
ATOM 5235 O O . PHE B 1 73 ? 9.336 -31.391 3.34 1 95.06 73 PHE B O 1
ATOM 5242 N N . GLN B 1 74 ? 9.18 -32.969 1.733 1 95.38 74 GLN B N 1
ATOM 5243 C CA . GLN B 1 74 ? 8.43 -32.062 0.884 1 95.38 74 GLN B CA 1
ATOM 5244 C C . GLN B 1 74 ? 7.488 -32.812 -0.05 1 95.38 74 GLN B C 1
ATOM 5246 O O . GLN B 1 74 ? 7.641 -34.031 -0.245 1 95.38 74 GLN B O 1
ATOM 5251 N N . CYS B 1 75 ? 6.469 -32.094 -0.521 1 93.38 75 CYS B N 1
ATOM 5252 C CA . CYS B 1 75 ? 5.715 -32.469 -1.715 1 93.38 75 CYS B CA 1
ATOM 5253 C C . CYS B 1 75 ? 6.363 -31.891 -2.969 1 93.38 75 CYS B C 1
ATOM 5255 O O . CYS B 1 75 ? 6.566 -30.672 -3.066 1 93.38 75 CYS B O 1
ATOM 5257 N N . VAL B 1 76 ? 6.727 -32.781 -3.902 1 93.44 76 VAL B N 1
ATOM 5258 C CA . VAL B 1 76 ? 7.41 -32.281 -5.086 1 93.44 76 VAL B CA 1
ATOM 5259 C C . VAL B 1 76 ? 6.652 -32.719 -6.344 1 93.44 76 VAL B C 1
ATOM 5261 O O . VAL B 1 76 ? 5.949 -33.719 -6.34 1 93.44 76 VAL B O 1
ATOM 5264 N N . PRO B 1 77 ? 6.828 -31.891 -7.402 1 88.12 77 PRO B N 1
ATOM 5265 C CA . PRO B 1 77 ? 6.281 -32.344 -8.68 1 88.12 77 PRO B CA 1
ATOM 5266 C C . PRO B 1 77 ? 6.914 -33.656 -9.164 1 88.12 77 PRO B C 1
ATOM 5268 O O . PRO B 1 77 ? 8.07 -33.938 -8.852 1 88.12 77 PRO B O 1
ATOM 5271 N N . LEU B 1 78 ? 6.168 -34.312 -9.953 1 86.19 78 LEU B N 1
ATOM 5272 C CA . LEU B 1 78 ? 6.625 -35.594 -10.492 1 86.19 78 LEU B CA 1
ATOM 5273 C C . LEU B 1 78 ? 7.922 -35.406 -11.273 1 86.19 78 LEU B C 1
ATOM 5275 O O . LEU B 1 78 ? 8.766 -36.312 -11.281 1 86.19 78 LEU B O 1
ATOM 5279 N N . SER B 1 79 ? 8.094 -34.281 -11.898 1 84.25 79 SER B N 1
ATOM 5280 C CA . SER B 1 79 ? 9.25 -34.031 -12.742 1 84.25 79 SER B CA 1
ATOM 5281 C C . SER B 1 79 ? 10.547 -34.062 -11.938 1 84.25 79 SER B C 1
ATOM 5283 O O . SER B 1 79 ? 11.594 -34.438 -12.469 1 84.25 79 SER B O 1
ATOM 5285 N N . ILE B 1 80 ? 10.508 -33.75 -10.695 1 91.38 80 ILE B N 1
ATOM 5286 C CA . ILE B 1 80 ? 11.695 -33.781 -9.844 1 91.38 80 ILE B CA 1
ATOM 5287 C C . ILE B 1 80 ? 12.102 -35.219 -9.586 1 91.38 80 ILE B C 1
ATOM 5289 O O . ILE B 1 80 ? 13.273 -35.594 -9.734 1 91.38 80 ILE B O 1
ATOM 5293 N N . CYS B 1 81 ? 11.195 -36.031 -9.242 1 91.31 81 CYS B N 1
ATOM 5294 C CA . CYS B 1 81 ? 11.469 -37.438 -8.969 1 91.31 81 CYS B CA 1
ATOM 5295 C C . CYS B 1 81 ? 11.914 -38.156 -10.234 1 91.31 81 CYS B C 1
ATOM 5297 O O . CYS B 1 81 ? 12.797 -39.031 -10.188 1 91.31 81 CYS B O 1
ATOM 5299 N N . LYS B 1 82 ? 11.32 -37.812 -11.312 1 86.88 82 LYS B N 1
ATOM 5300 C CA . LYS B 1 82 ? 11.734 -38.406 -12.586 1 86.88 82 LYS B CA 1
ATOM 5301 C C . LYS B 1 82 ? 13.172 -38 -12.93 1 86.88 82 LYS B C 1
ATOM 5303 O O . LYS B 1 82 ? 13.945 -38.812 -13.422 1 86.88 82 LYS B O 1
ATOM 5308 N N . SER B 1 83 ? 13.508 -36.75 -12.656 1 87.44 83 SER B N 1
ATOM 5309 C CA . SER B 1 83 ? 14.867 -36.281 -12.906 1 87.44 83 SER B CA 1
ATOM 5310 C C . SER B 1 83 ? 15.891 -37.062 -12.094 1 87.44 83 SER B C 1
ATOM 5312 O O . SER B 1 83 ? 17.016 -37.25 -12.539 1 87.44 83 SER B O 1
ATOM 5314 N N . LEU B 1 84 ? 15.477 -37.5 -10.945 1 89.81 84 LEU B N 1
ATOM 5315 C CA . LEU B 1 84 ? 16.375 -38.25 -10.055 1 89.81 84 LEU B CA 1
ATOM 5316 C C . LEU B 1 84 ? 16.281 -39.75 -10.305 1 89.81 84 LEU B C 1
ATOM 5318 O O . LEU B 1 84 ? 17.031 -40.531 -9.719 1 89.81 84 LEU B O 1
ATOM 5322 N N . ALA B 1 85 ? 15.406 -40.156 -11.148 1 88 85 ALA B N 1
ATOM 5323 C CA . ALA B 1 85 ? 15.141 -41.562 -11.453 1 88 85 ALA B CA 1
ATOM 5324 C C . ALA B 1 85 ? 14.758 -42.344 -10.195 1 88 85 ALA B C 1
ATOM 5326 O O . ALA B 1 85 ? 15.266 -43.438 -9.953 1 88 85 ALA B O 1
ATOM 5327 N N . LEU B 1 86 ? 13.953 -41.625 -9.43 1 90.19 86 LEU B N 1
ATOM 5328 C CA . LEU B 1 86 ? 13.5 -42.25 -8.18 1 90.19 86 LEU B CA 1
ATOM 5329 C C . LEU B 1 86 ? 11.992 -42.469 -8.195 1 90.19 86 LEU B C 1
ATOM 5331 O O . LEU B 1 86 ? 11.219 -41.531 -8.367 1 90.19 86 LEU B O 1
ATOM 5335 N N . ASN B 1 87 ? 11.555 -43.719 -8.102 1 88.06 87 ASN B N 1
ATOM 5336 C CA . ASN B 1 87 ? 10.156 -44.094 -7.949 1 88.06 87 ASN B CA 1
ATOM 5337 C C . ASN B 1 87 ? 9.969 -45.094 -6.824 1 88.06 87 ASN B C 1
ATOM 5339 O O . ASN B 1 87 ? 10.32 -46.281 -6.973 1 88.06 87 ASN B O 1
ATOM 5343 N N . ASN B 1 88 ? 9.383 -44.625 -5.793 1 89.19 88 ASN B N 1
ATOM 5344 C CA . ASN B 1 88 ? 9.258 -45.406 -4.574 1 89.19 88 ASN B CA 1
ATOM 5345 C C . ASN B 1 88 ? 10.602 -46 -4.156 1 89.19 88 ASN B C 1
ATOM 5347 O O . ASN B 1 88 ? 10.703 -47.219 -3.926 1 89.19 88 ASN B O 1
ATOM 5351 N N . GLY B 1 89 ? 11.547 -45.125 -4.078 1 92.12 89 GLY B N 1
ATOM 5352 C CA . GLY B 1 89 ? 12.922 -45.5 -3.752 1 92.12 89 GLY B CA 1
ATOM 5353 C C . GLY B 1 89 ? 13.789 -44.312 -3.4 1 92.12 89 GLY B C 1
ATOM 5354 O O . GLY B 1 89 ? 13.328 -43.188 -3.416 1 92.12 89 GLY B O 1
ATOM 5355 N N . CYS B 1 90 ? 15.055 -44.688 -2.986 1 94.38 90 CYS B N 1
ATOM 5356 C CA . CYS B 1 90 ? 16.016 -43.656 -2.594 1 94.38 90 CYS B CA 1
ATOM 5357 C C . CYS B 1 90 ? 17.312 -43.812 -3.373 1 94.38 90 CYS B C 1
ATOM 5359 O O . CYS B 1 90 ? 17.594 -44.875 -3.943 1 94.38 90 CYS B O 1
ATOM 5361 N N . GLY B 1 91 ? 18.031 -42.688 -3.463 1 93.88 91 GLY B N 1
ATOM 5362 C CA . GLY B 1 91 ? 19.359 -42.656 -4.082 1 93.88 91 GLY B CA 1
ATOM 5363 C C . GLY B 1 91 ? 20.156 -41.438 -3.738 1 93.88 91 GLY B C 1
ATOM 5364 O O . GLY B 1 91 ? 19.594 -40.438 -3.219 1 93.88 91 GLY B O 1
ATOM 5365 N N . SER B 1 92 ? 21.453 -41.5 -3.98 1 92.94 92 SER B N 1
ATOM 5366 C CA . SER B 1 92 ? 22.312 -40.344 -3.752 1 92.94 92 SER B CA 1
ATOM 5367 C C . SER B 1 92 ? 22.078 -39.281 -4.816 1 92.94 92 SER B C 1
ATOM 5369 O O . SER B 1 92 ? 21.797 -39.594 -5.973 1 92.94 92 SER B O 1
ATOM 5371 N N . LEU B 1 93 ? 22.219 -38.031 -4.402 1 93.31 93 LEU B N 1
ATOM 5372 C CA . LEU B 1 93 ? 22.047 -36.938 -5.363 1 93.31 93 LEU B CA 1
ATOM 5373 C C . LEU B 1 93 ? 23.266 -36.844 -6.289 1 93.31 93 LEU B C 1
ATOM 5375 O O . LEU B 1 93 ? 24.406 -37.031 -5.848 1 93.31 93 LEU B O 1
ATOM 5379 N N . PRO B 1 94 ? 22.969 -36.625 -7.57 1 88.25 94 PRO B N 1
ATOM 5380 C CA . PRO B 1 94 ? 24.109 -36.312 -8.445 1 88.25 94 PRO B CA 1
ATOM 5381 C C . PRO B 1 94 ? 24.906 -35.094 -8 1 88.25 94 PRO B C 1
ATOM 5383 O O . PRO B 1 94 ? 24.328 -34.062 -7.711 1 88.25 94 PRO B O 1
ATOM 5386 N N . GLY B 1 95 ? 26.219 -35.25 -7.855 1 86.44 95 GLY B N 1
ATOM 5387 C CA . GLY B 1 95 ? 27.094 -34.125 -7.477 1 86.44 95 GLY B CA 1
ATOM 5388 C C . GLY B 1 95 ? 27.391 -34.094 -5.992 1 86.44 95 GLY B C 1
ATOM 5389 O O . GLY B 1 95 ? 28.328 -33.406 -5.562 1 86.44 95 GLY B O 1
ATOM 5390 N N . ASP B 1 96 ? 26.547 -34.75 -5.203 1 90.38 96 ASP B N 1
ATOM 5391 C CA . ASP B 1 96 ? 26.766 -34.844 -3.762 1 90.38 96 ASP B CA 1
ATOM 5392 C C . ASP B 1 96 ? 26.297 -36.188 -3.227 1 90.38 96 ASP B C 1
ATOM 5394 O O . ASP B 1 96 ? 25.156 -36.312 -2.762 1 90.38 96 ASP B O 1
ATOM 5398 N N . ARG B 1 97 ? 27.156 -37.094 -3.115 1 89.94 97 ARG B N 1
ATOM 5399 C CA . ARG B 1 97 ? 26.812 -38.469 -2.766 1 89.94 97 ARG B CA 1
ATOM 5400 C C . ARG B 1 97 ? 26.484 -38.594 -1.282 1 89.94 97 ARG B C 1
ATOM 5402 O O . ARG B 1 97 ? 25.938 -39.594 -0.844 1 89.94 97 ARG B O 1
ATOM 5409 N N . GLU B 1 98 ? 26.797 -37.531 -0.561 1 90.5 98 GLU B N 1
ATOM 5410 C CA . GLU B 1 98 ? 26.531 -37.594 0.873 1 90.5 98 GLU B CA 1
ATOM 5411 C C . GLU B 1 98 ? 25.078 -37.219 1.169 1 90.5 98 GLU B C 1
ATOM 5413 O O . GLU B 1 98 ? 24.594 -37.406 2.293 1 90.5 98 GLU B O 1
ATOM 5418 N N . VAL B 1 99 ? 24.391 -36.719 0.174 1 93.94 99 VAL B N 1
ATOM 5419 C CA . VAL B 1 99 ? 22.984 -36.375 0.343 1 93.94 99 VAL B CA 1
ATOM 5420 C C . VAL B 1 99 ? 22.109 -37.406 -0.377 1 93.94 99 VAL B C 1
ATOM 5422 O O . VAL B 1 99 ? 22.375 -37.75 -1.538 1 93.94 99 VAL B O 1
ATOM 5425 N N . GLN B 1 100 ? 21.156 -37.906 0.308 1 93.94 100 GLN B N 1
ATOM 5426 C CA . GLN B 1 100 ? 20.234 -38.906 -0.227 1 93.94 100 GLN B CA 1
ATOM 5427 C C . GLN B 1 100 ? 18.875 -38.281 -0.526 1 93.94 100 GLN B C 1
ATOM 5429 O O . GLN B 1 100 ? 18.328 -37.531 0.282 1 93.94 100 GLN B O 1
ATOM 5434 N N . GLY B 1 101 ? 18.375 -38.562 -1.734 1 95.19 101 GLY B N 1
ATOM 5435 C CA . GLY B 1 101 ? 17.016 -38.219 -2.088 1 95.19 101 GLY B CA 1
ATOM 5436 C C . GLY B 1 101 ? 16.094 -39.406 -2.201 1 95.19 101 GLY B C 1
ATOM 5437 O O . GLY B 1 101 ? 16.5 -40.469 -2.67 1 95.19 101 GLY B O 1
ATOM 5438 N N . CYS B 1 102 ? 14.875 -39.25 -1.722 1 95.94 102 CYS B N 1
ATOM 5439 C CA . CYS B 1 102 ? 13.867 -40.281 -1.827 1 95.94 102 CYS B CA 1
ATOM 5440 C C . CYS B 1 102 ? 12.578 -39.75 -2.436 1 95.94 102 CYS B C 1
ATOM 5442 O O . CYS B 1 102 ? 12.242 -38.562 -2.242 1 95.94 102 CYS B O 1
ATOM 5444 N N . CYS B 1 103 ? 11.844 -40.562 -3.221 1 95.56 103 CYS B N 1
ATOM 5445 C CA . CYS B 1 103 ? 10.523 -40.25 -3.744 1 95.56 103 CYS B CA 1
ATOM 5446 C C . CYS B 1 103 ? 9.57 -41.438 -3.566 1 95.56 103 CYS B C 1
ATOM 5448 O O . CYS B 1 103 ? 9.977 -42.594 -3.689 1 95.56 103 CYS B O 1
ATOM 5450 N N . CYS B 1 104 ? 8.297 -41.094 -3.223 1 92.94 104 CYS B N 1
ATOM 5451 C CA . CYS B 1 104 ? 7.32 -42.156 -3.059 1 92.94 104 CYS B CA 1
ATOM 5452 C C . CYS B 1 104 ? 5.898 -41.625 -3.203 1 92.94 104 CYS B C 1
ATOM 5454 O O . CYS B 1 104 ? 5.66 -40.438 -3.057 1 92.94 104 CYS B O 1
ATOM 5456 N N . ASP B 1 105 ? 4.953 -42.438 -3.621 1 90.5 105 ASP B N 1
ATOM 5457 C CA . ASP B 1 105 ? 3.527 -42.125 -3.654 1 90.5 105 ASP B CA 1
ATOM 5458 C C . ASP B 1 105 ? 2.688 -43.344 -3.291 1 90.5 105 ASP B C 1
ATOM 5460 O O . ASP B 1 105 ? 1.542 -43.469 -3.73 1 90.5 105 ASP B O 1
ATOM 5464 N N . SER B 1 106 ? 3.287 -44.312 -2.559 1 83.94 106 SER B N 1
ATOM 5465 C CA . SER B 1 106 ? 2.635 -45.562 -2.229 1 83.94 106 SER B CA 1
ATOM 5466 C C . SER B 1 106 ? 1.623 -45.375 -1.102 1 83.94 106 SER B C 1
ATOM 5468 O O . SER B 1 106 ? 0.75 -46.219 -0.904 1 83.94 106 SER B O 1
ATOM 5470 N N . GLY B 1 107 ? 1.718 -44.344 -0.345 1 84.69 107 GLY B N 1
ATOM 5471 C CA . GLY B 1 107 ? 0.813 -44.062 0.756 1 84.69 107 GLY B CA 1
ATOM 5472 C C . GLY B 1 107 ? 1.047 -42.688 1.379 1 84.69 107 GLY B C 1
ATOM 5473 O O . GLY B 1 107 ? 2.033 -42.031 1.067 1 84.69 107 GLY B O 1
ATOM 5474 N N . ASN B 1 108 ? 0.111 -42.406 2.225 1 87.44 108 ASN B N 1
ATOM 5475 C CA . ASN B 1 108 ? 0.242 -41.125 2.914 1 87.44 108 ASN B CA 1
ATOM 5476 C C . ASN B 1 108 ? 1.507 -41.062 3.766 1 87.44 108 ASN B C 1
ATOM 5478 O O . ASN B 1 108 ? 1.861 -42.031 4.418 1 87.44 108 ASN B O 1
ATOM 5482 N N . SER B 1 109 ? 2.254 -39.938 3.684 1 91.56 109 SER B N 1
ATOM 5483 C CA . SER B 1 109 ? 3.459 -39.656 4.457 1 91.56 109 SER B CA 1
ATOM 5484 C C . SER B 1 109 ? 4.508 -40.75 4.266 1 91.56 109 SER B C 1
ATOM 5486 O O . SER B 1 109 ? 5.25 -41.094 5.191 1 91.56 109 SER B O 1
ATOM 5488 N N . CYS B 1 110 ? 4.516 -41.406 3.123 1 91.44 110 CYS B N 1
ATOM 5489 C CA . CYS B 1 110 ? 5.469 -42.469 2.83 1 91.44 110 CYS B CA 1
ATOM 5490 C C . CYS B 1 110 ? 6.902 -41.938 2.914 1 91.44 110 CYS B C 1
ATOM 5492 O O . CYS B 1 110 ? 7.832 -42.719 3.115 1 91.44 110 CYS B O 1
ATOM 5494 N N . ASN B 1 111 ? 7.09 -40.656 2.762 1 93.56 111 ASN B N 1
ATOM 5495 C CA . ASN B 1 111 ? 8.438 -40.094 2.795 1 93.56 111 ASN B CA 1
ATOM 5496 C C . ASN B 1 111 ? 9.031 -40.156 4.199 1 93.56 111 ASN B C 1
ATOM 5498 O O . ASN B 1 111 ? 10.258 -40.094 4.363 1 93.56 111 ASN B O 1
ATOM 5502 N N . LEU B 1 112 ? 8.219 -40.281 5.207 1 91 112 LEU B N 1
ATOM 5503 C CA . LEU B 1 112 ? 8.727 -40.5 6.555 1 91 112 LEU B CA 1
ATOM 5504 C C . LEU B 1 112 ? 9.234 -41.938 6.707 1 91 112 LEU B C 1
ATOM 5506 O O . LEU B 1 112 ? 10.305 -42.156 7.277 1 91 112 LEU B O 1
ATOM 5510 N N . TYR B 1 113 ? 8.531 -42.781 6.152 1 86.25 113 TYR B N 1
ATOM 5511 C CA . TYR B 1 113 ? 8.805 -44.219 6.312 1 86.25 113 TYR B CA 1
ATOM 5512 C C . TYR B 1 113 ? 9.992 -44.656 5.469 1 86.25 113 TYR B C 1
ATOM 5514 O O . TYR B 1 113 ? 10.758 -45.531 5.867 1 86.25 113 TYR B O 1
ATOM 5522 N N . GLN B 1 114 ? 10.078 -44.062 4.355 1 87.19 114 GLN B N 1
ATOM 5523 C CA . GLN B 1 114 ? 11.172 -44.406 3.463 1 87.19 114 GLN B CA 1
ATOM 5524 C C . GLN B 1 114 ? 12.523 -44.094 4.094 1 87.19 114 GLN B C 1
ATOM 5526 O O . GLN B 1 114 ? 13.523 -44.75 3.801 1 87.19 114 GLN B O 1
ATOM 5531 N N . LEU B 1 115 ? 12.539 -43.062 4.93 1 85.56 115 LEU B N 1
ATOM 5532 C CA . LEU B 1 115 ? 13.773 -42.719 5.621 1 85.56 115 LEU B CA 1
ATOM 5533 C C . LEU B 1 115 ? 13.844 -43.406 6.984 1 85.56 115 LEU B C 1
ATOM 5535 O O . LEU B 1 115 ? 14.773 -43.156 7.754 1 85.56 115 LEU B O 1
ATOM 5539 N N . ASN B 1 116 ? 12.906 -44.281 7.254 1 80.44 116 ASN B N 1
ATOM 5540 C CA . ASN B 1 116 ? 12.82 -45 8.508 1 80.44 116 ASN B CA 1
ATOM 5541 C C . ASN B 1 116 ? 12.773 -44.062 9.711 1 80.44 116 ASN B C 1
ATOM 5543 O O . ASN B 1 116 ? 13.453 -44.312 10.711 1 80.44 116 ASN B O 1
ATOM 5547 N N . ARG B 1 117 ? 12.148 -42.938 9.539 1 81.12 117 ARG B N 1
ATOM 5548 C CA . ARG B 1 117 ? 11.977 -42 10.641 1 81.12 117 ARG B CA 1
ATOM 5549 C C . ARG B 1 117 ? 10.68 -42.25 11.391 1 81.12 117 ARG B C 1
ATOM 5551 O O . ARG B 1 117 ? 9.75 -41.469 11.336 1 81.12 117 ARG B O 1
ATOM 5558 N N . THR B 1 118 ? 10.625 -43.219 12.172 1 76.88 118 THR B N 1
ATOM 5559 C CA . THR B 1 118 ? 9.453 -43.625 12.953 1 76.88 118 THR B CA 1
ATOM 5560 C C . THR B 1 118 ? 9.344 -42.781 14.219 1 76.88 118 THR B C 1
ATOM 5562 O O . THR B 1 118 ? 8.328 -42.812 14.914 1 76.88 118 THR B O 1
ATOM 5565 N N . ASP B 1 119 ? 10.336 -42 14.445 1 77.69 119 ASP B N 1
ATOM 5566 C CA . ASP B 1 119 ? 10.367 -41.188 15.648 1 77.69 119 ASP B CA 1
ATOM 5567 C C . ASP B 1 119 ? 9.586 -39.875 15.438 1 77.69 119 ASP B C 1
ATOM 5569 O O . ASP B 1 119 ? 9.328 -39.156 16.391 1 77.69 119 ASP B O 1
ATOM 5573 N N . ILE B 1 120 ? 9.195 -39.656 14.281 1 81.06 120 ILE B N 1
ATOM 5574 C CA . ILE B 1 120 ? 8.414 -38.438 14 1 81.06 120 ILE B CA 1
ATOM 5575 C C . ILE B 1 120 ? 6.93 -38.781 13.992 1 81.06 120 ILE B C 1
ATOM 5577 O O . ILE B 1 120 ? 6.469 -39.562 13.164 1 81.06 120 ILE B O 1
ATOM 5581 N N . PRO B 1 121 ? 6.258 -38.25 14.984 1 77.38 121 PRO B N 1
ATOM 5582 C CA . PRO B 1 121 ? 4.812 -38.469 14.945 1 77.38 121 PRO B CA 1
ATOM 5583 C C . PRO B 1 121 ? 4.145 -37.875 13.711 1 77.38 121 PRO B C 1
ATOM 5585 O O . PRO B 1 121 ? 4.555 -36.812 13.234 1 77.38 121 PRO B O 1
ATOM 5588 N N . ILE B 1 122 ? 3.189 -38.594 13.148 1 68.38 122 ILE B N 1
ATOM 5589 C CA . ILE B 1 122 ? 2.445 -38.094 12.008 1 68.38 122 ILE B CA 1
ATOM 5590 C C . ILE B 1 122 ? 1.602 -36.875 12.422 1 68.38 122 ILE B C 1
ATOM 5592 O O . ILE B 1 122 ? 0.754 -37 13.312 1 68.38 122 ILE B O 1
ATOM 5596 N N . PRO B 1 123 ? 2.008 -35.781 11.797 1 68 123 PRO B N 1
ATOM 5597 C CA . PRO B 1 123 ? 1.272 -34.594 12.25 1 68 123 PRO B CA 1
ATOM 5598 C C . PRO B 1 123 ? -0.138 -34.531 11.672 1 68 123 PRO B C 1
ATOM 5600 O O . PRO B 1 123 ? -0.474 -35.281 10.75 1 68 123 PRO B O 1
ATOM 5603 N N . THR B 1 124 ? -0.901 -33.719 12.32 1 66.88 124 THR B N 1
ATOM 5604 C CA . THR B 1 124 ? -2.23 -33.344 11.844 1 66.88 124 THR B CA 1
ATOM 5605 C C . THR B 1 124 ? -2.145 -32.625 10.508 1 66.88 124 THR B C 1
ATOM 5607 O O . THR B 1 124 ? -1.171 -31.922 10.234 1 66.88 124 THR B O 1
ATOM 5610 N N . PRO B 1 125 ? -3.133 -32.938 9.656 1 70.69 125 PRO B N 1
ATOM 5611 C CA . PRO B 1 125 ? -3.199 -32.219 8.375 1 70.69 125 PRO B CA 1
ATOM 5612 C C . PRO B 1 125 ? -3.17 -30.703 8.539 1 70.69 125 PRO B C 1
ATOM 5614 O O . PRO B 1 125 ? -3.766 -30.172 9.477 1 70.69 125 PRO B O 1
ATOM 5617 N N . ALA B 1 126 ? -2.244 -30.078 7.836 1 68.25 126 ALA B N 1
ATOM 5618 C CA . ALA B 1 126 ? -2.197 -28.625 7.828 1 68.25 126 ALA B CA 1
ATOM 5619 C C . ALA B 1 126 ? -3.535 -28.031 7.391 1 68.25 126 ALA B C 1
ATOM 5621 O O . ALA B 1 126 ? -4.297 -28.672 6.668 1 68.25 126 ALA B O 1
ATOM 5622 N N . PRO B 1 127 ? -3.76 -26.828 7.984 1 62.69 127 PRO B N 1
ATOM 5623 C CA . PRO B 1 127 ? -4.984 -26.172 7.512 1 62.69 127 PRO B CA 1
ATOM 5624 C C . PRO B 1 127 ? -5.039 -26.031 5.992 1 62.69 127 PRO B C 1
ATOM 5626 O O . PRO B 1 127 ? -4.016 -25.781 5.355 1 62.69 127 PRO B O 1
ATOM 5629 N N . VAL B 1 128 ? -6.082 -26.375 5.387 1 64.06 128 VAL B N 1
ATOM 5630 C CA . VAL B 1 128 ? -6.32 -26.453 3.949 1 64.06 128 VAL B CA 1
ATOM 5631 C C . VAL B 1 128 ? -6.621 -25.062 3.395 1 64.06 128 VAL B C 1
ATOM 5633 O O . VAL B 1 128 ? -6.785 -24.906 2.184 1 64.06 128 VAL B O 1
ATOM 5636 N N . ARG B 1 129 ? -6.426 -24.031 4.18 1 79.44 129 ARG B N 1
ATOM 5637 C CA . ARG B 1 129 ? -6.887 -22.766 3.645 1 79.44 129 ARG B CA 1
ATOM 5638 C C . ARG B 1 129 ? -5.711 -21.828 3.359 1 79.44 129 ARG B C 1
ATOM 5640 O O . ARG B 1 129 ? -5.719 -20.672 3.771 1 79.44 129 ARG B O 1
ATOM 5647 N N . GLU B 1 130 ? -4.816 -22.484 2.537 1 88.31 130 GLU B N 1
ATOM 5648 C CA . GLU B 1 130 ? -3.607 -21.75 2.164 1 88.31 130 GLU B CA 1
ATOM 5649 C C . GLU B 1 130 ? -3.816 -20.953 0.878 1 88.31 130 GLU B C 1
ATOM 5651 O O . GLU B 1 130 ? -4.664 -21.312 0.054 1 88.31 130 GLU B O 1
ATOM 5656 N N . PHE B 1 131 ? -3.074 -19.828 0.766 1 91.12 131 PHE B N 1
ATOM 5657 C CA . PHE B 1 131 ? -3.15 -18.969 -0.411 1 91.12 131 PHE B CA 1
ATOM 5658 C C . PHE B 1 131 ? -2.334 -19.562 -1.56 1 91.12 131 PHE B C 1
ATOM 5660 O O . PHE B 1 131 ? -1.243 -20.094 -1.347 1 91.12 131 PHE B O 1
ATOM 5667 N N . PRO B 1 132 ? -2.889 -19.547 -2.73 1 92.38 132 PRO B N 1
ATOM 5668 C CA . PRO B 1 132 ? -2.062 -19.922 -3.875 1 92.38 132 PRO B CA 1
ATOM 5669 C C . PRO B 1 132 ? -1.031 -18.859 -4.246 1 92.38 132 PRO B C 1
ATOM 5671 O O . PRO B 1 132 ? -1.354 -17.672 -4.281 1 92.38 132 PRO B O 1
ATOM 5674 N N . ILE B 1 133 ? 0.211 -19.188 -4.484 1 94.38 133 ILE B N 1
ATOM 5675 C CA . ILE B 1 133 ? 1.276 -18.328 -4.996 1 94.38 133 ILE B CA 1
ATOM 5676 C C . ILE B 1 133 ? 2.164 -19.125 -5.953 1 94.38 133 ILE B C 1
ATOM 5678 O O . ILE B 1 133 ? 1.979 -20.328 -6.121 1 94.38 133 ILE B O 1
ATOM 5682 N N . SER B 1 134 ? 3.027 -18.469 -6.637 1 95.25 134 SER B N 1
ATOM 5683 C CA . SER B 1 134 ? 3.947 -19.141 -7.551 1 95.25 134 SER B CA 1
ATOM 5684 C C . SER B 1 134 ? 5.352 -19.219 -6.961 1 95.25 134 SER B C 1
ATOM 5686 O O . SER B 1 134 ? 5.973 -18.188 -6.676 1 95.25 134 SER B O 1
ATOM 5688 N N . CYS B 1 135 ? 5.855 -20.453 -6.789 1 96.12 135 CYS B N 1
ATOM 5689 C CA . CYS B 1 135 ? 7.148 -20.672 -6.148 1 96.12 135 CYS B CA 1
ATOM 5690 C C . CYS B 1 135 ? 8.086 -21.438 -7.07 1 96.12 135 CYS B C 1
ATOM 5692 O O . CYS B 1 135 ? 7.652 -22.312 -7.832 1 96.12 135 CYS B O 1
ATOM 5694 N N . TRP B 1 136 ? 9.359 -21.062 -6.992 1 96.06 136 TRP B N 1
ATOM 5695 C CA . TRP B 1 136 ? 10.406 -21.828 -7.668 1 96.06 136 TRP B CA 1
ATOM 5696 C C . TRP B 1 136 ? 10.625 -23.172 -6.992 1 96.06 136 TRP B C 1
ATOM 5698 O O . TRP B 1 136 ? 10.688 -23.266 -5.762 1 96.06 136 TRP B O 1
ATOM 5708 N N . THR B 1 137 ? 10.703 -24.266 -7.844 1 95.62 137 THR B N 1
ATOM 5709 C CA . THR B 1 137 ? 10.953 -25.609 -7.32 1 95.62 137 THR B CA 1
ATOM 5710 C C . THR B 1 137 ? 12.141 -26.25 -8.031 1 95.62 137 THR B C 1
ATOM 5712 O O . THR B 1 137 ? 12.414 -25.953 -9.195 1 95.62 137 THR B O 1
ATOM 5715 N N . GLY B 1 138 ? 12.891 -27.078 -7.312 1 95.5 138 GLY B N 1
ATOM 5716 C CA . GLY B 1 138 ? 14.031 -27.812 -7.855 1 95.5 138 GLY B CA 1
ATOM 5717 C C . GLY B 1 138 ? 15.109 -28.094 -6.828 1 95.5 138 GLY B C 1
ATOM 5718 O O . GLY B 1 138 ? 15.078 -27.547 -5.723 1 95.5 138 GLY B O 1
ATOM 5719 N N . ILE B 1 139 ? 16 -29 -7.172 1 95.38 139 ILE B N 1
ATOM 5720 C CA . ILE B 1 139 ? 17.141 -29.328 -6.328 1 95.38 139 ILE B CA 1
ATOM 5721 C C . ILE B 1 139 ? 18.438 -28.875 -7.016 1 95.38 139 ILE B C 1
ATOM 5723 O O . ILE B 1 139 ? 18.625 -29.141 -8.203 1 95.38 139 ILE B O 1
ATOM 5727 N N . TYR B 1 140 ? 19.234 -28.234 -6.258 1 95.94 140 TYR B N 1
ATOM 5728 C CA . TYR B 1 140 ? 20.5 -27.703 -6.746 1 95.94 140 TYR B CA 1
ATOM 5729 C C . TYR B 1 140 ? 21.672 -28.234 -5.918 1 95.94 140 TYR B C 1
ATOM 5731 O O . TYR B 1 140 ? 21.562 -28.375 -4.699 1 95.94 140 TYR B O 1
ATOM 5739 N N . VAL B 1 141 ? 22.766 -28.484 -6.574 1 94.62 141 VAL B N 1
ATOM 5740 C CA . VAL B 1 141 ? 24.031 -28.797 -5.906 1 94.62 141 VAL B CA 1
ATOM 5741 C C . VAL B 1 141 ? 25.109 -27.812 -6.352 1 94.62 141 VAL B C 1
ATOM 5743 O O . VAL B 1 141 ? 25.391 -27.703 -7.547 1 94.62 141 VAL B O 1
ATOM 5746 N N . ASN B 1 142 ? 25.625 -27.109 -5.434 1 94.19 142 ASN B N 1
ATOM 5747 C CA . ASN B 1 142 ? 26.641 -26.094 -5.68 1 94.19 142 ASN B CA 1
ATOM 5748 C C . ASN B 1 142 ? 26.172 -25.094 -6.746 1 94.19 142 ASN B C 1
ATOM 5750 O O . ASN B 1 142 ? 26.922 -24.766 -7.664 1 94.19 142 ASN B O 1
ATOM 5754 N N . GLY B 1 143 ? 24.891 -24.766 -6.676 1 92.31 143 GLY B N 1
ATOM 5755 C CA . GLY B 1 143 ? 24.328 -23.734 -7.539 1 92.31 143 GLY B CA 1
ATOM 5756 C C . GLY B 1 143 ? 23.844 -24.281 -8.867 1 92.31 143 GLY B C 1
ATOM 5757 O O . GLY B 1 143 ? 23.188 -23.562 -9.633 1 92.31 143 GLY B O 1
ATOM 5758 N N . ASN B 1 144 ? 24.109 -25.578 -9.117 1 91.62 144 ASN B N 1
ATOM 5759 C CA . ASN B 1 144 ? 23.672 -26.172 -10.375 1 91.62 144 ASN B CA 1
ATOM 5760 C C . ASN B 1 144 ? 22.422 -27.031 -10.188 1 91.62 144 ASN B C 1
ATOM 5762 O O . ASN B 1 144 ? 22.359 -27.859 -9.273 1 91.62 144 ASN B O 1
ATOM 5766 N N . ALA B 1 145 ? 21.484 -26.828 -11.102 1 93.44 145 ALA B N 1
ATOM 5767 C CA . ALA B 1 145 ? 20.266 -27.625 -11.023 1 93.44 145 ALA B CA 1
ATOM 5768 C C . ALA B 1 145 ? 20.531 -29.078 -11.422 1 93.44 145 ALA B C 1
ATOM 5770 O O . ALA B 1 145 ? 21.078 -29.344 -12.492 1 93.44 145 ALA B O 1
ATOM 5771 N N . ILE B 1 146 ? 20.156 -29.984 -10.586 1 92.06 146 ILE B N 1
ATOM 5772 C CA . ILE B 1 146 ? 20.344 -31.391 -10.898 1 92.06 146 ILE B CA 1
ATOM 5773 C C . ILE B 1 146 ? 18.984 -32.031 -11.211 1 92.06 146 ILE B C 1
ATOM 5775 O O . ILE B 1 146 ? 18.922 -33.219 -11.57 1 92.06 146 ILE B O 1
ATOM 5779 N N . THR B 1 147 ? 17.891 -31.312 -11.039 1 90.94 147 THR B N 1
ATOM 5780 C CA . THR B 1 147 ? 16.531 -31.703 -11.422 1 90.94 147 THR B CA 1
ATOM 5781 C C . THR B 1 147 ? 15.891 -30.641 -12.305 1 90.94 147 THR B C 1
ATOM 5783 O O . THR B 1 147 ? 16.422 -29.531 -12.43 1 90.94 147 THR B O 1
ATOM 5786 N N . THR B 1 148 ? 14.766 -31.078 -12.977 1 87.06 148 THR B N 1
ATOM 5787 C CA . THR B 1 148 ? 13.945 -30.047 -13.617 1 87.06 148 THR B CA 1
ATOM 5788 C C . THR B 1 148 ? 13.523 -28.984 -12.609 1 87.06 148 THR B C 1
ATOM 5790 O O . THR B 1 148 ? 13.086 -29.297 -11.508 1 87.06 148 THR B O 1
ATOM 5793 N N . ALA B 1 149 ? 13.82 -27.766 -12.992 1 89.94 149 ALA B N 1
ATOM 5794 C CA . ALA B 1 149 ? 13.492 -26.641 -12.117 1 89.94 149 ALA B CA 1
ATOM 5795 C C . ALA B 1 149 ? 12.562 -25.656 -12.805 1 89.94 149 ALA B C 1
ATOM 5797 O O . ALA B 1 149 ? 12.547 -25.562 -14.039 1 89.94 149 ALA B O 1
ATOM 5798 N N . GLY B 1 150 ? 11.727 -25.016 -12 1 90.38 150 GLY B N 1
ATOM 5799 C CA . GLY B 1 150 ? 10.82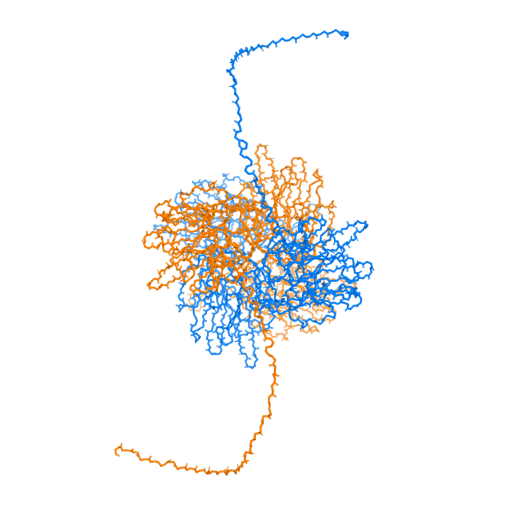 -24.016 -12.531 1 90.38 150 GLY B CA 1
ATOM 5800 C C . GLY B 1 150 ? 9.75 -23.594 -11.547 1 90.38 150 GLY B C 1
ATOM 5801 O O . GLY B 1 150 ? 9.695 -24.109 -10.422 1 90.38 150 GLY B O 1
ATOM 5802 N N . PHE B 1 151 ? 8.906 -22.672 -11.961 1 92.12 151 PHE B N 1
ATOM 5803 C CA . PHE B 1 151 ? 7.852 -22.156 -11.102 1 92.12 151 PHE B CA 1
ATOM 5804 C C . PHE B 1 151 ? 6.656 -23.109 -11.078 1 92.12 151 PHE B C 1
ATOM 5806 O O . PHE B 1 151 ? 6.305 -23.688 -12.109 1 92.12 151 PHE B O 1
ATOM 5813 N N . GLN B 1 152 ? 6.098 -23.297 -9.906 1 92 152 GLN B N 1
ATOM 5814 C CA . GLN B 1 152 ? 4.887 -24.094 -9.695 1 92 152 GLN B CA 1
ATOM 5815 C C . GLN B 1 152 ? 3.941 -23.391 -8.727 1 92 152 GLN B C 1
ATOM 5817 O O . GLN B 1 152 ? 4.375 -22.578 -7.895 1 92 152 GLN B O 1
ATOM 5822 N N . SER B 1 153 ? 2.676 -23.656 -8.938 1 92.12 153 SER B N 1
ATOM 5823 C CA . SER B 1 153 ? 1.721 -23.156 -7.957 1 92.12 153 SER B CA 1
ATOM 5824 C C . SER B 1 153 ? 1.924 -23.812 -6.594 1 92.12 153 SER B C 1
ATOM 5826 O O . SER B 1 153 ? 2.189 -25 -6.512 1 92.12 153 SER B O 1
ATOM 5828 N N . CYS B 1 154 ? 1.841 -23 -5.598 1 91.44 154 CYS B N 1
ATOM 5829 C CA . CYS B 1 154 ? 2.094 -23.391 -4.219 1 91.44 154 CYS B CA 1
ATOM 5830 C C . CYS B 1 154 ? 0.999 -22.875 -3.293 1 91.44 154 CYS B C 1
ATOM 5832 O O . CYS B 1 154 ? 0.561 -21.734 -3.418 1 91.44 154 CYS B O 1
ATOM 5834 N N . PHE B 1 155 ? 0.495 -23.781 -2.438 1 90.94 155 PHE B N 1
ATOM 5835 C CA . PHE B 1 155 ? -0.39 -23.359 -1.356 1 90.94 155 PHE B CA 1
ATOM 5836 C C . PHE B 1 155 ? 0.376 -23.25 -0.044 1 90.94 155 PHE B C 1
ATOM 5838 O O . PHE B 1 155 ? 0.687 -24.25 0.592 1 90.94 155 PHE B O 1
ATOM 5845 N N . GLY B 1 156 ? 0.688 -22.047 0.313 1 92.38 156 GLY B N 1
ATOM 5846 C CA . GLY B 1 156 ? 1.528 -21.766 1.467 1 92.38 156 GLY B CA 1
ATOM 5847 C C . GLY B 1 156 ? 2.615 -20.75 1.184 1 92.38 156 GLY B C 1
ATOM 5848 O O . GLY B 1 156 ? 2.332 -19.656 0.691 1 92.38 156 GLY B O 1
ATOM 5849 N N . GLU B 1 157 ? 3.889 -21.188 1.572 1 94.19 157 GLU B N 1
ATOM 5850 C CA . GLU B 1 157 ? 5.027 -20.297 1.37 1 94.19 157 GLU B CA 1
ATOM 5851 C C . GLU B 1 157 ? 6.109 -20.969 0.525 1 94.19 157 GLU B C 1
ATOM 5853 O O . GLU B 1 157 ? 6.258 -22.188 0.555 1 94.19 157 GLU B O 1
ATOM 5858 N N . CYS B 1 158 ? 6.801 -20.109 -0.268 1 96.69 158 CYS B N 1
ATOM 5859 C CA . CYS B 1 158 ? 8.008 -20.625 -0.91 1 96.69 158 CYS B CA 1
ATOM 5860 C C . CYS B 1 158 ? 9.102 -20.891 0.119 1 96.69 158 CYS B C 1
ATOM 5862 O O . CYS B 1 158 ? 9.32 -20.094 1.028 1 96.69 158 CYS B O 1
ATOM 5864 N N . ALA B 1 159 ? 9.758 -22.031 -0.046 1 97.31 159 ALA B N 1
ATOM 5865 C CA . ALA B 1 159 ? 10.766 -22.406 0.946 1 97.31 159 ALA B CA 1
ATOM 5866 C C . ALA B 1 159 ? 12.008 -22.984 0.277 1 97.31 159 ALA B C 1
ATOM 5868 O O . ALA B 1 159 ? 11.938 -23.5 -0.836 1 97.31 159 ALA B O 1
ATOM 5869 N N . SER B 1 160 ? 13.117 -22.828 0.935 1 97.5 160 SER B N 1
ATOM 5870 C CA . SER B 1 160 ? 14.359 -23.5 0.556 1 97.5 160 SER B CA 1
ATOM 5871 C C . SER B 1 160 ? 15.133 -23.969 1.783 1 97.5 160 SER B C 1
ATOM 5873 O O . SER B 1 160 ? 15.031 -23.359 2.854 1 97.5 160 SER B O 1
ATOM 5875 N N . VAL B 1 161 ? 15.797 -25.062 1.651 1 97.06 161 VAL B N 1
ATOM 5876 C CA . VAL B 1 161 ? 16.703 -25.578 2.67 1 97.06 161 VAL B CA 1
ATOM 5877 C C . VAL B 1 161 ? 18.047 -25.938 2.031 1 97.06 161 VAL B C 1
ATOM 5879 O O . VAL B 1 161 ? 18.078 -26.531 0.948 1 97.06 161 VAL B O 1
ATOM 5882 N N . THR B 1 162 ? 19.094 -25.547 2.686 1 96.44 162 THR B N 1
ATOM 5883 C CA . THR B 1 162 ? 20.438 -25.875 2.215 1 96.44 162 THR B CA 1
ATOM 5884 C C . THR B 1 162 ? 21.172 -26.766 3.211 1 96.44 162 THR B C 1
ATOM 5886 O O . THR B 1 162 ? 21.281 -26.438 4.391 1 96.44 162 THR B O 1
ATOM 5889 N N . LEU B 1 163 ? 21.641 -27.891 2.725 1 95.75 163 LEU B N 1
ATOM 5890 C CA . LEU B 1 163 ? 22.484 -28.797 3.477 1 95.75 163 LEU B CA 1
ATOM 5891 C C . LEU B 1 163 ? 23.938 -28.703 3.014 1 95.75 163 LEU B C 1
ATOM 5893 O O . LEU B 1 163 ? 24.234 -28.969 1.848 1 95.75 163 LEU B O 1
ATOM 5897 N N . GLN B 1 164 ? 24.734 -28.266 3.934 1 94.38 164 GLN B N 1
ATOM 5898 C CA . GLN B 1 164 ? 26.172 -28.25 3.633 1 94.38 164 GLN B CA 1
ATOM 5899 C C . GLN B 1 164 ? 26.844 -29.531 4.102 1 94.38 164 GLN B C 1
ATOM 5901 O O . GLN B 1 164 ? 26.797 -29.875 5.289 1 94.38 164 GLN B O 1
ATOM 5906 N N . THR B 1 165 ? 27.438 -30.25 3.146 1 91.88 165 THR B N 1
ATOM 5907 C CA . THR B 1 165 ? 28.125 -31.484 3.451 1 91.88 165 THR B CA 1
ATOM 5908 C C . THR B 1 165 ? 29.578 -31.422 3.008 1 91.88 165 THR B C 1
ATOM 5910 O O . THR B 1 165 ? 29.984 -30.453 2.35 1 91.88 165 THR B O 1
ATOM 5913 N N . THR B 1 166 ? 30.359 -32.344 3.588 1 88.12 166 THR B N 1
ATOM 5914 C CA . THR B 1 166 ? 31.75 -32.469 3.195 1 88.12 166 THR B CA 1
ATOM 5915 C C . THR B 1 166 ? 32.031 -33.812 2.559 1 88.12 166 THR B C 1
ATOM 5917 O O . THR B 1 166 ? 31.797 -34.844 3.166 1 88.12 166 THR B O 1
ATOM 5920 N N . VAL B 1 167 ? 32.469 -33.781 1.296 1 80.94 167 VAL B N 1
ATOM 5921 C CA . VAL B 1 167 ? 32.875 -34.969 0.591 1 80.94 167 VAL B CA 1
ATOM 5922 C C . VAL B 1 167 ? 34.375 -34.875 0.239 1 80.94 167 VAL B C 1
ATOM 5924 O O . VAL B 1 167 ? 34.781 -33.969 -0.486 1 80.94 167 VAL B O 1
ATOM 5927 N N . ASN B 1 168 ? 35.156 -35.781 0.654 1 82.25 168 ASN B N 1
ATOM 5928 C CA . ASN B 1 168 ? 36.594 -35.781 0.39 1 82.25 168 ASN B CA 1
ATOM 5929 C C . ASN B 1 168 ? 37.219 -34.406 0.653 1 82.25 168 ASN B C 1
ATOM 5931 O O . ASN B 1 168 ? 37.906 -33.875 -0.209 1 82.25 168 ASN B O 1
ATOM 5935 N N . SER B 1 169 ? 36.844 -33.75 1.695 1 83.62 169 SER B N 1
ATOM 5936 C CA . SER B 1 169 ? 37.406 -32.5 2.191 1 83.62 169 SER B CA 1
ATOM 5937 C C . SER B 1 169 ? 36.938 -31.297 1.364 1 83.62 169 SER B C 1
ATOM 5939 O O . SER B 1 169 ? 37.5 -30.219 1.436 1 83.62 169 SER B O 1
ATOM 5941 N N . THR B 1 170 ? 36.031 -31.578 0.47 1 89.06 170 THR B N 1
ATOM 5942 C CA . THR B 1 170 ? 35.406 -30.5 -0.291 1 89.06 170 THR B CA 1
ATOM 5943 C C . THR B 1 170 ? 34 -30.25 0.177 1 89.06 170 THR B C 1
ATOM 5945 O O . THR B 1 170 ? 33.219 -31.203 0.333 1 89.06 170 THR B O 1
ATOM 5948 N N . GLN B 1 171 ? 33.75 -29.016 0.375 1 90.5 171 GLN B N 1
ATOM 5949 C CA . GLN B 1 171 ? 32.438 -28.656 0.846 1 90.5 171 GLN B CA 1
ATOM 5950 C C . GLN B 1 171 ? 31.438 -28.578 -0.312 1 90.5 171 GLN B C 1
ATOM 5952 O O . GLN B 1 171 ? 31.766 -28.078 -1.385 1 90.5 171 GLN B O 1
ATOM 5957 N N . HIS B 1 172 ? 30.266 -29.219 -0.125 1 92.56 172 HIS B N 1
ATOM 5958 C CA . HIS B 1 172 ? 29.156 -29.188 -1.08 1 92.56 172 HIS B CA 1
ATOM 5959 C C . HIS B 1 172 ? 27.891 -28.641 -0.434 1 92.56 172 HIS B C 1
ATOM 5961 O O . HIS B 1 172 ? 27.641 -28.875 0.749 1 92.56 172 HIS B O 1
ATOM 5967 N N . ASN B 1 173 ? 27.188 -27.875 -1.242 1 94.44 173 ASN B N 1
ATOM 5968 C CA . ASN B 1 173 ? 25.906 -27.359 -0.798 1 94.44 173 ASN B CA 1
ATOM 5969 C C . ASN B 1 173 ? 24.75 -27.906 -1.638 1 94.44 173 ASN B C 1
ATOM 5971 O O . ASN B 1 173 ? 24.672 -27.656 -2.842 1 94.44 173 ASN B O 1
ATOM 5975 N N . ALA B 1 174 ? 23.891 -28.672 -1.021 1 95.44 174 ALA B N 1
ATOM 5976 C CA . ALA B 1 174 ? 22.641 -29.109 -1.653 1 95.44 174 ALA B CA 1
ATOM 5977 C C . ALA B 1 174 ? 21.469 -28.234 -1.203 1 95.44 174 ALA B C 1
ATOM 5979 O O . ALA B 1 174 ? 21.172 -28.156 -0.009 1 95.44 174 ALA B O 1
ATOM 5980 N N . THR B 1 175 ? 20.859 -27.547 -2.152 1 96.62 175 THR B N 1
ATOM 5981 C CA . THR B 1 175 ? 19.719 -26.688 -1.843 1 96.62 175 THR B CA 1
ATOM 5982 C C . THR B 1 175 ? 18.469 -27.203 -2.531 1 96.62 175 THR B C 1
ATOM 5984 O O . THR B 1 175 ? 18.469 -27.453 -3.736 1 96.62 175 THR B O 1
ATOM 5987 N N . ILE B 1 176 ? 17.453 -27.328 -1.809 1 96.94 176 ILE B N 1
ATOM 5988 C CA . ILE B 1 176 ? 16.156 -27.703 -2.381 1 96.94 176 ILE B CA 1
ATOM 5989 C C . ILE B 1 176 ? 15.195 -26.531 -2.273 1 96.94 176 ILE B C 1
ATOM 5991 O O . ILE B 1 176 ? 15.07 -25.906 -1.211 1 96.94 176 ILE B O 1
ATOM 5995 N N . TYR B 1 177 ? 14.539 -26.141 -3.352 1 97.19 177 TYR B N 1
ATOM 5996 C CA . TYR B 1 177 ? 13.438 -25.188 -3.402 1 97.19 177 TYR B CA 1
ATOM 5997 C C . TYR B 1 177 ? 12.094 -25.891 -3.482 1 97.19 177 TYR B C 1
ATOM 5999 O O . TYR B 1 177 ? 11.914 -26.812 -4.281 1 97.19 177 TYR B O 1
ATOM 6007 N N . MET B 1 178 ? 11.18 -25.516 -2.65 1 96.12 178 MET B N 1
ATOM 6008 C CA . MET B 1 178 ? 9.93 -26.266 -2.537 1 96.12 178 MET B CA 1
ATOM 6009 C C . MET B 1 178 ? 8.812 -25.375 -1.993 1 96.12 178 MET B C 1
ATOM 6011 O O . MET B 1 178 ? 9.008 -24.156 -1.818 1 96.12 178 MET B O 1
ATOM 6015 N N . CYS B 1 179 ? 7.617 -25.953 -1.827 1 93.88 179 CYS B N 1
ATOM 6016 C CA . CYS B 1 179 ? 6.441 -25.328 -1.231 1 93.88 179 CYS B CA 1
ATOM 6017 C C . CYS B 1 179 ? 6.176 -25.891 0.163 1 93.88 179 CYS B C 1
ATOM 6019 O O . CYS B 1 179 ? 6.031 -27.094 0.337 1 93.88 179 CYS B O 1
ATOM 6021 N N . ASP B 1 180 ? 6.164 -25 1.166 1 93.81 180 ASP B N 1
ATOM 6022 C CA . ASP B 1 180 ? 5.855 -25.422 2.527 1 93.81 180 ASP B CA 1
ATOM 6023 C C . ASP B 1 180 ? 4.602 -24.719 3.051 1 93.81 180 ASP B C 1
ATOM 6025 O O . ASP B 1 180 ? 4.328 -23.578 2.693 1 93.81 180 ASP B O 1
ATOM 6029 N N . PRO B 1 181 ? 3.871 -25.5 3.887 1 91.38 181 PRO B N 1
ATOM 6030 C CA . PRO B 1 181 ? 2.77 -24.781 4.539 1 91.38 181 PRO B CA 1
ATOM 6031 C C . PRO B 1 181 ? 3.25 -23.641 5.438 1 91.38 181 PRO B C 1
ATOM 6033 O O . PRO B 1 181 ? 4.336 -23.734 6.02 1 91.38 181 PRO B O 1
ATOM 6036 N N . THR B 1 182 ? 2.406 -22.609 5.621 1 90.81 182 THR B N 1
ATOM 6037 C CA . THR B 1 182 ? 2.729 -21.438 6.422 1 90.81 182 THR B CA 1
ATOM 6038 C C . THR B 1 182 ? 3.074 -21.844 7.852 1 90.81 182 THR B C 1
ATOM 6040 O O . THR B 1 182 ? 3.969 -21.25 8.469 1 90.81 182 THR B O 1
ATOM 6043 N N . SER B 1 183 ? 2.391 -22.797 8.406 1 87.19 183 SER B N 1
ATOM 6044 C CA . SER B 1 183 ? 2.592 -23.219 9.789 1 87.19 183 SER B CA 1
ATOM 6045 C C . SER B 1 183 ? 4.012 -23.734 10.008 1 87.19 183 SER B C 1
ATOM 6047 O O . SER B 1 183 ? 4.59 -23.531 11.078 1 87.19 183 SER B O 1
ATOM 6049 N N . VAL B 1 184 ? 4.559 -24.391 8.984 1 90.56 184 VAL B N 1
ATOM 6050 C CA . VAL B 1 184 ? 5.91 -24.938 9.094 1 90.56 184 VAL B CA 1
ATOM 6051 C C . VAL B 1 184 ? 6.922 -23.781 9.094 1 90.56 184 VAL B C 1
ATOM 6053 O O . VAL B 1 184 ? 7.848 -23.766 9.906 1 90.56 184 VAL B O 1
ATOM 6056 N N . CYS B 1 185 ? 6.789 -22.859 8.227 1 92.31 185 CYS B N 1
ATOM 6057 C CA . CYS B 1 185 ? 7.68 -21.703 8.141 1 92.31 185 CYS B CA 1
ATOM 6058 C C . CYS B 1 185 ? 7.621 -20.875 9.422 1 92.31 185 CYS B C 1
ATOM 6060 O O . CYS B 1 185 ? 8.648 -20.406 9.914 1 92.31 185 CYS B O 1
ATOM 6062 N N . GLN B 1 186 ? 6.43 -20.703 9.953 1 88.19 186 GLN B N 1
ATOM 6063 C CA . GLN B 1 186 ? 6.254 -19.953 11.188 1 88.19 186 GLN B CA 1
ATOM 6064 C C . GLN B 1 186 ? 6.91 -20.672 12.367 1 88.19 186 GLN B C 1
ATOM 6066 O O . GLN B 1 186 ? 7.535 -20.031 13.211 1 88.19 186 GLN B O 1
ATOM 6071 N N . ALA B 1 187 ? 6.727 -21.984 12.414 1 87.62 187 ALA B N 1
ATOM 6072 C CA . ALA B 1 187 ? 7.316 -22.766 13.492 1 87.62 187 ALA B CA 1
ATOM 6073 C C . ALA B 1 187 ? 8.836 -22.688 13.461 1 87.62 187 ALA B C 1
ATOM 6075 O O . ALA B 1 187 ? 9.492 -22.766 14.508 1 87.62 187 ALA B O 1
ATOM 6076 N N . LEU B 1 188 ? 9.352 -22.5 12.289 1 91.56 188 LEU B N 1
ATOM 6077 C CA . LEU B 1 188 ? 10.797 -22.406 12.125 1 91.56 188 LEU B CA 1
ATOM 6078 C C . LEU B 1 188 ? 11.266 -20.969 12.273 1 91.56 188 LEU B C 1
ATOM 6080 O O . LEU B 1 188 ? 12.461 -20.688 12.18 1 91.56 188 LEU B O 1
ATOM 6084 N N . ASN B 1 189 ? 10.328 -19.969 12.414 1 88.44 189 ASN B N 1
ATOM 6085 C CA . ASN B 1 189 ? 10.594 -18.531 12.508 1 88.44 189 ASN B CA 1
ATOM 6086 C C . ASN B 1 189 ? 11.305 -18.016 11.266 1 88.44 189 ASN B C 1
ATOM 6088 O O . ASN B 1 189 ? 12.273 -17.25 11.367 1 88.44 189 ASN B O 1
ATOM 6092 N N . MET B 1 190 ? 10.805 -18.516 10.109 1 91.88 190 MET B N 1
ATOM 6093 C CA . MET B 1 190 ? 11.469 -18.141 8.859 1 91.88 190 MET B CA 1
ATOM 6094 C C . MET B 1 190 ? 10.508 -17.438 7.914 1 91.88 190 MET B C 1
ATOM 6096 O O . MET B 1 190 ? 10.844 -17.172 6.758 1 91.88 190 MET B O 1
ATOM 6100 N N . SER B 1 191 ? 9.336 -17.125 8.383 1 89.75 191 SER B N 1
ATOM 6101 C CA . SER B 1 191 ? 8.391 -16.469 7.477 1 89.75 191 SER B CA 1
ATOM 6102 C C . SER B 1 191 ? 8.938 -15.141 6.977 1 89.75 191 SER B C 1
ATOM 6104 O O . SER B 1 191 ? 9.148 -14.219 7.766 1 89.75 191 SER B O 1
ATOM 6106 N N . ASN B 1 192 ? 9.125 -15.016 5.688 1 90.5 192 ASN B N 1
ATOM 6107 C CA . ASN B 1 192 ? 9.688 -13.867 4.992 1 90.5 192 ASN B CA 1
ATOM 6108 C C . ASN B 1 192 ? 11.094 -13.539 5.504 1 90.5 192 ASN B C 1
ATOM 6110 O O . ASN B 1 192 ? 11.453 -12.367 5.621 1 90.5 192 ASN B O 1
ATOM 6114 N N . ALA B 1 193 ? 11.789 -14.531 5.859 1 93 193 ALA B N 1
ATOM 6115 C CA . ALA B 1 193 ? 13.156 -14.391 6.371 1 93 193 ALA B CA 1
ATOM 6116 C C . ALA B 1 193 ? 13.961 -15.664 6.125 1 93 193 ALA B C 1
ATOM 6118 O O . ALA B 1 193 ? 13.414 -16.688 5.695 1 93 193 ALA B O 1
ATOM 6119 N N . CYS B 1 194 ? 15.219 -15.516 6.285 1 95.06 194 CYS B N 1
ATOM 6120 C CA . CYS B 1 194 ? 16.125 -16.656 6.301 1 95.06 194 CYS B CA 1
ATOM 6121 C C . CYS B 1 194 ? 16.719 -16.875 7.684 1 95.06 194 CYS B C 1
ATOM 6123 O O . CYS B 1 194 ? 16.781 -15.938 8.484 1 95.06 194 CYS B O 1
ATOM 6125 N N . ALA B 1 195 ? 17.047 -18.094 7.961 1 93.88 195 ALA B N 1
ATOM 6126 C CA . ALA B 1 195 ? 17.688 -18.375 9.242 1 93.88 195 ALA B CA 1
ATOM 6127 C C . ALA B 1 195 ? 18.656 -19.547 9.117 1 93.88 195 ALA B C 1
ATOM 6129 O O . ALA B 1 195 ? 18.5 -20.406 8.234 1 93.88 195 ALA B O 1
ATOM 6130 N N . THR B 1 196 ? 19.625 -19.5 9.969 1 94.31 196 THR B N 1
ATOM 6131 C CA . THR B 1 196 ? 20.5 -20.656 10.148 1 94.31 196 THR B CA 1
ATOM 6132 C C . THR B 1 196 ? 20.031 -21.531 11.305 1 94.31 196 THR B C 1
ATOM 6134 O O . THR B 1 196 ? 19.938 -21.062 12.445 1 94.31 196 THR B O 1
ATOM 6137 N N . VAL B 1 197 ? 19.672 -22.781 11 1 94.19 197 VAL B N 1
ATOM 6138 C CA . VAL B 1 197 ? 19.188 -23.703 12.008 1 94.19 197 VAL B CA 1
ATOM 6139 C C . VAL B 1 197 ? 20.359 -24.234 12.836 1 94.19 197 VAL B C 1
ATOM 6141 O O . VAL B 1 197 ? 20.297 -24.281 14.062 1 94.19 197 VAL B O 1
ATOM 6144 N N . GLU B 1 198 ? 21.438 -24.609 12.203 1 93.44 198 GLU B N 1
ATOM 6145 C CA . GLU B 1 198 ? 22.75 -25.016 12.719 1 93.44 198 GLU B CA 1
ATOM 6146 C C . GLU B 1 198 ? 23.828 -24.844 11.656 1 93.44 198 GLU B C 1
ATOM 6148 O O . GLU B 1 198 ? 23.531 -24.609 10.484 1 93.44 198 GLU B O 1
ATOM 6153 N N . PRO B 1 199 ? 25.047 -24.797 12.188 1 92.94 199 PRO B N 1
ATOM 6154 C CA . PRO B 1 199 ? 26.094 -24.656 11.18 1 92.94 199 PRO B CA 1
ATOM 6155 C C . PRO B 1 199 ? 25.953 -25.672 10.047 1 92.94 199 PRO B C 1
ATOM 6157 O O . PRO B 1 199 ? 25.938 -26.875 10.297 1 92.94 199 PRO B O 1
ATOM 6160 N N . GLY B 1 200 ? 25.812 -25.203 8.844 1 94.12 200 GLY B N 1
ATOM 6161 C CA . GLY B 1 200 ? 25.703 -26.062 7.676 1 94.12 200 GLY B CA 1
ATOM 6162 C C . GLY B 1 200 ? 24.266 -26.344 7.27 1 94.12 200 GLY B C 1
ATOM 6163 O O . GLY B 1 200 ? 24.031 -27.016 6.262 1 94.12 200 GLY B O 1
ATOM 6164 N N . LEU B 1 201 ? 23.328 -25.922 8.016 1 95.12 201 LEU B N 1
ATOM 6165 C CA . LEU B 1 201 ? 21.906 -26.078 7.723 1 95.12 201 LEU B CA 1
ATOM 6166 C C . LEU B 1 201 ? 21.188 -24.734 7.816 1 95.12 201 LEU B C 1
ATOM 6168 O O . LEU B 1 201 ? 21.109 -24.141 8.891 1 95.12 201 LEU B O 1
ATOM 6172 N N . SER B 1 202 ? 20.719 -24.234 6.715 1 96.06 202 SER B N 1
ATOM 6173 C CA . SER B 1 202 ? 19.984 -22.984 6.68 1 96.06 202 SER B CA 1
ATOM 6174 C C . SER B 1 202 ? 18.75 -23.078 5.793 1 96.06 202 SER B C 1
ATOM 6176 O O . SER B 1 202 ? 18.594 -24.031 5.035 1 96.06 202 SER B O 1
ATOM 6178 N N . GLY B 1 203 ? 17.859 -22.172 5.922 1 96.31 203 GLY B N 1
ATOM 6179 C CA . GLY B 1 203 ? 16.641 -22.156 5.117 1 96.31 203 GLY B CA 1
ATOM 6180 C C . GLY B 1 203 ? 16 -20.781 5.023 1 96.31 203 GLY B C 1
ATOM 6181 O O . GLY B 1 203 ? 16.406 -19.859 5.73 1 96.31 203 GLY B O 1
ATOM 6182 N N . CYS B 1 204 ? 15.07 -20.672 4.09 1 97.06 204 CYS B N 1
ATOM 6183 C CA . CYS B 1 204 ? 14.312 -19.453 3.855 1 97.06 204 CYS B CA 1
ATOM 6184 C C . CYS B 1 204 ? 12.852 -19.766 3.553 1 97.06 204 CYS B C 1
ATOM 6186 O O . CYS B 1 204 ? 12.539 -20.828 3.012 1 97.06 204 CYS B O 1
ATOM 6188 N N . CYS B 1 205 ? 11.977 -18.875 3.941 1 96.12 205 CYS B N 1
ATOM 6189 C CA . CYS B 1 205 ? 10.586 -18.906 3.512 1 96.12 205 CYS B CA 1
ATOM 6190 C C . CYS B 1 205 ? 10.109 -17.516 3.102 1 96.12 205 CYS B C 1
ATOM 6192 O O . CYS B 1 205 ? 10.633 -16.516 3.586 1 96.12 205 CYS B O 1
ATOM 6194 N N . CYS B 1 206 ? 9.172 -17.469 2.182 1 94.69 206 CYS B N 1
ATOM 6195 C CA . CYS B 1 206 ? 8.5 -16.219 1.859 1 94.69 206 CYS B CA 1
ATOM 6196 C C . CYS B 1 206 ? 7.137 -16.469 1.229 1 94.69 206 CYS B C 1
ATOM 6198 O O . CYS B 1 206 ? 6.902 -17.531 0.653 1 94.69 206 CYS B O 1
ATOM 6200 N N . ASN B 1 207 ? 6.258 -15.484 1.292 1 92.75 207 ASN B N 1
ATOM 6201 C CA . ASN B 1 207 ? 4.859 -15.742 0.957 1 92.75 207 ASN B CA 1
ATOM 6202 C C . ASN B 1 207 ? 4.398 -14.891 -0.22 1 92.75 207 ASN B C 1
ATOM 6204 O O . ASN B 1 207 ? 3.234 -14.492 -0.284 1 92.75 207 ASN B O 1
ATOM 6208 N N . ASP B 1 208 ? 5.23 -14.539 -1.146 1 90.94 208 ASP B N 1
ATOM 6209 C CA . ASP B 1 208 ? 4.895 -13.82 -2.375 1 90.94 208 ASP B CA 1
ATOM 6210 C C . ASP B 1 208 ? 5.414 -14.57 -3.602 1 90.94 208 ASP B C 1
ATOM 6212 O O . ASP B 1 208 ? 6.254 -15.461 -3.48 1 90.94 208 ASP B O 1
ATOM 6216 N N . ASP B 1 209 ? 4.969 -14.141 -4.738 1 92.75 209 ASP B N 1
ATOM 6217 C CA . ASP B 1 209 ? 5.363 -14.797 -5.98 1 92.75 209 ASP B CA 1
ATOM 6218 C C . ASP B 1 209 ? 6.848 -14.57 -6.273 1 92.75 209 ASP B C 1
ATOM 6220 O O . ASP B 1 209 ? 7.336 -13.445 -6.18 1 92.75 209 ASP B O 1
ATOM 6224 N N . GLY B 1 210 ? 7.52 -15.68 -6.609 1 92.44 210 GLY B N 1
ATOM 6225 C CA . GLY B 1 210 ? 8.898 -15.578 -7.066 1 92.44 210 GLY B CA 1
ATOM 6226 C C . GLY B 1 210 ? 9.82 -14.945 -6.039 1 92.44 210 GLY B C 1
ATOM 6227 O O . GLY B 1 210 ? 10.859 -14.383 -6.395 1 92.44 210 GLY B O 1
ATOM 6228 N N . CYS B 1 211 ? 9.477 -15 -4.805 1 92.69 211 CYS B N 1
ATOM 6229 C CA . CYS B 1 211 ? 10.234 -14.305 -3.77 1 92.69 211 CYS B CA 1
ATOM 6230 C C . CYS B 1 211 ? 11.477 -15.102 -3.373 1 92.69 211 CYS B C 1
ATOM 6232 O O . CYS B 1 211 ? 12.344 -14.586 -2.668 1 92.69 211 CYS B O 1
ATOM 6234 N N . LEU B 1 212 ? 11.57 -16.312 -3.83 1 95.25 212 LEU B N 1
ATOM 6235 C CA . LEU B 1 212 ? 12.695 -17.188 -3.486 1 95.25 212 LEU B CA 1
ATOM 6236 C C . LEU B 1 212 ? 13.109 -18.031 -4.684 1 95.25 212 LEU B C 1
ATOM 6238 O O . LEU B 1 212 ? 12.383 -18.938 -5.094 1 95.25 212 LEU B O 1
ATOM 6242 N N . THR B 1 213 ? 14.203 -17.703 -5.277 1 94.5 213 THR B N 1
ATOM 6243 C CA . THR B 1 213 ? 14.859 -18.391 -6.383 1 94.5 213 THR B CA 1
ATOM 6244 C C . THR B 1 213 ? 16.359 -18.484 -6.133 1 94.5 213 THR B C 1
ATOM 6246 O O . THR B 1 213 ? 16.875 -17.938 -5.148 1 94.5 213 THR B O 1
ATOM 6249 N N . PRO B 1 214 ? 17.062 -19.203 -6.988 1 92.94 214 PRO B N 1
ATOM 6250 C CA . PRO B 1 214 ? 18.516 -19.219 -6.805 1 92.94 214 PRO B CA 1
ATOM 6251 C C . PRO B 1 214 ? 19.141 -17.828 -6.871 1 92.94 214 PRO B C 1
ATOM 6253 O O . PRO B 1 214 ? 20.219 -17.609 -6.305 1 92.94 214 PRO B O 1
ATOM 6256 N N . GLN B 1 215 ? 18.438 -16.875 -7.469 1 87.94 215 GLN B N 1
ATOM 6257 C CA . GLN B 1 215 ? 18.984 -15.539 -7.656 1 87.94 215 GLN B CA 1
ATOM 6258 C C . GLN B 1 215 ? 18.391 -14.555 -6.656 1 87.94 215 GLN B C 1
ATOM 6260 O O . GLN B 1 215 ? 18.891 -13.438 -6.508 1 87.94 215 GLN B O 1
ATOM 6265 N N . LYS B 1 216 ? 17.375 -14.953 -5.961 1 91.12 216 LYS B N 1
ATOM 6266 C CA . LYS B 1 216 ? 16.656 -14.039 -5.074 1 91.12 216 LYS B CA 1
ATOM 6267 C C . LYS B 1 216 ? 16.312 -14.727 -3.756 1 91.12 216 LYS B C 1
ATOM 6269 O O . LYS B 1 216 ? 15.883 -15.883 -3.742 1 91.12 216 LYS B O 1
ATOM 6274 N N . SER B 1 217 ? 16.5 -14.016 -2.691 1 92.25 217 SER B N 1
ATOM 6275 C CA . SER B 1 217 ? 16.188 -14.516 -1.358 1 92.25 217 SER B CA 1
ATOM 6276 C C . SER B 1 217 ? 15.609 -13.414 -0.474 1 92.25 217 SER B C 1
ATOM 6278 O O . SER B 1 217 ? 15.93 -12.242 -0.648 1 92.25 217 SER B O 1
ATOM 6280 N N . PRO B 1 218 ? 14.734 -13.828 0.43 1 90.56 218 PRO B N 1
ATOM 6281 C CA . PRO B 1 218 ? 14.195 -12.82 1.351 1 90.56 218 PRO B CA 1
ATOM 6282 C C . PRO B 1 218 ? 15.242 -12.297 2.33 1 90.56 218 PRO B C 1
ATOM 6284 O O . PRO B 1 218 ? 14.969 -11.375 3.1 1 90.56 218 PRO B O 1
ATOM 6287 N N . ALA B 1 219 ? 16.406 -12.82 2.338 1 78.5 219 ALA B N 1
ATOM 6288 C CA . ALA B 1 219 ? 17.5 -12.352 3.199 1 78.5 219 ALA B CA 1
ATOM 6289 C C . ALA B 1 219 ? 17.859 -10.906 2.873 1 78.5 219 ALA B C 1
ATOM 6291 O O . ALA B 1 219 ? 18.406 -10.195 3.719 1 78.5 219 ALA B O 1
ATOM 6292 N N . ASN B 1 220 ? 17.578 -10.484 1.723 1 74.94 220 ASN B N 1
ATOM 6293 C CA . ASN B 1 220 ? 17.922 -9.141 1.277 1 74.94 220 ASN B CA 1
ATOM 6294 C C . ASN B 1 220 ? 16.797 -8.148 1.542 1 74.94 220 ASN B C 1
ATOM 6296 O O . ASN B 1 220 ? 16.766 -7.066 0.959 1 74.94 220 ASN B O 1
ATOM 6300 N N . ASN B 1 221 ? 16.016 -8.461 2.506 1 75 221 ASN B N 1
ATOM 6301 C CA . ASN B 1 221 ? 14.938 -7.559 2.879 1 75 221 ASN B CA 1
ATOM 6302 C C . ASN B 1 221 ? 15.375 -6.562 3.947 1 75 221 ASN B C 1
ATOM 6304 O O . ASN B 1 221 ? 16.016 -6.941 4.93 1 75 221 ASN B O 1
ATOM 6308 N N . PRO B 1 222 ? 15.172 -5.199 3.73 1 82.75 222 PRO B N 1
ATOM 6309 C CA . PRO B 1 222 ? 14.406 -4.645 2.611 1 82.75 222 PRO B CA 1
ATOM 6310 C C . PRO B 1 222 ? 15.242 -4.477 1.347 1 82.75 222 PRO B C 1
ATOM 6312 O O . PRO B 1 222 ? 16.453 -4.281 1.43 1 82.75 222 PRO B O 1
ATOM 6315 N N . LEU B 1 223 ? 14.586 -4.629 0.231 1 90.94 223 LEU B N 1
ATOM 6316 C CA . LEU B 1 223 ? 15.227 -4.312 -1.038 1 90.94 223 LEU B CA 1
ATOM 6317 C C . LEU B 1 223 ? 15.664 -2.852 -1.073 1 90.94 223 LEU B C 1
ATOM 6319 O O . LEU B 1 223 ? 14.883 -1.955 -0.747 1 90.94 223 LEU B O 1
ATOM 6323 N N . MET B 1 224 ? 16.953 -2.607 -1.296 1 92 224 MET B N 1
ATOM 6324 C CA . MET B 1 224 ? 17.469 -1.252 -1.442 1 92 224 MET B CA 1
ATOM 6325 C C . MET B 1 224 ? 17.516 -0.845 -2.912 1 92 224 MET B C 1
ATOM 6327 O O . MET B 1 224 ? 18.125 -1.543 -3.732 1 92 224 MET B O 1
ATOM 6331 N N . CYS B 1 225 ? 16.875 0.251 -3.273 1 94.19 225 CYS B N 1
ATOM 6332 C CA . CYS B 1 225 ? 16.859 0.699 -4.66 1 94.19 225 CYS B CA 1
ATOM 6333 C C . CYS B 1 225 ? 17.516 2.072 -4.793 1 94.19 225 CYS B C 1
ATOM 6335 O O . CYS B 1 225 ? 17.484 2.867 -3.852 1 94.19 225 CYS B O 1
ATOM 6337 N N . TYR B 1 226 ? 18.188 2.258 -5.941 1 95.06 226 TYR B N 1
ATOM 6338 C CA . TYR B 1 226 ? 18.641 3.594 -6.305 1 95.06 226 TYR B CA 1
ATOM 6339 C C . TYR B 1 226 ? 17.5 4.426 -6.879 1 95.06 226 TYR B C 1
ATOM 6341 O O . TYR B 1 226 ? 16.781 3.979 -7.777 1 95.06 226 TYR B O 1
ATOM 6349 N N . VAL B 1 227 ? 17.25 5.586 -6.281 1 95.38 227 VAL B N 1
ATOM 6350 C CA . VAL B 1 227 ? 16.25 6.539 -6.746 1 95.38 227 VAL B CA 1
ATOM 6351 C C . VAL B 1 227 ? 16.922 7.844 -7.16 1 95.38 227 VAL B C 1
ATOM 6353 O O . VAL B 1 227 ? 17.719 8.398 -6.406 1 95.38 227 VAL B O 1
ATOM 6356 N N . GLY B 1 228 ? 16.625 8.281 -8.445 1 94.62 228 GLY B N 1
ATOM 6357 C CA . GLY B 1 228 ? 17.281 9.5 -8.898 1 94.62 228 GLY B CA 1
ATOM 6358 C C . GLY B 1 228 ? 17.047 9.789 -10.367 1 94.62 228 GLY B C 1
ATOM 6359 O O . GLY B 1 228 ? 16.141 9.227 -10.984 1 94.62 228 GLY B O 1
ATOM 6360 N N . VAL B 1 229 ? 17.844 10.797 -10.883 1 96 229 VAL B N 1
ATOM 6361 C CA . VAL B 1 229 ? 17.766 11.242 -12.273 1 96 229 VAL B CA 1
ATOM 6362 C C . VAL B 1 229 ? 19.172 11.422 -12.828 1 96 229 VAL B C 1
ATOM 6364 O O . VAL B 1 229 ? 20.062 11.945 -12.148 1 96 229 VAL B O 1
ATOM 6367 N N . ASN B 1 230 ? 19.391 10.859 -13.984 1 96.25 230 ASN B N 1
ATOM 6368 C CA . ASN B 1 230 ? 20.625 11.078 -14.734 1 96.25 230 ASN B CA 1
ATOM 6369 C C . ASN B 1 230 ? 20.328 11.695 -16.109 1 96.25 230 ASN B C 1
ATOM 6371 O O . ASN B 1 230 ? 19.656 11.094 -16.938 1 96.25 230 ASN B O 1
ATOM 6375 N N . ALA B 1 231 ? 20.719 12.891 -16.281 1 96.38 231 ALA B N 1
ATOM 6376 C CA . ALA B 1 231 ? 20.656 13.648 -17.531 1 96.38 231 ALA B CA 1
ATOM 6377 C C . ALA B 1 231 ? 22.016 14.266 -17.844 1 96.38 231 ALA B C 1
ATOM 6379 O O . ALA B 1 231 ? 22.281 15.422 -17.516 1 96.38 231 ALA B O 1
ATOM 6380 N N . PRO B 1 232 ? 22.797 13.578 -18.609 1 94.88 232 PRO B N 1
ATOM 6381 C CA . PRO B 1 232 ? 24.188 13.969 -18.781 1 94.88 232 PRO B CA 1
ATOM 6382 C C . PRO B 1 232 ? 24.344 15.328 -19.453 1 94.88 232 PRO B C 1
ATOM 6384 O O . PRO B 1 232 ? 25.172 16.141 -19.016 1 94.88 232 PRO B O 1
ATOM 6387 N N . LEU B 1 233 ? 23.594 15.625 -20.484 1 95.12 233 LEU B N 1
ATOM 6388 C CA . LEU B 1 233 ? 23.766 16.891 -21.219 1 95.12 233 LEU B CA 1
ATOM 6389 C C . LEU B 1 233 ? 23.281 18.062 -20.375 1 95.12 233 LEU B C 1
ATOM 6391 O O . LEU B 1 233 ? 23.766 19.188 -20.547 1 95.12 233 LEU B O 1
ATOM 6395 N N . ALA B 1 234 ? 22.344 17.781 -19.516 1 94.94 234 ALA B N 1
ATOM 6396 C CA . ALA B 1 234 ? 21.859 18.828 -18.609 1 94.94 234 ALA B CA 1
ATOM 6397 C C . ALA B 1 234 ? 22.781 18.969 -17.406 1 94.94 234 ALA B C 1
ATOM 6399 O O . ALA B 1 234 ? 22.609 19.875 -16.594 1 94.94 234 ALA B O 1
ATOM 6400 N N . GLY B 1 235 ? 23.719 18.094 -17.281 1 93.88 235 GLY B N 1
ATOM 6401 C CA . GLY B 1 235 ? 24.656 18.125 -16.156 1 93.88 235 GLY B CA 1
ATOM 6402 C C . GLY B 1 235 ? 24.047 17.641 -14.859 1 93.88 235 GLY B C 1
ATOM 6403 O O . GLY B 1 235 ? 24.469 18.047 -13.773 1 93.88 235 GLY B O 1
ATOM 6404 N N . VAL B 1 236 ? 23.047 16.812 -14.938 1 94.06 236 VAL B N 1
ATOM 6405 C CA . VAL B 1 236 ? 22.328 16.391 -13.742 1 94.06 236 VAL B CA 1
ATOM 6406 C C . VAL B 1 236 ? 22.594 14.906 -13.484 1 94.06 236 VAL B C 1
ATOM 6408 O O . VAL B 1 236 ? 22.391 14.07 -14.367 1 94.06 236 VAL B O 1
ATOM 6411 N N . ASN B 1 237 ? 23.125 14.562 -12.312 1 93.25 237 ASN B N 1
ATOM 6412 C CA . ASN B 1 237 ? 23.297 13.219 -11.773 1 93.25 237 ASN B CA 1
ATOM 6413 C C . ASN B 1 237 ? 23.062 13.18 -10.273 1 93.25 237 ASN B C 1
ATOM 6415 O O . ASN B 1 237 ? 24 13.297 -9.484 1 93.25 237 ASN B O 1
ATOM 6419 N N . VAL B 1 238 ? 21.812 12.992 -9.961 1 91.81 238 VAL B N 1
ATOM 6420 C CA . VAL B 1 238 ? 21.406 13.062 -8.555 1 91.81 238 VAL B CA 1
ATOM 6421 C C . VAL B 1 238 ? 20.656 11.789 -8.172 1 91.81 238 VAL B C 1
ATOM 6423 O O . VAL B 1 238 ? 19.906 11.234 -8.969 1 91.81 238 VAL B O 1
ATOM 6426 N N . GLY B 1 239 ? 20.984 11.273 -6.926 1 91.69 239 GLY B N 1
ATOM 6427 C CA . GLY B 1 239 ? 20.234 10.117 -6.465 1 91.69 239 GLY B CA 1
ATOM 6428 C C . GLY B 1 239 ? 20.625 9.672 -5.066 1 91.69 239 GLY B C 1
ATOM 6429 O O . GLY B 1 239 ? 21.531 10.242 -4.457 1 91.69 239 GLY B O 1
ATOM 6430 N N . ALA B 1 240 ? 19.844 8.727 -4.547 1 90.38 240 ALA B N 1
ATOM 6431 C CA . ALA B 1 240 ? 20.047 8.125 -3.232 1 90.38 240 ALA B CA 1
ATOM 6432 C C . ALA B 1 240 ? 19.578 6.672 -3.221 1 90.38 240 ALA B C 1
ATOM 6434 O O . ALA B 1 240 ? 18.766 6.266 -4.066 1 90.38 240 ALA B O 1
ATOM 6435 N N . VAL B 1 241 ? 20.141 5.918 -2.27 1 92 241 VAL B N 1
ATOM 6436 C CA . VAL B 1 241 ? 19.688 4.543 -2.072 1 92 241 VAL B CA 1
ATOM 6437 C C . VAL B 1 241 ? 18.703 4.48 -0.904 1 92 241 VAL B C 1
ATOM 6439 O O . VAL B 1 241 ? 19 4.984 0.185 1 92 241 VAL B O 1
ATOM 6442 N N . VAL B 1 242 ? 17.516 3.908 -1.195 1 90.56 242 VAL B N 1
ATOM 6443 C CA . VAL B 1 242 ? 16.469 3.898 -0.185 1 90.56 242 VAL B CA 1
ATOM 6444 C C . VAL B 1 242 ? 15.844 2.506 -0.104 1 90.56 242 VAL B C 1
ATOM 6446 O O . VAL B 1 242 ? 15.898 1.737 -1.065 1 90.56 242 VAL B O 1
ATOM 6449 N N . PRO B 1 243 ? 15.281 2.191 1.124 1 89.62 243 PRO B N 1
ATOM 6450 C CA . PRO B 1 243 ? 14.469 0.972 1.168 1 89.62 243 PRO B CA 1
ATOM 6451 C C . PRO B 1 243 ? 13.234 1.052 0.274 1 89.62 243 PRO B C 1
ATOM 6453 O O . PRO B 1 243 ? 12.594 2.105 0.189 1 89.62 243 PRO B O 1
ATOM 6456 N N . CYS B 1 244 ? 12.914 -0.053 -0.358 1 91.25 244 CYS B N 1
ATOM 6457 C CA . CYS B 1 244 ? 11.836 -0.05 -1.343 1 91.25 244 CYS B CA 1
ATOM 6458 C C . CYS B 1 244 ? 10.867 -1.195 -1.091 1 91.25 244 CYS B C 1
ATOM 6460 O O . CYS B 1 244 ? 11.266 -2.357 -1.027 1 91.25 244 CYS B O 1
ATOM 6462 N N . VAL B 1 245 ? 9.586 -0.835 -0.862 1 87.75 245 VAL B N 1
ATOM 6463 C CA . VAL B 1 245 ? 8.516 -1.825 -0.917 1 87.75 245 VAL B CA 1
ATOM 6464 C C . VAL B 1 245 ? 7.996 -1.942 -2.348 1 87.75 245 VAL B C 1
ATOM 6466 O O . VAL B 1 245 ? 7.172 -1.135 -2.783 1 87.75 245 VAL B O 1
ATOM 6469 N N . GLY B 1 246 ? 8.469 -2.805 -3.111 1 91.69 246 GLY B N 1
ATOM 6470 C CA . GLY B 1 246 ? 8.234 -2.982 -4.535 1 91.69 246 GLY B CA 1
ATOM 6471 C C . GLY B 1 246 ? 9.461 -3.465 -5.289 1 91.69 246 GLY B C 1
ATOM 6472 O O . GLY B 1 246 ? 10.125 -4.414 -4.863 1 91.69 246 GLY B O 1
ATOM 6473 N N . MET B 1 247 ? 9.688 -2.781 -6.508 1 94.88 247 MET B N 1
ATOM 6474 C CA . MET B 1 247 ? 10.82 -3.172 -7.34 1 94.88 247 MET B CA 1
ATOM 6475 C C . MET B 1 247 ? 11.656 -1.957 -7.734 1 94.88 247 MET B C 1
ATOM 6477 O O . MET B 1 247 ? 11.133 -0.841 -7.801 1 94.88 247 MET B O 1
ATOM 6481 N N . CYS B 1 248 ? 12.977 -2.199 -7.945 1 96.81 248 CYS B N 1
ATOM 6482 C CA . CYS B 1 248 ? 13.82 -1.165 -8.531 1 96.81 248 CYS B CA 1
ATOM 6483 C C . CYS B 1 248 ? 13.508 -0.984 -10.016 1 96.81 248 CYS B C 1
ATOM 6485 O O . CYS B 1 248 ? 13.516 -1.953 -10.773 1 96.81 248 CYS B O 1
ATOM 6487 N N . SER B 1 249 ? 13.188 0.215 -10.359 1 97.56 249 SER B N 1
ATOM 6488 C CA . SER B 1 249 ? 12.766 0.461 -11.734 1 97.56 249 SER B CA 1
ATOM 6489 C C . SER B 1 249 ? 13.539 1.625 -12.352 1 97.56 249 SER B C 1
ATOM 6491 O O . SER B 1 249 ? 14.109 2.449 -11.633 1 97.56 249 SER B O 1
ATOM 6493 N N . SER B 1 250 ? 13.633 1.677 -13.656 1 97.56 250 SER B N 1
ATOM 6494 C CA . SER B 1 250 ? 14.188 2.807 -14.398 1 97.56 250 SER B CA 1
ATOM 6495 C C . SER B 1 250 ? 13.391 3.082 -15.664 1 97.56 250 SER B C 1
ATOM 6497 O O . SER B 1 250 ? 12.758 2.178 -16.219 1 97.56 250 SER B O 1
ATOM 6499 N N . LEU B 1 251 ? 13.266 4.273 -16.062 1 97.44 251 LEU B N 1
ATOM 6500 C CA . LEU B 1 251 ? 12.789 4.723 -17.359 1 97.44 251 LEU B CA 1
ATOM 6501 C C . LEU B 1 251 ? 13.898 5.414 -18.141 1 97.44 251 LEU B C 1
ATOM 6503 O O . LEU B 1 251 ? 14.586 6.285 -17.609 1 97.44 251 LEU B O 1
ATOM 6507 N N . ASN B 1 252 ? 14.094 5.004 -19.297 1 96.69 252 ASN B N 1
ATOM 6508 C CA . ASN B 1 252 ? 15.141 5.559 -20.156 1 96.69 252 ASN B CA 1
ATOM 6509 C C . ASN B 1 252 ? 14.586 6.039 -21.484 1 96.69 252 ASN B C 1
ATOM 6511 O O . ASN B 1 252 ? 13.766 5.355 -22.109 1 96.69 252 ASN B O 1
ATOM 6515 N N . GLY B 1 253 ? 14.953 7.215 -21.891 1 95.19 253 GLY B N 1
ATOM 6516 C CA . GLY B 1 253 ? 14.562 7.773 -23.172 1 95.19 253 GLY B CA 1
ATOM 6517 C C . GLY B 1 253 ? 15.422 8.938 -23.609 1 95.19 253 GLY B C 1
ATOM 6518 O O . GLY B 1 253 ? 16.172 9.492 -22.797 1 95.19 253 GLY B O 1
ATOM 6519 N N . MET B 1 254 ? 15.305 9.234 -24.922 1 94.62 254 MET B N 1
ATOM 6520 C CA . MET B 1 254 ? 16.047 10.359 -25.484 1 94.62 254 MET B CA 1
ATOM 6521 C C . MET B 1 254 ? 15.219 11.641 -25.422 1 94.62 254 MET B C 1
ATOM 6523 O O . MET B 1 254 ? 14.102 11.688 -25.938 1 94.62 254 MET B O 1
ATOM 6527 N N . VAL B 1 255 ? 15.789 12.656 -24.734 1 93.94 255 VAL B N 1
ATOM 6528 C CA . VAL B 1 255 ? 15.156 13.969 -24.625 1 93.94 255 VAL B CA 1
ATOM 6529 C C . VAL B 1 255 ? 16.062 15.023 -25.266 1 93.94 255 VAL B C 1
ATOM 6531 O O . VAL B 1 255 ? 17.094 15.375 -24.703 1 93.94 255 VAL B O 1
ATOM 6534 N N . ASN B 1 256 ? 15.648 15.57 -26.406 1 89.75 256 ASN B N 1
ATOM 6535 C CA . ASN B 1 256 ? 16.438 16.578 -27.109 1 89.75 256 ASN B CA 1
ATOM 6536 C C . ASN B 1 256 ? 17.891 16.141 -27.266 1 89.75 256 ASN B C 1
ATOM 6538 O O . ASN B 1 256 ? 18.797 16.906 -26.969 1 89.75 256 ASN B O 1
ATOM 6542 N N . GLY B 1 257 ? 18.062 14.914 -27.641 1 91.81 257 GLY B N 1
ATOM 6543 C CA . GLY B 1 257 ? 19.406 14.383 -27.875 1 91.81 257 GLY B CA 1
ATOM 6544 C C . GLY B 1 257 ? 20.094 13.922 -26.609 1 91.81 257 GLY B C 1
ATOM 6545 O O . GLY B 1 257 ? 21.188 13.336 -26.672 1 91.81 257 GLY B O 1
ATOM 6546 N N . ASP B 1 258 ? 19.5 14.156 -25.469 1 95.25 258 ASP B N 1
ATOM 6547 C CA . ASP B 1 258 ? 20.047 13.742 -24.188 1 95.25 258 ASP B CA 1
ATOM 6548 C C . ASP B 1 258 ? 19.531 12.359 -23.781 1 95.25 258 ASP B C 1
ATOM 6550 O O . ASP B 1 258 ? 18.328 12.125 -23.75 1 95.25 258 ASP B O 1
ATOM 6554 N N . ASN B 1 259 ? 20.5 11.453 -23.516 1 95.25 259 ASN B N 1
ATOM 6555 C CA . ASN B 1 259 ? 20.109 10.133 -23.031 1 95.25 259 ASN B CA 1
ATOM 6556 C C . ASN B 1 259 ? 19.781 10.148 -21.547 1 95.25 259 ASN B C 1
ATOM 6558 O O . ASN B 1 259 ? 20.656 9.945 -20.703 1 95.25 259 ASN B O 1
ATOM 6562 N N . VAL B 1 260 ? 18.469 10.258 -21.25 1 96.5 260 VAL B N 1
ATOM 6563 C CA . VAL B 1 260 ? 18.016 10.492 -19.891 1 96.5 260 VAL B CA 1
ATOM 6564 C C . VAL B 1 260 ? 17.562 9.18 -19.266 1 96.5 260 VAL B C 1
ATOM 6566 O O . VAL B 1 260 ? 16.922 8.359 -19.922 1 96.5 260 VAL B O 1
ATOM 6569 N N . THR B 1 261 ? 17.891 8.969 -18 1 97.19 261 THR B N 1
ATOM 6570 C CA . THR B 1 261 ? 17.391 7.84 -17.234 1 97.19 261 THR B CA 1
ATOM 6571 C C . THR B 1 261 ? 16.875 8.297 -15.867 1 97.19 261 THR B C 1
ATOM 6573 O O . THR B 1 261 ? 17.547 9.07 -15.172 1 97.19 261 THR B O 1
ATOM 6576 N N . THR B 1 262 ? 15.719 7.93 -15.57 1 97.19 262 THR B N 1
ATOM 6577 C CA . THR B 1 262 ? 15.18 8.141 -14.227 1 97.19 262 THR B CA 1
ATOM 6578 C C . THR B 1 262 ? 15.086 6.816 -13.477 1 97.19 262 THR B C 1
ATOM 6580 O O . THR B 1 262 ? 14.82 5.77 -14.07 1 97.19 262 THR B O 1
ATOM 6583 N N . PHE B 1 263 ? 15.336 6.867 -12.164 1 97 263 PHE B N 1
ATOM 6584 C CA . PHE B 1 263 ? 15.359 5.691 -11.297 1 97 263 PHE B CA 1
ATOM 6585 C C . PHE B 1 263 ? 14.336 5.828 -10.172 1 97 263 PHE B C 1
ATOM 6587 O O . PHE B 1 263 ? 14.203 6.895 -9.57 1 97 263 PHE B O 1
ATOM 6594 N N . GLN B 1 264 ? 13.609 4.812 -9.969 1 96.06 264 GLN B N 1
ATOM 6595 C CA . GLN B 1 264 ? 12.57 4.914 -8.945 1 96.06 264 GLN B CA 1
ATOM 6596 C C . GLN B 1 264 ? 12.375 3.584 -8.227 1 96.06 264 GLN B C 1
ATOM 6598 O O . GLN B 1 264 ? 12.805 2.539 -8.719 1 96.06 264 GLN B O 1
ATOM 6603 N N . CYS B 1 265 ? 11.812 3.635 -7.008 1 95.25 265 CYS B N 1
ATOM 6604 C CA . CYS B 1 265 ? 11.141 2.51 -6.371 1 95.25 265 CYS B CA 1
ATOM 6605 C C . CYS B 1 265 ? 9.695 2.402 -6.844 1 95.25 265 CYS B C 1
ATOM 6607 O O . CYS B 1 265 ? 8.844 3.186 -6.426 1 95.25 265 CYS B O 1
ATOM 6609 N N . ALA B 1 266 ? 9.445 1.442 -7.676 1 95.62 266 ALA B N 1
ATOM 6610 C CA . ALA B 1 266 ? 8.109 1.329 -8.258 1 95.62 266 ALA B CA 1
ATOM 6611 C C . ALA B 1 266 ? 7.301 0.234 -7.566 1 95.62 266 ALA B C 1
ATOM 6613 O O . ALA B 1 266 ? 7.84 -0.821 -7.223 1 95.62 266 ALA B O 1
ATOM 6614 N N . PRO B 1 267 ? 5.973 0.548 -7.387 1 92.62 267 PRO B N 1
ATOM 6615 C CA . PRO B 1 267 ? 5.133 -0.572 -6.953 1 92.62 267 PRO B CA 1
ATOM 6616 C C . PRO B 1 267 ? 5.195 -1.759 -7.914 1 92.62 267 PRO B C 1
ATOM 6618 O O . PRO B 1 267 ? 5.309 -1.57 -9.125 1 92.62 267 PRO B O 1
ATOM 6621 N N . THR B 1 268 ? 5.047 -2.955 -7.383 1 92.5 268 THR B N 1
ATOM 6622 C CA . THR B 1 268 ? 5.121 -4.172 -8.188 1 92.5 268 THR B CA 1
ATOM 6623 C C . THR B 1 268 ? 4.051 -4.16 -9.273 1 92.5 268 THR B C 1
ATOM 6625 O O . THR B 1 268 ? 4.273 -4.676 -10.375 1 92.5 268 THR B O 1
ATOM 6628 N N . SER B 1 269 ? 2.912 -3.547 -9 1 90.44 269 SER B N 1
ATOM 6629 C CA . SER B 1 269 ? 1.816 -3.494 -9.961 1 90.44 269 SER B CA 1
ATOM 6630 C C . SER B 1 269 ? 2.213 -2.715 -11.211 1 90.44 269 SER B C 1
ATOM 6632 O O . SER B 1 269 ? 1.767 -3.031 -12.32 1 90.44 269 SER B O 1
ATOM 6634 N N . VAL B 1 270 ? 3.031 -1.715 -11.039 1 93.69 270 VAL B N 1
ATOM 6635 C CA . VAL B 1 270 ? 3.518 -0.943 -12.18 1 93.69 270 VAL B CA 1
ATOM 6636 C C . VAL B 1 270 ? 4.422 -1.814 -13.047 1 93.69 270 VAL B C 1
ATOM 6638 O O . VAL B 1 270 ? 4.312 -1.803 -14.273 1 93.69 270 VAL B O 1
ATOM 6641 N N . CYS B 1 271 ? 5.246 -2.564 -12.445 1 94.69 271 CYS B N 1
ATOM 6642 C CA . CYS B 1 271 ? 6.176 -3.43 -13.164 1 94.69 271 CYS B CA 1
ATOM 6643 C C . CYS B 1 271 ? 5.438 -4.562 -13.867 1 94.69 271 CYS B C 1
ATOM 6645 O O . CYS B 1 271 ? 5.836 -4.984 -14.953 1 94.69 271 CYS B O 1
ATOM 6647 N N . LYS B 1 272 ? 4.402 -5.07 -13.227 1 92.12 272 LYS B N 1
ATOM 6648 C CA . LYS B 1 272 ? 3.584 -6.098 -13.867 1 92.12 272 LYS B CA 1
ATOM 6649 C C . LYS B 1 272 ? 2.941 -5.57 -15.141 1 92.12 272 LYS B C 1
ATOM 6651 O O . LYS B 1 272 ? 2.898 -6.273 -16.156 1 92.12 272 LYS B O 1
ATOM 6656 N N . SER B 1 273 ? 2.52 -4.352 -15.133 1 89.88 273 SER B N 1
ATOM 6657 C CA . SER B 1 273 ? 1.904 -3.74 -16.297 1 89.88 273 SER B CA 1
ATOM 6658 C C . SER B 1 273 ? 2.924 -3.537 -17.422 1 89.88 273 SER B C 1
ATOM 6660 O O . SER B 1 273 ? 2.572 -3.561 -18.594 1 89.88 273 SER B O 1
ATOM 6662 N N . LEU B 1 274 ? 4.191 -3.4 -17.062 1 91.25 274 LEU B N 1
ATOM 6663 C CA . LEU B 1 274 ? 5.27 -3.225 -18.016 1 91.25 274 LEU B CA 1
ATOM 6664 C C . LEU B 1 274 ? 5.758 -4.57 -18.547 1 91.25 274 LEU B C 1
ATOM 6666 O O . LEU B 1 274 ? 6.5 -4.629 -19.531 1 91.25 274 LEU B O 1
ATOM 6670 N N . SER B 1 275 ? 5.332 -5.664 -17.906 1 90.25 275 SER B N 1
ATOM 6671 C CA . SER B 1 275 ? 5.855 -6.988 -18.234 1 90.25 275 SER B CA 1
ATOM 6672 C C . SER B 1 275 ? 7.379 -6.988 -18.25 1 90.25 275 SER B C 1
ATOM 6674 O O . SER B 1 275 ? 7.992 -7.438 -19.219 1 90.25 275 SER B O 1
ATOM 6676 N N . ALA B 1 276 ? 7.93 -6.426 -17.234 1 91.88 276 ALA B N 1
ATOM 6677 C CA . ALA B 1 276 ? 9.375 -6.242 -17.203 1 91.88 276 ALA B CA 1
ATOM 6678 C C . ALA B 1 276 ? 9.992 -6.949 -16 1 91.88 276 ALA B C 1
ATOM 6680 O O . ALA B 1 276 ? 10.805 -6.363 -15.281 1 91.88 276 ALA B O 1
ATOM 6681 N N . TYR B 1 277 ? 9.57 -8.203 -15.789 1 91 277 TYR B N 1
ATOM 6682 C CA . TYR B 1 277 ? 10.125 -8.961 -14.68 1 91 277 TYR B CA 1
ATOM 6683 C C . TYR B 1 277 ? 11.617 -9.195 -14.875 1 91 277 TYR B C 1
ATOM 6685 O O . TYR B 1 277 ? 12.016 -10.031 -15.688 1 91 277 TYR B O 1
ATOM 6693 N N . ASN B 1 278 ? 12.461 -8.547 -14.023 1 90.12 278 ASN B N 1
ATOM 6694 C CA . ASN B 1 278 ? 13.914 -8.57 -14.109 1 90.12 278 ASN B CA 1
ATOM 6695 C C . ASN B 1 278 ? 14.391 -8.391 -15.555 1 90.12 278 ASN B C 1
ATOM 6697 O O . ASN B 1 278 ? 15.211 -9.164 -16.047 1 90.12 278 ASN B O 1
ATOM 6701 N N . GLY B 1 279 ? 13.836 -7.414 -16.156 1 92.25 279 GLY B N 1
ATOM 6702 C CA . GLY B 1 279 ? 14.094 -7.066 -17.547 1 92.25 279 GLY B CA 1
ATOM 6703 C C . GLY B 1 279 ? 13.523 -5.719 -17.938 1 92.25 279 GLY B C 1
ATOM 6704 O O . GLY B 1 279 ? 13.266 -4.871 -17.078 1 92.25 279 GLY B O 1
ATOM 6705 N N . CYS B 1 280 ? 13.461 -5.48 -19.266 1 92.94 280 CYS B N 1
ATOM 6706 C CA . CYS B 1 280 ? 13.008 -4.188 -19.766 1 92.94 280 CYS B CA 1
ATOM 6707 C C . CYS B 1 280 ? 12 -4.359 -20.891 1 92.94 280 CYS B C 1
ATOM 6709 O O . CYS B 1 280 ? 11.977 -5.398 -21.562 1 92.94 280 CYS B O 1
ATOM 6711 N N . ASN B 1 281 ? 11.141 -3.457 -21.031 1 92.44 281 ASN B N 1
ATOM 6712 C CA . ASN B 1 281 ? 10.211 -3.359 -22.156 1 92.44 281 ASN B CA 1
ATOM 6713 C C . ASN B 1 281 ? 9.922 -1.905 -22.516 1 92.44 281 ASN B C 1
ATOM 6715 O O . ASN B 1 281 ? 10.117 -1.007 -21.688 1 92.44 281 ASN B O 1
ATOM 6719 N N . THR B 1 282 ? 9.508 -1.716 -23.75 1 92.06 282 THR B N 1
ATOM 6720 C CA . THR B 1 282 ? 9.078 -0.374 -24.125 1 92.06 282 THR B CA 1
ATOM 6721 C C . THR B 1 282 ? 7.691 -0.067 -23.578 1 92.06 282 THR B C 1
ATOM 6723 O O . THR B 1 282 ? 6.914 -0.981 -23.297 1 92.06 282 THR B O 1
ATOM 6726 N N . LEU B 1 283 ? 7.422 1.224 -23.359 1 92.56 283 LEU B N 1
ATOM 6727 C CA . LEU B 1 283 ? 6.125 1.606 -22.828 1 92.56 283 LEU B CA 1
ATOM 6728 C C . LEU B 1 283 ? 5.039 1.501 -23.891 1 92.56 283 LEU B C 1
ATOM 6730 O O . LEU B 1 283 ? 5.266 1.85 -25.047 1 92.56 283 LEU B O 1
ATOM 6734 N N . GLN B 1 284 ? 3.91 0.977 -23.5 1 87.56 284 GLN B N 1
ATOM 6735 C CA . GLN B 1 284 ? 2.748 1.037 -24.375 1 87.56 284 GLN B CA 1
ATOM 6736 C C . GLN B 1 284 ? 2.352 2.482 -24.656 1 87.56 284 GLN B C 1
ATOM 6738 O O . GLN B 1 284 ? 2.199 3.287 -23.734 1 87.56 284 GLN B O 1
ATOM 6743 N N . GLY B 1 285 ? 2.262 2.844 -25.891 1 86.94 285 GLY B N 1
ATOM 6744 C CA . GLY B 1 285 ? 1.88 4.191 -26.281 1 86.94 285 GLY B CA 1
ATOM 6745 C C . GLY B 1 285 ? 3.068 5.098 -26.547 1 86.94 285 GLY B C 1
ATOM 6746 O O . GLY B 1 285 ? 2.92 6.164 -27.156 1 86.94 285 GLY B O 1
ATOM 6747 N N . ASP B 1 286 ? 4.254 4.703 -26.078 1 92.5 286 ASP B N 1
ATOM 6748 C CA . ASP B 1 286 ? 5.484 5.449 -26.312 1 92.5 286 ASP B CA 1
ATOM 6749 C C . ASP B 1 286 ? 6.691 4.516 -26.391 1 92.5 286 ASP B C 1
ATOM 6751 O O . ASP B 1 286 ? 7.422 4.355 -25.422 1 92.5 286 ASP B O 1
ATOM 6755 N N . ARG B 1 287 ? 7.023 4.07 -27.562 1 90.75 287 ARG B N 1
ATOM 6756 C CA . ARG B 1 287 ? 8.055 3.061 -27.75 1 90.75 287 ARG B CA 1
ATOM 6757 C C . ARG B 1 287 ? 9.445 3.666 -27.609 1 90.75 287 ARG B C 1
ATOM 6759 O O . ARG B 1 287 ? 10.445 2.943 -27.594 1 90.75 287 ARG B O 1
ATOM 6766 N N . GLU B 1 288 ? 9.5 5.02 -27.453 1 94.19 288 GLU B N 1
ATOM 6767 C CA . GLU B 1 288 ? 10.797 5.676 -27.297 1 94.19 288 GLU B CA 1
ATOM 6768 C C . GLU B 1 288 ? 11.305 5.566 -25.859 1 94.19 288 GLU B C 1
ATOM 6770 O O . GLU B 1 288 ? 12.477 5.832 -25.594 1 94.19 288 GLU B O 1
ATOM 6775 N N . ILE B 1 289 ? 10.461 5.141 -24.969 1 96.12 289 ILE B N 1
ATOM 6776 C CA . ILE B 1 289 ? 10.875 5.008 -23.578 1 96.12 289 ILE B CA 1
ATOM 6777 C C . ILE B 1 289 ? 10.945 3.529 -23.203 1 96.12 289 ILE B C 1
ATOM 6779 O O . ILE B 1 289 ? 10 2.771 -23.453 1 96.12 289 ILE B O 1
ATOM 6783 N N . THR B 1 290 ? 12.031 3.17 -22.641 1 95.56 290 THR B N 1
ATOM 6784 C CA . THR B 1 290 ? 12.234 1.815 -22.141 1 95.56 290 THR B CA 1
ATOM 6785 C C . THR B 1 290 ? 12.109 1.776 -20.609 1 95.56 290 THR B C 1
ATOM 6787 O O . THR B 1 290 ? 12.75 2.561 -19.906 1 95.56 290 THR B O 1
ATOM 6790 N N . GLY B 1 291 ? 11.219 0.964 -20.109 1 95.69 291 GLY B N 1
ATOM 6791 C CA . GLY B 1 291 ? 11.078 0.737 -18.688 1 95.69 291 GLY B CA 1
ATOM 6792 C C . GLY B 1 291 ? 11.648 -0.591 -18.234 1 95.69 291 GLY B C 1
ATOM 6793 O O . GLY B 1 291 ? 11.453 -1.617 -18.875 1 95.69 291 GLY B O 1
ATOM 6794 N N . CYS B 1 292 ? 12.414 -0.537 -17.141 1 96.12 292 CYS B N 1
ATOM 6795 C CA . CYS B 1 292 ? 13.031 -1.734 -16.578 1 96.12 292 CYS B CA 1
ATOM 6796 C C . CYS B 1 292 ? 12.609 -1.931 -15.133 1 96.12 292 CYS B C 1
ATOM 6798 O O . CYS B 1 292 ? 12.367 -0.959 -14.414 1 96.12 292 CYS B O 1
ATOM 6800 N N . CYS B 1 293 ? 12.484 -3.193 -14.711 1 96.25 293 CYS B N 1
ATOM 6801 C CA . CYS B 1 293 ? 12.219 -3.533 -13.32 1 96.25 293 CYS B CA 1
ATOM 6802 C C . CYS B 1 293 ? 13.078 -4.711 -12.867 1 96.25 293 CYS B C 1
ATOM 6804 O O . CYS B 1 293 ? 13.32 -5.633 -13.641 1 96.25 293 CYS B O 1
ATOM 6806 N N . CYS B 1 294 ? 13.539 -4.617 -11.648 1 95.19 294 CYS B N 1
ATOM 6807 C CA . CYS B 1 294 ? 14.336 -5.711 -11.109 1 95.19 294 CYS B CA 1
ATOM 6808 C C . CYS B 1 294 ? 14.242 -5.75 -9.586 1 95.19 294 CYS B C 1
ATOM 6810 O O . CYS B 1 294 ? 13.945 -4.734 -8.953 1 95.19 294 CYS B O 1
ATOM 6812 N N . ASP B 1 295 ? 14.383 -6.875 -8.961 1 92.81 295 ASP B N 1
ATOM 6813 C CA . ASP B 1 295 ? 14.414 -7.027 -7.508 1 92.81 295 ASP B CA 1
ATOM 6814 C C . ASP B 1 295 ? 15.375 -8.141 -7.094 1 92.81 295 ASP B C 1
ATOM 6816 O O . ASP B 1 295 ? 15.227 -8.727 -6.02 1 92.81 295 ASP B O 1
ATOM 6820 N N . SER B 1 296 ? 16.297 -8.531 -7.957 1 88.19 296 SER B N 1
ATOM 6821 C CA . SER B 1 296 ? 17.219 -9.641 -7.719 1 88.19 296 SER B CA 1
ATOM 6822 C C . SER B 1 296 ? 18.281 -9.266 -6.68 1 88.19 296 SER B C 1
ATOM 6824 O O . SER B 1 296 ? 18.75 -10.125 -5.934 1 88.19 296 SER B O 1
ATOM 6826 N N . GLN B 1 297 ? 18.672 -8.031 -6.664 1 87.75 297 GLN B N 1
ATOM 6827 C CA . GLN B 1 297 ? 19.656 -7.535 -5.715 1 87.75 297 GLN B CA 1
ATOM 6828 C C . GLN B 1 297 ? 19.469 -6.039 -5.465 1 87.75 297 GLN B C 1
ATOM 6830 O O . GLN B 1 297 ? 18.719 -5.375 -6.176 1 87.75 297 GLN B O 1
ATOM 6835 N N . GLY B 1 298 ? 20.141 -5.605 -4.441 1 89.25 298 GLY B N 1
ATOM 6836 C CA . GLY B 1 298 ? 20.109 -4.176 -4.168 1 89.25 298 GLY B CA 1
ATOM 6837 C C . GLY B 1 298 ? 20.641 -3.334 -5.309 1 89.25 298 GLY B C 1
ATOM 6838 O O . GLY B 1 298 ? 21.625 -3.709 -5.957 1 89.25 298 GLY B O 1
ATOM 6839 N N . SER B 1 299 ? 19.922 -2.289 -5.586 1 92.75 299 SER B N 1
ATOM 6840 C CA . SER B 1 299 ? 20.297 -1.308 -6.598 1 92.75 299 SER B CA 1
ATOM 6841 C C . SER B 1 299 ? 20.5 -1.966 -7.961 1 92.75 299 SER B C 1
ATOM 6843 O O . SER B 1 299 ? 21.391 -1.579 -8.719 1 92.75 299 SER B O 1
ATOM 6845 N N . CYS B 1 300 ? 19.781 -3 -8.25 1 93.69 300 CYS B N 1
ATOM 6846 C CA . CYS B 1 300 ? 19.891 -3.703 -9.523 1 93.69 300 CYS B CA 1
ATOM 6847 C C . CYS B 1 300 ? 19.516 -2.789 -10.688 1 93.69 300 CYS B C 1
ATOM 6849 O O . CYS B 1 300 ? 19.906 -3.039 -11.828 1 93.69 300 CYS B O 1
ATOM 6851 N N . ASN B 1 301 ? 18.812 -1.721 -10.43 1 95.56 301 ASN B N 1
ATOM 6852 C CA . ASN B 1 301 ? 18.422 -0.809 -11.5 1 95.56 301 ASN B CA 1
ATOM 6853 C C . ASN B 1 301 ? 19.578 0.074 -11.938 1 95.56 301 ASN B C 1
ATOM 6855 O O . ASN B 1 301 ? 19.469 0.823 -12.914 1 95.56 301 ASN B O 1
ATOM 6859 N N . LEU B 1 302 ? 20.734 -0.071 -11.305 1 92.94 302 LEU B N 1
ATOM 6860 C CA . LEU B 1 302 ? 21.953 0.613 -11.719 1 92.94 302 LEU B CA 1
ATOM 6861 C C . LEU B 1 302 ? 22.922 -0.357 -12.391 1 92.94 302 LEU B C 1
ATOM 6863 O O . LEU B 1 302 ? 24 0.043 -12.836 1 92.94 302 LEU B O 1
ATOM 6867 N N . ALA B 1 303 ? 22.641 -1.569 -12.352 1 85.5 303 ALA B N 1
ATOM 6868 C CA . ALA B 1 303 ? 23.578 -2.621 -12.734 1 85.5 303 ALA B CA 1
ATOM 6869 C C . ALA B 1 303 ? 24.203 -2.328 -14.086 1 85.5 303 ALA B C 1
ATOM 6871 O O . ALA B 1 303 ? 25.406 -2.586 -14.297 1 85.5 303 ALA B O 1
ATOM 6872 N N . ASN B 1 304 ? 23.531 -1.759 -15.016 1 83.38 304 ASN B N 1
ATOM 6873 C CA . ASN B 1 304 ? 24.078 -1.498 -16.344 1 83.38 304 ASN B CA 1
ATOM 6874 C C . ASN B 1 304 ? 24.547 -0.052 -16.484 1 83.38 304 ASN B C 1
ATOM 6876 O O . ASN B 1 304 ? 24.75 0.437 -17.594 1 83.38 304 ASN B O 1
ATOM 6880 N N . ARG B 1 305 ? 24.719 0.612 -15.352 1 89.94 305 ARG B N 1
ATOM 6881 C CA . ARG B 1 305 ? 25.125 2.014 -15.367 1 89.94 305 ARG B CA 1
ATOM 6882 C C . ARG B 1 305 ? 26.328 2.254 -14.453 1 89.94 305 ARG B C 1
ATOM 6884 O O . ARG B 1 305 ? 26.219 2.992 -13.477 1 89.94 305 ARG B O 1
ATOM 6891 N N . PRO B 1 306 ? 27.469 1.682 -14.844 1 85.62 306 PRO B N 1
ATOM 6892 C CA . PRO B 1 306 ? 28.656 1.859 -14.016 1 85.62 306 PRO B CA 1
ATOM 6893 C C . PRO B 1 306 ? 29.125 3.312 -13.953 1 85.62 306 PRO B C 1
ATOM 6895 O O . PRO B 1 306 ? 29.938 3.67 -13.086 1 85.62 306 PRO B O 1
ATOM 6898 N N . ASP B 1 307 ? 28.609 4.125 -14.797 1 85.75 307 ASP B N 1
ATOM 6899 C CA . ASP B 1 307 ? 28.953 5.539 -14.852 1 85.75 307 ASP B CA 1
ATOM 6900 C C . ASP B 1 307 ? 28.312 6.309 -13.703 1 85.75 307 ASP B C 1
ATOM 6902 O O . ASP B 1 307 ? 28.688 7.445 -13.414 1 85.75 307 ASP B O 1
ATOM 6906 N N . ILE B 1 308 ? 27.375 5.723 -13.031 1 89 308 ILE B N 1
ATOM 6907 C CA . ILE B 1 308 ? 26.688 6.379 -11.922 1 89 308 ILE B CA 1
ATOM 6908 C C . ILE B 1 308 ? 27.172 5.789 -10.602 1 89 308 ILE B C 1
ATOM 6910 O O . ILE B 1 308 ? 26.875 4.637 -10.281 1 89 308 ILE B O 1
ATOM 6914 N N . PRO B 1 309 ? 27.891 6.609 -9.891 1 82.56 309 PRO B N 1
ATOM 6915 C CA . PRO B 1 309 ? 28.344 6.102 -8.594 1 82.56 309 PRO B CA 1
ATOM 6916 C C . PRO B 1 309 ? 27.188 5.863 -7.617 1 82.56 309 PRO B C 1
ATOM 6918 O O . PRO B 1 309 ? 26.25 6.656 -7.57 1 82.56 309 PRO B O 1
ATOM 6921 N N . LEU B 1 310 ? 27.297 4.746 -6.855 1 80.06 310 LEU B N 1
ATOM 6922 C CA . LEU B 1 310 ? 26.281 4.449 -5.848 1 80.06 310 LEU B CA 1
ATOM 6923 C C . LEU B 1 310 ? 26.438 5.355 -4.633 1 80.06 310 LEU B C 1
ATOM 6925 O O . LEU B 1 310 ? 27.5 5.375 -4.004 1 80.06 310 LEU B O 1
ATOM 6929 N N . PRO B 1 311 ? 25.391 6.152 -4.426 1 77.06 311 PRO B N 1
ATOM 6930 C CA . PRO B 1 311 ? 25.5 7.004 -3.24 1 77.06 311 PRO B CA 1
ATOM 6931 C C . PRO B 1 311 ? 25.297 6.238 -1.936 1 77.06 311 PRO B C 1
ATOM 6933 O O . PRO B 1 311 ? 24.875 5.078 -1.959 1 77.06 311 PRO B O 1
ATOM 6936 N N . THR B 1 312 ? 25.719 6.918 -0.809 1 65.81 312 THR B N 1
ATOM 6937 C CA . THR B 1 312 ? 25.438 6.375 0.515 1 65.81 312 THR B CA 1
ATOM 6938 C C . THR B 1 312 ? 23.938 6.316 0.766 1 65.81 312 THR B C 1
ATOM 6940 O O . THR B 1 312 ? 23.203 7.227 0.371 1 65.81 312 THR B O 1
ATOM 6943 N N . PRO B 1 313 ? 23.562 5.238 1.366 1 67.25 313 PRO B N 1
ATOM 6944 C CA . PRO B 1 313 ? 22.125 5.082 1.67 1 67.25 313 PRO B CA 1
ATOM 6945 C C . PRO B 1 313 ? 21.578 6.246 2.49 1 67.25 313 PRO B C 1
ATOM 6947 O O . PRO B 1 313 ? 22.266 6.773 3.367 1 67.25 313 PRO B O 1
ATOM 6950 N N . SER B 1 314 ? 20.484 6.801 1.926 1 61.94 314 SER B N 1
ATOM 6951 C CA . SER B 1 314 ? 19.812 7.875 2.637 1 61.94 314 SER B CA 1
ATOM 6952 C C . SER B 1 314 ? 19.312 7.41 4.004 1 61.94 314 SER B C 1
ATOM 6954 O O . SER B 1 314 ? 19.031 6.227 4.199 1 61.94 314 SER B O 1
ATOM 6956 N N . PRO B 1 315 ? 19.406 8.391 4.879 1 57.22 315 PRO B N 1
ATOM 6957 C CA . PRO B 1 315 ? 18.875 8.023 6.191 1 57.22 315 PRO B CA 1
ATOM 6958 C C . PRO B 1 315 ? 17.438 7.508 6.125 1 57.22 315 PRO B C 1
ATOM 6960 O O . PRO B 1 315 ? 16.641 7.992 5.316 1 57.22 315 PRO B O 1
ATOM 6963 N N . VAL B 1 316 ? 17.031 6.375 6.75 1 60.72 316 VAL B N 1
ATOM 6964 C CA . VAL B 1 316 ? 15.789 5.598 6.754 1 60.72 316 VAL B CA 1
ATOM 6965 C C . VAL B 1 316 ? 14.719 6.336 7.562 1 60.72 316 VAL B C 1
ATOM 6967 O O . VAL B 1 316 ? 13.562 5.91 7.602 1 60.72 316 VAL B O 1
ATOM 6970 N N . SER B 1 317 ? 14.859 7.559 7.91 1 67.44 317 SER B N 1
ATOM 6971 C CA . SER B 1 317 ? 13.969 7.992 8.984 1 67.44 317 SER B CA 1
ATOM 6972 C C . SER B 1 317 ? 12.969 9.031 8.484 1 67.44 317 SER B C 1
ATOM 6974 O O . SER B 1 317 ? 12.602 9.945 9.219 1 67.44 317 SER B O 1
ATOM 6976 N N . GLU B 1 318 ? 12.414 8.734 7.281 1 81.75 318 GLU B N 1
ATOM 6977 C CA . GLU B 1 318 ? 11.469 9.727 6.766 1 81.75 318 GLU B CA 1
ATOM 6978 C C . GLU B 1 318 ? 10.039 9.406 7.199 1 81.75 318 GLU B C 1
ATOM 6980 O O . GLU B 1 318 ? 9.727 8.25 7.508 1 81.75 318 GLU B O 1
ATOM 6985 N N . TYR B 1 319 ? 9.266 10.555 7.301 1 85.19 319 TYR B N 1
ATOM 6986 C CA . TYR B 1 319 ? 7.879 10.484 7.742 1 85.19 319 TYR B CA 1
ATOM 6987 C C . TYR B 1 319 ? 6.996 9.859 6.668 1 85.19 319 TYR B C 1
ATOM 6989 O O . TYR B 1 319 ? 7.156 10.141 5.48 1 85.19 319 TYR B O 1
ATOM 6997 N N . PRO B 1 320 ? 6.078 8.922 7.09 1 90.81 320 PRO B N 1
ATOM 6998 C CA . PRO B 1 320 ? 5.207 8.312 6.082 1 90.81 320 PRO B CA 1
ATOM 6999 C C . PRO B 1 320 ? 4.07 9.234 5.648 1 90.81 320 PRO B C 1
ATOM 7001 O O . PRO B 1 320 ? 3.496 9.945 6.48 1 90.81 320 PRO B O 1
ATOM 7004 N N . ILE B 1 321 ? 3.768 9.312 4.363 1 92.69 321 ILE B N 1
ATOM 7005 C CA . ILE B 1 321 ? 2.623 10.008 3.789 1 92.69 321 ILE B CA 1
ATOM 7006 C C . ILE B 1 321 ? 2.008 9.164 2.676 1 92.69 321 ILE B C 1
ATOM 7008 O O . ILE B 1 321 ? 2.588 8.164 2.258 1 92.69 321 ILE B O 1
ATOM 7012 N N . SER B 1 322 ? 0.816 9.492 2.248 1 95 322 SER B N 1
ATOM 7013 C CA . SER B 1 322 ? 0.15 8.75 1.181 1 95 322 SER B CA 1
ATOM 7014 C C . SER B 1 322 ? 0.296 9.469 -0.159 1 95 322 SER B C 1
ATOM 7016 O O . SER B 1 322 ? -0.115 10.625 -0.301 1 95 322 SER B O 1
ATOM 7018 N N . CYS B 1 323 ? 0.869 8.766 -1.152 1 96.25 323 CYS B N 1
ATOM 7019 C CA . CYS B 1 323 ? 1.145 9.375 -2.451 1 96.25 323 CYS B CA 1
ATOM 7020 C C . CYS B 1 323 ? 0.495 8.57 -3.574 1 96.25 323 CYS B C 1
ATOM 7022 O O . CYS B 1 323 ? 0.427 7.344 -3.508 1 96.25 323 CYS B O 1
ATOM 7024 N N . TRP B 1 324 ? -0.024 9.328 -4.555 1 95.56 324 TRP B N 1
ATOM 7025 C CA . TRP B 1 324 ? -0.503 8.695 -5.781 1 95.56 324 TRP B CA 1
ATOM 7026 C C . TRP B 1 324 ? 0.649 8.062 -6.555 1 95.56 324 TRP B C 1
ATOM 7028 O O . TRP B 1 324 ? 1.727 8.648 -6.668 1 95.56 324 TRP B O 1
ATOM 7038 N N . SER B 1 325 ? 0.432 6.793 -7.051 1 95.94 325 SER B N 1
ATOM 7039 C CA . SER B 1 325 ? 1.46 6.094 -7.816 1 95.94 325 SER B CA 1
ATOM 7040 C C . SER B 1 325 ? 0.899 5.543 -9.125 1 95.94 325 SER B C 1
ATOM 7042 O O . SER B 1 325 ? -0.266 5.145 -9.188 1 95.94 325 SER B O 1
ATOM 7044 N N . GLY B 1 326 ? 1.725 5.516 -10.18 1 96.12 326 GLY B N 1
ATOM 7045 C CA . GLY B 1 326 ? 1.341 4.953 -11.469 1 96.12 326 GLY B CA 1
ATOM 7046 C C . GLY B 1 326 ? 2.127 5.535 -12.625 1 96.12 326 GLY B C 1
ATOM 7047 O O . GLY B 1 326 ? 2.836 6.531 -12.469 1 96.12 326 GLY B O 1
ATOM 7048 N N . LEU B 1 327 ? 2.055 4.855 -13.727 1 96.81 327 LEU B N 1
ATOM 7049 C CA . LEU B 1 327 ? 2.703 5.27 -14.961 1 96.81 327 LEU B CA 1
ATOM 7050 C C . LEU B 1 327 ? 1.67 5.688 -16 1 96.81 327 LEU B C 1
ATOM 7052 O O . LEU B 1 327 ? 0.67 4.992 -16.203 1 96.81 327 LEU B O 1
ATOM 7056 N N . TYR B 1 328 ? 1.934 6.828 -16.609 1 96.56 328 TYR B N 1
ATOM 7057 C CA . TYR B 1 328 ? 1.024 7.414 -17.594 1 96.56 328 TYR B CA 1
ATOM 7058 C C . TYR B 1 328 ? 1.752 7.727 -18.891 1 96.56 328 TYR B C 1
ATOM 7060 O O . TYR B 1 328 ? 2.93 8.094 -18.875 1 96.56 328 TYR B O 1
ATOM 7068 N N . VAL B 1 329 ? 1.032 7.617 -19.984 1 96.06 329 VAL B N 1
ATOM 7069 C CA . VAL B 1 329 ? 1.467 8.125 -21.281 1 96.06 329 VAL B CA 1
ATOM 7070 C C . VAL B 1 329 ? 0.38 9.016 -21.875 1 96.06 329 VAL B C 1
ATOM 7072 O O . VAL B 1 329 ? -0.776 8.602 -21.984 1 96.06 329 VAL B O 1
ATOM 7075 N N . ASN B 1 330 ? 0.759 10.195 -22.172 1 95.5 330 ASN B N 1
ATOM 7076 C CA . ASN B 1 330 ? -0.164 11.188 -22.703 1 95.5 330 ASN B CA 1
ATOM 7077 C C . ASN B 1 330 ? -1.399 11.336 -21.828 1 95.5 330 ASN B C 1
ATOM 7079 O O . ASN B 1 330 ? -2.523 11.391 -22.328 1 95.5 330 ASN B O 1
ATOM 7083 N N . GLY B 1 331 ? -1.163 11.227 -20.531 1 94.12 331 GLY B N 1
ATOM 7084 C CA . GLY B 1 331 ? -2.225 11.453 -19.562 1 94.12 331 GLY B CA 1
ATOM 7085 C C . GLY B 1 331 ? -3.043 10.211 -19.266 1 94.12 331 GLY B C 1
ATOM 7086 O O . GLY B 1 331 ? -3.863 10.195 -18.344 1 94.12 331 GLY B O 1
ATOM 7087 N N . ASN B 1 332 ? -2.822 9.133 -20 1 93.44 332 ASN B N 1
ATOM 7088 C CA . ASN B 1 332 ? -3.549 7.883 -19.797 1 93.44 332 ASN B CA 1
ATOM 7089 C C . ASN B 1 332 ? -2.729 6.879 -19 1 93.44 332 ASN B C 1
ATOM 7091 O O . ASN B 1 332 ? -1.545 6.676 -19.266 1 93.44 332 ASN B O 1
ATOM 7095 N N . PRO B 1 333 ? -3.381 6.309 -18 1 93.56 333 PRO B N 1
ATOM 7096 C CA . PRO B 1 333 ? -2.639 5.312 -17.234 1 93.56 333 PRO B CA 1
ATOM 7097 C C . PRO B 1 333 ? -2.322 4.055 -18.031 1 93.56 333 PRO B C 1
ATOM 7099 O O . PRO B 1 333 ? -3.184 3.547 -18.766 1 93.56 333 PRO B O 1
ATOM 7102 N N . ILE B 1 334 ? -1.105 3.559 -17.984 1 92.94 334 ILE B N 1
ATOM 7103 C CA . ILE B 1 334 ? -0.731 2.32 -18.656 1 92.94 334 ILE B CA 1
ATOM 7104 C C . ILE B 1 334 ? -0.357 1.263 -17.625 1 92.94 334 ILE B C 1
ATOM 7106 O O . ILE B 1 334 ? 0.069 0.161 -17.969 1 92.94 334 ILE B O 1
ATOM 7110 N N . SER B 1 335 ? -0.455 1.593 -16.375 1 92.12 335 SER B N 1
ATOM 7111 C CA . SER B 1 335 ? -0.267 0.677 -15.25 1 92.12 335 SER B CA 1
ATOM 7112 C C . SER B 1 335 ? -1.416 0.78 -14.25 1 92.12 335 SER B C 1
ATOM 7114 O O . SER B 1 335 ? -2.266 1.667 -14.359 1 92.12 335 SER B O 1
ATOM 7116 N N . SER B 1 336 ? -1.427 -0.186 -13.359 1 87.88 336 SER B N 1
ATOM 7117 C CA . SER B 1 336 ? -2.301 0.015 -12.211 1 87.88 336 SER B CA 1
ATOM 7118 C C . SER B 1 336 ? -1.922 1.275 -11.438 1 87.88 336 SER B C 1
ATOM 7120 O O . SER B 1 336 ? -0.739 1.604 -11.32 1 87.88 336 SER B O 1
ATOM 7122 N N . THR B 1 337 ? -2.963 2.012 -11.031 1 92.38 337 THR B N 1
ATOM 7123 C CA . THR B 1 337 ? -2.734 3.248 -10.297 1 92.38 337 THR B CA 1
ATOM 7124 C C . THR B 1 337 ? -3.451 3.215 -8.945 1 92.38 337 THR B C 1
ATOM 7126 O O . THR B 1 337 ? -4.398 2.451 -8.766 1 92.38 337 THR B O 1
ATOM 7129 N N . GLY B 1 338 ? -2.93 3.986 -8.016 1 91.38 338 GLY B N 1
ATOM 7130 C CA . GLY B 1 338 ? -3.529 4.102 -6.695 1 91.38 338 GLY B CA 1
ATOM 7131 C C . GLY B 1 338 ? -2.607 4.738 -5.672 1 91.38 338 GLY B C 1
ATOM 7132 O O . GLY B 1 338 ? -1.48 5.117 -5.996 1 91.38 338 GLY B O 1
ATOM 7133 N N . PHE B 1 339 ? -3.09 4.809 -4.48 1 93.06 339 PHE B N 1
ATOM 7134 C CA . PHE B 1 339 ? -2.301 5.414 -3.414 1 93.06 339 PHE B CA 1
ATOM 7135 C C . PHE B 1 339 ? -1.418 4.375 -2.734 1 93.06 339 PHE B C 1
ATOM 7137 O O . PHE B 1 339 ? -1.82 3.219 -2.574 1 93.06 339 PHE B O 1
ATOM 7144 N N . THR B 1 340 ? -0.208 4.797 -2.373 1 93.31 340 THR B N 1
ATOM 7145 C CA . THR B 1 340 ? 0.728 3.988 -1.599 1 93.31 340 THR B CA 1
ATOM 7146 C C . THR B 1 340 ? 1.387 4.82 -0.503 1 93.31 340 THR B C 1
ATOM 7148 O O . THR B 1 340 ? 1.443 6.051 -0.6 1 93.31 340 THR B O 1
ATOM 7151 N N . THR B 1 341 ? 1.78 4.164 0.528 1 93.88 341 THR B N 1
ATOM 7152 C CA . THR B 1 341 ? 2.555 4.859 1.552 1 93.88 341 THR B CA 1
ATOM 7153 C C . THR B 1 341 ? 3.947 5.207 1.033 1 93.88 341 THR B C 1
ATOM 7155 O O . THR B 1 341 ? 4.582 4.398 0.352 1 93.88 341 THR B O 1
ATOM 7158 N N . CYS B 1 342 ? 4.367 6.371 1.34 1 93.06 342 CYS B N 1
ATOM 7159 C CA . CYS B 1 342 ? 5.652 6.906 0.91 1 93.06 342 CYS B CA 1
ATOM 7160 C C . CYS B 1 342 ? 6.457 7.414 2.102 1 93.06 342 CYS B C 1
ATOM 7162 O O . CYS B 1 342 ? 5.945 8.172 2.926 1 93.06 342 CYS B O 1
ATOM 7164 N N . PHE B 1 343 ? 7.676 6.957 2.24 1 90.5 343 PHE B N 1
ATOM 7165 C CA . PHE B 1 343 ? 8.633 7.566 3.158 1 90.5 343 PHE B CA 1
ATOM 7166 C C . PHE B 1 343 ? 9.5 8.586 2.438 1 90.5 343 PHE B C 1
ATOM 7168 O O . PHE B 1 343 ? 10.508 8.234 1.828 1 90.5 343 PHE B O 1
ATOM 7175 N N . GLY B 1 344 ? 9.102 9.797 2.486 1 90.88 344 GLY B N 1
ATOM 7176 C CA . GLY B 1 344 ? 9.68 10.898 1.732 1 90.88 344 GLY B CA 1
ATOM 7177 C C . GLY B 1 344 ? 8.641 11.836 1.154 1 90.88 344 GLY B C 1
ATOM 7178 O O . GLY B 1 344 ? 7.738 12.281 1.863 1 90.88 344 GLY B O 1
ATOM 7179 N N . ASP B 1 345 ? 8.891 12.164 -0.163 1 92.75 345 ASP B N 1
ATOM 7180 C CA . ASP B 1 345 ? 7.996 13.094 -0.85 1 92.75 345 ASP B CA 1
ATOM 7181 C C . ASP B 1 345 ? 7.219 12.391 -1.962 1 92.75 345 ASP B C 1
ATOM 7183 O O . ASP B 1 345 ? 7.734 11.469 -2.594 1 92.75 345 ASP B O 1
ATOM 7187 N N . CYS B 1 346 ? 5.941 12.828 -2.133 1 96 346 CYS B N 1
ATOM 7188 C CA . CYS B 1 346 ? 5.281 12.469 -3.383 1 96 346 CYS B CA 1
ATOM 7189 C C . CYS B 1 346 ? 5.977 13.117 -4.574 1 96 346 CYS B C 1
ATOM 7191 O O . CYS B 1 346 ? 6.246 14.312 -4.562 1 96 346 CYS B O 1
ATOM 7193 N N . ALA B 1 347 ? 6.285 12.297 -5.559 1 97.5 347 ALA B N 1
ATOM 7194 C CA . ALA B 1 347 ? 7.062 12.828 -6.672 1 97.5 347 ALA B CA 1
ATOM 7195 C C . ALA B 1 347 ? 6.473 12.391 -8.008 1 97.5 347 ALA B C 1
ATOM 7197 O O . ALA B 1 347 ? 5.781 11.367 -8.086 1 97.5 347 ALA B O 1
ATOM 7198 N N . SER B 1 348 ? 6.715 13.188 -9.031 1 97.62 348 SER B N 1
ATOM 7199 C CA . SER B 1 348 ? 6.445 12.812 -10.414 1 97.62 348 SER B CA 1
ATOM 7200 C C . SER B 1 348 ? 7.598 13.211 -11.336 1 97.62 348 SER B C 1
ATOM 7202 O O . SER B 1 348 ? 8.352 14.141 -11.023 1 97.62 348 SER B O 1
ATOM 7204 N N . ILE B 1 349 ? 7.793 12.508 -12.32 1 97.56 349 ILE B N 1
ATOM 7205 C CA . ILE B 1 349 ? 8.727 12.844 -13.391 1 97.56 349 ILE B CA 1
ATOM 7206 C C . ILE B 1 349 ? 8.016 12.742 -14.742 1 97.56 349 ILE B C 1
ATOM 7208 O O . ILE B 1 349 ? 7.145 11.891 -14.93 1 97.56 349 ILE B O 1
ATOM 7212 N N . THR B 1 350 ? 8.344 13.648 -15.586 1 97.44 350 THR B N 1
ATOM 7213 C CA . THR B 1 350 ? 7.789 13.672 -16.938 1 97.44 350 THR B CA 1
ATOM 7214 C C . THR B 1 350 ? 8.898 13.672 -17.969 1 97.44 350 THR B C 1
ATOM 7216 O O . THR B 1 350 ? 9.828 14.484 -17.906 1 97.44 350 THR B O 1
ATOM 7219 N N . ILE B 1 351 ? 8.789 12.773 -18.906 1 97.5 351 ILE B N 1
ATOM 7220 C CA . ILE B 1 351 ? 9.727 12.648 -20.016 1 97.5 351 ILE B CA 1
ATOM 7221 C C . ILE B 1 351 ? 8.992 12.844 -21.344 1 97.5 351 ILE B C 1
ATOM 7223 O O . ILE B 1 351 ? 8.078 12.094 -21.656 1 97.5 351 ILE B O 1
ATOM 7227 N N . ASN B 1 352 ? 9.398 13.875 -22.062 1 95.88 352 ASN B N 1
ATOM 7228 C CA . ASN B 1 352 ? 8.812 14.133 -23.375 1 95.88 352 ASN B CA 1
ATOM 7229 C C . ASN B 1 352 ? 9.688 13.57 -24.5 1 95.88 352 ASN B C 1
ATOM 7231 O O . ASN B 1 352 ? 10.898 13.812 -24.531 1 95.88 352 ASN B O 1
ATOM 7235 N N . THR B 1 353 ? 9.062 12.797 -25.281 1 94.19 353 THR B N 1
ATOM 7236 C CA . THR B 1 353 ? 9.742 12.227 -26.438 1 94.19 353 THR B CA 1
ATOM 7237 C C . THR B 1 353 ? 8.969 12.508 -27.719 1 94.19 353 THR B C 1
ATOM 7239 O O . THR B 1 353 ? 7.867 13.055 -27.688 1 94.19 353 THR B O 1
ATOM 7242 N N . THR B 1 354 ? 9.688 12.281 -28.859 1 89.56 354 THR B N 1
ATOM 7243 C CA . THR B 1 354 ? 9.047 12.422 -30.156 1 89.56 354 THR B CA 1
ATOM 7244 C C . THR B 1 354 ? 9.188 11.133 -30.969 1 89.56 354 THR B C 1
ATOM 7246 O O . THR B 1 354 ? 10.297 10.625 -31.141 1 89.56 354 THR B O 1
ATOM 7249 N N . VAL B 1 355 ? 8.117 10.539 -31.328 1 84.06 355 VAL B N 1
ATOM 7250 C CA . VAL B 1 355 ? 8.094 9.398 -32.25 1 84.06 355 VAL B CA 1
ATOM 7251 C C . VAL B 1 355 ? 7.641 9.852 -33.625 1 84.06 355 VAL B C 1
ATOM 7253 O O . VAL B 1 355 ? 6.473 10.211 -33.812 1 84.06 355 VAL B O 1
ATOM 7256 N N . GLY B 1 356 ? 8.477 9.812 -34.562 1 81.94 356 GLY B N 1
ATOM 7257 C CA . GLY B 1 356 ? 8.164 10.438 -35.844 1 81.94 356 GLY B CA 1
ATOM 7258 C C . GLY B 1 356 ? 7.926 11.938 -35.719 1 81.94 356 GLY B C 1
ATOM 7259 O O . GLY B 1 356 ? 8.859 12.695 -35.469 1 81.94 356 GLY B O 1
ATOM 7260 N N . THR B 1 357 ? 6.637 12.344 -35.781 1 85.62 357 THR B N 1
ATOM 7261 C CA . THR B 1 357 ? 6.285 13.758 -35.656 1 85.62 357 THR B CA 1
ATOM 7262 C C . THR B 1 357 ? 5.348 13.992 -34.469 1 85.62 357 THR B C 1
ATOM 7264 O O . THR B 1 357 ? 4.922 15.117 -34.25 1 85.62 357 THR B O 1
ATOM 7267 N N . VAL B 1 358 ? 5.121 12.906 -33.875 1 91.19 358 VAL B N 1
ATOM 7268 C CA . VAL B 1 358 ? 4.133 13.008 -32.781 1 91.19 358 VAL B CA 1
ATOM 7269 C C . VAL B 1 358 ? 4.836 13.07 -31.438 1 91.19 358 VAL B C 1
ATOM 7271 O O . VAL B 1 358 ? 5.703 12.242 -31.141 1 91.19 358 VAL B O 1
ATOM 7274 N N . ALA B 1 359 ? 4.473 14.086 -30.688 1 92.06 359 ALA B N 1
ATOM 7275 C CA . ALA B 1 359 ? 5.035 14.258 -29.344 1 92.06 359 ALA B CA 1
ATOM 7276 C C . ALA B 1 359 ? 4.312 13.375 -28.344 1 92.06 359 ALA B C 1
ATOM 7278 O O . ALA B 1 359 ? 3.09 13.234 -28.391 1 92.06 359 ALA B O 1
ATOM 7279 N N . HIS B 1 360 ? 5.059 12.695 -27.516 1 95.25 360 HIS B N 1
ATOM 7280 C CA . HIS B 1 360 ? 4.535 11.875 -26.422 1 95.25 360 HIS B CA 1
ATOM 7281 C C . HIS B 1 360 ? 5.098 12.32 -25.078 1 95.25 360 HIS B C 1
ATOM 7283 O O . HIS B 1 360 ? 6.223 12.812 -25 1 95.25 360 HIS B O 1
ATOM 7289 N N . THR B 1 361 ? 4.277 12.156 -24.062 1 96.19 361 THR B N 1
ATOM 7290 C CA . THR B 1 361 ? 4.691 12.492 -22.703 1 96.19 361 THR B CA 1
ATOM 7291 C C . THR B 1 361 ? 4.477 11.312 -21.766 1 96.19 361 THR B C 1
ATOM 7293 O O . THR B 1 361 ? 3.344 10.859 -21.578 1 96.19 361 THR B O 1
ATOM 7296 N N . ALA B 1 362 ? 5.547 10.797 -21.25 1 97.12 362 ALA B N 1
ATOM 7297 C CA . ALA B 1 362 ? 5.461 9.781 -20.203 1 97.12 362 ALA B CA 1
ATOM 7298 C C . ALA B 1 362 ? 5.602 10.414 -18.812 1 97.12 362 ALA B C 1
ATOM 7300 O O . ALA B 1 362 ? 6.473 11.266 -18.609 1 97.12 362 ALA B O 1
ATOM 7301 N N . SER B 1 363 ? 4.688 10.078 -17.906 1 97.5 363 SER B N 1
ATOM 7302 C CA . SER B 1 363 ? 4.734 10.586 -16.531 1 97.5 363 SER B CA 1
ATOM 7303 C C . SER B 1 363 ? 4.707 9.445 -15.516 1 97.5 363 SER B C 1
ATOM 7305 O O . SER B 1 363 ? 3.891 8.531 -15.633 1 97.5 363 SER B O 1
ATOM 7307 N N . MET B 1 364 ? 5.594 9.477 -14.625 1 97.69 364 MET B N 1
ATOM 7308 C CA . MET B 1 364 ? 5.633 8.516 -13.531 1 97.69 364 MET B CA 1
ATOM 7309 C C . MET B 1 364 ? 5.367 9.203 -12.195 1 97.69 364 MET B C 1
ATOM 7311 O O . MET B 1 364 ? 6.004 10.203 -11.867 1 97.69 364 MET B O 1
ATOM 7315 N N . TYR B 1 365 ? 4.387 8.781 -11.469 1 97.44 365 TYR B N 1
ATOM 7316 C CA . TYR B 1 365 ? 4.113 9.219 -10.102 1 97.44 365 TYR B CA 1
ATOM 7317 C C . TYR B 1 365 ? 4.602 8.188 -9.094 1 97.44 365 TYR B C 1
ATOM 7319 O O . TYR B 1 365 ? 4.34 6.988 -9.242 1 97.44 365 TYR B O 1
ATOM 7327 N N . MET B 1 366 ? 5.352 8.641 -8.141 1 96.25 366 MET B N 1
ATOM 7328 C CA . MET B 1 366 ? 6.027 7.699 -7.25 1 96.25 366 MET B CA 1
ATOM 7329 C C . MET B 1 366 ? 6.43 8.375 -5.945 1 96.25 366 MET B C 1
ATOM 7331 O O . MET B 1 366 ? 5.98 9.484 -5.648 1 96.25 366 MET B O 1
ATOM 7335 N N . CYS B 1 367 ? 7.172 7.648 -5.137 1 94.44 367 CYS B N 1
ATOM 7336 C CA . CYS B 1 367 ? 7.754 8.109 -3.881 1 94.44 367 CYS B CA 1
ATOM 7337 C C . CYS B 1 367 ? 9.25 8.367 -4.031 1 94.44 367 CYS B C 1
ATOM 7339 O O . CYS B 1 367 ? 9.992 7.48 -4.441 1 94.44 367 CYS B O 1
ATOM 7341 N N . ASP B 1 368 ? 9.688 9.586 -3.688 1 93.81 368 ASP B N 1
ATOM 7342 C CA . ASP B 1 368 ? 11.117 9.898 -3.703 1 93.81 368 ASP B CA 1
ATOM 7343 C C . ASP B 1 368 ? 11.586 10.375 -2.332 1 93.81 368 ASP B C 1
ATOM 7345 O O . ASP B 1 368 ? 10.82 11 -1.592 1 93.81 368 ASP B O 1
ATOM 7349 N N . PRO B 1 369 ? 12.891 10.031 -2.055 1 90.94 369 PRO B N 1
ATOM 7350 C CA . PRO B 1 369 ? 13.398 10.641 -0.826 1 90.94 369 PRO B CA 1
ATOM 7351 C C . PRO B 1 369 ? 13.5 12.164 -0.918 1 90.94 369 PRO B C 1
ATOM 7353 O O . PRO B 1 369 ? 13.758 12.703 -1.998 1 90.94 369 PRO B O 1
ATOM 7356 N N . THR B 1 370 ? 13.352 12.828 0.19 1 89.5 370 THR B N 1
ATOM 7357 C CA . THR B 1 370 ? 13.383 14.281 0.263 1 89.5 370 THR B CA 1
ATOM 7358 C C . THR B 1 370 ? 14.695 14.828 -0.301 1 89.5 370 THR B C 1
ATOM 7360 O O . THR B 1 370 ? 14.719 15.891 -0.918 1 89.5 370 THR B O 1
ATOM 7363 N N . SER B 1 371 ? 15.781 14.102 -0.097 1 86.5 371 SER B N 1
ATOM 7364 C CA . SER B 1 371 ? 17.094 14.547 -0.542 1 86.5 371 SER B CA 1
ATOM 7365 C C . SER B 1 371 ? 17.156 14.68 -2.061 1 86.5 371 SER B C 1
ATOM 7367 O O . SER B 1 371 ? 17.766 15.617 -2.584 1 86.5 371 SER B O 1
ATOM 7369 N N . VAL B 1 372 ? 16.5 13.766 -2.762 1 91.5 372 VAL B N 1
ATOM 7370 C CA . VAL B 1 372 ? 16.5 13.812 -4.223 1 91.5 372 VAL B CA 1
ATOM 7371 C C . VAL B 1 372 ? 15.648 14.984 -4.703 1 91.5 372 VAL B C 1
ATOM 7373 O O . VAL B 1 372 ? 16.047 15.703 -5.621 1 91.5 372 VAL B O 1
ATOM 7376 N N . CYS B 1 373 ? 14.539 15.219 -4.133 1 92.06 373 CYS B N 1
ATOM 7377 C CA . CYS B 1 373 ? 13.672 16.344 -4.477 1 92.06 373 CYS B CA 1
ATOM 7378 C C . CYS B 1 373 ? 14.391 17.672 -4.266 1 92.06 373 CYS B C 1
ATOM 7380 O O . CYS B 1 373 ? 14.281 18.578 -5.086 1 92.06 373 CYS B O 1
ATOM 7382 N N . ARG B 1 374 ? 15.109 17.766 -3.199 1 88.31 374 ARG B N 1
ATOM 7383 C CA . ARG B 1 374 ? 15.875 18.984 -2.904 1 88.31 374 ARG B CA 1
ATOM 7384 C C . ARG B 1 374 ? 16.969 19.203 -3.941 1 88.31 374 ARG B C 1
ATOM 7386 O O . ARG B 1 374 ? 17.156 20.328 -4.422 1 88.31 374 ARG B O 1
ATOM 7393 N N . ALA B 1 375 ? 17.641 18.125 -4.234 1 89.06 375 ALA B N 1
ATOM 7394 C CA . ALA B 1 375 ? 18.75 18.203 -5.188 1 89.06 375 ALA B CA 1
ATOM 7395 C C . ALA B 1 375 ? 18.25 18.625 -6.566 1 89.06 375 ALA B C 1
ATOM 7397 O O . ALA B 1 375 ? 18.969 19.281 -7.32 1 89.06 375 ALA B O 1
ATOM 7398 N N . LEU B 1 376 ? 17.047 18.328 -6.84 1 93.81 376 LEU B N 1
ATOM 7399 C CA . LEU B 1 376 ? 16.453 18.656 -8.141 1 93.81 376 LEU B CA 1
ATOM 7400 C C . LEU B 1 376 ? 15.727 19.984 -8.086 1 93.81 376 LEU B C 1
ATOM 7402 O O . LEU B 1 376 ? 15.133 20.422 -9.078 1 93.81 376 LEU B O 1
ATOM 7406 N N . ASN B 1 377 ? 15.695 20.656 -6.914 1 90.31 377 ASN B N 1
ATOM 7407 C CA . ASN B 1 377 ? 15.031 21.938 -6.684 1 90.31 377 ASN B CA 1
ATOM 7408 C C . ASN B 1 377 ? 13.523 21.828 -6.918 1 90.31 377 ASN B C 1
ATOM 7410 O O . ASN B 1 377 ? 12.93 22.703 -7.555 1 90.31 377 ASN B O 1
ATOM 7414 N N . MET B 1 378 ? 12.969 20.688 -6.449 1 92.75 378 MET B N 1
ATOM 7415 C CA . MET B 1 378 ? 11.547 20.453 -6.68 1 92.75 378 MET B CA 1
ATOM 7416 C C . MET B 1 378 ? 10.781 20.391 -5.363 1 92.75 378 MET B C 1
ATOM 7418 O O . MET B 1 378 ? 9.609 20 -5.34 1 92.75 378 MET B O 1
ATOM 7422 N N . SER B 1 379 ? 11.352 20.828 -4.289 1 88.5 379 SER B N 1
ATOM 7423 C CA . SER B 1 379 ? 10.695 20.734 -2.992 1 88.5 379 SER B CA 1
ATOM 7424 C C . SER B 1 379 ? 9.422 21.562 -2.961 1 88.5 379 SER B C 1
ATOM 7426 O O . SER B 1 379 ? 9.477 22.797 -2.984 1 88.5 379 SER B O 1
ATOM 7428 N N . ASN B 1 380 ? 8.25 20.953 -2.922 1 86.56 380 ASN B N 1
ATOM 7429 C CA . ASN B 1 380 ? 6.91 21.531 -2.893 1 86.56 380 ASN B CA 1
ATOM 7430 C C . ASN B 1 380 ? 6.648 22.406 -4.113 1 86.56 380 ASN B C 1
ATOM 7432 O O . ASN B 1 380 ? 6.016 23.453 -4 1 86.56 380 ASN B O 1
ATOM 7436 N N . GLN B 1 381 ? 7.191 22.062 -5.184 1 90.88 381 GLN B N 1
ATOM 7437 C CA . GLN B 1 381 ? 6.984 22.75 -6.453 1 90.88 381 GLN B CA 1
ATOM 7438 C C . GLN B 1 381 ? 7.348 21.844 -7.629 1 90.88 381 GLN B C 1
ATOM 7440 O O . GLN B 1 381 ? 7.883 20.75 -7.438 1 90.88 381 GLN B O 1
ATOM 7445 N N . CYS B 1 382 ? 7.012 22.328 -8.797 1 94.56 382 CYS B N 1
ATOM 7446 C CA . CYS B 1 382 ? 7.438 21.688 -10.031 1 94.56 382 CYS B CA 1
ATOM 7447 C C . CYS B 1 382 ? 8.594 22.438 -10.672 1 94.56 382 CYS B C 1
ATOM 7449 O O . CYS B 1 382 ? 8.734 23.656 -10.484 1 94.56 382 CYS B O 1
ATOM 7451 N N . ALA B 1 383 ? 9.445 21.734 -11.273 1 95.31 383 ALA B N 1
ATOM 7452 C CA . ALA B 1 383 ? 10.562 22.344 -11.977 1 95.31 383 ALA B CA 1
ATOM 7453 C C . ALA B 1 383 ? 11.008 21.484 -13.156 1 95.31 383 ALA B C 1
ATOM 7455 O O . ALA B 1 383 ? 10.703 20.297 -13.219 1 95.31 383 ALA B O 1
ATOM 7456 N N . ASN B 1 384 ? 11.688 22.125 -14.094 1 96 384 ASN B N 1
ATOM 7457 C CA . ASN B 1 384 ? 12.289 21.406 -15.219 1 96 384 ASN B CA 1
ATOM 7458 C C . ASN B 1 384 ? 13.773 21.141 -14.984 1 96 384 ASN B C 1
ATOM 7460 O O . ASN B 1 384 ? 14.484 21.984 -14.453 1 96 384 ASN B O 1
ATOM 7464 N N . VAL B 1 385 ? 14.18 19.938 -15.227 1 95.81 385 VAL B N 1
ATOM 7465 C CA . VAL B 1 385 ? 15.594 19.594 -15.25 1 95.81 385 VAL B CA 1
ATOM 7466 C C . VAL B 1 385 ? 16.219 20.094 -16.547 1 95.81 385 VAL B C 1
ATOM 7468 O O . VAL B 1 385 ? 17.312 20.688 -16.531 1 95.81 385 VAL B O 1
ATOM 7471 N N . GLU B 1 386 ? 15.57 19.922 -17.641 1 95.56 386 GLU B N 1
ATOM 7472 C CA . GLU B 1 386 ? 15.805 20.438 -18.984 1 95.56 386 GLU B CA 1
ATOM 7473 C C . GLU B 1 386 ? 14.516 20.438 -19.797 1 95.56 386 GLU B C 1
ATOM 7475 O O . GLU B 1 386 ? 13.508 19.875 -19.375 1 95.56 386 GLU B O 1
ATOM 7480 N N . PRO B 1 387 ? 14.57 21.25 -20.844 1 93.75 387 PRO B N 1
ATOM 7481 C CA . PRO B 1 387 ? 13.352 21.203 -21.656 1 93.75 387 PRO B CA 1
ATOM 7482 C C . PRO B 1 387 ? 12.961 19.781 -22.047 1 93.75 387 PRO B C 1
ATOM 7484 O O . PRO B 1 387 ? 13.781 19.047 -22.625 1 93.75 387 PRO B O 1
ATOM 7487 N N . GLY B 1 388 ? 11.805 19.344 -21.719 1 95.62 388 GLY B N 1
ATOM 7488 C CA . GLY B 1 388 ? 11.328 18.016 -22.047 1 95.62 388 GLY B CA 1
ATOM 7489 C C . GLY B 1 388 ? 11.469 17.031 -20.891 1 95.62 388 GLY B C 1
ATOM 7490 O O . GLY B 1 388 ? 10.992 15.898 -20.969 1 95.62 388 GLY B O 1
ATOM 7491 N N . LEU B 1 389 ? 12.164 17.406 -19.891 1 97 389 LEU B N 1
ATOM 7492 C CA . LEU B 1 389 ? 12.32 16.625 -18.672 1 97 389 LEU B CA 1
ATOM 7493 C C . LEU B 1 389 ? 11.992 17.469 -17.438 1 97 389 LEU B C 1
ATOM 7495 O O . LEU B 1 389 ? 12.672 18.453 -17.156 1 97 389 LEU B O 1
ATOM 7499 N N . GLY B 1 390 ? 10.914 17.125 -16.734 1 96.81 390 GLY B N 1
ATOM 7500 C CA . GLY B 1 390 ? 10.508 17.859 -15.547 1 96.81 390 GLY B CA 1
ATOM 7501 C C . GLY B 1 390 ? 9.883 16.984 -14.484 1 96.81 390 GLY B C 1
ATOM 7502 O O . GLY B 1 390 ? 9.773 15.766 -14.664 1 96.81 390 GLY B O 1
ATOM 7503 N N . GLY B 1 391 ? 9.562 17.562 -13.359 1 96.5 391 GLY B N 1
ATOM 7504 C CA . GLY B 1 391 ? 8.945 16.812 -12.273 1 96.5 391 GLY B CA 1
ATOM 7505 C C . GLY B 1 391 ? 8.445 17.703 -11.156 1 96.5 391 GLY B C 1
ATOM 7506 O O . GLY B 1 391 ? 8.539 18.938 -11.234 1 96.5 391 GLY B O 1
ATOM 7507 N N . CYS B 1 392 ? 7.805 17.125 -10.227 1 97 392 CYS B N 1
ATOM 7508 C CA . CYS B 1 392 ? 7.242 17.781 -9.047 1 97 392 CYS B CA 1
ATOM 7509 C C . CYS B 1 392 ? 7.492 16.953 -7.789 1 97 392 CYS B C 1
ATOM 7511 O O . CYS B 1 392 ? 7.625 15.727 -7.859 1 97 392 CYS B O 1
ATOM 7513 N N . CYS B 1 393 ? 7.625 17.625 -6.637 1 94.88 393 CYS B N 1
ATOM 7514 C CA . CYS B 1 393 ? 7.66 16.969 -5.332 1 94.88 393 CYS B CA 1
ATOM 7515 C C . CYS B 1 393 ? 6.809 17.719 -4.32 1 94.88 393 CYS B C 1
ATOM 7517 O O . CYS B 1 393 ? 6.688 18.938 -4.391 1 94.88 393 CYS B O 1
ATOM 7519 N N . CYS B 1 394 ? 6.203 16.984 -3.434 1 92.12 394 CYS B N 1
ATOM 7520 C CA . CYS B 1 394 ? 5.508 17.578 -2.297 1 92.12 394 CYS B CA 1
ATOM 7521 C C . CYS B 1 394 ? 5.422 16.594 -1.134 1 92.12 394 CYS B C 1
ATOM 7523 O O . CYS B 1 394 ? 5.543 15.391 -1.325 1 92.12 394 CYS B O 1
ATOM 7525 N N . ASN B 1 395 ? 5.191 17.094 0.102 1 89.5 395 ASN B N 1
ATOM 7526 C CA . ASN B 1 395 ? 5.422 16.25 1.275 1 89.5 395 ASN B CA 1
ATOM 7527 C C . ASN B 1 395 ? 4.168 16.125 2.135 1 89.5 395 ASN B C 1
ATOM 7529 O O . ASN B 1 395 ? 4.258 15.945 3.35 1 89.5 395 ASN B O 1
ATOM 7533 N N . THR B 1 396 ? 2.992 16.312 1.644 1 86.88 396 THR B N 1
ATOM 7534 C CA . THR B 1 396 ? 1.737 16.047 2.342 1 86.88 396 THR B CA 1
ATOM 7535 C C . THR B 1 396 ? 0.913 15 1.608 1 86.88 396 THR B C 1
ATOM 7537 O O . THR B 1 396 ? 1.201 14.672 0.455 1 86.88 396 THR B O 1
ATOM 7540 N N . ASP B 1 397 ? -0.103 14.523 2.234 1 89.94 397 ASP B N 1
ATOM 7541 C CA . ASP B 1 397 ? -0.944 13.492 1.631 1 89.94 397 ASP B CA 1
ATOM 7542 C C . ASP B 1 397 ? -1.664 14.031 0.395 1 89.94 397 ASP B C 1
ATOM 7544 O O . ASP B 1 397 ? -2.133 15.172 0.389 1 89.94 397 ASP B O 1
ATOM 7548 N N . ASN B 1 398 ? -1.701 13.203 -0.657 1 89.94 398 ASN B N 1
ATOM 7549 C CA . ASN B 1 398 ? -2.492 13.469 -1.854 1 89.94 398 ASN B CA 1
ATOM 7550 C C . ASN B 1 398 ? -2.164 14.828 -2.457 1 89.94 398 ASN B C 1
ATOM 7552 O O . ASN B 1 398 ? -3.043 15.5 -2.996 1 89.94 398 ASN B O 1
ATOM 7556 N N . CYS B 1 399 ? -0.939 15.281 -2.357 1 89.62 399 CYS B N 1
ATOM 7557 C CA . CYS B 1 399 ? -0.543 16.609 -2.836 1 89.62 399 CYS B CA 1
ATOM 7558 C C . CYS B 1 399 ? -0.202 16.562 -4.32 1 89.62 399 CYS B C 1
ATOM 7560 O O . CYS B 1 399 ? 0 17.609 -4.941 1 89.62 399 CYS B O 1
ATOM 7562 N N . LEU B 1 400 ? -0.113 15.43 -4.848 1 93.88 400 LEU B N 1
ATOM 7563 C CA . LEU B 1 400 ? 0.214 15.211 -6.25 1 93.88 400 LEU B CA 1
ATOM 7564 C C . LEU B 1 400 ? -0.652 14.102 -6.84 1 93.88 400 LEU B C 1
ATOM 7566 O O . LEU B 1 400 ? -0.415 12.914 -6.578 1 93.88 400 LEU B O 1
ATOM 7570 N N . ASN B 1 401 ? -1.662 14.477 -7.641 1 90.94 401 ASN B N 1
ATOM 7571 C CA . ASN B 1 401 ? -2.66 13.555 -8.164 1 90.94 401 ASN B CA 1
ATOM 7572 C C . ASN B 1 401 ? -3.152 13.977 -9.539 1 90.94 401 ASN B C 1
ATOM 7574 O O . ASN B 1 401 ? -3.898 14.953 -9.664 1 90.94 401 ASN B O 1
ATOM 7578 N N . PRO B 1 402 ? -2.787 13.266 -10.531 1 92.06 402 PRO B N 1
ATOM 7579 C CA . PRO B 1 402 ? -3.18 13.641 -11.891 1 92.06 402 PRO B CA 1
ATOM 7580 C C . PRO B 1 402 ? -4.684 13.5 -12.133 1 92.06 402 PRO B C 1
ATOM 7582 O O . PRO B 1 402 ? -5.234 14.164 -13.016 1 92.06 402 PRO B O 1
ATOM 7585 N N . LEU B 1 403 ? -5.395 12.703 -11.445 1 87.25 403 LEU B N 1
ATOM 7586 C CA . LEU B 1 403 ? -6.824 12.492 -11.648 1 87.25 403 LEU B CA 1
ATOM 7587 C C . LEU B 1 403 ? -7.617 13.734 -11.234 1 87.25 403 LEU B C 1
ATOM 7589 O O . LEU B 1 403 ? -8.625 14.062 -11.852 1 87.25 403 LEU B O 1
ATOM 7593 N N . THR B 1 404 ? -7.137 14.352 -10.148 1 82.62 404 THR B N 1
ATOM 7594 C CA . THR B 1 404 ? -7.836 15.531 -9.656 1 82.62 404 THR B CA 1
ATOM 7595 C C . THR B 1 404 ? -7.117 16.812 -10.086 1 82.62 404 THR B C 1
ATOM 7597 O O . THR B 1 404 ? -7.477 17.906 -9.648 1 82.62 404 THR B O 1
ATOM 7600 N N . ASN B 1 405 ? -6.082 16.609 -10.852 1 83.31 405 ASN B N 1
ATOM 7601 C CA . ASN B 1 405 ? -5.273 17.734 -11.32 1 83.31 405 ASN B CA 1
ATOM 7602 C C . ASN B 1 405 ? -4.715 18.547 -10.156 1 83.31 405 ASN B C 1
ATOM 7604 O O . ASN B 1 405 ? -4.816 19.781 -10.141 1 83.31 405 ASN B O 1
ATOM 7608 N N . THR B 1 406 ? -4.27 17.859 -9.156 1 84.62 406 THR B N 1
ATOM 7609 C CA . THR B 1 406 ? -3.637 18.469 -7.992 1 84.62 406 THR B CA 1
ATOM 7610 C C . THR B 1 406 ? -2.117 18.438 -8.117 1 84.62 406 THR B C 1
ATOM 7612 O O . THR B 1 406 ? -1.527 17.359 -8.211 1 84.62 406 THR B O 1
ATOM 7615 N N . PHE B 1 407 ? -1.469 19.594 -8.094 1 88.88 407 PHE B N 1
ATOM 7616 C CA . PHE B 1 407 ? -0.021 19.734 -8.203 1 88.88 407 PHE B CA 1
ATOM 7617 C C . PHE B 1 407 ? 0.506 20.781 -7.23 1 88.88 407 PHE B C 1
ATOM 7619 O O . PHE B 1 407 ? -0.2 21.734 -6.895 1 88.88 407 PHE B O 1
ATOM 7626 N N . PRO B 1 408 ? 1.774 20.531 -6.77 1 87.75 408 PRO B N 1
ATOM 7627 C CA . PRO B 1 408 ? 2.34 21.531 -5.852 1 87.75 408 PRO B CA 1
ATOM 7628 C C . PRO B 1 408 ? 2.736 22.828 -6.555 1 87.75 408 PRO B C 1
ATOM 7630 O O . PRO B 1 408 ? 2.879 22.844 -7.777 1 87.75 408 PRO B O 1
ATOM 7633 N N . GLY B 1 409 ? 2.967 23.906 -5.734 1 76.62 409 GLY B N 1
ATOM 7634 C CA . GLY B 1 409 ? 3.482 25.156 -6.238 1 76.62 409 GLY B CA 1
ATOM 7635 C C . GLY B 1 409 ? 2.391 26.141 -6.633 1 76.62 409 GLY B C 1
ATOM 7636 O O . GLY B 1 409 ? 2.635 27.344 -6.742 1 76.62 409 GLY B O 1
ATOM 7637 N N . ASN B 1 410 ? 1.265 25.578 -6.895 1 75.88 410 ASN B N 1
ATOM 7638 C CA . ASN B 1 410 ? 0.177 26.484 -7.211 1 75.88 410 ASN B CA 1
ATOM 7639 C C . ASN B 1 410 ? -0.693 26.766 -5.988 1 75.88 410 ASN B C 1
ATOM 7641 O O . ASN B 1 410 ? -1.065 25.844 -5.262 1 75.88 410 ASN B O 1
ATOM 7645 N N . ASP B 1 411 ? -0.792 28.094 -5.727 1 77.12 411 ASP B N 1
ATOM 7646 C CA . ASP B 1 411 ? -1.671 28.469 -4.621 1 77.12 411 ASP B CA 1
ATOM 7647 C C . ASP B 1 411 ? -3.133 28.188 -4.965 1 77.12 411 ASP B C 1
ATOM 7649 O O . ASP B 1 411 ? -3.598 28.531 -6.055 1 77.12 411 ASP B O 1
ATOM 7653 N N . LEU B 1 412 ? -3.744 27.516 -4.117 1 86.19 412 LEU B N 1
ATOM 7654 C CA . LEU B 1 412 ? -5.184 27.328 -4.25 1 86.19 412 LEU B CA 1
ATOM 7655 C C . LEU B 1 412 ? -5.93 28.609 -3.877 1 86.19 412 LEU B C 1
ATOM 7657 O O . LEU B 1 412 ? -5.652 29.219 -2.84 1 86.19 412 LEU B O 1
ATOM 7661 N N . ILE B 1 413 ? -6.777 29.094 -4.785 1 89.94 413 ILE B N 1
ATOM 7662 C CA . ILE B 1 413 ? -7.613 30.266 -4.527 1 89.94 413 ILE B CA 1
ATOM 7663 C C . ILE B 1 413 ? -9.039 29.828 -4.234 1 89.94 413 ILE B C 1
ATOM 7665 O O . ILE B 1 413 ? -9.641 29.078 -5.008 1 89.94 413 ILE B O 1
ATOM 7669 N N . CYS B 1 414 ? -9.508 30.281 -3.082 1 93.19 414 CYS B N 1
ATOM 7670 C CA . CYS B 1 414 ? -10.875 29.922 -2.715 1 93.19 414 CYS B CA 1
ATOM 7671 C C . CYS B 1 414 ? -11.742 31.156 -2.582 1 93.19 414 CYS B C 1
ATOM 7673 O O . CYS B 1 414 ? -11.266 32.219 -2.154 1 93.19 414 CYS B O 1
ATOM 7675 N N . TYR B 1 415 ? -12.992 31.016 -3.033 1 94 415 TYR B N 1
ATOM 7676 C CA . TYR B 1 415 ? -14 32.031 -2.719 1 94 415 TYR B CA 1
ATOM 7677 C C . TYR B 1 415 ? -14.484 31.875 -1.279 1 94 415 TYR B C 1
ATOM 7679 O O . TYR B 1 415 ? -14.812 30.781 -0.834 1 94 415 TYR B O 1
ATOM 7687 N N . VAL B 1 416 ? -14.383 32.969 -0.538 1 93.81 416 VAL B N 1
ATOM 7688 C CA . VAL B 1 416 ? -14.898 33.031 0.828 1 93.81 416 VAL B CA 1
ATOM 7689 C C . VAL B 1 416 ? -16.047 34.031 0.901 1 93.81 416 VAL B C 1
ATOM 7691 O O . VAL B 1 416 ? -15.938 35.156 0.438 1 93.81 416 VAL B O 1
ATOM 7694 N N . GLY B 1 417 ? -17.203 33.5 1.481 1 91.94 417 GLY B N 1
ATOM 7695 C CA . GLY B 1 417 ? -18.359 34.375 1.535 1 91.94 417 GLY B CA 1
ATOM 7696 C C . GLY B 1 417 ? -19.656 33.656 1.807 1 91.94 417 GLY B C 1
ATOM 7697 O O . GLY B 1 417 ? -19.656 32.594 2.445 1 91.94 417 GLY B O 1
ATOM 7698 N N . ILE B 1 418 ? -20.75 34.375 1.418 1 92.12 418 ILE B N 1
ATOM 7699 C CA . ILE B 1 418 ? -22.078 33.844 1.63 1 92.12 418 ILE B CA 1
ATOM 7700 C C . ILE B 1 418 ? -22.938 34.062 0.385 1 92.12 418 ILE B C 1
ATOM 7702 O O . ILE B 1 418 ? -22.734 35.062 -0.339 1 92.12 418 ILE B O 1
ATOM 7706 N N . TYR B 1 419 ? -23.75 33.062 0.193 1 92.62 419 TYR B N 1
ATOM 7707 C CA . TYR B 1 419 ? -24.766 33.156 -0.862 1 92.62 419 TYR B CA 1
ATOM 7708 C C . TYR B 1 419 ? -26.125 32.656 -0.358 1 92.62 419 TYR B C 1
ATOM 7710 O O . TYR B 1 419 ? -26.203 31.703 0.406 1 92.62 419 TYR B O 1
ATOM 7718 N N . HIS B 1 420 ? -27.188 33.438 -0.671 1 89.62 420 HIS B N 1
ATOM 7719 C CA . HIS B 1 420 ? -28.516 32.875 -0.511 1 89.62 420 HIS B CA 1
ATOM 7720 C C . HIS B 1 420 ? -29.422 33.281 -1.674 1 89.62 420 HIS B C 1
ATOM 7722 O O . HIS B 1 420 ? -29.219 34.312 -2.297 1 89.62 420 HIS B O 1
ATOM 7728 N N . GLU B 1 421 ? -30.359 32.438 -1.914 1 84.88 421 GLU B N 1
ATOM 7729 C CA . GLU B 1 421 ? -31.344 32.688 -2.967 1 84.88 421 GLU B CA 1
ATOM 7730 C C . GLU B 1 421 ? -32.344 33.75 -2.537 1 84.88 421 GLU B C 1
ATOM 7732 O O . GLU B 1 421 ? -32.719 33.844 -1.359 1 84.88 421 GLU B O 1
ATOM 7737 N N . PRO B 1 422 ? -32.938 34.625 -3.385 1 80.25 422 PRO B N 1
ATOM 7738 C CA . PRO B 1 422 ? -32.562 34.656 -4.805 1 80.25 422 PRO B CA 1
ATOM 7739 C C . PRO B 1 422 ? -31.375 35.562 -5.102 1 80.25 422 PRO B C 1
ATOM 7741 O O . PRO B 1 422 ? -31.484 36.781 -4.992 1 80.25 422 PRO B O 1
ATOM 7744 N N . GLY B 1 423 ? -30.172 35.344 -5.258 1 79.62 423 GLY B N 1
ATOM 7745 C CA . GLY B 1 423 ? -29.094 36 -5.969 1 79.62 423 GLY B CA 1
ATOM 7746 C C . GLY B 1 423 ? -28.203 36.812 -5.059 1 79.62 423 GLY B C 1
ATOM 7747 O O . GLY B 1 423 ? -27.328 37.562 -5.531 1 79.62 423 GLY B O 1
ATOM 7748 N N . TYR B 1 424 ? -28.484 36.875 -3.715 1 85.25 424 TYR B N 1
ATOM 7749 C CA . TYR B 1 424 ? -27.625 37.625 -2.811 1 85.25 424 TYR B CA 1
ATOM 7750 C C . TYR B 1 424 ? -26.297 36.875 -2.592 1 85.25 424 TYR B C 1
ATOM 7752 O O . TYR B 1 424 ? -26.281 35.688 -2.336 1 85.25 424 TYR B O 1
ATOM 7760 N N . TYR B 1 425 ? -25.188 37.625 -2.764 1 88.94 425 TYR B N 1
ATOM 7761 C CA . TYR B 1 425 ? -23.922 37.031 -2.359 1 88.94 425 TYR B CA 1
ATOM 7762 C C . TYR B 1 425 ? -22.906 38.125 -2 1 88.94 425 TYR B C 1
ATOM 7764 O O . TYR B 1 425 ? -22.969 39.219 -2.537 1 88.94 425 TYR B O 1
ATOM 7772 N N . VAL B 1 426 ? -22.125 37.906 -1.069 1 85.81 426 VAL B N 1
ATOM 7773 C CA . VAL B 1 426 ? -21 38.719 -0.638 1 85.81 426 VAL B CA 1
ATOM 7774 C C . VAL B 1 426 ? -19.781 37.844 -0.39 1 85.81 426 VAL B C 1
ATOM 7776 O O . VAL B 1 426 ? -19.906 36.719 0.147 1 85.81 426 VAL B O 1
ATOM 7779 N N . GLY B 1 427 ? -18.641 38.312 -0.975 1 89 427 GLY B N 1
ATOM 7780 C CA . GLY B 1 427 ? -17.438 37.5 -0.727 1 89 427 GLY B CA 1
ATOM 7781 C C . GLY B 1 427 ? -16.234 38 -1.521 1 89 427 GLY B C 1
ATOM 7782 O O . GLY B 1 427 ? -16.281 39.031 -2.174 1 89 427 GLY B O 1
ATOM 7783 N N . SER B 1 428 ? -15.148 37.281 -1.266 1 89.62 428 SER B N 1
ATOM 7784 C CA . SER B 1 428 ? -13.891 37.531 -1.955 1 89.62 428 SER B CA 1
ATOM 7785 C C . SER B 1 428 ? -13.055 36.281 -2.092 1 89.62 428 SER B C 1
ATOM 7787 O O . SER B 1 428 ? -13.273 35.312 -1.368 1 89.62 428 SER B O 1
ATOM 7789 N N . GLU B 1 429 ? -12.133 36.406 -3.037 1 90.44 429 GLU B N 1
ATOM 7790 C CA . GLU B 1 429 ? -11.188 35.312 -3.207 1 90.44 429 GLU B CA 1
ATOM 7791 C C . GLU B 1 429 ? -9.969 35.5 -2.311 1 90.44 429 GLU B C 1
ATOM 7793 O O . GLU B 1 429 ? -9.547 36.625 -2.049 1 90.44 429 GLU B O 1
ATOM 7798 N N . MET B 1 430 ? -9.477 34.406 -1.883 1 86.5 430 MET B N 1
ATOM 7799 C CA . MET B 1 430 ? -8.227 34.469 -1.125 1 86.5 430 MET B CA 1
ATOM 7800 C C . MET B 1 430 ? -7.387 33.219 -1.39 1 86.5 430 MET B C 1
ATOM 7802 O O . MET B 1 430 ? -7.918 32.188 -1.75 1 86.5 430 MET B O 1
ATOM 7806 N N . LYS B 1 431 ? -6.137 33.438 -1.18 1 83.81 431 LYS B N 1
ATOM 7807 C CA . LYS B 1 431 ? -5.254 32.25 -1.177 1 83.81 431 LYS B CA 1
ATOM 7808 C C . LYS B 1 431 ? -5.539 31.359 0.02 1 83.81 431 LYS B C 1
ATOM 7810 O O . LYS B 1 431 ? -5.758 31.844 1.132 1 83.81 431 LYS B O 1
ATOM 7815 N N . CYS B 1 432 ? -5.57 30.062 -0.284 1 87.5 432 CYS B N 1
ATOM 7816 C CA . CYS B 1 432 ? -5.949 29.109 0.757 1 87.5 432 CYS B CA 1
ATOM 7817 C C . CYS B 1 432 ? -4.898 28.016 0.901 1 87.5 432 CYS B C 1
ATOM 7819 O O . CYS B 1 432 ? -4.547 27.359 -0.077 1 87.5 432 CYS B O 1
ATOM 7821 N N . SER B 1 433 ? -4.387 27.812 2.094 1 79.06 433 SER B N 1
ATOM 7822 C CA . SER B 1 433 ? -3.436 26.75 2.369 1 79.06 433 SER B CA 1
ATOM 7823 C C . SER B 1 433 ? -4.152 25.438 2.693 1 79.06 433 SER B C 1
ATOM 7825 O O . SER B 1 433 ? -3.545 24.375 2.668 1 79.06 433 SER B O 1
ATOM 7827 N N . GLY B 1 434 ? -5.379 25.391 2.848 1 86.12 434 GLY B N 1
ATOM 7828 C CA . GLY B 1 434 ? -6.195 24.203 3.076 1 86.12 434 GLY B CA 1
ATOM 7829 C C . GLY B 1 434 ? -7.02 23.812 1.867 1 86.12 434 GLY B C 1
ATOM 7830 O O . GLY B 1 434 ? -6.488 23.672 0.764 1 86.12 434 GLY B O 1
ATOM 7831 N N . LYS B 1 435 ? -8.312 23.703 2.135 1 90.94 435 LYS B N 1
ATOM 7832 C CA . LYS B 1 435 ? -9.25 23.344 1.074 1 90.94 435 LYS B CA 1
ATOM 7833 C C . LYS B 1 435 ? -10.383 24.359 0.97 1 90.94 435 LYS B C 1
ATOM 7835 O O . LYS B 1 435 ? -10.688 25.047 1.941 1 90.94 435 LYS B O 1
ATOM 7840 N N . CYS B 1 436 ? -10.93 24.422 -0.269 1 94.88 436 CYS B N 1
ATOM 7841 C CA . CYS B 1 436 ? -12.148 25.203 -0.434 1 94.88 436 CYS B CA 1
ATOM 7842 C C . CYS B 1 436 ? -13.367 24.453 0.076 1 94.88 436 CYS B C 1
ATOM 7844 O O . CYS B 1 436 ? -13.656 23.344 -0.396 1 94.88 436 CYS B O 1
ATOM 7846 N N . ALA B 1 437 ? -14 25.031 1.038 1 96.31 437 ALA B N 1
ATOM 7847 C CA . ALA B 1 437 ? -15.141 24.344 1.651 1 96.31 437 ALA B CA 1
ATOM 7848 C C . ALA B 1 437 ? -16.422 25.156 1.507 1 96.31 437 ALA B C 1
ATOM 7850 O O . ALA B 1 437 ? -16.359 26.375 1.312 1 96.31 437 ALA B O 1
ATOM 7851 N N . SER B 1 438 ? -17.562 24.516 1.56 1 96.69 438 SER B N 1
ATOM 7852 C CA . SER B 1 438 ? -18.859 25.188 1.615 1 96.69 438 SER B CA 1
ATOM 7853 C C . SER B 1 438 ? -19.844 24.422 2.518 1 96.69 438 SER B C 1
ATOM 7855 O O . SER B 1 438 ? -19.719 23.219 2.699 1 96.69 438 SER B O 1
ATOM 7857 N N . LEU B 1 439 ? -20.656 25.125 3.143 1 96.19 439 LEU B N 1
ATOM 7858 C CA . LEU B 1 439 ? -21.781 24.609 3.934 1 96.19 439 LEU B CA 1
ATOM 7859 C C . LEU B 1 439 ? -23.109 25.141 3.396 1 96.19 439 LEU B C 1
ATOM 7861 O O . LEU B 1 439 ? -23.281 26.344 3.234 1 96.19 439 LEU B O 1
ATOM 7865 N N . GLN B 1 440 ? -23.969 24.219 3.127 1 95 440 GLN B N 1
ATOM 7866 C CA . GLN B 1 440 ? -25.25 24.578 2.527 1 95 440 GLN B CA 1
ATOM 7867 C C . GLN B 1 440 ? -26.422 24.047 3.352 1 95 440 GLN B C 1
ATOM 7869 O O . GLN B 1 440 ? -26.375 22.922 3.838 1 95 440 GLN B O 1
ATOM 7874 N N . THR B 1 441 ? -27.359 24.859 3.557 1 93.12 441 THR B N 1
ATOM 7875 C CA . THR B 1 441 ? -28.594 24.438 4.195 1 93.12 441 THR B CA 1
ATOM 7876 C C . THR B 1 441 ? -29.781 25.203 3.621 1 93.12 441 THR B C 1
ATOM 7878 O O . THR B 1 441 ? -29.609 26.125 2.82 1 93.12 441 THR B O 1
ATOM 7881 N N . THR B 1 442 ? -30.953 24.625 3.848 1 89.38 442 THR B N 1
ATOM 7882 C CA . THR B 1 442 ? -32.219 25.297 3.512 1 89.38 442 THR B CA 1
ATOM 7883 C C . THR B 1 442 ? -33 25.641 4.773 1 89.38 442 THR B C 1
ATOM 7885 O O . THR B 1 442 ? -33.375 24.75 5.539 1 89.38 442 THR B O 1
ATOM 7888 N N . ILE B 1 443 ? -33.031 26.906 4.969 1 81.94 443 ILE B N 1
ATOM 7889 C CA . ILE B 1 443 ? -33.781 27.375 6.133 1 81.94 443 ILE B CA 1
ATOM 7890 C C . ILE B 1 443 ? -34.969 28.188 5.676 1 81.94 443 ILE B C 1
ATOM 7892 O O . ILE B 1 443 ? -34.844 29.156 4.922 1 81.94 443 ILE B O 1
ATOM 7896 N N . GLY B 1 444 ? -36.188 27.828 6.168 1 78.25 444 GLY B N 1
ATOM 7897 C CA . GLY B 1 444 ? -37.406 28.547 5.793 1 78.25 444 GLY B CA 1
ATOM 7898 C C . GLY B 1 444 ? -37.625 28.578 4.293 1 78.25 444 GLY B C 1
ATOM 7899 O O . GLY B 1 444 ? -38.094 29.594 3.752 1 78.25 444 GLY B O 1
ATOM 7900 N N . GLY B 1 445 ? -37.125 27.625 3.602 1 80.31 445 GLY B N 1
ATOM 7901 C CA . GLY B 1 445 ? -37.344 27.516 2.168 1 80.31 445 GLY B CA 1
ATOM 7902 C C . GLY B 1 445 ? -36.281 28.219 1.35 1 80.31 445 GLY B C 1
ATOM 7903 O O . GLY B 1 445 ? -36.281 28.141 0.119 1 80.31 445 GLY B O 1
ATOM 7904 N N . THR B 1 446 ? -35.438 28.938 2.021 1 83.5 446 THR B N 1
ATOM 7905 C CA . THR B 1 446 ? -34.375 29.656 1.333 1 83.5 446 THR B CA 1
ATOM 7906 C C . THR B 1 446 ? -33.062 28.906 1.475 1 83.5 446 THR B C 1
ATOM 7908 O O . THR B 1 446 ? -32.625 28.594 2.588 1 83.5 446 THR B O 1
ATOM 7911 N N . MET B 1 447 ? -32.5 28.672 0.314 1 90.88 447 MET B N 1
ATOM 7912 C CA . MET B 1 447 ? -31.203 28.016 0.327 1 90.88 447 MET B CA 1
ATOM 7913 C C . MET B 1 447 ? -30.094 29 0.696 1 90.88 447 MET B C 1
ATOM 7915 O O . MET B 1 447 ? -30.062 30.109 0.163 1 90.88 447 MET B O 1
ATOM 7919 N N . LEU B 1 448 ? -29.328 28.719 1.631 1 91.81 448 LEU B N 1
ATOM 7920 C CA . LEU B 1 448 ? -28.188 29.516 2.059 1 91.81 448 LEU B CA 1
ATOM 7921 C C . LEU B 1 448 ? -26.906 28.688 2.002 1 91.81 448 LEU B C 1
ATOM 7923 O O . LEU B 1 448 ? -26.891 27.531 2.426 1 91.81 448 LEU B O 1
ATOM 7927 N N . LYS B 1 449 ? -25.891 29.312 1.448 1 94.5 449 LYS B N 1
ATOM 7928 C CA . LYS B 1 449 ? -24.594 28.641 1.316 1 94.5 449 LYS B CA 1
ATOM 7929 C C . LYS B 1 449 ? -23.453 29.562 1.746 1 94.5 449 LYS B C 1
ATOM 7931 O O . LYS B 1 449 ? -23.453 30.75 1.424 1 94.5 449 LYS B O 1
ATOM 7936 N N . SER B 1 450 ? -22.609 29.078 2.611 1 95.12 450 SER B N 1
ATOM 7937 C CA . SER B 1 450 ? -21.406 29.797 2.973 1 95.12 450 SER B CA 1
ATOM 7938 C C . SER B 1 450 ? -20.156 29.141 2.379 1 95.12 450 SER B C 1
ATOM 7940 O O . SER B 1 450 ? -20.156 27.938 2.129 1 95.12 450 SER B O 1
ATOM 7942 N N . TYR B 1 451 ? -19.156 29.922 2.123 1 96 451 TYR B N 1
ATOM 7943 C CA . TYR B 1 451 ? -17.906 29.484 1.509 1 96 451 TYR B CA 1
ATOM 7944 C C . TYR B 1 451 ? -16.719 29.828 2.4 1 96 451 TYR B C 1
ATOM 7946 O O . TYR B 1 451 ? -16.688 30.891 3.016 1 96 451 TYR B O 1
ATOM 7954 N N . HIS B 1 452 ? -15.797 28.875 2.42 1 94.62 452 HIS B N 1
ATOM 7955 C CA . HIS B 1 452 ? -14.695 29.016 3.369 1 94.62 452 HIS B CA 1
ATOM 7956 C C . HIS B 1 452 ? -13.383 28.516 2.779 1 94.62 452 HIS B C 1
ATOM 7958 O O . HIS B 1 452 ? -13.383 27.688 1.868 1 94.62 452 HIS B O 1
ATOM 7964 N N . CYS B 1 453 ? -12.266 29.094 3.217 1 93.12 453 CYS B N 1
ATOM 7965 C CA . CYS B 1 453 ? -10.969 28.422 3.205 1 93.12 453 CYS B CA 1
ATOM 7966 C C . CYS B 1 453 ? -10.766 27.609 4.48 1 93.12 453 CYS B C 1
ATOM 7968 O O . CYS B 1 453 ? -10.383 28.156 5.512 1 93.12 453 CYS B O 1
ATOM 7970 N N . ALA B 1 454 ? -10.961 26.312 4.359 1 90.62 454 ALA B N 1
ATOM 7971 C CA . ALA B 1 454 ? -10.938 25.484 5.555 1 90.62 454 ALA B CA 1
ATOM 7972 C C . ALA B 1 454 ? -9.625 24.703 5.652 1 90.62 454 ALA B C 1
ATOM 7974 O O . ALA B 1 454 ? -9.117 24.203 4.645 1 90.62 454 ALA B O 1
ATOM 7975 N N . PRO B 1 455 ? -9.094 24.672 6.957 1 86.56 455 PRO B N 1
ATOM 7976 C CA . PRO B 1 455 ? -8 23.719 7.129 1 86.56 455 PRO B CA 1
ATOM 7977 C C . PRO B 1 455 ? -8.398 22.297 6.75 1 86.56 455 PRO B C 1
ATOM 7979 O O . PRO B 1 455 ? -9.562 21.906 6.895 1 86.56 455 PRO B O 1
ATOM 7982 N N . THR B 1 456 ? -7.418 21.469 6.336 1 84.62 456 THR B N 1
ATOM 7983 C CA . THR B 1 456 ? -7.648 20.094 5.914 1 84.62 456 THR B CA 1
ATOM 7984 C C . THR B 1 456 ? -8.281 19.281 7.039 1 84.62 456 THR B C 1
ATOM 7986 O O . THR B 1 456 ? -9.094 18.391 6.789 1 84.62 456 THR B O 1
ATOM 7989 N N . SER B 1 457 ? -7.984 19.625 8.281 1 82.62 457 SER B N 1
ATOM 7990 C CA . SER B 1 457 ? -8.523 18.906 9.422 1 82.62 457 SER B CA 1
ATOM 7991 C C . SER B 1 457 ? -10.039 19.047 9.508 1 82.62 457 SER B C 1
ATOM 7993 O O . SER B 1 457 ? -10.734 18.125 9.945 1 82.62 457 SER B O 1
ATOM 7995 N N . VAL B 1 458 ? -10.508 20.188 9.117 1 87.94 458 VAL B N 1
ATOM 7996 C CA . VAL B 1 458 ? -11.953 20.406 9.109 1 87.94 458 VAL B CA 1
ATOM 7997 C C . VAL B 1 458 ? -12.609 19.516 8.062 1 87.94 458 VAL B C 1
ATOM 7999 O O . VAL B 1 458 ? -13.641 18.891 8.32 1 87.94 458 VAL B O 1
ATOM 8002 N N . CYS B 1 459 ? -12.016 19.422 6.945 1 89 459 CYS B N 1
ATOM 8003 C CA . CYS B 1 459 ? -12.555 18.609 5.871 1 89 459 CYS B CA 1
ATOM 8004 C C . CYS B 1 459 ? -12.484 17.125 6.23 1 89 459 CYS B C 1
ATOM 8006 O O . CYS B 1 459 ? -13.367 16.344 5.859 1 89 459 CYS B O 1
ATOM 8008 N N . LYS B 1 460 ? -11.461 16.781 6.883 1 83.88 460 LYS B N 1
ATOM 8009 C CA . LYS B 1 460 ? -11.352 15.414 7.367 1 83.88 460 LYS B CA 1
ATOM 8010 C C . LYS B 1 460 ? -12.469 15.094 8.359 1 83.88 460 LYS B C 1
ATOM 8012 O O . LYS B 1 460 ? -13.055 14.008 8.312 1 83.88 460 LYS B O 1
ATOM 8017 N N . ALA B 1 461 ? -12.742 16.031 9.219 1 83.94 461 ALA B N 1
ATOM 8018 C CA . ALA B 1 461 ? -13.812 15.844 10.195 1 83.94 461 ALA B CA 1
ATOM 8019 C C . ALA B 1 461 ? -15.172 15.75 9.516 1 83.94 461 ALA B C 1
ATOM 8021 O O . ALA B 1 461 ? -16.062 15.031 9.977 1 83.94 461 ALA B O 1
ATOM 8022 N N . LEU B 1 462 ? -15.297 16.422 8.438 1 88 462 LEU B N 1
ATOM 8023 C CA . LEU B 1 462 ? -16.547 16.422 7.68 1 88 462 LEU B CA 1
ATOM 8024 C C . LEU B 1 462 ? -16.625 15.195 6.777 1 88 462 LEU B C 1
ATOM 8026 O O . LEU B 1 462 ? -17.688 14.898 6.223 1 88 462 LEU B O 1
ATOM 8030 N N . THR B 1 463 ? -15.523 14.453 6.578 1 85.38 463 THR B N 1
ATOM 8031 C CA . THR B 1 463 ? -15.414 13.211 5.816 1 85.38 463 THR B CA 1
ATOM 8032 C C . THR B 1 463 ? -15.758 13.453 4.348 1 85.38 463 THR B C 1
ATOM 8034 O O . THR B 1 463 ? -16.469 12.648 3.734 1 85.38 463 THR B O 1
ATOM 8037 N N . VAL B 1 464 ? -15.414 14.617 3.85 1 87.06 464 VAL B N 1
ATOM 8038 C CA . VAL B 1 464 ? -15.633 14.93 2.441 1 87.06 464 VAL B CA 1
ATOM 8039 C C . VAL B 1 464 ? -14.312 15.336 1.788 1 87.06 464 VAL B C 1
ATOM 8041 O O . VAL B 1 464 ? -13.578 16.172 2.328 1 87.06 464 VAL B O 1
ATOM 8044 N N . ASP B 1 465 ? -13.922 14.758 0.688 1 84.75 465 ASP B N 1
ATOM 8045 C CA . ASP B 1 465 ? -12.758 15.07 -0.141 1 84.75 465 ASP B CA 1
ATOM 8046 C C . ASP B 1 465 ? -13.133 15.109 -1.62 1 84.75 465 ASP B C 1
ATOM 8048 O O . ASP B 1 465 ? -13.32 14.062 -2.248 1 84.75 465 ASP B O 1
ATOM 8052 N N . ASN B 1 466 ? -13.172 16.297 -2.148 1 85.56 466 ASN B N 1
ATOM 8053 C CA . ASN B 1 466 ? -13.641 16.547 -3.504 1 85.56 466 ASN B CA 1
ATOM 8054 C C . ASN B 1 466 ? -15.023 15.953 -3.732 1 85.56 466 ASN B C 1
ATOM 8056 O O . ASN B 1 466 ? -15.281 15.344 -4.773 1 85.56 466 ASN B O 1
ATOM 8060 N N . SER B 1 467 ? -15.812 16.031 -2.758 1 88.44 467 SER B N 1
ATOM 8061 C CA . SER B 1 467 ? -17.188 15.539 -2.705 1 88.44 467 SER B CA 1
ATOM 8062 C C . SER B 1 467 ? -18.016 16.328 -1.692 1 88.44 467 SER B C 1
ATOM 8064 O O . SER B 1 467 ? -17.516 17.25 -1.051 1 88.44 467 SER B O 1
ATOM 8066 N N . CYS B 1 468 ? -19.297 16 -1.625 1 91.31 468 CYS B N 1
ATOM 8067 C CA . CYS B 1 468 ? -20.219 16.609 -0.661 1 91.31 468 CYS B CA 1
ATOM 8068 C C . CYS B 1 468 ? -20.938 15.539 0.148 1 91.31 468 CYS B C 1
ATOM 8070 O O . CYS B 1 468 ? -21.031 14.391 -0.281 1 91.31 468 CYS B O 1
ATOM 8072 N N . GLY B 1 469 ? -21.391 15.914 1.321 1 88.44 469 GLY B N 1
ATOM 8073 C CA . GLY B 1 469 ? -22.156 15.023 2.176 1 88.44 469 GLY B CA 1
ATOM 8074 C C . GLY B 1 469 ? -22.766 15.734 3.371 1 88.44 469 GLY B C 1
ATOM 8075 O O . GLY B 1 469 ? -22.453 16.891 3.646 1 88.44 469 GLY B O 1
ATOM 8076 N N . PRO B 1 470 ? -23.688 15 4.031 1 89.56 470 PRO B N 1
ATOM 8077 C CA . PRO B 1 470 ? -24.281 15.586 5.227 1 89.56 470 PRO B CA 1
ATOM 8078 C C . PRO B 1 470 ? -23.312 15.68 6.398 1 89.56 470 PRO B C 1
ATOM 8080 O O . PRO B 1 470 ? -22.469 14.797 6.578 1 89.56 470 PRO B O 1
ATOM 8083 N N . VAL B 1 471 ? -23.469 16.781 7.195 1 90.94 471 VAL B N 1
ATOM 8084 C CA . VAL B 1 471 ? -22.656 16.938 8.391 1 90.94 471 VAL B CA 1
ATOM 8085 C C . VAL B 1 471 ? -23.109 15.953 9.469 1 90.94 471 VAL B C 1
ATOM 8087 O O . VAL B 1 471 ? -24.297 15.758 9.672 1 90.94 471 VAL B O 1
ATOM 8090 N N . TYR B 1 472 ? -22.203 15.391 10.188 1 87.12 472 TYR B N 1
ATOM 8091 C CA . TYR B 1 472 ? -22.484 14.484 11.297 1 87.12 472 TYR B CA 1
ATOM 8092 C C . TYR B 1 472 ? -23.312 15.188 12.375 1 87.12 472 TYR B C 1
ATOM 8094 O O . TYR B 1 472 ? -23.016 16.328 12.75 1 87.12 472 TYR B O 1
ATOM 8102 N N . LYS B 1 473 ? -24.391 14.57 12.758 1 85.88 473 LYS B N 1
ATOM 8103 C CA . LYS B 1 473 ? -25.312 15.016 13.797 1 85.88 473 LYS B CA 1
ATOM 8104 C C . LYS B 1 473 ? -26.25 16.109 13.281 1 85.88 473 LYS B C 1
ATOM 8106 O O . LYS B 1 473 ? -27.234 16.453 13.93 1 85.88 473 LYS B O 1
ATOM 8111 N N . ASP B 1 474 ? -25.906 16.672 12.133 1 90.75 474 ASP B N 1
ATOM 8112 C CA . ASP B 1 474 ? -26.766 17.688 11.523 1 90.75 474 ASP B CA 1
ATOM 8113 C C . ASP B 1 474 ? -26.891 17.469 10.016 1 90.75 474 ASP B C 1
ATOM 8115 O O . ASP B 1 474 ? -26.281 18.203 9.227 1 90.75 474 ASP B O 1
ATOM 8119 N N . SER B 1 475 ? -27.766 16.578 9.602 1 89.75 475 SER B N 1
ATOM 8120 C CA . SER B 1 475 ? -27.891 16.156 8.211 1 89.75 475 SER B CA 1
ATOM 8121 C C . SER B 1 475 ? -28.594 17.219 7.375 1 89.75 475 SER B C 1
ATOM 8123 O O . SER B 1 475 ? -28.641 17.125 6.148 1 89.75 475 SER B O 1
ATOM 8125 N N . ASP B 1 476 ? -29.016 18.312 8.07 1 91.88 476 ASP B N 1
ATOM 8126 C CA . ASP B 1 476 ? -29.656 19.406 7.348 1 91.88 476 ASP B CA 1
ATOM 8127 C C . ASP B 1 476 ? -28.625 20.281 6.637 1 91.88 476 ASP B C 1
ATOM 8129 O O . ASP B 1 476 ? -28.969 21.078 5.77 1 91.88 476 ASP B O 1
ATOM 8133 N N . VAL B 1 477 ? -27.453 20.172 7.102 1 94.06 477 VAL B N 1
ATOM 8134 C CA . VAL B 1 477 ? -26.375 20.938 6.465 1 94.06 477 VAL B CA 1
ATOM 8135 C C . VAL B 1 477 ? -25.547 20.016 5.582 1 94.06 477 VAL B C 1
ATOM 8137 O O . VAL B 1 477 ? -25.094 18.953 6.027 1 94.06 477 VAL B O 1
ATOM 8140 N N . THR B 1 478 ? -25.375 20.391 4.344 1 94.38 478 THR B N 1
ATOM 8141 C CA . THR B 1 478 ? -24.5 19.688 3.418 1 94.38 478 THR B CA 1
ATOM 8142 C C . THR B 1 478 ? -23.141 20.359 3.338 1 94.38 478 THR B C 1
ATOM 8144 O O . THR B 1 478 ? -23.047 21.547 3.076 1 94.38 478 THR B O 1
ATOM 8147 N N . ALA B 1 479 ? -22.125 19.609 3.635 1 94.56 479 ALA B N 1
ATOM 8148 C CA . ALA B 1 479 ? -20.766 20.125 3.559 1 94.56 479 ALA B CA 1
ATOM 8149 C C . ALA B 1 479 ? -20.062 19.625 2.305 1 94.56 479 ALA B C 1
ATOM 8151 O O . ALA B 1 479 ? -20.234 18.484 1.896 1 94.56 479 ALA B O 1
ATOM 8152 N N . CYS B 1 480 ? -19.234 20.516 1.74 1 94.19 480 CYS B N 1
ATOM 8153 C CA . CYS B 1 480 ? -18.375 20.172 0.61 1 94.19 480 CYS B CA 1
ATOM 8154 C C . CYS B 1 480 ? -16.938 20.641 0.841 1 94.19 480 CYS B C 1
ATOM 8156 O O . CYS B 1 480 ? -16.719 21.703 1.435 1 94.19 480 CYS B O 1
ATOM 8158 N N . CYS B 1 481 ? -15.977 19.859 0.431 1 93.12 481 CYS B N 1
ATOM 8159 C CA . CYS B 1 481 ? -14.578 20.266 0.381 1 93.12 481 CYS B CA 1
ATOM 8160 C C . CYS B 1 481 ? -13.938 19.875 -0.944 1 93.12 481 CYS B C 1
ATOM 8162 O O . CYS B 1 481 ? -14.234 18.797 -1.482 1 93.12 481 CYS B O 1
ATOM 8164 N N . CYS B 1 482 ? -13.055 20.75 -1.458 1 91.25 482 CYS B N 1
ATOM 8165 C CA . CYS B 1 482 ? -12.398 20.453 -2.727 1 91.25 482 CYS B CA 1
ATOM 8166 C C . CYS B 1 482 ? -11.094 21.234 -2.859 1 91.25 482 CYS B C 1
ATOM 8168 O O . CYS B 1 482 ? -10.883 22.219 -2.154 1 91.25 482 CYS B O 1
ATOM 8170 N N . ASP B 1 483 ? -10.188 20.828 -3.662 1 88.19 483 ASP B N 1
ATOM 8171 C CA . ASP B 1 483 ? -8.938 21.516 -3.961 1 88.19 483 ASP B CA 1
ATOM 8172 C C . ASP B 1 483 ? -8.492 21.25 -5.398 1 88.19 483 ASP B C 1
ATOM 8174 O O . ASP B 1 483 ? -7.312 21.406 -5.727 1 88.19 483 ASP B O 1
ATOM 8178 N N . ASN B 1 484 ? -9.391 20.781 -6.242 1 84.44 484 ASN B N 1
ATOM 8179 C CA . ASN B 1 484 ? -9.047 20.359 -7.594 1 84.44 484 ASN B CA 1
ATOM 8180 C C . ASN B 1 484 ? -9.047 21.531 -8.57 1 84.44 484 ASN B C 1
ATOM 8182 O O . ASN B 1 484 ? -8.594 21.406 -9.711 1 84.44 484 ASN B O 1
ATOM 8186 N N . ALA B 1 485 ? -9.602 22.672 -8.164 1 88.31 485 ALA B N 1
ATOM 8187 C CA . ALA B 1 485 ? -9.609 23.875 -8.977 1 88.31 485 ALA B CA 1
ATOM 8188 C C . ALA B 1 485 ? -9.828 25.125 -8.117 1 88.31 485 ALA B C 1
ATOM 8190 O O . ALA B 1 485 ? -10.359 25.031 -7.008 1 88.31 485 ALA B O 1
ATOM 8191 N N . ASN B 1 486 ? -9.391 26.25 -8.68 1 89.56 486 ASN B N 1
ATOM 8192 C CA . ASN B 1 486 ? -9.719 27.5 -8.008 1 89.56 486 ASN B CA 1
ATOM 8193 C C . ASN B 1 486 ? -11.234 27.703 -7.906 1 89.56 486 ASN B C 1
ATOM 8195 O O . ASN B 1 486 ? -11.961 27.438 -8.859 1 89.56 486 ASN B O 1
ATOM 8199 N N . ASN B 1 487 ? -11.633 28.062 -6.719 1 93.94 487 ASN B N 1
ATOM 8200 C CA . ASN B 1 487 ? -13.031 28.359 -6.445 1 93.94 487 ASN B CA 1
ATOM 8201 C C . ASN B 1 487 ? -13.922 27.156 -6.711 1 93.94 487 ASN B C 1
ATOM 8203 O O . ASN B 1 487 ? -15.062 27.297 -7.168 1 93.94 487 ASN B O 1
ATOM 8207 N N . CYS B 1 488 ? -13.406 26 -6.512 1 93.12 488 CYS B N 1
ATOM 8208 C CA . CYS B 1 488 ? -14.156 24.781 -6.758 1 93.12 488 CYS B CA 1
ATOM 8209 C C . CYS B 1 488 ? -15.336 24.656 -5.805 1 93.12 488 CYS B C 1
ATOM 8211 O O . CYS B 1 488 ? -16.25 23.859 -6.031 1 93.12 488 CYS B O 1
ATOM 8213 N N . ASN B 1 489 ? -15.375 25.422 -4.746 1 95.19 489 ASN B N 1
ATOM 8214 C CA . ASN B 1 489 ? -16.469 25.359 -3.781 1 95.19 489 ASN B CA 1
ATOM 8215 C C . ASN B 1 489 ? -17.672 26.172 -4.258 1 95.19 489 ASN B C 1
ATOM 8217 O O . ASN B 1 489 ? -18.734 26.125 -3.635 1 95.19 489 ASN B O 1
ATOM 8221 N N . VAL B 1 490 ? -17.516 26.844 -5.332 1 94.69 490 VAL B N 1
ATOM 8222 C CA . VAL B 1 490 ? -18.594 27.672 -5.848 1 94.69 490 VAL B CA 1
ATOM 8223 C C . VAL B 1 490 ? -19.266 26.984 -7.035 1 94.69 490 VAL B C 1
ATOM 8225 O O . VAL B 1 490 ? -18.609 26.688 -8.039 1 94.69 490 VAL B O 1
ATOM 8228 N N . LYS B 1 491 ? -20.531 26.75 -6.93 1 91.06 491 LYS B N 1
ATOM 8229 C CA . LYS B 1 491 ? -21.328 26.203 -8.039 1 91.06 491 LYS B CA 1
ATOM 8230 C C . LYS B 1 491 ? -22.422 27.172 -8.461 1 91.06 491 LYS B C 1
ATOM 8232 O O . LYS B 1 491 ? -23.047 27 -9.508 1 91.06 491 LYS B O 1
ATOM 8237 N N . GLU B 1 492 ? -22.656 28.141 -7.637 1 89.88 492 GLU B N 1
ATOM 8238 C CA . GLU B 1 492 ? -23.688 29.156 -7.859 1 89.88 492 GLU B CA 1
ATOM 8239 C C . GLU B 1 492 ? -23.203 30.25 -8.789 1 89.88 492 GLU B C 1
ATOM 8241 O O . GLU B 1 492 ? -22 30.375 -9.039 1 89.88 492 GLU B O 1
ATOM 8246 N N . PRO B 1 493 ? -24.109 30.938 -9.375 1 87.25 493 PRO B N 1
ATOM 8247 C CA . PRO B 1 493 ? -23.719 32 -10.281 1 87.25 493 PRO B CA 1
ATOM 8248 C C . PRO B 1 493 ? -23.156 33.219 -9.547 1 87.25 493 PRO B C 1
ATOM 8250 O O . PRO B 1 493 ? -23.781 34.281 -9.523 1 87.25 493 PRO B O 1
ATOM 8253 N N . ILE B 1 494 ? -22.031 33.125 -8.922 1 88.31 494 ILE B N 1
ATOM 8254 C CA . ILE B 1 494 ? -21.312 34.156 -8.195 1 88.31 494 ILE B CA 1
ATOM 8255 C C . ILE B 1 494 ? -20.141 34.688 -9.047 1 88.31 494 ILE B C 1
ATOM 8257 O O . ILE B 1 494 ? -19.484 33.906 -9.734 1 88.31 494 ILE B O 1
ATOM 8261 N N . SER B 1 495 ? -20.016 35.969 -9.086 1 79.94 495 SER B N 1
ATOM 8262 C CA . SER B 1 495 ? -18.812 36.531 -9.695 1 79.94 495 SER B CA 1
ATOM 8263 C C . SER B 1 495 ? -17.609 36.375 -8.773 1 79.94 495 SER B C 1
ATOM 8265 O O . SER B 1 495 ? -17.5 37.062 -7.77 1 79.94 495 SER B O 1
ATOM 8267 N N . THR B 1 496 ? -16.781 35.5 -9 1 73 496 THR B N 1
ATOM 8268 C CA . THR B 1 496 ? -15.656 35.156 -8.141 1 73 496 THR B CA 1
ATOM 8269 C C . THR B 1 496 ? -14.438 36.031 -8.477 1 73 496 THR B C 1
ATOM 8271 O O . THR B 1 496 ? -13.367 35.844 -7.895 1 73 496 THR B O 1
ATOM 8274 N N . ASN B 1 497 ? -14.516 36.969 -9.203 1 67.31 497 ASN B N 1
ATOM 8275 C CA . ASN B 1 497 ? -13.336 37.688 -9.68 1 67.31 497 ASN B CA 1
ATOM 8276 C C . ASN B 1 497 ? -12.961 38.844 -8.758 1 67.31 497 ASN B C 1
ATOM 8278 O O . ASN B 1 497 ? -12.266 39.75 -9.164 1 67.31 497 ASN B O 1
ATOM 8282 N N . THR B 1 498 ? -13.508 38.75 -7.598 1 67.38 498 THR B N 1
ATOM 8283 C CA . THR B 1 498 ? -13.094 39.812 -6.684 1 67.38 498 THR B CA 1
ATOM 8284 C C . THR B 1 498 ? -12.094 39.281 -5.664 1 67.38 498 THR B C 1
ATOM 8286 O O . THR B 1 498 ? -12.461 38.562 -4.746 1 67.38 498 THR B O 1
ATOM 8289 N N . THR B 1 499 ? -10.805 39.5 -5.992 1 69 499 THR B N 1
ATOM 8290 C CA . THR B 1 499 ? -9.734 39.031 -5.117 1 69 499 THR B CA 1
ATOM 8291 C C . THR B 1 499 ? -9.562 39.969 -3.92 1 69 499 THR B C 1
ATOM 8293 O O . THR B 1 499 ? -9.547 41.188 -4.074 1 69 499 THR B O 1
ATOM 8296 N N . ALA B 1 500 ? -9.672 39.312 -2.818 1 71 500 ALA B N 1
ATOM 8297 C CA . ALA B 1 500 ? -9.398 40.094 -1.621 1 71 500 ALA B CA 1
ATOM 8298 C C . ALA B 1 500 ? -8.039 40.781 -1.718 1 71 500 ALA B C 1
ATOM 8300 O O . ALA B 1 500 ? -7.086 40.219 -2.244 1 71 500 ALA B O 1
ATOM 8301 N N . PRO B 1 501 ? -8.055 42.094 -1.296 1 66 501 PRO B N 1
ATOM 8302 C CA . PRO B 1 501 ? -6.734 42.719 -1.251 1 66 501 PRO B CA 1
ATOM 8303 C C . PRO B 1 501 ? -5.719 41.906 -0.451 1 66 501 PRO B C 1
ATOM 8305 O O . PRO B 1 501 ? -6.094 41.219 0.5 1 66 501 PRO B O 1
ATOM 8308 N N . ALA B 1 502 ? -4.586 41.938 -0.93 1 67.5 502 ALA B N 1
ATOM 8309 C CA . ALA B 1 502 ? -3.514 41.219 -0.227 1 67.5 502 ALA B CA 1
ATOM 8310 C C . ALA B 1 502 ? -3.455 41.656 1.239 1 67.5 502 ALA B C 1
ATOM 8312 O O . ALA B 1 502 ? -3.582 42.844 1.559 1 67.5 502 ALA B O 1
ATOM 8313 N N . PHE B 1 503 ? -3.451 40.75 2.047 1 71.94 503 PHE B N 1
ATOM 8314 C CA . PHE B 1 503 ? -3.381 41.031 3.477 1 71.94 503 PHE B CA 1
ATOM 8315 C C . PHE B 1 503 ? -2.047 41.656 3.84 1 71.94 503 PHE B C 1
ATOM 8317 O O . PHE B 1 503 ? -0.986 41.094 3.561 1 71.94 503 PHE B O 1
ATOM 8324 N N . THR B 1 504 ? -2.039 42.812 4.266 1 70.88 504 THR B N 1
ATOM 8325 C CA . THR B 1 504 ? -0.819 43.562 4.594 1 70.88 504 THR B CA 1
ATOM 8326 C C . THR B 1 504 ? -0.639 43.656 6.109 1 70.88 504 THR B C 1
ATOM 8328 O O . THR B 1 504 ? 0.398 44.094 6.586 1 70.88 504 THR B O 1
ATOM 8331 N N . GLY B 1 505 ? -1.5 43.125 6.824 1 75.06 505 GLY B N 1
ATOM 8332 C CA . GLY B 1 505 ? -1.396 43.219 8.273 1 75.06 505 GLY B CA 1
ATOM 8333 C C . GLY B 1 505 ? -0.656 42.062 8.898 1 75.06 505 GLY B C 1
ATOM 8334 O O . GLY B 1 505 ? 0.075 41.344 8.203 1 75.06 505 GLY B O 1
ATOM 8335 N N . THR B 1 506 ? -0.567 42.094 10.25 1 81.12 506 THR B N 1
ATOM 8336 C CA . THR B 1 506 ? 0.022 41 11.016 1 81.12 506 THR B CA 1
ATOM 8337 C C . THR B 1 506 ? -1.012 39.906 11.281 1 81.12 506 THR B C 1
ATOM 8339 O O . THR B 1 506 ? -2.131 40.188 11.711 1 81.12 506 THR B O 1
ATOM 8342 N N . PRO B 1 507 ? -0.642 38.75 10.953 1 87.88 507 PRO B N 1
ATOM 8343 C CA . PRO B 1 507 ? -1.599 37.688 11.219 1 87.88 507 PRO B CA 1
ATOM 8344 C C . PRO B 1 507 ? -1.989 37.594 12.695 1 87.88 507 PRO B C 1
ATOM 8346 O O . PRO B 1 507 ? -1.199 37.969 13.57 1 87.88 507 PRO B O 1
ATOM 8349 N N . ILE B 1 508 ? -3.209 37.156 12.961 1 89.06 508 ILE B N 1
ATOM 8350 C CA . ILE B 1 508 ? -3.713 36.969 14.32 1 89.06 508 ILE B CA 1
ATOM 8351 C C . ILE B 1 508 ? -4.086 35.5 14.547 1 89.06 508 ILE B C 1
ATOM 8353 O O . ILE B 1 508 ? -4.113 34.719 13.602 1 89.06 508 ILE B O 1
ATOM 8357 N N . ALA B 1 509 ? -4.254 35.125 15.812 1 90.44 509 ALA B N 1
ATOM 8358 C CA . ALA B 1 509 ? -4.641 33.75 16.141 1 90.44 509 ALA B CA 1
ATOM 8359 C C . ALA B 1 509 ? -6.16 33.625 16.234 1 90.44 509 ALA B C 1
ATOM 8361 O O . ALA B 1 509 ? -6.805 34.344 17.016 1 90.44 509 ALA B O 1
ATOM 8362 N N . CYS B 1 510 ? -6.719 32.719 15.398 1 90.69 510 CYS B N 1
ATOM 8363 C CA . CYS B 1 510 ? -8.164 32.5 15.398 1 90.69 510 CYS B CA 1
ATOM 8364 C C . CYS B 1 510 ? -8.492 31.047 15.68 1 90.69 510 CYS B C 1
ATOM 8366 O O . CYS B 1 510 ? -7.766 30.156 15.266 1 90.69 510 CYS B O 1
ATOM 8368 N N . GLN B 1 511 ? -9.578 30.922 16.422 1 89.88 511 GLN B N 1
ATOM 8369 C CA . GLN B 1 511 ? -10.133 29.594 16.562 1 89.88 511 GLN B CA 1
ATOM 8370 C C . GLN B 1 511 ? -10.602 29.047 15.211 1 89.88 511 GLN B C 1
ATOM 8372 O O . GLN B 1 511 ? -11.195 29.781 14.422 1 89.88 511 GLN B O 1
ATOM 8377 N N . SER B 1 512 ? -10.203 27.75 14.969 1 90.19 512 SER B N 1
ATOM 8378 C CA . SER B 1 512 ? -10.703 27.062 13.781 1 90.19 512 SER B CA 1
ATOM 8379 C C . SER B 1 512 ? -11.383 25.75 14.133 1 90.19 512 SER B C 1
ATOM 8381 O O . SER B 1 512 ? -10.914 25.031 15.016 1 90.19 512 SER B O 1
ATOM 8383 N N . GLY B 1 513 ? -12.547 25.453 13.484 1 90.94 513 GLY B N 1
ATOM 8384 C CA . GLY B 1 513 ? -13.227 24.188 13.719 1 90.94 513 GLY B CA 1
ATOM 8385 C C . GLY B 1 513 ? -14.719 24.25 13.453 1 90.94 513 GLY B C 1
ATOM 8386 O O . GLY B 1 513 ? -15.266 25.328 13.188 1 90.94 513 GLY B O 1
ATOM 8387 N N . ILE B 1 514 ? -15.273 23.125 13.5 1 91.94 514 ILE B N 1
ATOM 8388 C CA . ILE B 1 514 ? -16.703 22.984 13.289 1 91.94 514 ILE B CA 1
ATOM 8389 C C . ILE B 1 514 ? -17.344 22.297 14.5 1 91.94 514 ILE B C 1
ATOM 8391 O O . ILE B 1 514 ? -16.766 21.359 15.062 1 91.94 514 ILE B O 1
ATOM 8395 N N . TYR B 1 515 ? -18.484 22.875 14.898 1 91.94 515 TYR B N 1
ATOM 8396 C CA . TYR B 1 515 ? -19.203 22.422 16.094 1 91.94 515 TYR B CA 1
ATOM 8397 C C . TYR B 1 515 ? -20.672 22.172 15.781 1 91.94 515 TYR B C 1
ATOM 8399 O O . TYR B 1 515 ? -21.281 22.906 15 1 91.94 515 TYR B O 1
ATOM 8407 N N . VAL B 1 516 ? -21.156 21.172 16.391 1 92.75 516 VAL B N 1
ATOM 8408 C CA . VAL B 1 516 ? -22.594 20.938 16.359 1 92.75 516 VAL B CA 1
ATOM 8409 C C . VAL B 1 516 ? -23.125 20.859 17.797 1 92.75 516 VAL B C 1
ATOM 8411 O O . VAL B 1 516 ? -22.641 20.062 18.609 1 92.75 516 VAL B O 1
ATOM 8414 N N . ASP B 1 517 ? -24 21.641 18.094 1 92.5 517 ASP B N 1
ATOM 8415 C CA . ASP B 1 517 ? -24.609 21.719 19.422 1 92.5 517 ASP B CA 1
ATOM 8416 C C . ASP B 1 517 ? -23.547 21.891 20.5 1 92.5 517 ASP B C 1
ATOM 8418 O O . ASP B 1 517 ? -23.594 21.234 21.547 1 92.5 517 ASP B O 1
ATOM 8422 N N . GLY B 1 518 ? -22.547 22.688 20.141 1 87 518 GLY B N 1
ATOM 8423 C CA . GLY B 1 518 ? -21.516 23.016 21.109 1 87 518 GLY B CA 1
ATOM 8424 C C . GLY B 1 518 ? -20.406 21.984 21.188 1 87 518 GLY B C 1
ATOM 8425 O O . GLY B 1 518 ? -19.359 22.234 21.766 1 87 518 GLY B O 1
ATOM 8426 N N . ALA B 1 519 ? -20.625 20.891 20.609 1 86.94 519 ALA B N 1
ATOM 8427 C CA . ALA B 1 519 ? -19.625 19.844 20.625 1 86.94 519 ALA B CA 1
ATOM 8428 C C . ALA B 1 519 ? -18.75 19.891 19.359 1 86.94 519 ALA B C 1
ATOM 8430 O O . ALA B 1 519 ? -19.266 20.047 18.25 1 86.94 519 ALA B O 1
ATOM 8431 N N . PRO B 1 520 ? -17.438 19.828 19.562 1 87.75 520 PRO B N 1
ATOM 8432 C CA . PRO B 1 520 ? -16.562 19.891 18.391 1 87.75 520 PRO B CA 1
ATOM 8433 C C . PRO B 1 520 ? -16.625 18.641 17.547 1 87.75 520 PRO B C 1
ATOM 8435 O O . PRO B 1 520 ? -16.656 17.516 18.078 1 87.75 520 PRO B O 1
ATOM 8438 N N . LEU B 1 521 ? -16.719 18.812 16.234 1 84.88 521 LEU B N 1
ATOM 8439 C CA . LEU B 1 521 ? -16.531 17.703 15.289 1 84.88 521 LEU B CA 1
ATOM 8440 C C . LEU B 1 521 ? -15.062 17.547 14.922 1 84.88 521 LEU B C 1
ATOM 8442 O O . LEU B 1 521 ? -14.602 16.438 14.656 1 84.88 521 LEU B O 1
ATOM 8446 N N . THR B 1 522 ? -14.43 18.688 14.805 1 82.25 522 THR B N 1
ATOM 8447 C CA . THR B 1 522 ? -13 18.688 14.531 1 82.25 522 THR B CA 1
ATOM 8448 C C . THR B 1 522 ? -12.203 18.406 15.797 1 82.25 522 THR B C 1
ATOM 8450 O O . THR B 1 522 ? -12.43 19.031 16.828 1 82.25 522 THR B O 1
ATOM 8453 N N . THR B 1 523 ? -11.453 17.422 15.805 1 62.28 523 THR B N 1
ATOM 8454 C CA . THR B 1 523 ? -10.734 17.031 17.016 1 62.28 523 THR B CA 1
ATOM 8455 C C . THR B 1 523 ? -9.508 17.922 17.234 1 62.28 523 THR B C 1
ATOM 8457 O O . THR B 1 523 ? -9.055 18.078 18.359 1 62.28 523 THR B O 1
ATOM 8460 N N . ASP B 1 524 ? -9.031 18.438 16.156 1 59.22 524 ASP B N 1
ATOM 8461 C CA . ASP B 1 524 ? -7.871 19.312 16.297 1 59.22 524 ASP B CA 1
ATOM 8462 C C . ASP B 1 524 ? -8.281 20.781 16.281 1 59.22 524 ASP B C 1
ATOM 8464 O O . ASP B 1 524 ? -7.773 21.562 15.477 1 59.22 524 ASP B O 1
ATOM 8468 N N . ASN B 1 525 ? -9.391 20.984 17.016 1 58.25 525 ASN B N 1
ATOM 8469 C CA . ASN B 1 525 ? -9.945 22.328 17.141 1 58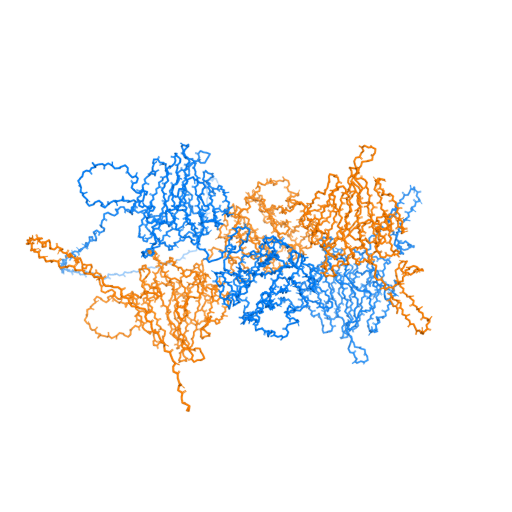.25 525 ASN B CA 1
ATOM 8470 C C . ASN B 1 525 ? -8.938 23.297 17.75 1 58.25 525 ASN B C 1
ATOM 847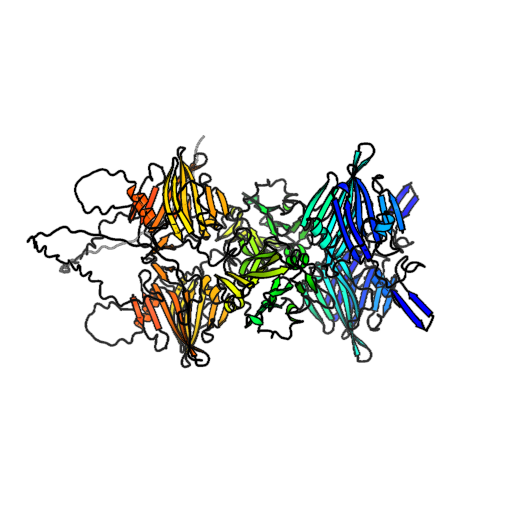2 O O . ASN B 1 525 ? -8.953 23.547 18.953 1 58.25 525 ASN B O 1
ATOM 8476 N N . THR B 1 526 ? -7.965 23.656 16.797 1 73.75 526 THR B N 1
ATOM 8477 C CA . THR B 1 526 ? -6.816 24.422 17.281 1 73.75 526 THR B CA 1
ATOM 8478 C C . THR B 1 526 ? -6.828 25.828 16.719 1 73.75 526 THR B C 1
ATOM 8480 O O . THR B 1 526 ? -7.684 26.172 15.906 1 73.75 526 THR B O 1
ATOM 8483 N N . PHE B 1 527 ? -6.25 26.688 17.438 1 83.44 527 PHE B N 1
ATOM 8484 C CA . PHE B 1 527 ? -5.973 28.031 16.938 1 83.44 527 PHE B CA 1
ATOM 8485 C C . PHE B 1 527 ? -5.07 27.969 15.703 1 83.44 527 PHE B C 1
ATOM 8487 O O . PHE B 1 527 ? -4.164 27.141 15.633 1 83.44 527 PHE B O 1
ATOM 8494 N N . ILE B 1 528 ? -5.473 28.766 14.695 1 85.62 528 ILE B N 1
ATOM 8495 C CA . ILE B 1 528 ? -4.656 28.906 13.5 1 85.62 528 ILE B CA 1
ATOM 8496 C C . ILE B 1 528 ? -4.25 30.375 13.32 1 85.62 528 ILE B C 1
ATOM 8498 O O . ILE B 1 528 ? -4.883 31.266 13.875 1 85.62 528 ILE B O 1
ATOM 8502 N N . ALA B 1 529 ? -3.195 30.547 12.609 1 86.31 529 ALA B N 1
ATOM 8503 C CA . ALA B 1 529 ? -2.852 31.906 12.203 1 86.31 529 ALA B CA 1
ATOM 8504 C C . ALA B 1 529 ? -3.746 32.375 11.062 1 86.31 529 ALA B C 1
ATOM 8506 O O . ALA B 1 529 ? -4.012 31.641 10.117 1 86.31 529 ALA B O 1
ATOM 8507 N N . CYS B 1 530 ? -4.277 33.562 11.18 1 87.94 530 CYS B N 1
ATOM 8508 C CA . CYS B 1 530 ? -5.242 34.094 10.227 1 87.94 530 CYS B CA 1
ATOM 8509 C C . CYS B 1 530 ? -4.754 35.438 9.656 1 87.94 530 CYS B C 1
ATOM 8511 O O . CYS B 1 530 ? -4.477 36.375 10.406 1 87.94 530 CYS B O 1
ATOM 8513 N N . LYS B 1 531 ? -4.586 35.469 8.375 1 86.25 531 LYS B N 1
ATOM 8514 C CA . LYS B 1 531 ? -4.348 36.719 7.664 1 86.25 531 LYS B CA 1
ATOM 8515 C C . LYS B 1 531 ? -5.664 37.375 7.27 1 86.25 531 LYS B C 1
ATOM 8517 O O . LYS B 1 531 ? -5.973 37.5 6.082 1 86.25 531 LYS B O 1
ATOM 8522 N N . GLY B 1 532 ? -6.344 37.844 8.219 1 88.88 532 GLY B N 1
ATOM 8523 C CA . GLY B 1 532 ? -7.664 38.438 8.117 1 88.88 532 GLY B CA 1
ATOM 8524 C C . GLY B 1 532 ? -8.328 38.688 9.461 1 88.88 532 GLY B C 1
ATOM 8525 O O . GLY B 1 532 ? -7.73 39.281 10.367 1 88.88 532 GLY B O 1
ATOM 8526 N N . GLN B 1 533 ? -9.578 38.219 9.516 1 89.19 533 GLN B N 1
ATOM 8527 C CA . GLN B 1 533 ? -10.328 38.344 10.766 1 89.19 533 GLN B CA 1
ATOM 8528 C C . GLN B 1 533 ? -10.898 37 11.188 1 89.19 533 GLN B C 1
ATOM 8530 O O . GLN B 1 533 ? -11.164 36.125 10.352 1 89.19 533 GLN B O 1
ATOM 8535 N N . CYS B 1 534 ? -10.984 36.875 12.523 1 92.44 534 CYS B N 1
ATOM 8536 C CA . CYS B 1 534 ? -11.68 35.688 13.047 1 92.44 534 CYS B CA 1
ATOM 8537 C C . CYS B 1 534 ? -13.18 35.781 12.773 1 92.44 534 CYS B C 1
ATOM 8539 O O . CYS B 1 534 ? -13.781 36.844 12.953 1 92.44 534 CYS B O 1
ATOM 8541 N N . ALA B 1 535 ? -13.664 34.719 12.305 1 93.25 535 ALA B N 1
ATOM 8542 C CA . ALA B 1 535 ? -15.086 34.719 11.945 1 93.25 535 ALA B CA 1
ATOM 8543 C C . ALA B 1 535 ? -15.805 33.5 12.477 1 93.25 535 ALA B C 1
ATOM 8545 O O . ALA B 1 535 ? -15.195 32.438 12.617 1 93.25 535 ALA B O 1
ATOM 8546 N N . LYS B 1 536 ? -17.047 33.688 12.766 1 93.81 536 LYS B N 1
ATOM 8547 C CA . LYS B 1 536 ? -17.953 32.594 13.141 1 93.81 536 LYS B CA 1
ATOM 8548 C C . LYS B 1 536 ? -19.281 32.719 12.383 1 93.81 536 LYS B C 1
ATOM 8550 O O . LYS B 1 536 ? -19.812 33.812 12.227 1 93.81 536 LYS B O 1
ATOM 8555 N N . LEU B 1 537 ? -19.75 31.641 11.883 1 93.75 537 LEU B N 1
ATOM 8556 C CA . LEU B 1 537 ? -21.109 31.547 11.383 1 93.75 537 LEU B CA 1
ATOM 8557 C C . LEU B 1 537 ? -21.906 30.484 12.156 1 93.75 537 LEU B C 1
ATOM 8559 O O . LEU B 1 537 ? -21.359 29.453 12.516 1 93.75 537 LEU B O 1
ATOM 8563 N N . SER B 1 538 ? -23.141 30.797 12.398 1 93.62 538 SER B N 1
ATOM 8564 C CA . SER B 1 538 ? -24.016 29.875 13.125 1 93.62 538 SER B CA 1
ATOM 8565 C C . SER B 1 538 ? -25.25 29.547 12.305 1 93.62 538 SER B C 1
ATOM 8567 O O . SER B 1 538 ? -26 30.438 11.898 1 93.62 538 SER B O 1
ATOM 8569 N N . TYR B 1 539 ? -25.516 28.266 12.125 1 92.81 539 TYR B N 1
ATOM 8570 C CA . TYR B 1 539 ? -26.656 27.75 11.375 1 92.81 539 TYR B CA 1
ATOM 8571 C C . TYR B 1 539 ? -27.688 27.125 12.305 1 92.81 539 TYR B C 1
ATOM 8573 O O . TYR B 1 539 ? -27.484 26.016 12.805 1 92.81 539 TYR B O 1
ATOM 8581 N N . PRO B 1 540 ? -28.719 27.844 12.516 1 91.88 540 PRO B N 1
ATOM 8582 C CA . PRO B 1 540 ? -29.812 27.172 13.227 1 91.88 540 PRO B CA 1
ATOM 8583 C C . PRO B 1 540 ? -30.578 26.188 12.328 1 91.88 540 PRO B C 1
ATOM 8585 O O . PRO B 1 540 ? -31.219 26.609 11.359 1 91.88 540 PRO B O 1
ATOM 8588 N N . THR B 1 541 ? -30.469 24.906 12.578 1 90.81 541 THR B N 1
ATOM 8589 C CA . THR B 1 541 ? -31.078 23.875 11.734 1 90.81 541 THR B CA 1
ATOM 8590 C C . THR B 1 541 ? -32.062 23.031 12.539 1 90.81 541 THR B C 1
ATOM 8592 O O . THR B 1 541 ? -32.219 23.234 13.742 1 90.81 541 THR B O 1
ATOM 8595 N N . ASN B 1 542 ? -32.844 22.266 11.781 1 88.25 542 ASN B N 1
ATOM 8596 C CA . ASN B 1 542 ? -33.844 21.344 12.359 1 88.25 542 ASN B CA 1
ATOM 8597 C C . ASN B 1 542 ? -33.812 20 11.664 1 88.25 542 ASN B C 1
ATOM 8599 O O . ASN B 1 542 ? -34.188 19.891 10.492 1 88.25 542 ASN B O 1
ATOM 8603 N N . VAL B 1 543 ? -33.344 18.969 12.391 1 88.12 543 VAL B N 1
ATOM 8604 C CA . VAL B 1 543 ? -33.312 17.625 11.836 1 88.12 543 VAL B CA 1
ATOM 8605 C C . VAL B 1 543 ? -34.438 16.781 12.461 1 88.12 543 VAL B C 1
ATOM 8607 O O . VAL B 1 543 ? -34.375 16.422 13.633 1 88.12 543 VAL B O 1
ATOM 8610 N N . THR B 1 544 ? -35.375 16.312 11.695 1 85.56 544 THR B N 1
ATOM 8611 C CA . THR B 1 544 ? -36.531 15.5 12.078 1 85.56 544 THR B CA 1
ATOM 8612 C C . THR B 1 544 ? -37.188 16.047 13.344 1 85.56 544 THR B C 1
ATOM 8614 O O . THR B 1 544 ? -37.438 15.297 14.289 1 85.56 544 THR B O 1
ATOM 8617 N N . GLY B 1 545 ? -37.312 17.344 13.469 1 85.12 545 GLY B N 1
ATOM 8618 C CA . GLY B 1 545 ? -38.031 17.969 14.562 1 85.12 545 GLY B CA 1
ATOM 8619 C C . GLY B 1 545 ? -37.125 18.375 15.711 1 85.12 545 GLY B C 1
ATOM 8620 O O . GLY B 1 545 ? -37.594 19.016 16.672 1 85.12 545 GLY B O 1
ATOM 8621 N N . THR B 1 546 ? -35.906 17.984 15.672 1 91.12 546 THR B N 1
ATOM 8622 C CA . THR B 1 546 ? -34.969 18.375 16.719 1 91.12 546 THR B CA 1
ATOM 8623 C C . THR B 1 546 ? -34.094 19.531 16.25 1 91.12 546 THR B C 1
ATOM 8625 O O . THR B 1 546 ? -33.469 19.484 15.188 1 91.12 546 THR B O 1
ATOM 8628 N N . ALA B 1 547 ? -34.094 20.562 17.109 1 91.25 547 ALA B N 1
ATOM 8629 C CA . ALA B 1 547 ? -33.312 21.766 16.797 1 91.25 547 ALA B CA 1
ATOM 8630 C C . ALA B 1 547 ? -31.828 21.516 17 1 91.25 547 ALA B C 1
ATOM 8632 O O . ALA B 1 547 ? -31.438 20.859 17.969 1 91.25 547 ALA B O 1
ATOM 8633 N N . HIS B 1 548 ? -31.047 21.922 16.031 1 94.06 548 HIS B N 1
ATOM 8634 C CA . HIS B 1 548 ? -29.578 21.875 16.094 1 94.06 548 HIS B CA 1
ATOM 8635 C C . HIS B 1 548 ? -28.969 23.219 15.734 1 94.06 548 HIS B C 1
ATOM 8637 O O . HIS B 1 548 ? -29.625 24.062 15.125 1 94.06 548 HIS B O 1
ATOM 8643 N N . THR B 1 549 ? -27.766 23.438 16.203 1 94.19 549 THR B N 1
ATOM 8644 C CA . THR B 1 549 ? -26.969 24.594 15.797 1 94.19 549 THR B CA 1
ATOM 8645 C C . THR B 1 549 ? -25.594 24.156 15.312 1 94.19 549 THR B C 1
ATOM 8647 O O . THR B 1 549 ? -24.859 23.5 16.031 1 94.19 549 THR B O 1
ATOM 8650 N N . LEU B 1 550 ? -25.312 24.453 14.109 1 94.62 550 LEU B N 1
ATOM 8651 C CA . LEU B 1 550 ? -23.969 24.234 13.57 1 94.62 550 LEU B CA 1
ATOM 8652 C C . LEU B 1 550 ? -23.156 25.531 13.562 1 94.62 550 LEU B C 1
ATOM 8654 O O . LEU B 1 550 ? -23.625 26.547 13.031 1 94.62 550 LEU B O 1
ATOM 8658 N N . ASP B 1 551 ? -22.031 25.516 14.227 1 94.06 551 ASP B N 1
ATOM 8659 C CA . ASP B 1 551 ? -21.125 26.656 14.258 1 94.06 551 ASP B CA 1
ATOM 8660 C C . ASP B 1 551 ? -19.828 26.344 13.508 1 94.06 551 ASP B C 1
ATOM 8662 O O . ASP B 1 551 ? -19.25 25.266 13.672 1 94.06 551 ASP B O 1
ATOM 8666 N N . ILE B 1 552 ? -19.391 27.25 12.688 1 94.31 552 ILE B N 1
ATOM 8667 C CA . ILE B 1 552 ? -18.078 27.125 12.062 1 94.31 552 ILE B CA 1
ATOM 8668 C C . ILE B 1 552 ? -17.219 28.344 12.414 1 94.31 552 ILE B C 1
ATOM 8670 O O . ILE B 1 552 ? -17.688 29.484 12.328 1 94.31 552 ILE B O 1
ATOM 8674 N N . TYR B 1 553 ? -16.062 28.109 12.945 1 93.12 553 TYR B N 1
ATOM 8675 C CA . TYR B 1 553 ? -15.055 29.125 13.227 1 93.12 553 TYR B CA 1
ATOM 8676 C C . TYR B 1 553 ? -13.977 29.125 12.156 1 93.12 553 TYR B C 1
ATOM 8678 O O . TYR B 1 553 ? -13.398 28.078 11.844 1 93.12 553 TYR B O 1
ATOM 8686 N N . THR B 1 554 ? -13.719 30.25 11.578 1 91.94 554 THR B N 1
ATOM 8687 C CA . THR B 1 554 ? -12.82 30.281 10.43 1 91.94 554 THR B CA 1
ATOM 8688 C C . THR B 1 554 ? -12.078 31.625 10.359 1 91.94 554 THR B C 1
ATOM 8690 O O . THR B 1 554 ? -12.273 32.5 11.211 1 91.94 554 THR B O 1
ATOM 8693 N N . CYS B 1 555 ? -11.141 31.688 9.445 1 90.38 555 CYS B N 1
ATOM 8694 C CA . CYS B 1 555 ? -10.422 32.906 9.07 1 90.38 555 CYS B CA 1
ATOM 8695 C C . CYS B 1 555 ? -10.992 33.5 7.793 1 90.38 555 CYS B C 1
ATOM 8697 O O . CYS B 1 555 ? -10.969 32.875 6.734 1 90.38 555 CYS B O 1
ATOM 8699 N N . ASP B 1 556 ? -11.516 34.719 7.859 1 90.31 556 ASP B N 1
ATOM 8700 C CA . ASP B 1 556 ? -12.094 35.344 6.68 1 90.31 556 ASP B CA 1
ATOM 8701 C C . ASP B 1 556 ? -11.32 36.594 6.301 1 90.31 556 ASP B C 1
ATOM 8703 O O . ASP B 1 556 ? -10.727 37.25 7.16 1 90.31 556 ASP B O 1
ATOM 8707 N N . PRO B 1 557 ? -11.414 36.938 5.008 1 87.62 557 PRO B N 1
ATOM 8708 C CA . PRO B 1 557 ? -10.852 38.219 4.625 1 87.62 557 PRO B CA 1
ATOM 8709 C C . PRO B 1 557 ? -11.586 39.406 5.266 1 87.62 557 PRO B C 1
ATOM 8711 O O . PRO B 1 557 ? -12.812 39.344 5.418 1 87.62 557 PRO B O 1
ATOM 8714 N N . VAL B 1 558 ? -10.828 40.438 5.453 1 83.62 558 VAL B N 1
ATOM 8715 C CA . VAL B 1 558 ? -11.383 41.625 6.059 1 83.62 558 VAL B CA 1
ATOM 8716 C C . VAL B 1 558 ? -12.531 42.156 5.195 1 83.62 558 VAL B C 1
ATOM 8718 O O . VAL B 1 558 ? -13.539 42.656 5.715 1 83.62 558 VAL B O 1
ATOM 8721 N N . SER B 1 559 ? -12.352 41.969 3.961 1 82.94 559 SER B N 1
ATOM 8722 C CA . SER B 1 559 ? -13.344 42.5 3.027 1 82.94 559 SER B CA 1
ATOM 8723 C C . SER B 1 559 ? -14.68 41.781 3.197 1 82.94 559 SER B C 1
ATOM 8725 O O . SER B 1 559 ? -15.742 42.375 3.051 1 82.94 559 SER B O 1
ATOM 8727 N N . VAL B 1 560 ? -14.68 40.562 3.514 1 87.69 560 VAL B N 1
ATOM 8728 C CA . VAL B 1 560 ? -15.906 39.812 3.686 1 87.69 560 VAL B CA 1
ATOM 8729 C C . VAL B 1 560 ? -16.609 40.219 4.977 1 87.69 560 VAL B C 1
ATOM 8731 O O . VAL B 1 560 ? -17.812 40.406 4.992 1 87.69 560 VAL B O 1
ATOM 8734 N N . CYS B 1 561 ? -15.883 40.344 5.992 1 86.88 561 CYS B N 1
ATOM 8735 C CA . CYS B 1 561 ? -16.438 40.781 7.27 1 86.88 561 CYS B CA 1
ATOM 8736 C C . CYS B 1 561 ? -17.016 42.188 7.156 1 86.88 561 CYS B C 1
ATOM 8738 O O . CYS B 1 561 ? -18.078 42.469 7.715 1 86.88 561 CYS B O 1
ATOM 8740 N N . SER B 1 562 ? -16.281 43 6.453 1 82.12 562 SER B N 1
ATOM 8741 C CA . SER B 1 562 ? -16.766 44.375 6.25 1 82.12 562 SER B CA 1
ATOM 8742 C C . SER B 1 562 ? -18.078 44.375 5.461 1 82.12 562 SER B C 1
ATOM 8744 O O . SER B 1 562 ? -18.969 45.188 5.758 1 82.12 562 SER B O 1
ATOM 8746 N N . ALA B 1 563 ? -18.109 43.562 4.566 1 81.12 563 ALA B N 1
ATOM 8747 C CA . ALA B 1 563 ? -19.281 43.5 3.701 1 81.12 563 ALA B CA 1
ATOM 8748 C C . ALA B 1 563 ? -20.484 42.938 4.441 1 81.12 563 ALA B C 1
ATOM 8750 O O . ALA B 1 563 ? -21.625 43.344 4.207 1 81.12 563 ALA B O 1
ATOM 8751 N N . LEU B 1 564 ? -20.344 42.031 5.227 1 81.19 564 LEU B N 1
ATOM 8752 C CA . LEU B 1 564 ? -21.438 41.406 5.98 1 81.19 564 LEU B CA 1
ATOM 8753 C C . LEU B 1 564 ? -21.969 42.375 7.047 1 81.19 564 LEU B C 1
ATOM 8755 O O . LEU B 1 564 ? -23.141 42.281 7.426 1 81.19 564 LEU B O 1
ATOM 8759 N N . GLY B 1 565 ? -21.125 43.219 7.566 1 67.75 565 GLY B N 1
ATOM 8760 C CA . GLY B 1 565 ? -21.547 44.219 8.531 1 67.75 565 GLY B CA 1
ATOM 8761 C C . GLY B 1 565 ? -22.375 45.344 7.918 1 67.75 565 GLY B C 1
ATOM 8762 O O . GLY B 1 565 ? -23.219 45.938 8.586 1 67.75 565 GLY B O 1
ATOM 8763 N N . SER B 1 566 ? -21.969 45.75 6.746 1 58.22 566 SER B N 1
ATOM 8764 C CA . SER B 1 566 ? -22.703 46.844 6.082 1 58.22 566 SER B CA 1
ATOM 8765 C C . SER B 1 566 ? -24.109 46.406 5.703 1 58.22 566 SER B C 1
ATOM 8767 O O . SER B 1 566 ? -24.938 47.219 5.305 1 58.22 566 SER B O 1
ATOM 8769 N N . SER B 1 567 ? -24.406 45.188 5.699 1 49.44 567 SER B N 1
ATOM 8770 C CA . SER B 1 567 ? -25.766 44.781 5.344 1 49.44 567 SER B CA 1
ATOM 8771 C C . SER B 1 567 ? -26.75 45.125 6.457 1 49.44 567 SER B C 1
ATOM 8773 O O . SER B 1 567 ? -27.891 44.688 6.43 1 49.44 567 SER B O 1
ATOM 8775 N N . ARG B 1 568 ? -26.391 45.875 7.543 1 43.47 568 ARG B N 1
ATOM 8776 C CA . ARG B 1 568 ? -27.406 46.438 8.445 1 43.47 568 ARG B CA 1
ATOM 8777 C C . ARG B 1 568 ? -28.281 47.438 7.738 1 43.47 568 ARG B C 1
ATOM 8779 O O . ARG B 1 568 ? -27.797 48.25 6.961 1 43.47 568 ARG B O 1
ATOM 8786 N N . PRO B 1 569 ? -29.562 47.344 7.727 1 36.38 569 PRO B N 1
ATOM 8787 C CA . PRO B 1 569 ? -30.375 48.469 7.293 1 36.38 569 PRO B CA 1
ATOM 8788 C C . PRO B 1 569 ? -29.859 49.812 7.848 1 36.38 569 PRO B C 1
ATOM 8790 O O . PRO B 1 569 ? -29.406 49.875 8.992 1 36.38 569 PRO B O 1
ATOM 8793 N N . SER B 1 570 ? -29.344 50.688 7.016 1 33.16 570 SER B N 1
ATOM 8794 C CA . SER B 1 570 ? -29.141 52.094 7.332 1 33.16 570 SER B CA 1
ATOM 8795 C C . SER B 1 570 ? -30.281 52.625 8.195 1 33.16 570 SER B C 1
ATOM 8797 O O . SER B 1 570 ? -31.406 52.812 7.711 1 33.16 570 SER B O 1
ATOM 8799 N N . SER B 1 571 ? -30.562 52.375 9.367 1 30.33 571 SER B N 1
ATOM 8800 C CA . SER B 1 571 ? -31.312 53.469 9.961 1 30.33 571 SER B CA 1
ATOM 8801 C C . SER B 1 571 ? -30.516 54.75 9.906 1 30.33 571 SER B C 1
ATOM 8803 O O . SER B 1 571 ? -29.344 54.812 10.305 1 30.33 571 SER B O 1
ATOM 8805 N N . ARG B 1 572 ? -30.859 55.781 9.039 1 32.97 572 ARG B N 1
ATOM 8806 C CA . ARG B 1 572 ? -30.594 57.188 8.867 1 32.97 572 ARG B CA 1
ATOM 8807 C C . ARG B 1 572 ? -30.5 57.906 10.219 1 32.97 572 ARG B C 1
ATOM 8809 O O . ARG B 1 572 ? -31.422 58.594 10.625 1 32.97 572 ARG B O 1
ATOM 8816 N N . SER B 1 573 ? -30.156 57.438 11.328 1 29.19 573 SER B N 1
ATOM 8817 C CA . SER B 1 573 ? -29.938 58.594 12.164 1 29.19 573 SER B CA 1
ATOM 8818 C C . SER B 1 573 ? -28.766 59.438 11.656 1 29.19 573 SER B C 1
ATOM 8820 O O . SER B 1 573 ? -27.75 58.906 11.242 1 29.19 573 SER B O 1
ATOM 8822 N N . ARG B 1 574 ? -28.906 60.844 11.227 1 30.34 574 ARG B N 1
ATOM 8823 C CA . ARG B 1 574 ? -28.25 62.031 10.695 1 30.34 574 ARG B CA 1
ATOM 8824 C C . ARG B 1 574 ? -26.859 62.219 11.305 1 30.34 574 ARG B C 1
ATOM 8826 O O . ARG B 1 574 ? -26.047 63 10.797 1 30.34 574 ARG B O 1
ATOM 8833 N N . GLY B 1 575 ? -26.734 62.281 12.617 1 27.81 575 GLY B N 1
ATOM 8834 C CA . GLY B 1 575 ? -25.656 63.156 13.07 1 27.81 575 GLY B CA 1
ATOM 8835 C C . GLY B 1 575 ? -24.281 62.688 12.648 1 27.81 575 GLY B C 1
ATOM 8836 O O . GLY B 1 575 ? -23.516 63.438 12.031 1 27.81 575 GLY B O 1
ATOM 8837 N N . SER B 1 576 ? -23.5 61.969 13.594 1 28.77 576 SER B N 1
ATOM 8838 C CA . SER B 1 576 ? -22.062 62.188 13.633 1 28.77 576 SER B CA 1
ATOM 8839 C C . SER B 1 576 ? -21.375 61.5 12.445 1 28.77 576 SER B C 1
ATOM 8841 O O . SER B 1 576 ? -21.766 60.438 12.016 1 28.77 576 SER B O 1
ATOM 8843 N N . ALA B 1 577 ? -20.781 62.281 11.469 1 29.08 577 ALA B N 1
ATOM 8844 C CA . ALA B 1 577 ? -19.938 62.188 10.289 1 29.08 577 ALA B CA 1
ATOM 8845 C C . ALA B 1 577 ? -19 60.969 10.383 1 29.08 577 ALA B C 1
ATOM 8847 O O . ALA B 1 577 ? -18.375 60.594 9.391 1 29.08 577 ALA B O 1
ATOM 8848 N N . THR B 1 578 ? -18.281 60.969 11.602 1 30.41 578 THR B N 1
ATOM 8849 C CA . THR B 1 578 ? -17.156 60.031 11.477 1 30.41 578 THR B CA 1
ATOM 8850 C C . THR B 1 578 ? -17.641 58.625 11.156 1 30.41 578 THR B C 1
ATOM 8852 O O . THR B 1 578 ? -18.266 57.969 11.992 1 30.41 578 THR B O 1
ATOM 8855 N N . GLY B 1 579 ? -18.266 58.5 10.062 1 29.8 579 GLY B N 1
ATOM 8856 C CA . GLY B 1 579 ? -18.828 57.312 9.422 1 29.8 579 GLY B CA 1
ATOM 8857 C C . GLY B 1 579 ? -17.969 56.094 9.602 1 29.8 579 GLY B C 1
ATOM 8858 O O . GLY B 1 579 ? -17.219 55.719 8.703 1 29.8 579 GLY B O 1
ATOM 8859 N N . VAL B 1 580 ? -17.219 56.094 10.719 1 31.81 580 VAL B N 1
ATOM 8860 C CA . VAL B 1 580 ? -16.594 54.75 10.844 1 31.81 580 VAL B CA 1
ATOM 8861 C C . VAL B 1 580 ? -17.641 53.688 10.594 1 31.81 580 VAL B C 1
ATOM 8863 O O . VAL B 1 580 ? -18.641 53.594 11.32 1 31.81 580 VAL B O 1
ATOM 8866 N N . VAL B 1 581 ? -18.141 53.438 9.414 1 35.19 581 VAL B N 1
ATOM 8867 C CA . VAL B 1 581 ? -18.844 52.25 8.984 1 35.19 581 VAL B CA 1
ATOM 8868 C C . VAL B 1 581 ? -18.469 51.062 9.883 1 35.19 581 VAL B C 1
ATOM 8870 O O . VAL B 1 581 ? -17.312 50.625 9.891 1 35.19 581 VAL B O 1
ATOM 8873 N N . SER B 1 582 ? -18.953 51 11.047 1 37.69 582 SER B N 1
ATOM 8874 C CA . SER B 1 582 ? -18.828 49.906 12 1 37.69 582 SER B CA 1
ATOM 8875 C C . SER B 1 582 ? -19.172 48.562 11.344 1 37.69 582 SER B C 1
ATOM 8877 O O . SER B 1 582 ? -20.344 48.219 11.164 1 37.69 582 SER B O 1
ATOM 8879 N N . GLY B 1 583 ? -18.812 48.188 10.203 1 44.31 583 GLY B N 1
ATOM 8880 C CA . GLY B 1 583 ? -18.906 46.812 9.773 1 44.31 583 GLY B CA 1
ATOM 8881 C C . GLY B 1 583 ? -18.812 45.812 10.922 1 44.31 583 GLY B C 1
ATOM 8882 O O . GLY B 1 583 ? -18.625 46.219 12.07 1 44.31 583 GLY B O 1
ATOM 8883 N N . MET B 1 584 ? -19.344 44.469 10.789 1 56.88 584 MET B N 1
ATOM 8884 C CA . MET B 1 584 ? -19.094 43.469 11.828 1 56.88 584 MET B CA 1
ATOM 8885 C C . MET B 1 584 ? -17.656 43.531 12.336 1 56.88 584 MET B C 1
ATOM 8887 O O . MET B 1 584 ? -17.094 42.531 12.789 1 56.88 584 MET B O 1
ATOM 8891 N N . ALA B 1 585 ? -17.141 44.781 12.164 1 59.03 585 ALA B N 1
ATOM 8892 C CA . ALA B 1 585 ? -15.766 44.812 12.656 1 59.03 585 ALA B CA 1
ATOM 8893 C C . ALA B 1 585 ? -15.719 44.75 14.18 1 59.03 585 ALA B C 1
ATOM 8895 O O . ALA B 1 585 ? -16.234 45.625 14.867 1 59.03 585 ALA B O 1
ATOM 8896 N N . ASN B 1 586 ? -15.57 43.719 14.812 1 75.19 586 ASN B N 1
ATOM 8897 C CA . ASN B 1 586 ? -15.414 43.25 16.188 1 75.19 586 ASN B CA 1
ATOM 8898 C C . ASN B 1 586 ? -16.766 43.062 16.875 1 75.19 586 ASN B C 1
ATOM 8900 O O . ASN B 1 586 ? -16.984 43.594 17.969 1 75.19 586 ASN B O 1
ATOM 8904 N N . GLY B 1 587 ? -17.781 42.562 16.141 1 84.75 587 GLY B N 1
ATOM 8905 C CA . GLY B 1 587 ? -19.109 42.312 16.672 1 84.75 587 GLY B CA 1
ATOM 8906 C C . GLY B 1 587 ? -19.828 41.188 15.961 1 84.75 587 GLY B C 1
ATOM 8907 O O . GLY B 1 587 ? -19.219 40.469 15.148 1 84.75 587 GLY B O 1
ATOM 8908 N N . CYS B 1 588 ? -21.172 41.031 16.422 1 89 588 CYS B N 1
ATOM 8909 C CA . CYS B 1 588 ? -21.984 39.938 15.875 1 89 588 CYS B CA 1
ATOM 8910 C C . CYS B 1 588 ? -23.266 40.5 15.242 1 89 588 CYS B C 1
ATOM 8912 O O . CYS B 1 588 ? -23.719 41.594 15.609 1 89 588 CYS B O 1
ATOM 8914 N N . ILE B 1 589 ? -23.719 39.812 14.281 1 85.5 589 ILE B N 1
ATOM 8915 C CA . ILE B 1 589 ? -25.047 40.062 13.719 1 85.5 589 ILE B CA 1
ATOM 8916 C C . ILE B 1 589 ? -25.938 38.844 13.914 1 85.5 589 ILE B C 1
ATOM 8918 O O . ILE B 1 589 ? -25.484 37.719 13.828 1 85.5 589 ILE B O 1
ATOM 8922 N N . SER B 1 590 ? -27.172 39.125 14.211 1 85.5 590 SER B N 1
ATOM 8923 C CA . SER B 1 590 ? -28.109 38.062 14.508 1 85.5 590 SER B CA 1
ATOM 8924 C C . SER B 1 590 ? -28.688 37.438 13.234 1 85.5 590 SER B C 1
ATOM 8926 O O . SER B 1 590 ? -29.234 36.344 13.258 1 85.5 590 SER B O 1
ATOM 8928 N N . SER B 1 591 ? -28.594 38.219 12.156 1 85.19 591 SER B N 1
ATOM 8929 C CA . SER B 1 591 ? -29.172 37.75 10.898 1 85.19 591 SER B CA 1
ATOM 8930 C C . SER B 1 591 ? -28.406 38.312 9.703 1 85.19 591 SER B C 1
ATOM 8932 O O . SER B 1 591 ? -28.188 39.531 9.609 1 85.19 591 SER B O 1
ATOM 8934 N N . ILE B 1 592 ? -28.078 37.406 8.836 1 82.69 592 ILE B N 1
ATOM 8935 C CA . ILE B 1 592 ? -27.422 37.812 7.598 1 82.69 592 ILE B CA 1
ATOM 8936 C C . ILE B 1 592 ? -28.484 38 6.508 1 82.69 592 ILE B C 1
ATOM 8938 O O . ILE B 1 592 ? -29.062 37.031 6.023 1 82.69 592 ILE B O 1
ATOM 8942 N N . ASN B 1 593 ? -28.672 39.188 6.145 1 81.19 593 ASN B N 1
ATOM 8943 C CA . ASN B 1 593 ? -29.594 39.562 5.078 1 81.19 593 ASN B CA 1
ATOM 8944 C C . ASN B 1 593 ? -30.969 38.906 5.27 1 81.19 593 ASN B C 1
ATOM 8946 O O . ASN B 1 593 ? -31.531 38.344 4.332 1 81.19 593 ASN B O 1
ATOM 8950 N N . GLY B 1 594 ? -31.375 38.844 6.41 1 78.56 594 GLY B N 1
ATOM 8951 C CA . GLY B 1 594 ? -32.719 38.344 6.707 1 78.56 594 GLY B CA 1
ATOM 8952 C C . GLY B 1 594 ? -32.781 36.844 6.926 1 78.56 594 GLY B C 1
ATOM 8953 O O . GLY B 1 594 ? -33.844 36.312 7.199 1 78.56 594 GLY B O 1
ATOM 8954 N N . THR B 1 595 ? -31.75 36.188 6.812 1 83.31 595 THR B N 1
ATOM 8955 C CA . THR B 1 595 ? -31.75 34.75 7.051 1 83.31 595 THR B CA 1
ATOM 8956 C C . THR B 1 595 ? -31.594 34.438 8.539 1 83.31 595 THR B C 1
ATOM 8958 O O . THR B 1 595 ? -31.359 35.344 9.344 1 83.31 595 THR B O 1
ATOM 8961 N N . ALA B 1 596 ? -31.766 33.25 8.859 1 85.75 596 ALA B N 1
ATOM 8962 C CA . ALA B 1 596 ? -31.625 32.844 10.258 1 85.75 596 ALA B CA 1
ATOM 8963 C C . ALA B 1 596 ? -30.172 32.656 10.633 1 85.75 596 ALA B C 1
ATOM 8965 O O . ALA B 1 596 ? -29.844 32.469 11.812 1 85.75 596 ALA B O 1
ATOM 8966 N N . VAL B 1 597 ? -29.297 32.75 9.711 1 89.31 597 VAL B N 1
ATOM 8967 C CA . VAL B 1 597 ? -27.875 32.531 9.969 1 89.31 597 VAL B CA 1
ATOM 8968 C C . VAL B 1 597 ? -27.281 33.812 10.594 1 89.31 597 VAL B C 1
ATOM 8970 O O . VAL B 1 597 ? -27.547 34.906 10.125 1 89.31 597 VAL B O 1
ATOM 8973 N N . SER B 1 598 ? -26.609 33.594 11.664 1 89.44 598 SER B N 1
ATOM 8974 C CA . SER B 1 598 ? -25.922 34.688 12.344 1 89.44 598 SER B CA 1
ATOM 8975 C C . SER B 1 598 ? -24.406 34.562 12.227 1 89.44 598 SER B C 1
ATOM 8977 O O . SER B 1 598 ? -23.906 33.531 11.773 1 89.44 598 SER B O 1
ATOM 8979 N N . GLY B 1 599 ? -23.672 35.625 12.562 1 90.94 599 GLY B N 1
ATOM 8980 C CA . GLY B 1 599 ? -22.234 35.562 12.438 1 90.94 599 GLY B CA 1
ATOM 8981 C C . GLY B 1 599 ? -21.516 36.656 13.242 1 90.94 599 GLY B C 1
ATOM 8982 O O . GLY B 1 599 ? -22.156 37.594 13.719 1 90.94 599 GLY B O 1
ATOM 8983 N N . CYS B 1 600 ? -20.328 36.375 13.445 1 91.69 600 CYS B N 1
ATOM 8984 C CA . CYS B 1 600 ? -19.453 37.312 14.148 1 91.69 600 CYS B CA 1
ATOM 8985 C C . CYS B 1 600 ? -18.125 37.5 13.406 1 91.69 600 CYS B C 1
ATOM 8987 O O . CYS B 1 600 ? -17.672 36.562 12.719 1 91.69 600 CYS B O 1
ATOM 8989 N N . CYS B 1 601 ? -17.547 38.688 13.516 1 91.75 601 CYS B N 1
ATOM 8990 C CA . CYS B 1 601 ? -16.188 38.938 13.055 1 91.75 601 CYS B CA 1
ATOM 8991 C C . CYS B 1 601 ? -15.43 39.812 14.055 1 91.75 601 CYS B C 1
ATOM 8993 O O . CYS B 1 601 ? -16.031 40.625 14.75 1 91.75 601 CYS B O 1
ATOM 8995 N N . CYS B 1 602 ? -14.172 39.5 14.141 1 89.69 602 CYS B N 1
ATOM 8996 C CA . CYS B 1 602 ? -13.312 40.312 14.984 1 89.69 602 CYS B CA 1
ATOM 8997 C C . CYS B 1 602 ? -11.859 40.25 14.539 1 89.69 602 CYS B C 1
ATOM 8999 O O . CYS B 1 602 ? -11.461 39.25 13.906 1 89.69 602 CYS B O 1
ATOM 9001 N N . GLY B 1 603 ? -11.047 41.281 14.93 1 87.38 603 GLY B N 1
ATOM 9002 C CA . GLY B 1 603 ? -9.711 41.406 14.367 1 87.38 603 GLY B CA 1
ATOM 9003 C C . GLY B 1 603 ? -8.609 41.219 15.391 1 87.38 603 GLY B C 1
ATOM 9004 O O . GLY B 1 603 ? -7.516 41.781 15.242 1 87.38 603 GLY B O 1
ATOM 9005 N N . TYR B 1 604 ? -8.867 40.656 16.5 1 86.19 604 TYR B N 1
ATOM 9006 C CA . TYR B 1 604 ? -7.816 40.438 17.484 1 86.19 604 TYR B CA 1
ATOM 9007 C C . TYR B 1 604 ? -7.801 38.969 17.922 1 86.19 604 TYR B C 1
ATOM 9009 O O . TYR B 1 604 ? -8.742 38.219 17.641 1 86.19 604 TYR B O 1
ATOM 9017 N N . ASP B 1 605 ? -6.805 38.594 18.656 1 88.38 605 ASP B N 1
ATOM 9018 C CA . ASP B 1 605 ? -6.531 37.188 18.969 1 88.38 605 ASP B CA 1
ATOM 9019 C C . ASP B 1 605 ? -7.648 36.594 19.828 1 88.38 605 ASP B C 1
ATOM 9021 O O . ASP B 1 605 ? -8.055 37.188 20.828 1 88.38 605 ASP B O 1
ATOM 9025 N N . GLY B 1 606 ? -8.109 35.438 19.422 1 87.5 606 GLY B N 1
ATOM 9026 C CA . GLY B 1 606 ? -9.039 34.656 20.219 1 87.5 606 GLY B CA 1
ATOM 9027 C C . GLY B 1 606 ? -10.328 35.406 20.531 1 87.5 606 GLY B C 1
ATOM 9028 O O . GLY B 1 606 ? -10.969 35.125 21.547 1 87.5 606 GLY B O 1
ATOM 9029 N N . CYS B 1 607 ? -10.68 36.219 19.672 1 88.75 607 CYS B N 1
ATOM 9030 C CA . CYS B 1 607 ? -11.805 37.094 19.953 1 88.75 607 CYS B CA 1
ATOM 9031 C C . CYS B 1 607 ? -13.133 36.375 19.719 1 88.75 607 CYS B C 1
ATOM 9033 O O . CYS B 1 607 ? -14.188 36.875 20.141 1 88.75 607 CYS B O 1
ATOM 9035 N N . VAL B 1 608 ? -13.086 35.344 19.078 1 90.94 608 VAL B N 1
ATOM 9036 C CA . VAL B 1 608 ? -14.297 34.531 18.891 1 90.94 608 VAL B CA 1
ATOM 9037 C C . VAL B 1 608 ? -13.977 33.062 19.016 1 90.94 608 VAL B C 1
ATOM 9039 O O . VAL B 1 608 ? -13.195 32.5 18.234 1 90.94 608 VAL B O 1
ATOM 9042 N N . THR B 1 609 ? -14.445 32.438 20.047 1 89.94 609 THR B N 1
ATOM 9043 C CA . THR B 1 609 ? -14.328 31 20.375 1 89.94 609 THR B CA 1
ATOM 9044 C C . THR B 1 609 ? -15.656 30.469 20.906 1 89.94 609 THR B C 1
ATOM 9046 O O . THR B 1 609 ? -16.609 31.219 21.094 1 89.94 609 THR B O 1
ATOM 9049 N N . PRO B 1 610 ? -15.742 29.172 21.078 1 87.5 610 PRO B N 1
ATOM 9050 C CA . PRO B 1 610 ? -17 28.656 21.656 1 87.5 610 PRO B CA 1
ATOM 9051 C C . PRO B 1 610 ? -17.344 29.297 23 1 87.5 610 PRO B C 1
ATOM 9053 O O . PRO B 1 610 ? -18.516 29.375 23.375 1 87.5 610 PRO B O 1
ATOM 9056 N N . SER B 1 611 ? -16.328 29.844 23.688 1 84.69 611 SER B N 1
ATOM 9057 C CA . SER B 1 611 ? -16.547 30.406 25.016 1 84.69 611 SER B CA 1
ATOM 9058 C C . SER B 1 611 ? -16.453 31.922 25 1 84.69 611 SER B C 1
ATOM 9060 O O . SER B 1 611 ? -16.719 32.594 26 1 84.69 611 SER B O 1
ATOM 9062 N N . VAL B 1 612 ? -16 32.5 23.875 1 86.62 612 VAL B N 1
ATOM 9063 C CA . VAL B 1 612 ? -15.773 33.938 23.812 1 86.62 612 VAL B CA 1
ATOM 9064 C C . VAL B 1 612 ? -16.547 34.531 22.641 1 86.62 612 VAL B C 1
ATOM 9066 O O . VAL B 1 612 ? -16.484 34 21.516 1 86.62 612 VAL B O 1
ATOM 9069 N N . THR B 1 613 ? -17.312 35.531 22.828 1 86.19 613 THR B N 1
ATOM 9070 C CA . THR B 1 613 ? -17.969 36.312 21.812 1 86.19 613 THR B CA 1
ATOM 9071 C C . THR B 1 613 ? -17.422 37.75 21.781 1 86.19 613 THR B C 1
ATOM 9073 O O . THR B 1 613 ? -17.172 38.344 22.844 1 86.19 613 THR B O 1
ATOM 9076 N N . PRO B 1 614 ? -17.234 38.156 20.547 1 81.19 614 PRO B N 1
ATOM 9077 C CA . PRO B 1 614 ? -16.672 39.5 20.5 1 81.19 614 PRO B CA 1
ATOM 9078 C C . PRO B 1 614 ? -17.609 40.562 21.109 1 81.19 614 PRO B C 1
ATOM 9080 O O . PRO B 1 614 ? -18.828 40.438 20.953 1 81.19 614 PRO B O 1
ATOM 9083 N N . THR B 1 615 ? -17.156 41.219 22.219 1 62.59 615 THR B N 1
ATOM 9084 C CA . THR B 1 615 ? -17.969 42.312 22.797 1 62.59 615 THR B CA 1
ATOM 9085 C C . THR B 1 615 ? -17.703 43.625 22.062 1 62.59 615 THR B C 1
ATOM 9087 O O . THR B 1 615 ? -16.609 43.875 21.578 1 62.59 615 THR B O 1
ATOM 9090 N N . THR B 1 616 ? -18.641 44.281 21.562 1 51.62 616 THR B N 1
ATOM 9091 C CA . THR B 1 616 ? -18.5 45.625 21.031 1 51.62 616 THR B CA 1
ATOM 9092 C C . THR B 1 616 ? -17.625 46.469 21.938 1 51.62 616 THR B C 1
ATOM 9094 O O . THR B 1 616 ? -17.922 46.656 23.109 1 51.62 616 THR B O 1
ATOM 9097 N N . GLY B 1 617 ? -16.453 46.375 22.031 1 36.78 617 GLY B N 1
ATOM 9098 C CA . GLY B 1 617 ? -15.648 47.281 22.844 1 36.78 617 GLY B CA 1
ATOM 9099 C C . GLY B 1 617 ? -16.172 48.719 22.844 1 36.78 617 GLY B C 1
ATOM 9100 O O . GLY B 1 617 ? -16.375 49.312 21.781 1 36.78 617 GLY B O 1
ATOM 9101 N N . SER B 1 618 ? -16.891 49.188 23.766 1 32.88 618 SER B N 1
ATOM 9102 C CA . SER B 1 618 ? -16.422 50.438 24.297 1 32.88 618 SER B CA 1
ATOM 9103 C C . SER B 1 618 ? -14.906 50.438 24.484 1 32.88 618 SER B C 1
ATOM 9105 O O . SER B 1 618 ? -14.305 49.375 24.703 1 32.88 618 SER B O 1
ATOM 9107 N N . GLY B 1 619 ? -14.023 51.375 24.078 1 31.47 619 GLY B N 1
ATOM 9108 C CA . GLY B 1 619 ? -12.633 51.594 24.422 1 31.47 619 GLY B CA 1
ATOM 9109 C C . GLY B 1 619 ? -12.25 51.031 25.781 1 31.47 619 GLY B C 1
ATOM 9110 O O . GLY B 1 619 ? -12.953 51.25 26.766 1 31.47 619 GLY B O 1
ATOM 9111 N N . ALA B 1 620 ? -11.719 49.969 25.859 1 32.47 620 ALA B N 1
ATOM 9112 C CA . ALA B 1 620 ? -11.102 49.594 27.141 1 32.47 620 ALA B CA 1
ATOM 9113 C C . ALA B 1 620 ? -10.531 50.844 27.844 1 32.47 620 ALA B C 1
ATOM 9115 O O . ALA B 1 620 ? -9.508 51.375 27.406 1 32.47 620 ALA B O 1
ATOM 9116 N N . SER B 1 621 ? -11.367 51.844 28.219 1 26.09 621 SER B N 1
ATOM 9117 C CA . SER B 1 621 ? -10.859 52.656 29.312 1 26.09 621 SER B CA 1
ATOM 9118 C C . SER B 1 621 ? -10.289 51.781 30.438 1 26.09 621 SER B C 1
ATOM 9120 O O . SER B 1 621 ? -11 50.969 31.016 1 26.09 621 SER B O 1
ATOM 9122 N N . LEU B 1 622 ? -9.078 51.375 30.172 1 26.56 622 LEU B N 1
ATOM 9123 C CA . LEU B 1 622 ? -8.328 51 31.359 1 26.56 622 LEU B CA 1
ATOM 9124 C C . LEU B 1 622 ? -8.688 51.875 32.531 1 26.56 622 LEU B C 1
ATOM 9126 O O . LEU B 1 622 ? -8.344 53.062 32.562 1 26.56 622 LEU B O 1
ATOM 9130 N N . SER B 1 623 ? -9.867 51.875 33 1 24.69 623 SER B N 1
ATOM 9131 C CA . SER B 1 623 ? -9.984 52.438 34.344 1 24.69 623 SER B CA 1
ATOM 9132 C C . SER B 1 623 ? -8.922 51.875 35.281 1 24.69 623 SER B C 1
ATOM 9134 O O . SER B 1 623 ? -8.883 50.656 35.531 1 24.69 623 SER B O 1
ATOM 9136 N N . LEU B 1 624 ? -7.758 52.5 35.156 1 25.89 624 LEU B N 1
ATOM 9137 C CA . LEU B 1 624 ? -6.809 52.5 36.281 1 25.89 624 LEU B CA 1
ATOM 9138 C C . LEU B 1 624 ? -7.527 52.625 37.594 1 25.89 624 LEU B C 1
ATOM 9140 O O . LEU B 1 624 ? -8.047 53.688 37.938 1 25.89 624 LEU B O 1
ATOM 9144 N N . LEU B 1 625 ? -8.438 51.75 37.875 1 24.27 625 LEU B N 1
ATOM 9145 C CA . LEU B 1 625 ? -8.82 51.781 39.281 1 24.27 625 LEU B CA 1
ATOM 9146 C C . LEU B 1 625 ? -7.586 51.75 40.188 1 24.27 625 LEU B C 1
ATOM 9148 O O . LEU B 1 625 ? -6.902 50.719 40.25 1 24.27 625 LEU B O 1
ATOM 9152 N N . VAL B 1 626 ? -6.883 52.875 40.125 1 24.86 626 VAL B N 1
ATOM 9153 C CA . VAL B 1 626 ? -5.984 53.25 41.219 1 24.86 626 VAL B CA 1
ATOM 9154 C C . VAL B 1 626 ? -6.691 53.031 42.562 1 24.86 626 VAL B C 1
ATOM 9156 O O . VAL B 1 626 ? -7.59 53.812 42.906 1 24.86 626 VAL B O 1
ATOM 9159 N N . ALA B 1 627 ? -7.211 51.844 42.719 1 24.2 627 ALA B N 1
ATOM 9160 C CA . ALA B 1 627 ? -7.586 51.688 44.125 1 24.2 627 ALA B CA 1
ATOM 9161 C C . ALA B 1 627 ? -6.461 52.125 45.031 1 24.2 627 ALA B C 1
ATOM 9163 O O . ALA B 1 627 ? -5.395 51.5 45.094 1 24.2 627 ALA B O 1
ATOM 9164 N N . ILE B 1 628 ? -6.273 53.406 45.094 1 24.56 628 ILE B N 1
ATOM 9165 C CA . ILE B 1 628 ? -5.512 54.031 46.188 1 24.56 628 ILE B CA 1
ATOM 9166 C C . ILE B 1 628 ? -5.938 53.406 47.5 1 24.56 628 ILE B C 1
ATOM 9168 O O . ILE B 1 628 ? -7.082 53.594 47.938 1 24.56 628 ILE B O 1
ATOM 9172 N N . PHE B 1 629 ? -5.484 52.125 47.656 1 25.52 629 PHE B N 1
ATOM 9173 C CA . PHE B 1 629 ? -5.508 51.594 49 1 25.52 629 PHE B CA 1
ATOM 9174 C C . PHE B 1 629 ? -5.055 52.656 50 1 25.52 629 PHE B C 1
ATOM 9176 O O . PHE B 1 629 ? -3.9 53.062 49.969 1 25.52 629 PHE B O 1
ATOM 9183 N N . ALA B 1 630 ? -5.961 53.625 50.188 1 22.27 630 ALA B N 1
ATOM 9184 C CA . ALA B 1 630 ? -5.844 54.469 51.375 1 22.27 630 ALA B CA 1
ATOM 9185 C C . ALA B 1 630 ? -5.426 53.656 52.594 1 22.27 630 ALA B C 1
ATOM 9187 O O . ALA B 1 630 ? -6.07 52.656 52.938 1 22.27 630 ALA B O 1
ATOM 9188 N N . ALA B 1 631 ? -4.129 53.688 52.906 1 21.19 631 ALA B N 1
ATOM 9189 C CA . ALA B 1 631 ? -3.475 53.281 54.156 1 21.19 631 ALA B CA 1
ATOM 9190 C C . ALA B 1 631 ? -4.305 53.688 55.375 1 21.19 631 ALA B C 1
ATOM 9192 O O . ALA B 1 631 ? -4.297 54.875 55.781 1 21.19 631 ALA B O 1
ATOM 9193 N N . GLU B 1 632 ? -5.688 53.5 55.375 1 21.61 632 GLU B N 1
ATOM 9194 C CA . GLU B 1 632 ? -6.113 53.812 56.75 1 21.61 632 GLU B CA 1
ATOM 9195 C C . GLU B 1 632 ? -5.234 53.125 57.781 1 21.61 632 GLU B C 1
ATOM 9197 O O . GLU B 1 632 ? -4.945 51.938 57.625 1 21.61 632 GLU B O 1
ATOM 9202 N N . PHE B 1 633 ? -4.531 53.938 58.562 1 20.5 633 PHE B N 1
ATOM 9203 C CA . PHE B 1 633 ? -3.77 53.812 59.812 1 20.5 633 PHE B CA 1
ATOM 9204 C C . PHE B 1 633 ? -4.488 52.875 60.781 1 20.5 633 PHE B C 1
ATOM 9206 O O . PHE B 1 633 ? -5.703 53 60.969 1 20.5 633 PHE B O 1
ATOM 9213 N N . ILE B 1 634 ? -3.869 51.719 61 1 18.91 634 ILE B N 1
ATOM 9214 C CA . ILE B 1 634 ? -4.105 50.656 62 1 18.91 634 ILE B CA 1
ATOM 9215 C C . ILE B 1 634 ? -4.23 51.281 63.406 1 18.91 634 ILE B C 1
ATOM 9217 O O . ILE B 1 634 ? -3.221 51.562 64.062 1 18.91 634 ILE B O 1
ATOM 9221 N N . LEU B 1 635 ? -4.887 52.406 63.594 1 16.92 635 LEU B N 1
ATOM 9222 C CA . LEU B 1 635 ? -4.551 52.75 65 1 16.92 635 LEU B CA 1
ATOM 9223 C C . LEU B 1 635 ? -4.781 51.562 65.875 1 16.92 635 LEU B C 1
ATOM 9225 O O . LEU B 1 635 ? -3.883 51.156 66.625 1 16.92 635 LEU B O 1
ATOM 9229 N N . GLY B 1 636 ? -5.758 51.719 66.875 1 16.58 636 GLY B N 1
ATOM 9230 C CA . GLY B 1 636 ? -5.629 51.75 68.312 1 16.58 636 GLY B CA 1
ATOM 9231 C C . GLY B 1 636 ? -5.77 50.406 69 1 16.58 636 GLY B C 1
ATOM 9232 O O . GLY B 1 636 ? -4.898 50 69.75 1 16.58 636 GLY B O 1
ATOM 9233 N N . ASN B 1 637 ? -6.934 50.219 69.625 1 16.67 637 ASN B N 1
ATOM 9234 C CA . ASN B 1 637 ? -7.117 49.969 71 1 16.67 637 ASN B CA 1
ATOM 9235 C C . ASN B 1 637 ? -6.922 48.469 71.312 1 16.67 637 ASN B C 1
ATOM 9237 O O . ASN B 1 637 ? -6.961 47.625 70.438 1 16.67 637 ASN B O 1
ATOM 9241 N N . SER B 1 638 ? -7.191 48.156 72.688 1 15.74 638 SER B N 1
ATOM 9242 C CA . SER B 1 638 ? -6.891 47.406 73.938 1 15.74 638 SER B CA 1
ATOM 9243 C C . SER B 1 638 ? -7.562 46.031 73.938 1 15.74 638 SER B C 1
ATOM 9245 O O . SER B 1 638 ? -7.051 45.094 74.5 1 15.74 638 SER B O 1
ATOM 9247 N N . ALA B 1 639 ? -8.945 46 73.75 1 15.71 639 ALA B N 1
ATOM 9248 C CA . ALA B 1 639 ? -9.633 45.438 74.938 1 15.71 639 ALA B CA 1
ATOM 9249 C C . ALA B 1 639 ? -9.352 43.938 75.062 1 15.71 639 ALA B C 1
ATOM 9251 O O . ALA B 1 639 ? -8.961 43.281 74.125 1 15.71 639 ALA B O 1
ATOM 9252 N N . PHE B 1 640 ? -10.172 43.375 76.125 1 15.3 640 PHE B N 1
ATOM 9253 C CA . PHE B 1 640 ? -10.258 42.594 77.312 1 15.3 640 PHE B CA 1
ATOM 9254 C C . PHE B 1 640 ? -10.438 41.125 77 1 15.3 640 PHE B C 1
ATOM 9256 O O . PHE B 1 640 ? -9.695 40.281 77.5 1 15.3 640 PHE B O 1
ATOM 9263 N N . GLU B 1 641 ? -11.797 40.75 77.062 1 14.69 641 GLU B N 1
ATOM 9264 C CA . GLU B 1 641 ? -12.234 39.906 78.125 1 14.69 641 GLU B CA 1
ATOM 9265 C C . GLU B 1 641 ? -11.953 38.438 77.875 1 14.69 641 GLU B C 1
ATOM 9267 O O . GLU B 1 641 ? -11.602 38.062 76.75 1 14.69 641 GLU B O 1
ATOM 9272 N N . ALA B 1 642 ? -13.094 37.594 78.062 1 15.5 642 ALA B N 1
ATOM 9273 C CA . ALA B 1 642 ? -13.492 36.656 79.125 1 15.5 642 ALA B CA 1
ATOM 9274 C C . ALA B 1 642 ? -13.133 35.219 78.75 1 15.5 642 ALA B C 1
ATOM 9276 O O . ALA B 1 642 ? -12.93 34.906 77.562 1 15.5 642 ALA B O 1
ATOM 9277 N N . MET B 1 643 ? -13.625 34.375 79.625 1 14.73 643 MET B N 1
ATOM 9278 C CA . MET B 1 643 ? -13.281 33.25 80.5 1 14.73 643 MET B CA 1
ATOM 9279 C C . MET B 1 643 ? -13.469 31.906 79.75 1 14.73 643 MET B C 1
ATOM 9281 O O . MET B 1 643 ? -12.602 31.031 79.812 1 14.73 643 MET B O 1
ATOM 9285 N N . GLN B 1 644 ? -14.805 31.672 79.375 1 14.42 644 GLN B N 1
ATOM 9286 C CA . GLN B 1 644 ? -15.406 30.594 80.125 1 14.42 644 GLN B CA 1
ATOM 9287 C C . GLN B 1 644 ? -14.93 29.234 79.625 1 14.42 644 GLN B C 1
ATOM 9289 O O . GLN B 1 644 ? -14.625 29.062 78.438 1 14.42 644 GLN B O 1
ATOM 9294 N N . GLU B 1 645 ? -15.234 28.266 80.5 1 15.3 645 GLU B N 1
ATOM 9295 C CA . GLU B 1 645 ? -14.742 27.031 81.125 1 15.3 645 GLU B CA 1
ATOM 9296 C C . GLU B 1 645 ? -14.914 25.844 80.188 1 15.3 645 GLU B C 1
ATOM 9298 O O . GLU B 1 645 ? -13.945 25.125 79.938 1 15.3 645 GLU B O 1
ATOM 9303 N N . GLY B 1 646 ? -16.047 25.109 80.5 1 15.16 646 GLY B N 1
ATOM 9304 C CA . GLY B 1 646 ? -16.062 23.859 81.25 1 15.16 646 GLY B CA 1
ATOM 9305 C C . GLY B 1 646 ? -15.922 22.625 80.375 1 15.16 646 GLY B C 1
ATOM 9306 O O . GLY B 1 646 ? -15.844 22.734 79.188 1 15.16 646 GLY B O 1
ATOM 9307 N N . SER B 1 647 ? -16.891 21.703 80.625 1 15.29 647 SER B N 1
ATOM 9308 C CA . SER B 1 647 ? -17 20.375 81.25 1 15.29 647 SER B CA 1
ATOM 9309 C C . SER B 1 647 ? -17.016 19.281 80.188 1 15.29 647 SER B C 1
ATOM 9311 O O . SER B 1 647 ? -17.172 19.547 79 1 15.29 647 SER B O 1
ATOM 9313 N N . SER B 1 648 ? -17.891 18.266 80.562 1 14.77 648 SER B N 1
ATOM 9314 C CA . SER B 1 648 ? -17.844 16.844 80.938 1 14.77 648 SER B CA 1
ATOM 9315 C C . SER B 1 648 ? -18.141 15.953 79.75 1 14.77 648 SER B C 1
ATOM 9317 O O . SER B 1 648 ? -17.391 15.008 79.5 1 14.77 648 SER B O 1
ATOM 9319 N N . THR B 1 649 ? -19.453 15.812 79.375 1 14.42 649 THR B N 1
ATOM 9320 C CA . THR B 1 649 ? -20.297 14.656 79.688 1 14.42 649 THR B CA 1
ATOM 9321 C C . THR B 1 649 ? -20.141 13.57 78.625 1 14.42 649 THR B C 1
ATOM 9323 O O . THR B 1 649 ? -19.844 13.875 77.438 1 14.42 649 THR B O 1
ATOM 9326 N N . LYS B 1 650 ? -20.516 12.242 79.188 1 16.08 650 LYS B N 1
ATOM 9327 C CA . LYS B 1 650 ? -20.453 10.781 79.062 1 16.08 650 LYS B CA 1
ATOM 9328 C C . LYS B 1 650 ? -21.062 10.297 77.75 1 16.08 650 LYS B C 1
ATOM 9330 O O . LYS B 1 650 ? -20.453 9.508 77 1 16.08 650 LYS B O 1
ATOM 9335 N N . TRP B 1 651 ? -22.516 10.352 77.688 1 14.52 651 TRP B N 1
ATOM 9336 C CA . TRP B 1 651 ? -23.297 9.172 78.062 1 14.52 651 TRP B CA 1
ATOM 9337 C C . TRP B 1 651 ? -23.438 8.211 76.875 1 14.52 651 TRP B C 1
ATOM 9339 O O . TRP B 1 651 ? -23.109 7.031 77 1 14.52 651 TRP B O 1
ATOM 9349 N N . LEU B 1 652 ? -24.766 7.953 76.562 1 14.45 652 LEU B N 1
ATOM 9350 C CA . LEU B 1 652 ? -25.688 6.844 76.812 1 14.45 652 LEU B CA 1
ATOM 9351 C C . LEU B 1 652 ? -25.688 5.902 75.625 1 14.45 652 LEU B C 1
ATOM 9353 O O . LEU B 1 652 ? -25.406 6.316 74.5 1 14.45 652 LEU B O 1
ATOM 9357 N N . PRO B 1 653 ? -26.125 4.566 75.938 1 16.03 653 PRO B N 1
ATOM 9358 C CA . PRO B 1 653 ? -26.25 3.152 75.562 1 16.03 653 PRO B CA 1
ATOM 9359 C C . PRO B 1 653 ? -27.109 2.947 74.312 1 16.03 653 PRO B C 1
ATOM 9361 O O . PRO B 1 653 ? -26.797 2.082 73.5 1 16.03 653 PRO B O 1
ATOM 9364 N N . LEU B 1 654 ? -28.344 3.465 74.375 1 13.88 654 LEU B N 1
ATOM 9365 C CA . LEU B 1 654 ? -29.578 2.695 74.562 1 13.88 654 LEU B CA 1
ATOM 9366 C C . LEU B 1 654 ? -29.859 1.873 73.312 1 13.88 654 LEU B C 1
ATOM 9368 O O . LEU B 1 654 ? -29.125 1.964 72.312 1 13.88 654 LEU B O 1
ATOM 9372 N N . ILE B 1 655 ? -31.281 1.969 72.75 1 15.51 655 ILE B N 1
ATOM 9373 C CA . ILE B 1 655 ? -32.531 1.228 72.938 1 15.51 655 ILE B CA 1
ATOM 9374 C C . ILE B 1 655 ? -32.719 0.282 71.75 1 15.51 655 ILE B C 1
ATOM 9376 O O . ILE B 1 655 ? -32.156 0.494 70.625 1 15.51 655 ILE B O 1
ATOM 9380 N N . HIS B 1 656 ? -34.156 -0.313 71.438 1 14.7 656 HIS B N 1
ATOM 9381 C CA . HIS B 1 656 ? -35.344 -1.171 71.5 1 14.7 656 HIS B CA 1
ATOM 9382 C C . HIS B 1 656 ? -35.875 -1.495 70.125 1 14.7 656 HIS B C 1
ATOM 9384 O O . HIS B 1 656 ? -36.344 -2.607 69.875 1 14.7 656 HIS B O 1
ATOM 9390 N N . TYR B 1 657 ? -36.375 -0.744 69.062 1 15.98 657 TYR B N 1
ATOM 9391 C CA . TYR B 1 657 ? -37.781 -0.966 68.875 1 15.98 657 TYR B CA 1
ATOM 9392 C C . TYR B 1 657 ? -38.031 -2.354 68.25 1 15.98 657 TYR B C 1
ATOM 9394 O O . TYR B 1 657 ? -37.188 -2.898 67.562 1 15.98 657 TYR B O 1
ATOM 9402 N N . SER B 1 658 ? -39.219 -3.189 68.75 1 15.39 658 SER B N 1
ATOM 9403 C CA . SER B 1 658 ? -40.469 -3.973 68.875 1 15.39 658 SER B CA 1
ATOM 9404 C C . SER B 1 658 ? -41.125 -4.156 67.5 1 15.39 658 SER B C 1
ATOM 9406 O O . SER B 1 658 ? -41.5 -5.277 67.125 1 15.39 658 SER B O 1
ATOM 9408 N N . ASN B 1 659 ? -42.219 -3.301 67.25 1 16.89 659 ASN B N 1
ATOM 9409 C CA . ASN B 1 659 ? -43.625 -3.584 67.25 1 16.89 659 ASN B CA 1
ATOM 9410 C C . ASN B 1 659 ? -44.062 -4.352 66 1 16.89 659 ASN B C 1
ATOM 9412 O O . ASN B 1 659 ? -43.344 -4.348 65 1 16.89 659 ASN B O 1
ATOM 9416 N N . THR B 1 660 ? -45.5 -4.449 65.812 1 16.47 660 THR B N 1
ATOM 9417 C CA . THR B 1 660 ? -46.844 -4.984 65.625 1 16.47 660 THR B CA 1
ATOM 9418 C C . THR B 1 660 ? -47.312 -4.863 64.188 1 16.47 660 THR B C 1
ATOM 9420 O O . THR B 1 660 ? -48.062 -5.707 63.656 1 16.47 660 THR B O 1
ATOM 9423 N N . TYR B 1 661 ? -47.469 -3.756 63.438 1 17.36 661 TYR B N 1
ATOM 9424 C CA . TYR B 1 661 ? -48.875 -3.441 63.219 1 17.36 661 TYR B CA 1
ATOM 9425 C C . TYR B 1 661 ? -49.531 -4.48 62.344 1 17.36 661 TYR B C 1
ATOM 9427 O O . TYR B 1 661 ? -48.875 -5.164 61.562 1 17.36 661 TYR B O 1
ATOM 9435 N N . ASN B 1 662 ? -50.969 -4.195 62.062 1 16.16 662 ASN B N 1
ATOM 9436 C CA . ASN B 1 662 ? -52.406 -4.492 61.844 1 16.16 662 ASN B CA 1
ATOM 9437 C C . ASN B 1 662 ? -52.688 -4.836 60.406 1 16.16 662 ASN B C 1
ATOM 9439 O O . ASN B 1 662 ? -52.281 -4.098 59.5 1 16.16 662 ASN B O 1
ATOM 9443 N N . TYR B 1 663 ? -53.25 -6.043 60.125 1 15.3 663 TYR B N 1
ATOM 9444 C CA . TYR B 1 663 ? -54.625 -6.191 60.656 1 15.3 663 TYR B CA 1
ATOM 9445 C C . TYR B 1 663 ? -54.594 -6.371 62.156 1 15.3 663 TYR B C 1
ATOM 9447 O O . TYR B 1 663 ? -53.656 -6.945 62.719 1 15.3 663 TYR B O 1
#